Protein AF-0000000076642460 (afdb_homodimer)

Solvent-accessible surface area (backbone atoms only — not comparable to full-atom values): 40912 Å² total; per-residue (Å²): 143,87,71,84,79,83,74,80,79,85,75,82,79,79,82,74,80,77,78,74,76,72,75,75,74,73,71,76,67,70,66,66,62,70,70,81,59,60,33,63,23,40,35,44,40,30,39,28,28,36,34,50,58,43,55,70,78,63,57,32,62,46,56,52,53,49,32,53,63,4,17,26,26,53,31,24,24,25,52,51,43,44,62,60,83,51,35,66,60,31,75,63,32,73,37,44,48,28,51,62,26,35,42,27,10,22,70,55,57,60,80,91,58,55,29,55,50,64,54,48,92,34,23,33,38,27,26,24,38,64,61,54,63,59,73,46,81,63,43,74,38,79,45,57,42,77,56,54,50,66,50,22,51,52,52,46,51,52,48,55,72,76,40,90,50,39,31,36,39,39,36,29,50,49,23,33,55,23,21,39,48,17,46,70,39,55,88,87,42,84,19,40,50,22,30,80,35,92,80,16,57,21,52,53,31,46,53,48,50,30,50,48,51,41,50,50,54,53,50,30,51,71,74,69,51,44,81,40,24,29,41,34,40,33,41,57,25,9,24,34,63,29,20,27,39,32,59,65,54,67,43,10,20,23,14,38,34,30,42,32,38,52,73,39,28,61,57,38,74,38,72,59,47,44,43,26,20,50,40,35,31,50,20,56,57,56,71,40,63,58,52,50,88,57,49,38,34,42,47,65,59,53,42,46,43,74,59,52,67,86,78,61,74,92,64,61,67,42,51,51,42,47,52,49,53,39,49,39,55,51,50,50,22,52,32,58,72,44,18,84,85,40,59,55,37,44,38,48,49,52,54,48,57,73,70,40,80,46,86,80,35,51,75,52,50,54,82,46,56,25,52,68,49,40,43,52,55,39,45,50,51,42,51,52,51,51,51,52,47,50,55,58,58,66,74,102,138,88,75,90,80,82,86,86,85,90,87,77,81,79,80,81,80,75,79,76,78,73,77,75,76,75,73,75,67,72,68,68,63,70,70,81,60,62,32,62,22,39,36,43,39,30,39,28,28,36,35,50,57,42,56,70,78,64,57,31,61,44,55,51,53,48,32,53,62,4,17,25,27,53,32,25,26,25,53,52,42,43,63,61,82,50,34,65,60,32,74,62,29,73,37,45,49,26,52,62,27,33,44,28,10,22,70,55,57,61,80,91,57,54,28,56,49,65,54,46,90,34,24,33,39,26,26,25,37,63,62,54,64,58,72,47,81,61,42,73,38,78,44,58,42,76,54,54,47,65,50,22,52,52,52,46,51,52,49,55,73,76,40,88,50,40,34,36,40,39,35,29,48,50,23,33,55,23,20,39,48,18,47,69,39,56,90,85,44,84,20,39,49,22,30,81,34,92,80,15,57,21,52,53,30,46,52,49,50,30,51,49,52,41,52,50,54,52,50,31,49,72,73,69,51,44,82,42,24,29,41,33,40,33,41,57,25,9,24,34,63,28,20,28,38,30,58,64,54,67,43,10,20,24,13,38,34,30,40,32,37,54,72,40,25,62,57,38,75,38,74,59,47,46,41,27,18,51,40,36,32,49,20,56,56,56,70,40,62,57,53,51,89,57,49,37,34,43,48,66,58,51,43,44,42,75,58,53,69,86,78,62,74,91,64,60,67,43,52,52,42,48,51,49,53,37,48,40,55,50,49,50,20,52,34,59,72,43,18,84,87,40,60,56,37,45,38,48,50,51,52,47,59,71,70,40,82,47,86,80,34,50,76,53,50,53,81,45,55,27,52,67,49,39,42,53,54,40,46,52,51,42,51,53,50,49,51,52,48,50,55,59,58,66,74,102

Nearest PDB structures (foldseek):
  2rh6-assembly1_A  TM=6.569E-01  e=1.896E-11  Xanthomonas citri pv. citri str. 306
  9fvt-assembly1_D  TM=7.095E-01  e=1.670E-10  Ochrovirga pacifica
  4uop-assembly1_A  TM=6.539E-01  e=5.019E-11  Listeria monocytogenes EGD-e
  2w5r-assembly1_A  TM=6.763E-01  e=8.570E-08  Staphylococcus aureus
  2w5s-assembly1_A  TM=6.603E-01  e=2.544E-07  Staphylococcus aureus

Foldseek 3Di:
DDDDDPDDDPDDDDPPPPPPPPPPPPPPPPPVPVVLDFFQAEEEEAEAAAFLCLCPLLVLPLVVVQCQFFEKESKAFFFFFAQDCDADCVVQFQATQLVVCLQQLFLQDDHPADGLLQQFDAEEEFEQACSGVSPGPNHPYYHHHHDALLVQLVVVLVCVLVDSGRYYYGYGHQLQVLLQCLCVPDPPDPSQQACSDPPRVNSVSVNVSSVSSVVSQVSCVVSPNNASYWYKYKHSWHADRNGHQHRQDSSGGIHMMTTDYRLFDRRHYHHYHYSSQVSVQSCVSNVTDNRDDFQGGGHHPCCRRVVDPVDDDPDYLSVLVSNLQNLLVVLLVLLVVCCVVPVCSVVLSVVLVVQQCYPNNSNCLCVLGHSVSNSVSSNVSSVVSVVVSVVSVVVD/DDDPDDDDDDDPDPPDPPPPPPPPPPPPPPPVPVVLDFFQAEEEEAEAAAFLCLCPLLVLPLVVVQCQFFEKESKAFFFFFAQDCDADCVVQFQATQLVVCLQQLFLQDDHPADGLLQQFDAEEEFEQACSGVSPGPNHPYYHHHHDALLVQLVVVLVCVLVDSGRYYYGYGHQLQVQLQCLCVPDPPDPSQQACSDPPRSNSVSVNVSSVSSVVSQVSCVVSPNNASYWYKYKHSWHADRNGHQHRQDSSGGIHMMTTHYRQFDRRHYHHYHYSSQVSVQSCVSNVTDNRDDFQGGGHHPCCRRVVDPPDDDPDYLSVLVSNLQNLLVVLLVLLVVCCVVPVCSVVLSVVLVVQQCYPNNSNCLCVLGHSVSNSVSSNVSSVVSVVVSVVSVVVD

Secondary structure (DSSP, 8-state):
---------------------------------------SEEEEEEETT--TTHHHHTT-HHHHHHHHHSEEEEEEEPPP-----SSHHHHH--S-THHHHHHHTBS---TT---GGGG-SSEEEEESSSTTGGG-TT-SEEEE----HHHHHHHHHHHHHHS--SEEEEEE-HHHHHHHHHHT--TT-TTTT-TTSTT-HHHHHHHHHHHHHHHHHHHHHHTT-STTEEEEEE-SS---TTSS--SSSGGGGEEEEEEESTTPPTTEEEEEEEGGGHHHHHHHHHT---S--STTB----THHHH---TT--SS-HHHHHHHHHHHHHHHHHHHHHTTTT-THHHHHHHHHHHHS--GGGGGGGGGG-SHHHHHHHHHHHHHHHHHHHHHHHHT-/---------------------------------------SEEEEEEETT--TTHHHHTT-HHHHHHHHHSEEEEEEEPPP-----SSHHHHH--S-THHHHHHHTBS---TT---GGGG-SSEEEEESSSTTGGG-TT-SEEEE----HHHHHHHHHHHHHHS--SEEEEEE-HHHHHHHHHHT--TT-TTTT-TTSTT-HHHHHHHHHHHHHHHHHHHHHHTT-STTEEEEEE-SS---TTSS--SSSGGGGEEEEEEESTTPPTTEEEEEEEGGGHHHHHHHHHT---S--STTB----THHHH---TT--SS-HHHHHHHHHHHHHHHHHHHHHTTTT-THHHHHHHHHHHHS--GGGGGGGGGGSSHHHHHHHHHHHHHHHHHHHHHHHHT-

InterPro domains:
  IPR000917 Sulfatase, N-terminal [PF00884] (117-288)
  IPR017850 Alkaline-phosphatase-like, cor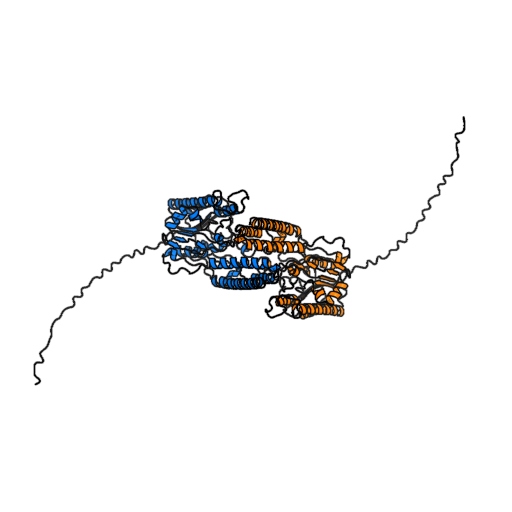e domain superfamily [G3DSA:3.40.720.10] (26-322)
  IPR017850 Alkaline-phosphatase-like, core domain superfamily [SSF53649] (43-339)
  IPR050738 Sulfatase enzyme [PTHR42693] (183-391)

pLDDT: mean 89.57, std 20.36, range [15.59, 98.94]

Radius of gyration: 39.17 Å; Cα contacts (8 Å, |Δi|>4): 1578; chains: 2; bounding box: 199×124×85 Å

Structure (mmCIF, N/CA/C/O backbone):
data_AF-0000000076642460-model_v1
#
loop_
_entity.id
_entity.type
_entity.pdbx_description
1 polymer Sulfatase
#
loop_
_atom_site.group_PDB
_atom_site.id
_atom_site.type_symbol
_atom_site.label_atom_id
_atom_site.label_alt_id
_atom_site.label_comp_id
_atom_site.label_asym_id
_atom_site.label_entity_id
_atom_site.label_seq_id
_atom_site.pdbx_PDB_ins_code
_atom_site.Cartn_x
_atom_site.Cartn_y
_atom_site.Cartn_z
_atom_site.occupancy
_atom_site.B_iso_or_equiv
_atom_site.auth_seq_id
_atom_site.auth_comp_id
_atom_site.auth_asym_id
_atom_site.auth_atom_id
_atom_site.pdbx_PDB_model_num
ATOM 1 N N . MET A 1 1 ? -97.812 50.031 40.281 1 18.73 1 MET A N 1
ATOM 2 C CA . MET A 1 1 ? -98.125 51.312 39.656 1 18.73 1 MET A CA 1
ATOM 3 C C . MET A 1 1 ? -96.875 52 39.188 1 18.73 1 MET A C 1
ATOM 5 O O . MET A 1 1 ? -95.875 52.156 39.938 1 18.73 1 MET A O 1
ATOM 9 N N . ARG A 1 2 ? -96.75 52.125 37.75 1 19.8 2 ARG A N 1
ATOM 10 C CA . ARG A 1 2 ? -96.312 52.125 36.375 1 19.8 2 ARG A CA 1
ATOM 11 C C . ARG A 1 2 ? -95.688 53.469 36.031 1 19.8 2 ARG A C 1
ATOM 13 O O . ARG A 1 2 ? -95.625 53.844 34.844 1 19.8 2 ARG A O 1
ATOM 20 N N . LEU A 1 3 ? -95.375 54.094 37.125 1 16.84 3 LEU A N 1
ATOM 21 C CA . LEU A 1 3 ? -95.188 55.531 36.906 1 16.84 3 LEU A CA 1
ATOM 22 C C . LEU A 1 3 ? -94.125 55.812 35.906 1 16.84 3 LEU A C 1
ATOM 24 O O . LEU A 1 3 ? -93.25 54.938 35.625 1 16.84 3 LEU A O 1
ATOM 28 N N . ILE A 1 4 ? -93.125 56.719 36.094 1 19.22 4 ILE A N 1
ATOM 29 C CA . ILE A 1 4 ? -93 58.031 35.469 1 19.22 4 ILE A CA 1
ATOM 30 C C . ILE A 1 4 ? -91.938 58 34.375 1 19.22 4 ILE A C 1
ATOM 32 O O . ILE A 1 4 ? -91.125 57.125 34.375 1 19.22 4 ILE A O 1
ATOM 36 N N . TYR A 1 5 ? -91.062 58.938 34.375 1 19.67 5 TYR A N 1
ATOM 37 C CA . TYR A 1 5 ? -90.812 60.062 33.5 1 19.67 5 TYR A CA 1
ATOM 38 C C . TYR A 1 5 ? -89.562 59.812 32.625 1 19.67 5 TYR A C 1
ATOM 40 O O . TYR A 1 5 ? -88.5 59.406 33.125 1 19.67 5 TYR A O 1
ATOM 48 N N . GLN A 1 6 ? -89.688 59.438 31.359 1 21.3 6 GLN A N 1
ATOM 49 C CA . GLN A 1 6 ? -89 59 30.188 1 21.3 6 GLN A CA 1
ATOM 50 C C . GLN A 1 6 ? -88 60.062 29.688 1 21.3 6 GLN A C 1
ATOM 52 O O . GLN A 1 6 ? -88.312 60.719 28.688 1 21.3 6 GLN A O 1
ATOM 57 N N . CYS A 1 7 ? -87.375 60.688 30.844 1 21.03 7 CYS A N 1
ATOM 58 C CA . CYS A 1 7 ? -86.812 61.938 30.438 1 21.03 7 CYS A CA 1
ATOM 59 C C . CYS A 1 7 ? -85.938 61.781 29.234 1 21.03 7 CYS A C 1
ATOM 61 O O . CYS A 1 7 ? -85.375 60.688 29.016 1 21.03 7 CYS A O 1
ATOM 63 N N . HIS A 1 8 ? -85.625 62.875 28.578 1 21.81 8 HIS A N 1
ATOM 64 C CA . HIS A 1 8 ? -85.312 63.594 27.328 1 21.81 8 HIS A CA 1
ATOM 65 C C . HIS A 1 8 ? -83.938 63.281 26.859 1 21.81 8 HIS A C 1
ATOM 67 O O . HIS A 1 8 ? -83.062 62.781 27.641 1 21.81 8 HIS A O 1
ATOM 73 N N . THR A 1 9 ? -83.438 64 25.906 1 23.94 9 THR A N 1
ATOM 74 C CA . THR A 1 9 ? -82.812 64.125 24.594 1 23.94 9 THR A CA 1
ATOM 75 C C . THR A 1 9 ? -81.312 64.375 24.703 1 23.94 9 THR A C 1
ATOM 77 O O . THR A 1 9 ? -80.875 65.438 25.078 1 23.94 9 THR A O 1
ATOM 80 N N . PRO A 1 10 ? -80.438 63.406 25.359 1 20.81 10 PRO A N 1
ATOM 81 C CA . PRO A 1 10 ? -79.125 63.906 25.75 1 20.81 10 PRO A CA 1
ATOM 82 C C . PRO A 1 10 ? -78.25 64.25 24.547 1 20.81 10 PRO A C 1
ATOM 84 O O . PRO A 1 10 ? -77.938 63.375 23.734 1 20.81 10 PRO A O 1
ATOM 87 N N . TYR A 1 11 ? -78.312 65.5 23.938 1 21.62 11 TYR A N 1
ATOM 88 C CA . TYR A 1 11 ? -77.75 65.938 22.688 1 21.62 11 TYR A CA 1
ATOM 89 C C . TYR A 1 11 ? -76.25 65.875 22.703 1 21.62 11 TYR A C 1
ATOM 91 O O . TYR A 1 11 ? -75.625 65.812 21.641 1 21.62 11 TYR A O 1
ATOM 99 N N . ILE A 1 12 ? -75.5 66 23.922 1 19 12 ILE A N 1
ATOM 100 C CA . ILE A 1 12 ? -74.5 67 23.828 1 19 12 ILE A CA 1
ATOM 101 C C . ILE A 1 12 ? -73.375 66.5 22.875 1 19 12 ILE A C 1
ATOM 103 O O . ILE A 1 12 ? -73.312 65.375 22.516 1 19 12 ILE A O 1
ATOM 107 N N . ALA A 1 13 ? -72 66.562 23.375 1 18.12 13 ALA A N 1
ATOM 108 C CA . ALA A 1 13 ? -70.812 67.438 23.188 1 18.12 13 ALA A CA 1
ATOM 109 C C . ALA A 1 13 ? -69.875 66.812 22.188 1 18.12 13 ALA A C 1
ATOM 111 O O . ALA A 1 13 ? -69.688 65.625 22.156 1 18.12 13 ALA A O 1
ATOM 112 N N . LYS A 1 14 ? -69.438 67.625 21.281 1 23.58 14 LYS A N 1
ATOM 113 C CA . LYS A 1 14 ? -68.5 67.75 20.141 1 23.58 14 LYS A CA 1
ATOM 114 C C . LYS A 1 14 ? -67.125 67.375 20.5 1 23.58 14 LYS A C 1
ATOM 116 O O . LYS A 1 14 ? -66.125 68.062 20.156 1 23.58 14 LYS A O 1
ATOM 121 N N . MET A 1 15 ? -66.75 66.5 21.547 1 19.06 15 MET A N 1
ATOM 122 C CA . MET A 1 15 ? -65.312 66.625 21.922 1 19.06 15 MET A CA 1
ATOM 123 C C . MET A 1 15 ? -64.438 66.25 20.75 1 19.06 15 MET A C 1
ATOM 125 O O . MET A 1 15 ? -64.5 65.125 20.25 1 19.06 15 MET A O 1
ATOM 129 N N . LYS A 1 16 ? -64.125 67.25 19.875 1 24.38 16 LYS A N 1
ATOM 130 C CA . LYS A 1 16 ? -63.188 67.188 18.734 1 24.38 16 LYS A CA 1
ATOM 131 C C . LYS A 1 16 ? -61.844 66.562 19.141 1 24.38 16 LYS A C 1
ATOM 133 O O . LYS A 1 16 ? -61.25 67 20.125 1 24.38 16 LYS A O 1
ATOM 138 N N . TYR A 1 17 ? -61.594 65.312 18.891 1 22.3 17 TYR A N 1
ATOM 139 C CA 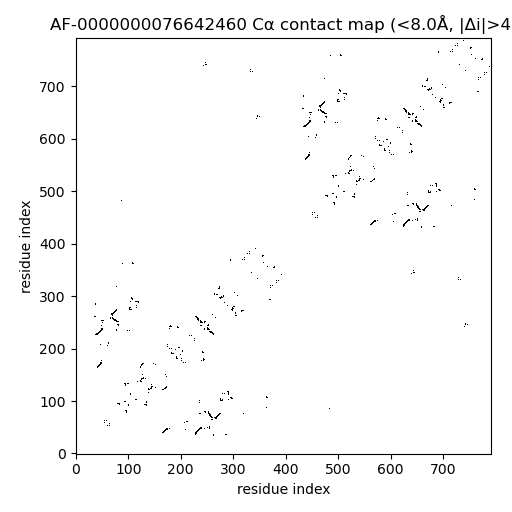. TYR A 1 17 ? -60.375 64.5 19.062 1 22.3 17 TYR A CA 1
ATOM 140 C C . TYR A 1 17 ? -59.188 65.125 18.422 1 22.3 17 TYR A C 1
ATOM 142 O O . TYR A 1 17 ? -59.188 65.5 17.234 1 22.3 17 TYR A O 1
ATOM 150 N N . ILE A 1 18 ? -58.594 66.188 19.094 1 27.05 18 ILE A N 1
ATOM 151 C CA . ILE A 1 18 ? -57.312 66.812 18.672 1 27.05 18 ILE A CA 1
ATOM 152 C C . ILE A 1 18 ? -56.312 65.688 18.297 1 27.05 18 ILE A C 1
ATOM 154 O O . ILE A 1 18 ? -56.062 64.812 19.094 1 27.05 18 ILE A O 1
ATOM 158 N N . ILE A 1 19 ? -56.125 65.5 17.016 1 29.66 19 ILE A N 1
ATOM 159 C CA . ILE A 1 19 ? -55.188 64.688 16.266 1 29.66 19 ILE A CA 1
ATOM 160 C C . ILE A 1 19 ? -53.75 65.062 16.641 1 29.66 19 ILE A C 1
ATOM 162 O O . ILE A 1 19 ? -53.281 66.188 16.359 1 29.66 19 ILE A O 1
ATOM 166 N N . VAL A 1 20 ? -53.375 64.938 17.922 1 29.2 20 VAL A N 1
ATOM 167 C CA . VAL A 1 20 ? -51.969 65.188 18.203 1 29.2 20 VAL A CA 1
ATOM 168 C C . VAL A 1 20 ? -51.094 64.375 17.25 1 29.2 20 VAL A C 1
ATOM 170 O O . VAL A 1 20 ? -51.188 63.125 17.234 1 29.2 20 VAL A O 1
ATOM 173 N N . LEU A 1 21 ? -50.75 64.938 16.188 1 31.55 21 LEU A N 1
ATOM 174 C CA . LEU A 1 21 ? -49.75 64.562 15.219 1 31.55 21 LEU A CA 1
ATOM 175 C C . LEU A 1 21 ? -48.406 64.25 15.922 1 31.55 21 LEU A C 1
ATOM 177 O O . LEU A 1 21 ? -47.75 65.188 16.391 1 31.55 21 LEU A O 1
ATOM 181 N N . PHE A 1 22 ? -48.406 63.312 16.844 1 31.34 22 PHE A N 1
ATOM 182 C CA . PHE A 1 22 ? -47.094 62.969 17.359 1 31.34 22 PHE A CA 1
ATOM 183 C C . PHE A 1 22 ? -46.125 62.688 16.219 1 31.34 22 PHE A C 1
ATOM 185 O O . PHE A 1 22 ? -46.375 61.781 15.398 1 31.34 22 PHE A O 1
ATOM 192 N N . ALA A 1 23 ? -45.406 63.688 15.734 1 33.03 23 ALA A N 1
ATOM 193 C CA . ALA A 1 23 ? -44.25 63.562 14.852 1 33.03 23 ALA A CA 1
ATOM 194 C C . ALA A 1 23 ? -43.281 62.5 15.336 1 33.03 23 ALA A C 1
ATOM 196 O O . ALA A 1 23 ? -42.656 62.625 16.375 1 33.03 23 ALA A O 1
ATOM 197 N N . ILE A 1 24 ? -43.562 61.25 15.141 1 35.78 24 ILE A N 1
ATOM 198 C CA . ILE A 1 24 ? -42.594 60.188 15.312 1 35.78 24 ILE A CA 1
ATOM 199 C C . ILE A 1 24 ? -41.312 60.531 14.609 1 35.78 24 ILE A C 1
ATOM 201 O O . ILE A 1 24 ? -41.25 60.656 13.383 1 35.78 24 ILE A O 1
ATOM 205 N N . VAL A 1 25 ? -40.531 61.438 15.156 1 35.69 25 VAL A N 1
ATOM 206 C CA . VAL A 1 25 ? -39.156 61.594 14.703 1 35.69 25 VAL A CA 1
ATOM 207 C C . VAL A 1 25 ? -38.5 60.219 14.586 1 35.69 25 VAL A C 1
ATOM 209 O O . VAL A 1 25 ? -38.281 59.531 15.586 1 35.69 25 VAL A O 1
ATOM 212 N N . PHE A 1 26 ? -38.719 59.562 13.461 1 36.09 26 PHE A N 1
ATOM 213 C CA . PHE A 1 26 ? -37.906 58.438 13.062 1 36.09 26 PHE A CA 1
ATOM 214 C C . PHE A 1 26 ? -36.438 58.75 13.195 1 36.09 26 PHE A C 1
ATOM 216 O O . PHE A 1 26 ? -35.906 59.562 12.438 1 36.09 26 PHE A O 1
ATOM 223 N N . SER A 1 27 ? -35.938 58.906 14.406 1 36.38 27 SER A N 1
ATOM 224 C CA . SER A 1 27 ? -34.5 58.844 14.5 1 36.38 27 SER A CA 1
ATOM 225 C C . SER A 1 27 ? -33.906 57.719 13.633 1 36.38 27 SER A C 1
ATOM 227 O O . SER A 1 27 ? -34.156 56.562 13.891 1 36.38 27 SER A O 1
ATOM 229 N N . PHE A 1 28 ? -33.75 58 12.344 1 37.41 28 PHE A N 1
ATOM 230 C CA . PHE A 1 28 ? -32.844 57.156 11.586 1 37.41 28 PHE A CA 1
ATOM 231 C C . PHE A 1 28 ? -31.547 56.906 12.375 1 37.41 28 PHE A C 1
ATOM 233 O O . PHE A 1 28 ? -30.688 57.781 12.438 1 37.41 28 PHE A O 1
ATOM 240 N N . ALA A 1 29 ? -31.625 56.281 13.539 1 38.66 29 ALA A N 1
ATOM 241 C CA . ALA A 1 29 ? -30.344 55.719 13.953 1 38.66 29 ALA A CA 1
ATOM 242 C C . ALA A 1 29 ? -29.594 55.125 12.758 1 38.66 29 ALA A C 1
ATOM 244 O O . ALA A 1 29 ? -30.094 54.219 12.094 1 38.66 29 ALA A O 1
ATOM 245 N N . ASN A 1 30 ? -28.859 55.969 12.117 1 37 30 ASN A N 1
ATOM 246 C CA . ASN A 1 30 ? -27.828 55.375 11.258 1 37 30 ASN A CA 1
ATOM 247 C C . ASN A 1 30 ? -27.266 54.094 11.836 1 37 30 ASN A C 1
ATOM 249 O O . ASN A 1 30 ? -26.609 54.094 12.875 1 37 30 ASN A O 1
ATOM 253 N N . GLN A 1 31 ? -28.094 53.094 11.852 1 36.28 31 GLN A N 1
ATOM 254 C CA . GLN A 1 31 ? -27.328 51.875 12 1 36.28 31 GLN A CA 1
ATOM 255 C C . GLN A 1 31 ? -26 51.938 11.258 1 36.28 31 GLN A C 1
ATOM 257 O O . GLN A 1 31 ? -25.984 52 10.023 1 36.28 31 GLN A O 1
ATOM 262 N N . VAL A 1 32 ? -25.078 52.75 11.719 1 35.44 32 VAL A N 1
ATOM 263 C CA . VAL A 1 32 ? -23.75 52.438 11.211 1 35.44 32 VAL A CA 1
ATOM 264 C C . VAL A 1 32 ? -23.641 50.938 11.008 1 35.44 32 VAL A C 1
ATOM 266 O O . VAL A 1 32 ? -23.656 50.156 11.969 1 35.44 32 VAL A O 1
ATOM 269 N N . SER A 1 33 ? -24.438 50.438 10.125 1 37.72 33 SER A N 1
ATOM 270 C CA . SER A 1 33 ? -23.922 49.125 9.711 1 37.72 33 SER A CA 1
ATOM 271 C C . SER A 1 33 ? -22.406 49.062 9.844 1 37.72 33 SER A C 1
ATOM 273 O O . SER A 1 33 ? -21.688 49.844 9.195 1 37.72 33 SER A O 1
ATOM 275 N N . MET A 1 34 ? -21.891 49.156 11.016 1 40.06 34 MET A N 1
ATOM 276 C CA . MET A 1 34 ? -20.469 48.781 10.984 1 40.06 34 MET A CA 1
ATOM 277 C C . MET A 1 34 ? -20.156 47.969 9.742 1 40.06 34 MET A C 1
ATOM 279 O O . MET A 1 34 ? -20.609 46.812 9.625 1 40.06 34 MET A O 1
ATOM 283 N N . ALA A 1 35 ? -20.188 48.438 8.641 1 45 35 ALA A N 1
ATOM 284 C CA . ALA A 1 35 ? -19.75 47.812 7.406 1 45 35 ALA A CA 1
ATOM 285 C C . ALA A 1 35 ? -18.719 46.719 7.688 1 45 35 ALA A C 1
ATOM 287 O O . ALA A 1 35 ? -17.609 47 8.148 1 45 35 ALA A O 1
ATOM 288 N N . GLN A 1 36 ? -19.094 45.625 8.273 1 54.19 36 GLN A N 1
ATOM 289 C CA . GLN A 1 36 ? -18.25 44.438 8.484 1 54.19 36 GLN A CA 1
ATOM 290 C C . GLN A 1 36 ? -17.266 44.25 7.336 1 54.19 36 GLN A C 1
ATOM 292 O O . GLN A 1 36 ? -17.656 43.875 6.23 1 54.19 36 GLN A O 1
ATOM 297 N N . ASN A 1 37 ? -16.156 45.062 7.164 1 75.75 37 ASN A N 1
ATOM 298 C CA . ASN A 1 37 ? -15.188 45.125 6.078 1 75.75 37 ASN A CA 1
ATOM 299 C C . ASN A 1 37 ? -14.422 43.812 5.965 1 75.75 37 ASN A C 1
ATOM 301 O O . ASN A 1 37 ? -13.812 43.344 6.934 1 75.75 37 ASN A O 1
ATOM 305 N N . ASN A 1 38 ? -14.648 43.062 4.93 1 89.69 38 ASN A N 1
ATOM 306 C CA . ASN A 1 38 ? -13.883 41.875 4.602 1 89.69 38 ASN A CA 1
ATOM 307 C C . ASN A 1 38 ? -12.383 42.125 4.598 1 89.69 38 ASN A C 1
ATOM 309 O O . ASN A 1 38 ? -11.953 43.25 4.305 1 89.69 38 ASN A O 1
ATOM 313 N N . PRO A 1 39 ? -11.672 41.094 5.043 1 97.19 39 PRO A N 1
ATOM 314 C CA . PRO A 1 39 ? -10.227 41.281 4.973 1 97.19 39 PRO A CA 1
ATOM 315 C C . PRO A 1 39 ? -9.734 41.594 3.561 1 97.19 39 PRO A C 1
ATOM 317 O O . PRO A 1 39 ? -10.352 41.156 2.584 1 97.19 39 PRO A O 1
ATOM 320 N N . GLU A 1 40 ? -8.695 42.375 3.529 1 97.06 40 GLU A N 1
ATOM 321 C CA . GLU A 1 40 ? -8.086 42.75 2.252 1 97.06 40 GLU A CA 1
ATOM 322 C C . GLU A 1 40 ? -7.215 41.625 1.707 1 97.06 40 GLU A C 1
ATOM 324 O O . GLU A 1 40 ? -7.031 41.5 0.493 1 97.06 40 GLU A O 1
ATOM 329 N N . ARG A 1 41 ? -6.66 40.844 2.588 1 98.25 41 ARG A N 1
ATOM 330 C CA . ARG A 1 41 ? -5.781 39.719 2.215 1 98.25 41 ARG A CA 1
ATOM 331 C C . ARG A 1 41 ? -5.816 38.625 3.264 1 98.25 41 ARG A C 1
ATOM 333 O O . ARG A 1 41 ? -6.094 38.875 4.438 1 98.25 41 ARG A O 1
ATOM 340 N N . ALA A 1 42 ? -5.574 37.406 2.834 1 98.81 42 ALA A N 1
ATOM 341 C CA . ALA A 1 42 ? -5.406 36.281 3.727 1 98.81 42 ALA A CA 1
ATOM 342 C C . ALA A 1 42 ? -3.969 35.75 3.693 1 98.81 42 ALA A C 1
ATOM 344 O O . ALA A 1 42 ? -3.355 35.688 2.627 1 98.81 42 ALA A O 1
ATOM 345 N N . ILE A 1 43 ? -3.434 35.469 4.848 1 98.94 43 ILE A N 1
ATOM 346 C CA . ILE A 1 43 ? -2.115 34.875 4.992 1 98.94 43 ILE A CA 1
ATOM 347 C C . ILE A 1 43 ? -2.238 33.531 5.75 1 98.94 43 ILE A C 1
ATOM 349 O O . ILE A 1 43 ? -2.736 33.5 6.879 1 98.94 43 ILE A O 1
ATOM 353 N N . LEU A 1 44 ? -1.896 32.5 5.109 1 98.94 44 LEU A N 1
ATOM 354 C CA . LEU A 1 44 ? -1.766 31.188 5.75 1 98.94 44 LEU A CA 1
ATOM 355 C C . LEU A 1 44 ? -0.316 30.922 6.137 1 98.94 44 LEU A C 1
ATOM 357 O O . LEU A 1 44 ? 0.527 30.672 5.273 1 98.94 44 LEU A O 1
ATOM 361 N N . PHE A 1 45 ? -0.01 31.047 7.406 1 98.94 45 PHE A N 1
ATOM 362 C CA . PHE A 1 45 ? 1.324 30.906 7.98 1 98.94 45 PHE A CA 1
ATOM 363 C C . PHE A 1 45 ? 1.5 29.562 8.656 1 98.94 45 PHE A C 1
ATOM 365 O O . PHE A 1 45 ? 0.953 29.312 9.734 1 98.94 45 PHE A O 1
ATOM 372 N N . ILE A 1 46 ? 2.326 28.703 8.047 1 98.88 46 ILE A N 1
ATOM 373 C CA . ILE A 1 46 ? 2.434 27.312 8.477 1 98.88 46 ILE A CA 1
ATOM 374 C C . ILE A 1 46 ? 3.764 27.094 9.195 1 98.88 46 ILE A C 1
ATOM 376 O O . ILE A 1 46 ? 4.828 27.375 8.648 1 98.88 46 ILE A O 1
ATOM 380 N N . ILE A 1 47 ? 3.703 26.641 10.398 1 98.94 47 ILE A N 1
ATOM 381 C CA . ILE A 1 47 ? 4.867 26.109 11.102 1 98.94 47 ILE A CA 1
ATOM 382 C C . ILE A 1 47 ? 4.852 24.594 11.047 1 98.94 47 ILE A C 1
ATOM 384 O O . ILE A 1 47 ? 4.059 23.938 11.727 1 98.94 47 ILE A O 1
ATOM 388 N N . ASP A 1 48 ? 5.703 24.031 10.227 1 98.62 48 ASP A N 1
ATOM 389 C CA . ASP A 1 48 ? 5.73 22.609 9.922 1 98.62 48 ASP A CA 1
ATOM 390 C C . ASP A 1 48 ? 5.961 21.781 11.188 1 98.62 48 ASP A C 1
ATOM 392 O O . ASP A 1 48 ? 6.895 22.047 11.945 1 98.62 48 ASP A O 1
ATOM 396 N N . GLY A 1 49 ? 5.09 20.812 11.43 1 98.56 49 GLY A N 1
ATOM 397 C CA . GLY A 1 49 ? 5.297 19.875 12.508 1 98.56 49 GLY A CA 1
ATOM 398 C C . GLY A 1 49 ? 5.191 20.5 13.883 1 98.56 49 GLY A C 1
ATOM 399 O O . GLY A 1 49 ? 5.922 20.125 14.805 1 98.56 49 GLY A O 1
ATOM 400 N N . LEU A 1 50 ? 4.371 21.516 14.023 1 98.81 50 LEU A N 1
ATOM 401 C CA . LEU A 1 50 ? 4.203 22.156 15.328 1 98.81 50 LEU A CA 1
ATOM 402 C C . LEU A 1 50 ? 3.398 21.281 16.266 1 98.81 50 LEU A C 1
ATOM 404 O O . LEU A 1 50 ? 2.201 21.062 16.062 1 98.81 50 LEU A O 1
ATOM 408 N N . HIS A 1 51 ? 4.086 20.797 17.297 1 98.75 51 HIS A N 1
ATOM 409 C CA . HIS A 1 51 ? 3.412 19.969 18.297 1 98.75 51 HIS A CA 1
ATOM 410 C C . HIS A 1 51 ? 2.291 20.734 18.984 1 98.75 51 HIS A C 1
ATOM 412 O O . HIS A 1 51 ? 2.447 21.906 19.297 1 98.75 51 HIS A O 1
ATOM 418 N N . VAL A 1 52 ? 1.258 20.078 19.312 1 98.38 52 VAL A N 1
ATOM 419 C CA . VAL A 1 52 ? 0.057 20.703 19.859 1 98.38 52 VAL A CA 1
ATOM 420 C C . VAL A 1 52 ? 0.384 21.359 21.203 1 98.38 52 VAL A C 1
ATOM 422 O O . VAL A 1 52 ? -0.214 22.375 21.562 1 98.38 52 VAL A O 1
ATOM 425 N N . GLU A 1 53 ? 1.377 20.875 21.922 1 98.19 53 GLU A N 1
ATOM 426 C CA . GLU A 1 53 ? 1.729 21.391 23.234 1 98.19 53 GLU A CA 1
ATOM 427 C C . GLU A 1 53 ? 2.834 22.438 23.156 1 98.19 53 GLU A C 1
ATOM 429 O O . GLU A 1 53 ? 3.207 23.047 24.156 1 98.19 53 GLU A O 1
ATOM 434 N N . ALA A 1 54 ? 3.34 22.688 22.047 1 98.5 54 ALA A N 1
ATOM 435 C CA . ALA A 1 54 ? 4.516 23.547 21.891 1 98.5 54 ALA A CA 1
ATOM 436 C C . ALA A 1 54 ? 4.234 24.953 22.406 1 98.5 54 ALA A C 1
ATOM 438 O O . ALA A 1 54 ? 5.059 25.531 23.109 1 98.5 54 ALA A O 1
ATOM 439 N N . PRO A 1 55 ? 3.076 25.531 22.125 1 98.12 55 PRO A N 1
ATOM 440 C CA . PRO A 1 55 ? 2.84 26.891 22.594 1 98.12 55 PRO A CA 1
ATOM 441 C C . PRO A 1 55 ? 2.955 27.016 24.109 1 98.12 55 PRO A C 1
ATOM 443 O O . PRO A 1 55 ? 3.527 28 24.609 1 98.12 55 PRO A O 1
ATOM 446 N N . ILE A 1 56 ? 2.512 26.062 24.797 1 96.69 56 ILE A N 1
ATOM 447 C CA . ILE A 1 56 ? 2.523 26.094 26.25 1 96.69 56 ILE A CA 1
ATOM 448 C C . ILE A 1 56 ? 3.898 25.672 26.766 1 96.69 56 ILE A C 1
ATOM 450 O O . ILE A 1 56 ? 4.504 26.375 27.578 1 96.69 56 ILE A O 1
ATOM 454 N N . LYS A 1 57 ? 4.449 24.594 26.266 1 97.44 57 LYS A N 1
ATOM 455 C CA . LYS A 1 57 ? 5.688 24.016 26.781 1 97.44 57 LYS A CA 1
ATOM 456 C C . LYS A 1 57 ? 6.875 24.938 26.531 1 97.44 57 LYS A C 1
ATOM 458 O O . LYS A 1 57 ? 7.809 25 27.328 1 97.44 57 LYS A O 1
ATOM 463 N N . LEU A 1 58 ? 6.785 25.609 25.422 1 97.75 58 LEU A N 1
ATOM 464 C CA . LEU A 1 58 ? 7.922 26.438 25.047 1 97.75 58 LEU A CA 1
ATOM 465 C C . LEU A 1 58 ? 7.594 27.922 25.234 1 97.75 58 LEU A C 1
ATOM 467 O O . LEU A 1 58 ? 8.383 28.797 24.859 1 97.75 58 LEU A O 1
ATOM 471 N N . GLU A 1 59 ? 6.461 28.203 25.797 1 96 59 GLU A N 1
ATOM 472 C CA . GLU A 1 59 ? 6.039 29.578 26.047 1 96 59 GLU A CA 1
ATOM 473 C C . GLU A 1 59 ? 6.262 30.469 24.828 1 96 59 GLU A C 1
ATOM 475 O O . GLU A 1 59 ? 6.926 31.5 24.922 1 96 59 GLU A O 1
ATOM 480 N N . MET A 1 60 ? 5.715 30.094 23.719 1 98.38 60 MET A N 1
ATOM 481 C CA . MET A 1 60 ? 5.84 30.859 22.469 1 98.38 60 MET A CA 1
ATOM 482 C C . MET A 1 60 ? 5.184 32.219 22.609 1 98.38 60 MET A C 1
ATOM 484 O O . MET A 1 60 ? 3.971 32.344 22.422 1 98.38 60 MET A O 1
ATOM 488 N N . PRO A 1 61 ? 5.961 33.25 22.844 1 98.44 61 PRO A N 1
ATOM 489 C CA . PRO A 1 61 ? 5.363 34.531 23.234 1 98.44 61 PRO A CA 1
ATOM 490 C C . PRO A 1 61 ? 4.547 35.188 22.094 1 98.44 61 PRO A C 1
ATOM 492 O O . PRO A 1 61 ? 3.488 35.75 22.344 1 98.44 61 PRO A O 1
ATOM 495 N N . ASN A 1 62 ? 5.031 35.125 20.875 1 98.81 62 ASN A N 1
ATOM 496 C CA . ASN A 1 62 ? 4.32 35.75 19.766 1 98.81 62 ASN A CA 1
ATOM 497 C C . ASN A 1 62 ? 3.051 34.969 19.406 1 98.81 62 ASN A C 1
ATOM 499 O O . ASN A 1 62 ? 2.002 35.594 19.172 1 98.81 62 ASN A O 1
ATOM 503 N N . PHE A 1 63 ? 3.182 33.656 19.406 1 98.75 63 PHE A N 1
ATOM 504 C CA . PHE A 1 63 ? 2.012 32.812 19.172 1 98.75 63 PHE A CA 1
ATOM 505 C C . PHE A 1 63 ? 0.95 33.062 20.234 1 98.75 63 PHE A C 1
ATOM 507 O O . PHE A 1 63 ? -0.228 33.25 19.922 1 98.75 63 PHE A O 1
ATOM 514 N N . SER A 1 64 ? 1.382 33.094 21.484 1 97.69 64 SER A N 1
ATOM 515 C CA . SER A 1 64 ? 0.475 33.281 22.609 1 97.69 64 SER A CA 1
ATOM 516 C C . SER A 1 64 ? -0.205 34.656 22.547 1 97.69 64 SER A C 1
ATOM 518 O O . SER A 1 64 ? -1.41 34.75 22.781 1 97.69 64 SER A O 1
ATOM 520 N N . LYS A 1 65 ? 0.528 35.656 22.266 1 97.94 65 LYS A N 1
ATOM 521 C CA . LYS A 1 65 ? -0.043 37 22.141 1 97.94 65 LYS A CA 1
ATOM 522 C C . LYS A 1 65 ? -1.087 37.062 21.031 1 97.94 65 LYS A C 1
ATOM 524 O O . LYS A 1 65 ? -2.176 37.594 21.219 1 97.94 65 LYS A O 1
ATOM 529 N N . LEU A 1 66 ? -0.728 36.5 19.922 1 98.38 66 LEU A N 1
ATOM 530 C CA . LEU A 1 66 ? -1.643 36.469 18.781 1 98.38 66 LEU A CA 1
ATOM 531 C C . LEU A 1 66 ? -2.918 35.719 19.125 1 98.38 66 LEU A C 1
ATOM 533 O O . LEU A 1 66 ? -4.012 36.094 18.703 1 98.38 66 LEU A O 1
ATOM 537 N N . SER A 1 67 ? -2.736 34.562 19.844 1 97 67 SER A N 1
ATOM 538 C CA . SER A 1 67 ? -3.887 33.75 20.172 1 97 67 SER A CA 1
ATOM 539 C C . SER A 1 67 ? -4.875 34.5 21.062 1 97 67 SER A C 1
ATOM 541 O O . SER A 1 67 ? -6.082 34.25 20.984 1 97 67 SER A O 1
ATOM 543 N N . LYS A 1 68 ? -4.406 35.438 21.875 1 96.12 68 LYS A N 1
ATOM 544 C CA . LYS A 1 68 ? -5.262 36.25 22.734 1 96.12 68 LYS A CA 1
ATOM 545 C C . LYS A 1 68 ? -5.992 37.312 21.953 1 96.12 68 LYS A C 1
ATOM 547 O O . LYS A 1 68 ? -7.086 37.75 22.328 1 96.12 68 LYS A O 1
ATOM 552 N N . GLN A 1 69 ? -5.414 37.719 20.859 1 96.19 69 GLN A N 1
ATOM 553 C CA . GLN A 1 69 ? -5.961 38.812 20.047 1 96.19 69 GLN A CA 1
ATOM 554 C C . GLN A 1 69 ? -6.891 38.25 18.953 1 96.19 69 GLN A C 1
ATOM 556 O O . GLN A 1 69 ? -7.648 39.031 18.344 1 96.19 69 GLN A O 1
ATOM 561 N N . GLY A 1 70 ? -6.746 37 18.703 1 96.75 70 GLY A N 1
ATOM 562 C CA . GLY A 1 70 ? -7.57 36.312 17.719 1 96.75 70 GLY A CA 1
ATOM 563 C C . GLY A 1 70 ? -8.414 35.219 18.312 1 96.75 70 GLY A C 1
ATOM 564 O O . GLY A 1 70 ? -8.906 35.344 19.438 1 96.75 70 GLY A O 1
ATOM 565 N N . SER A 1 71 ? -8.734 34.25 17.484 1 96 71 SER A N 1
ATOM 566 C CA . SER A 1 71 ? -9.438 33.031 17.906 1 96 71 SER A CA 1
ATOM 567 C C . SER A 1 71 ? -8.531 31.812 17.797 1 96 71 SER A C 1
ATOM 569 O O . SER A 1 71 ? -7.891 31.578 16.766 1 96 71 SER A O 1
ATOM 571 N N . LEU A 1 72 ? -8.516 31.062 18.922 1 96.25 72 LEU A N 1
ATOM 572 C CA . LEU A 1 72 ? -7.641 29.906 19 1 96.25 72 LEU A CA 1
ATOM 573 C C . LEU A 1 72 ? -8.438 28.609 18.859 1 96.25 72 LEU A C 1
ATOM 575 O O . LEU A 1 72 ? -9.492 28.453 19.484 1 96.25 72 LEU A O 1
ATOM 579 N N . ILE A 1 73 ? -7.996 27.734 17.984 1 96.19 73 ILE A N 1
ATOM 580 C CA . ILE A 1 73 ? -8.352 26.328 18.031 1 96.19 73 ILE A CA 1
ATOM 581 C C . ILE A 1 73 ? -7.25 25.547 18.75 1 96.19 73 ILE A C 1
ATOM 583 O O . ILE A 1 73 ? -6.141 25.406 18.219 1 96.19 73 ILE A O 1
ATOM 587 N N . GLU A 1 74 ? -7.613 25.047 19.859 1 96 74 GLU A N 1
ATOM 588 C CA . GLU A 1 74 ? -6.594 24.406 20.703 1 96 74 GLU A CA 1
ATOM 589 C C . GLU A 1 74 ? -6.012 23.172 20.016 1 96 74 GLU A C 1
ATOM 591 O O . GLU A 1 74 ? -4.797 22.953 20.062 1 96 74 GLU A O 1
ATOM 596 N N . ARG A 1 75 ? -6.918 22.406 19.453 1 96.81 75 ARG A N 1
ATOM 597 C CA . ARG A 1 75 ? -6.523 21.172 18.797 1 96.81 75 ARG A CA 1
ATOM 598 C C . ARG A 1 75 ? -7.172 21.062 17.422 1 96.81 75 ARG A C 1
ATOM 600 O O . ARG A 1 75 ? -8.352 20.719 17.297 1 96.81 75 ARG A O 1
ATOM 607 N N . THR A 1 76 ? -6.402 21.281 16.453 1 97.94 76 THR A N 1
ATOM 608 C CA . THR A 1 76 ? -6.828 20.953 15.094 1 97.94 76 THR A CA 1
ATOM 609 C C . THR A 1 76 ? -6.457 19.531 14.734 1 97.94 76 THR A C 1
ATOM 611 O O . THR A 1 76 ? -5.293 19.141 14.836 1 97.94 76 THR A O 1
ATOM 614 N N . TYR A 1 77 ? -7.465 18.75 14.406 1 98.12 77 TYR A N 1
ATOM 615 C CA . TYR A 1 77 ? -7.203 17.391 13.945 1 98.12 77 TYR A CA 1
ATOM 616 C C . TYR A 1 77 ? -6.941 17.375 12.445 1 98.12 77 TYR A C 1
ATOM 618 O O . TYR A 1 77 ? -7.805 17.766 11.648 1 98.12 77 TYR A O 1
ATOM 626 N N . GLY A 1 78 ? -5.715 17 12.086 1 98.12 78 GLY A N 1
ATOM 627 C CA . GLY A 1 78 ? -5.344 16.812 10.695 1 98.12 78 GLY A CA 1
ATOM 628 C C . GLY A 1 78 ? -5.504 15.383 10.219 1 98.12 78 GLY A C 1
ATOM 629 O O . GLY A 1 78 ? -5.656 14.469 11.031 1 98.12 78 GLY A O 1
ATOM 630 N N . ILE A 1 79 ? -5.52 15.242 8.938 1 97.5 79 ILE A N 1
ATOM 631 C CA . ILE A 1 79 ? -5.449 13.898 8.359 1 97.5 79 ILE A CA 1
ATOM 632 C C . ILE A 1 79 ? -4.102 13.266 8.695 1 97.5 79 ILE A C 1
ATOM 634 O O . ILE A 1 79 ? -3.107 13.977 8.898 1 97.5 79 ILE A O 1
ATOM 638 N N . MET A 1 80 ? -4.02 11.953 8.805 1 95.81 80 MET A N 1
ATOM 639 C CA . MET A 1 80 ? -2.77 11.273 9.117 1 95.81 80 MET A CA 1
ATOM 640 C C . MET A 1 80 ? -1.662 11.695 8.164 1 95.81 80 MET A C 1
ATOM 642 O O . MET A 1 80 ? -1.876 11.766 6.949 1 95.81 80 MET A O 1
ATOM 646 N N . PRO A 1 81 ? -0.52 12.016 8.672 1 96.56 81 PRO A N 1
ATOM 647 C CA . PRO A 1 81 ? 0.55 12.57 7.84 1 96.56 81 PRO A CA 1
ATOM 648 C C . PRO A 1 81 ? 1.322 11.492 7.078 1 96.56 81 PRO A C 1
ATOM 650 O O . PRO A 1 81 ? 2.494 11.242 7.379 1 96.56 81 PRO A O 1
ATOM 653 N N . TYR A 1 82 ? 0.696 10.961 6.094 1 93.31 82 TYR A N 1
ATOM 654 C CA . TYR A 1 82 ? 1.258 9.945 5.207 1 93.31 82 TYR A CA 1
ATOM 655 C C . TYR A 1 82 ? 1.785 10.578 3.922 1 93.31 8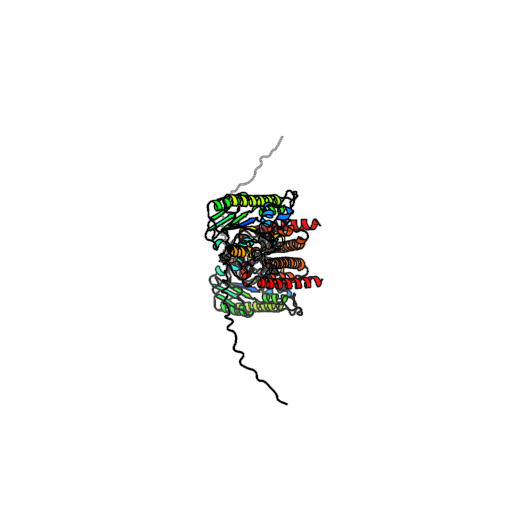2 TYR A C 1
ATOM 657 O O . TYR A 1 82 ? 1.223 11.555 3.43 1 93.31 82 TYR A O 1
ATOM 665 N N . HIS A 1 83 ? 2.955 10.141 3.512 1 91.31 83 HIS A N 1
ATOM 666 C CA . HIS A 1 83 ? 3.527 10.586 2.244 1 91.31 83 HIS A CA 1
ATOM 667 C C . HIS A 1 83 ? 3.75 9.406 1.301 1 91.31 83 HIS A C 1
ATOM 669 O O . HIS A 1 83 ? 4.855 8.867 1.224 1 91.31 83 HIS A O 1
ATOM 675 N N . PRO A 1 84 ? 2.693 9.102 0.574 1 86.69 84 PRO A N 1
ATOM 676 C CA . PRO A 1 84 ? 2.91 8.023 -0.399 1 86.69 84 PRO A CA 1
ATOM 677 C C . PRO A 1 84 ? 3.893 8.414 -1.5 1 86.69 84 PRO A C 1
ATOM 679 O O . PRO A 1 84 ? 3.738 9.469 -2.125 1 86.69 84 PRO A O 1
ATOM 682 N N . THR A 1 85 ? 4.852 7.664 -1.733 1 86.5 85 THR A N 1
ATOM 683 C CA . THR A 1 85 ? 5.812 7.969 -2.785 1 86.5 85 THR A CA 1
ATOM 684 C C . THR A 1 85 ? 5.562 7.102 -4.016 1 86.5 85 THR A C 1
ATOM 686 O O . THR A 1 85 ? 6.227 7.266 -5.043 1 86.5 85 THR A O 1
ATOM 689 N N . HIS A 1 86 ? 4.582 6.238 -3.887 1 85.12 86 HIS A N 1
ATOM 690 C CA . HIS A 1 86 ? 4.16 5.375 -4.98 1 85.12 86 HIS A CA 1
ATOM 691 C C . HIS A 1 86 ? 2.641 5.25 -5.031 1 85.12 86 HIS A C 1
ATOM 693 O O . HIS A 1 86 ? 1.954 5.602 -4.066 1 85.12 86 HIS A O 1
ATOM 699 N N . GLY A 1 87 ? 2.141 4.809 -6.18 1 84.69 87 GLY A N 1
ATOM 700 C CA . GLY A 1 87 ? 0.705 4.629 -6.316 1 84.69 87 GLY A CA 1
ATOM 701 C C . GLY A 1 87 ? 0.011 5.82 -6.945 1 84.69 87 GLY A C 1
ATOM 702 O O . GLY A 1 87 ? 0.668 6.742 -7.441 1 84.69 87 GLY A O 1
ATOM 703 N N . GLU A 1 88 ? -1.242 5.781 -6.895 1 87.62 88 GLU A N 1
ATOM 704 C CA . GLU A 1 88 ? -2.07 6.758 -7.594 1 87.62 88 GLU A CA 1
ATOM 705 C C . GLU A 1 88 ? -1.886 8.156 -7.012 1 87.62 88 GLU A C 1
ATOM 707 O O . GLU A 1 88 ? -1.836 9.141 -7.75 1 87.62 88 GLU A O 1
ATOM 712 N N . TYR A 1 89 ? -1.749 8.219 -5.742 1 91.56 89 TYR A N 1
ATOM 713 C CA . TYR A 1 89 ? -1.541 9.523 -5.117 1 91.56 89 TYR A CA 1
ATOM 714 C C . TYR A 1 89 ? -0.248 10.164 -5.605 1 91.56 89 TYR A C 1
ATOM 716 O O . TYR A 1 89 ? -0.231 11.344 -5.969 1 91.56 89 TYR A O 1
ATOM 724 N N . ALA A 1 90 ? 0.748 9.328 -5.652 1 90.88 90 ALA A N 1
ATOM 725 C CA . ALA A 1 90 ? 2.082 9.812 -5.992 1 90.88 90 ALA A CA 1
ATOM 726 C C . ALA A 1 90 ? 2.15 10.25 -7.449 1 90.88 90 ALA A C 1
ATOM 728 O O . ALA A 1 90 ? 3.045 11.008 -7.836 1 90.88 90 ALA A O 1
ATOM 729 N N . GLU A 1 91 ? 1.228 9.82 -8.211 1 87.94 91 GLU A N 1
ATOM 730 C CA . GLU A 1 91 ? 1.156 10.242 -9.602 1 87.94 91 GLU A CA 1
ATOM 731 C C . GLU A 1 91 ? 0.615 11.664 -9.719 1 87.94 91 GLU A C 1
ATOM 733 O O . GLU A 1 91 ? 0.865 12.352 -10.711 1 87.94 91 GLU A O 1
ATOM 738 N N . VAL A 1 92 ? -0.076 12.07 -8.641 1 90.75 92 VAL A N 1
ATOM 739 C CA . VAL A 1 92 ? -0.765 13.359 -8.711 1 90.75 92 VAL A CA 1
ATOM 740 C C . VAL A 1 92 ? -0.07 14.359 -7.793 1 90.75 92 VAL A C 1
ATOM 742 O O . VAL A 1 92 ? 0.037 15.547 -8.125 1 90.75 92 VAL A O 1
ATOM 745 N N . HIS A 1 93 ? 0.446 13.875 -6.715 1 93.62 93 HIS A N 1
ATOM 746 C CA . HIS A 1 93 ? 1.015 14.758 -5.711 1 93.62 93 HIS A CA 1
ATOM 747 C C . HIS A 1 93 ? 2.375 14.258 -5.238 1 93.62 93 HIS A C 1
ATOM 749 O O . HIS A 1 93 ? 2.531 13.07 -4.934 1 93.62 93 HIS A O 1
ATOM 755 N N . THR A 1 94 ? 3.254 15.18 -5.121 1 92.69 94 THR A N 1
ATOM 756 C CA . THR A 1 94 ? 4.574 14.836 -4.602 1 92.69 94 THR A CA 1
ATOM 757 C C . THR A 1 94 ? 4.746 15.336 -3.174 1 92.69 94 THR A C 1
ATOM 759 O O . THR A 1 94 ? 5.781 15.109 -2.549 1 92.69 94 THR A O 1
ATOM 762 N N . SER A 1 95 ? 3.732 16.016 -2.625 1 94.12 95 SER A N 1
ATOM 763 C CA . SER A 1 95 ? 3.75 16.469 -1.238 1 94.12 95 SER A CA 1
ATOM 764 C C . SER A 1 95 ? 3.023 15.484 -0.327 1 94.12 95 SER A C 1
ATOM 766 O O . SER A 1 95 ? 2.268 14.633 -0.801 1 94.12 95 SER A O 1
ATOM 768 N N . SER A 1 96 ? 3.309 15.609 0.955 1 93.75 96 SER A N 1
ATOM 769 C CA . SER A 1 96 ? 2.6 14.773 1.915 1 93.75 96 SER A CA 1
ATOM 770 C C . SER A 1 96 ? 1.101 15.055 1.893 1 93.75 96 SER A C 1
ATOM 772 O O . SER A 1 96 ? 0.677 16.172 1.633 1 93.75 96 SER A O 1
ATOM 774 N N . TYR A 1 97 ? 0.395 14.055 2.248 1 94.19 97 TYR A N 1
ATOM 775 C CA . TYR A 1 97 ? -1.055 13.953 2.115 1 94.19 97 TYR A CA 1
ATOM 776 C C . TYR A 1 97 ? -1.75 15.109 2.818 1 94.19 97 TYR A C 1
ATOM 778 O O . TYR A 1 97 ? -2.707 15.68 2.289 1 94.19 97 TYR A O 1
ATOM 786 N N . PRO A 1 98 ? -1.323 15.648 3.953 1 97.31 98 PRO A N 1
ATOM 787 C CA . PRO A 1 98 ? -2.01 16.75 4.645 1 97.31 98 PRO A CA 1
ATOM 788 C C . PRO A 1 98 ? -2.031 18.031 3.828 1 97.31 98 PRO A C 1
ATOM 790 O O . PRO A 1 98 ? -2.949 18.844 3.973 1 97.31 98 PRO A O 1
ATOM 793 N N . ASN A 1 99 ? -1.112 18.219 2.941 1 97.75 99 ASN A N 1
ATOM 794 C CA . ASN A 1 99 ? -0.98 19.5 2.252 1 97.75 99 ASN A CA 1
ATOM 795 C C . ASN A 1 99 ? -2.066 19.688 1.196 1 97.75 99 ASN A C 1
ATOM 797 O O . ASN A 1 99 ? -2.818 20.656 1.233 1 97.75 99 ASN A O 1
ATOM 801 N N . PRO A 1 100 ? -2.184 18.734 0.283 1 97.62 100 PRO A N 1
ATOM 802 C CA . PRO A 1 100 ? -3.316 18.922 -0.627 1 97.62 100 PRO A CA 1
ATOM 803 C C . PRO A 1 100 ? -4.664 18.875 0.09 1 97.62 100 PRO A C 1
ATOM 805 O O . PRO A 1 100 ? -5.605 19.562 -0.31 1 97.62 100 PRO A O 1
ATOM 808 N N . VAL A 1 101 ? -4.812 18.109 1.138 1 98.19 101 VAL A N 1
ATOM 809 C CA . VAL A 1 101 ? -6.059 18.031 1.894 1 98.19 101 VAL A CA 1
ATOM 810 C C . VAL A 1 101 ? -6.379 19.406 2.484 1 98.19 101 VAL A C 1
ATOM 812 O O . VAL A 1 101 ? -7.516 19.875 2.387 1 98.19 101 VAL A O 1
ATOM 815 N N . MET A 1 102 ? -5.426 20.031 3.047 1 97.94 102 MET A N 1
ATOM 816 C CA . MET A 1 102 ? -5.633 21.359 3.609 1 97.94 102 MET A CA 1
ATOM 817 C C . MET A 1 102 ? -6.035 22.359 2.521 1 97.94 102 MET A C 1
ATOM 819 O O . MET A 1 102 ? -7.055 23.031 2.641 1 97.94 102 MET A O 1
ATOM 823 N N . MET A 1 103 ? -5.32 22.391 1.415 1 98.44 103 MET A N 1
ATOM 824 C CA . MET A 1 103 ? -5.488 23.453 0.422 1 98.44 103 MET A CA 1
ATOM 825 C C . MET A 1 103 ? -6.773 23.25 -0.376 1 98.44 103 MET A C 1
ATOM 827 O O . MET A 1 103 ? -7.359 24.203 -0.871 1 98.44 103 MET A O 1
ATOM 831 N N . THR A 1 104 ? -7.188 21.984 -0.489 1 98.31 104 THR A N 1
ATOM 832 C CA . THR A 1 104 ? -8.445 21.719 -1.176 1 98.31 104 THR A CA 1
ATOM 833 C C . THR A 1 104 ? -9.625 21.859 -0.222 1 98.31 104 THR A C 1
ATOM 835 O O . THR A 1 104 ? -10.758 22.078 -0.658 1 98.31 104 THR A O 1
ATOM 838 N N . GLY A 1 105 ? -9.383 21.656 1.061 1 98.44 105 GLY A N 1
ATOM 839 C CA . GLY A 1 105 ? -10.43 21.703 2.066 1 98.44 105 GLY A CA 1
ATOM 840 C C . GLY A 1 105 ? -11.273 20.453 2.121 1 98.44 105 GLY A C 1
ATOM 841 O O . GLY A 1 105 ? -12.367 20.453 2.689 1 98.44 105 GLY A O 1
ATOM 842 N N . THR A 1 106 ? -10.812 19.359 1.464 1 98.38 106 THR A N 1
ATOM 843 C CA . THR A 1 106 ? -11.555 18.109 1.417 1 98.38 106 THR A CA 1
ATOM 844 C C . THR A 1 106 ? -10.602 16.906 1.502 1 98.38 106 THR A C 1
ATOM 846 O O . THR A 1 106 ? -9.445 17 1.093 1 98.38 106 THR A O 1
ATOM 849 N N . ILE A 1 107 ? -11.109 15.766 2.02 1 98 107 ILE A N 1
ATOM 850 C CA . ILE A 1 107 ? -10.289 14.562 2.066 1 98 107 ILE A CA 1
ATOM 851 C C . ILE A 1 107 ? -10.406 13.805 0.744 1 98 107 ILE A C 1
ATOM 853 O O . ILE A 1 107 ? -9.648 12.867 0.487 1 98 107 ILE A O 1
ATOM 857 N N . PHE A 1 108 ? -11.383 14.18 -0.049 1 97.81 108 PHE A N 1
ATOM 858 C CA . PHE A 1 108 ? -11.57 13.523 -1.34 1 97.81 108 PHE A CA 1
ATOM 859 C C . PHE A 1 108 ? -10.734 14.211 -2.416 1 97.81 108 PHE A C 1
ATOM 861 O O . PHE A 1 108 ? -11.18 15.172 -3.043 1 97.81 108 PHE A O 1
ATOM 868 N N . LEU A 1 109 ? -9.555 13.664 -2.654 1 96.44 109 LEU A N 1
ATOM 869 C CA . LEU A 1 109 ? -8.602 14.258 -3.592 1 96.44 109 LEU A CA 1
ATOM 870 C C . LEU A 1 109 ? -8.836 13.727 -5.004 1 96.44 109 LEU A C 1
ATOM 872 O O . LEU A 1 109 ? -9.141 12.547 -5.191 1 96.44 109 LEU A O 1
ATOM 876 N N . GLU A 1 110 ? -8.672 14.57 -5.93 1 93.62 110 GLU A N 1
ATOM 877 C CA . GLU A 1 110 ? -8.773 14.289 -7.359 1 93.62 110 GLU A CA 1
ATOM 878 C C . GLU A 1 110 ? -7.668 15 -8.141 1 93.62 110 GLU A C 1
ATOM 880 O O . GLU A 1 110 ? -7.078 15.969 -7.652 1 93.62 110 GLU A O 1
ATOM 885 N N . PRO A 1 111 ? -7.34 14.469 -9.336 1 91.12 111 PRO A N 1
ATOM 886 C CA . PRO A 1 111 ? -6.371 15.188 -10.164 1 91.12 111 PRO A CA 1
ATOM 887 C C . PRO A 1 111 ? -6.855 16.578 -10.57 1 91.12 111 PRO A C 1
ATOM 889 O O . PRO A 1 111 ? -8.047 16.766 -10.836 1 91.12 111 PRO A O 1
ATOM 892 N N . ASN A 1 112 ? -5.992 17.531 -10.586 1 89.88 112 ASN A N 1
ATOM 893 C CA . ASN A 1 112 ? -6.254 18.891 -11.031 1 89.88 112 ASN A CA 1
ATOM 894 C C . ASN A 1 112 ? -7.383 19.531 -10.227 1 89.88 112 ASN A C 1
ATOM 896 O O . ASN A 1 112 ? -8.211 20.25 -10.781 1 89.88 112 ASN A O 1
ATOM 900 N N . GLN A 1 113 ? -7.41 19.219 -9.078 1 93.94 113 GLN A N 1
ATOM 901 C CA . GLN A 1 113 ? -8.438 19.703 -8.172 1 93.94 113 GLN A CA 1
ATOM 902 C C . GLN A 1 113 ? -8.164 21.156 -7.762 1 93.94 113 GLN A C 1
ATOM 904 O O . GLN A 1 113 ? -7.008 21.547 -7.598 1 93.94 113 GLN A O 1
ATOM 909 N N . ARG A 1 114 ? -9.258 21.969 -7.613 1 97.62 114 ARG A N 1
ATOM 910 C CA . ARG A 1 114 ? -9.102 23.359 -7.203 1 97.62 114 ARG A CA 1
ATOM 911 C C . ARG A 1 114 ? -8.609 23.453 -5.766 1 97.62 114 ARG A C 1
ATOM 913 O O . ARG A 1 114 ? -9.016 22.672 -4.906 1 97.62 114 ARG A O 1
ATOM 920 N N . MET A 1 115 ? -7.797 24.422 -5.516 1 98.5 115 MET A N 1
ATOM 921 C CA . MET A 1 115 ? -7.281 24.766 -4.191 1 98.5 115 MET A CA 1
ATOM 922 C C . MET A 1 115 ? -7.562 26.219 -3.857 1 98.5 115 MET A C 1
ATOM 924 O O . MET A 1 115 ? -8.047 26.969 -4.703 1 98.5 115 MET A O 1
ATOM 928 N N . LEU A 1 116 ? -7.312 26.578 -2.656 1 98.75 116 LEU A N 1
ATOM 929 C CA . LEU A 1 116 ? -7.723 27.906 -2.18 1 98.75 116 LEU A CA 1
ATOM 930 C C . LEU A 1 116 ? -7.176 29 -3.086 1 98.75 116 LEU A C 1
ATOM 932 O O . LEU A 1 116 ? -7.887 29.969 -3.396 1 98.75 116 LEU A O 1
ATOM 936 N N . GLN A 1 117 ? -5.949 28.891 -3.594 1 98.62 117 GLN A N 1
ATOM 937 C CA . GLN A 1 117 ? -5.301 29.938 -4.379 1 98.62 117 GLN A CA 1
ATOM 938 C C . GLN A 1 117 ? -6.062 30.203 -5.676 1 98.62 117 GLN A C 1
ATOM 940 O O . GLN A 1 117 ? -5.98 31.297 -6.238 1 98.62 117 GLN A O 1
ATOM 945 N N . HIS A 1 118 ? -6.809 29.25 -6.059 1 98.44 118 HIS A N 1
ATOM 946 C CA . HIS A 1 118 ? -7.559 29.406 -7.301 1 98.44 118 HIS A CA 1
ATOM 947 C C . HIS A 1 118 ? -8.758 30.328 -7.109 1 98.44 118 HIS A C 1
ATOM 949 O O . HIS A 1 118 ? -9.406 30.719 -8.078 1 98.44 118 HIS A O 1
ATOM 955 N N . SER A 1 119 ? -9.047 30.672 -5.93 1 98.06 119 SER A N 1
ATOM 956 C CA . SER A 1 119 ? -10.188 31.531 -5.641 1 98.06 119 SER A CA 1
ATOM 957 C C . SER A 1 119 ? -9.758 33 -5.574 1 98.06 119 SER A C 1
ATOM 959 O O . SER A 1 119 ? -10.586 33.875 -5.336 1 98.06 119 SER A O 1
ATOM 961 N N . PHE A 1 120 ? -8.461 33.25 -5.801 1 98 120 PHE A N 1
ATOM 962 C CA . PHE A 1 120 ? -7.914 34.594 -5.703 1 98 120 PHE A CA 1
ATOM 963 C C . PHE A 1 120 ? -7.281 35.031 -7.023 1 98 120 PHE A C 1
ATOM 965 O O . PHE A 1 120 ? -6.891 34.188 -7.828 1 98 120 PHE A O 1
ATOM 972 N N . ASP A 1 121 ? -7.164 36.344 -7.23 1 95.81 121 ASP A N 1
ATOM 973 C CA . ASP A 1 121 ? -6.543 36.906 -8.438 1 95.81 121 ASP A CA 1
ATOM 974 C C . ASP A 1 121 ? -5.023 36.938 -8.297 1 95.81 121 ASP A C 1
ATOM 976 O O . ASP A 1 121 ? -4.293 36.594 -9.227 1 95.81 121 ASP A O 1
ATOM 980 N N . ASN A 1 122 ? -4.59 37.375 -7.145 1 97.44 122 ASN A N 1
ATOM 981 C CA . ASN A 1 122 ? -3.166 37.531 -6.855 1 97.44 122 ASN A CA 1
ATOM 982 C C . ASN A 1 122 ? -2.764 36.75 -5.613 1 97.44 122 ASN A C 1
ATOM 984 O O . ASN A 1 122 ? -3.211 37.031 -4.504 1 97.44 122 ASN A O 1
ATOM 988 N N . SER A 1 123 ? -1.912 35.719 -5.852 1 98.56 123 SER A N 1
ATOM 989 C CA . SER A 1 123 ? -1.53 34.875 -4.734 1 98.56 123 SER A CA 1
ATOM 990 C C . SER A 1 123 ? -0.059 34.469 -4.816 1 98.56 123 SER A C 1
ATOM 992 O O . SER A 1 123 ? 0.561 34.594 -5.875 1 98.56 123 SER A O 1
ATOM 994 N N . ALA A 1 124 ? 0.495 34.125 -3.668 1 98.88 124 ALA A N 1
ATOM 995 C CA . ALA A 1 124 ? 1.893 33.688 -3.592 1 98.88 124 ALA A CA 1
ATOM 996 C C . ALA A 1 124 ? 2.057 32.5 -2.67 1 98.88 124 ALA A C 1
ATOM 998 O O . ALA A 1 124 ? 1.22 32.25 -1.796 1 98.88 124 ALA A O 1
ATOM 999 N N . PHE A 1 125 ? 3.111 31.719 -2.9 1 98.88 125 PHE A N 1
ATOM 1000 C CA . PHE A 1 125 ? 3.504 30.594 -2.057 1 98.88 125 PHE A CA 1
ATOM 1001 C C . PHE A 1 125 ? 5.008 30.594 -1.812 1 98.88 125 PHE A C 1
ATOM 1003 O O . PHE A 1 125 ? 5.797 30.453 -2.75 1 98.88 125 PHE A O 1
ATOM 1010 N N . VAL A 1 126 ? 5.371 30.797 -0.538 1 98.88 126 VAL A N 1
ATOM 1011 C CA . VAL A 1 126 ? 6.781 30.812 -0.162 1 98.88 126 VAL A CA 1
ATOM 1012 C C . VAL A 1 126 ? 7.074 29.688 0.826 1 98.88 126 VAL A C 1
ATOM 1014 O O . VAL A 1 126 ? 6.387 29.547 1.842 1 98.88 126 VAL A O 1
ATOM 1017 N N . ALA A 1 127 ? 8.039 28.891 0.531 1 98.69 127 ALA A N 1
ATOM 1018 C CA . ALA A 1 127 ? 8.5 27.812 1.412 1 98.69 127 ALA A CA 1
ATOM 1019 C C . ALA A 1 127 ? 10.016 27.672 1.349 1 98.69 127 ALA A C 1
ATOM 1021 O O . ALA A 1 127 ? 10.625 27.844 0.289 1 98.69 127 ALA A O 1
ATOM 1022 N N . ASN A 1 128 ? 10.68 27.344 2.398 1 98.56 128 ASN A N 1
ATOM 1023 C CA . ASN A 1 128 ? 12.125 27.125 2.432 1 98.56 128 ASN A CA 1
ATOM 1024 C C . ASN A 1 128 ? 12.477 25.672 2.16 1 98.56 128 ASN A C 1
ATOM 1026 O O . ASN A 1 128 ? 13.32 25.094 2.852 1 98.56 128 ASN A O 1
ATOM 1030 N N . THR A 1 129 ? 11.789 25.031 1.237 1 97.75 129 THR A N 1
ATOM 1031 C CA . THR A 1 129 ? 11.984 23.703 0.678 1 97.75 129 THR A CA 1
ATOM 1032 C C . THR A 1 129 ? 11.289 23.578 -0.676 1 97.75 129 THR A C 1
ATOM 1034 O O . THR A 1 129 ? 10.445 24.406 -1.025 1 97.75 129 THR A O 1
ATOM 1037 N N . SER A 1 130 ? 11.641 22.625 -1.431 1 96.06 130 SER A N 1
ATOM 1038 C CA . SER A 1 130 ? 11.008 22.375 -2.723 1 96.06 130 SER A CA 1
ATOM 1039 C C . SER A 1 130 ? 9.953 21.281 -2.619 1 96.06 130 SER A C 1
ATOM 1041 O O . SER A 1 130 ? 9.414 20.828 -3.635 1 96.06 130 SER A O 1
ATOM 1043 N N . SER A 1 131 ? 9.602 20.859 -1.457 1 95.06 131 SER A N 1
ATOM 1044 C CA . SER A 1 131 ? 8.789 19.672 -1.206 1 95.06 131 SER A CA 1
ATOM 1045 C C . SER A 1 131 ? 7.34 19.891 -1.611 1 95.06 131 SER A C 1
ATOM 1047 O O . SER A 1 131 ? 6.547 18.953 -1.648 1 95.06 131 SER A O 1
ATOM 1049 N N . TYR A 1 132 ? 6.922 21.094 -1.979 1 97.19 132 TYR A N 1
ATOM 1050 C CA . TYR A 1 132 ? 5.512 21.406 -2.168 1 97.19 132 TYR A CA 1
ATOM 1051 C C . TYR A 1 132 ? 5.223 21.797 -3.615 1 97.19 132 TYR A C 1
ATOM 1053 O O . TYR A 1 132 ? 4.258 22.5 -3.896 1 97.19 132 TYR A O 1
ATOM 1061 N N . GLN A 1 133 ? 6.027 21.375 -4.48 1 95.44 133 GLN A N 1
ATOM 1062 C CA . GLN A 1 133 ? 5.918 21.719 -5.891 1 95.44 133 GLN A CA 1
ATOM 1063 C C . GLN A 1 133 ? 4.574 21.281 -6.465 1 95.44 133 GLN A C 1
ATOM 1065 O O . GLN A 1 133 ? 3.996 21.969 -7.309 1 95.44 133 GLN A O 1
ATOM 1070 N N . SER A 1 134 ? 4.023 20.203 -5.973 1 95.19 134 SER A N 1
ATOM 1071 C CA . SER A 1 134 ? 2.83 19.609 -6.57 1 95.19 134 SER A CA 1
ATOM 1072 C C . SER A 1 134 ? 1.581 20.422 -6.23 1 95.19 134 SER A C 1
ATOM 1074 O O . SER A 1 134 ? 0.516 20.203 -6.809 1 95.19 134 SER A O 1
ATOM 1076 N N . ILE A 1 135 ? 1.654 21.391 -5.312 1 97.12 135 ILE A N 1
ATOM 1077 C CA . ILE A 1 135 ? 0.46 22.156 -4.961 1 97.12 135 ILE A CA 1
ATOM 1078 C C . ILE A 1 135 ? 0.675 23.625 -5.285 1 97.12 135 ILE A C 1
ATOM 1080 O O . ILE A 1 135 ? 0.05 24.5 -4.676 1 97.12 135 ILE A O 1
ATOM 1084 N N . THR A 1 136 ? 1.535 23.922 -6.27 1 97.5 136 THR A N 1
ATOM 1085 C CA . THR A 1 136 ? 1.889 25.312 -6.562 1 97.5 136 THR A CA 1
ATOM 1086 C C . THR A 1 136 ? 1.049 25.844 -7.715 1 97.5 136 THR A C 1
ATOM 1088 O O . THR A 1 136 ? 1.029 27.062 -7.961 1 97.5 136 THR A O 1
ATOM 1091 N N . GLU A 1 137 ? 0.415 25 -8.469 1 96.44 137 GLU A N 1
ATOM 1092 C CA . GLU A 1 137 ? -0.374 25.469 -9.602 1 96.44 137 GLU A CA 1
ATOM 1093 C C . GLU A 1 137 ? -1.428 26.484 -9.148 1 96.44 137 GLU A C 1
ATOM 1095 O O . GLU A 1 137 ? -2.121 26.25 -8.148 1 96.44 137 GLU A O 1
ATOM 1100 N N . GLY A 1 138 ? -1.546 27.625 -9.805 1 97 138 GLY A N 1
ATOM 1101 C CA . GLY A 1 138 ? -2.553 28.641 -9.5 1 97 138 GLY A CA 1
ATOM 1102 C C . GLY A 1 138 ? -1.986 29.859 -8.805 1 97 138 GLY A C 1
ATOM 1103 O O . GLY A 1 138 ? -2.627 30.906 -8.773 1 97 138 GLY A O 1
ATOM 1104 N N . TYR A 1 139 ? -0.799 29.719 -8.203 1 98.38 139 TYR A N 1
ATOM 1105 C CA . TYR A 1 139 ? -0.159 30.875 -7.559 1 98.38 139 TYR A CA 1
ATOM 1106 C C . TYR A 1 139 ? 0.505 31.766 -8.594 1 98.38 139 TYR A C 1
ATOM 1108 O O . TYR A 1 139 ? 1.126 31.281 -9.539 1 98.38 139 TYR A O 1
ATOM 1116 N N . GLN A 1 140 ? 0.441 33.031 -8.383 1 97.88 140 GLN A N 1
ATOM 1117 C CA . GLN A 1 140 ? 1.116 34 -9.242 1 97.88 140 GLN A CA 1
ATOM 1118 C C . GLN A 1 140 ? 2.611 34.031 -8.945 1 97.88 140 GLN A C 1
ATOM 1120 O O . GLN A 1 140 ? 3.428 34.156 -9.859 1 97.88 140 GLN A O 1
ATOM 1125 N N . PHE A 1 141 ? 2.961 34 -7.672 1 98.25 141 PHE A N 1
ATOM 1126 C CA . PHE A 1 141 ? 4.348 34 -7.227 1 98.25 141 PHE A CA 1
ATOM 1127 C C . PHE A 1 141 ? 4.668 32.75 -6.426 1 98.25 141 PHE A C 1
ATOM 1129 O O . PHE A 1 141 ? 3.947 32.406 -5.484 1 98.25 141 PHE A O 1
ATOM 1136 N N . VAL A 1 142 ? 5.73 32.062 -6.82 1 98.69 142 VAL A N 1
ATOM 1137 C CA . VAL A 1 142 ? 6.156 30.844 -6.102 1 98.69 142 VAL A CA 1
ATOM 1138 C C . VAL A 1 142 ? 7.648 30.938 -5.801 1 98.69 142 VAL A C 1
ATOM 1140 O O . VAL A 1 142 ? 8.461 31.172 -6.699 1 98.69 142 VAL A O 1
ATOM 1143 N N . VAL A 1 143 ? 8.008 30.797 -4.555 1 98.44 143 VAL A N 1
ATOM 1144 C CA . VAL A 1 143 ? 9.398 30.703 -4.137 1 98.44 143 VAL A CA 1
ATOM 1145 C C . VAL A 1 143 ? 9.586 29.469 -3.252 1 98.44 143 VAL A C 1
ATOM 1147 O O . VAL A 1 143 ? 9.125 29.438 -2.105 1 98.44 143 VAL A O 1
ATOM 1150 N N . GLN A 1 144 ? 10.242 28.516 -3.775 1 97.62 144 GLN A N 1
ATOM 1151 C CA . GLN A 1 144 ? 10.562 27.297 -3.039 1 97.62 144 GLN A CA 1
ATOM 1152 C C . GLN A 1 144 ? 12.055 26.969 -3.133 1 97.62 144 GLN A C 1
ATOM 1154 O O . GLN A 1 144 ? 12.531 26.516 -4.176 1 97.62 144 GLN A O 1
ATOM 1159 N N . LYS A 1 145 ? 12.75 27.109 -2.078 1 97.19 145 LYS A N 1
ATOM 1160 C CA . LYS A 1 145 ? 14.188 26.891 -2.01 1 97.19 145 LYS A CA 1
ATOM 1161 C C . LYS A 1 145 ? 14.625 26.547 -0.588 1 97.19 145 LYS A C 1
ATOM 1163 O O . LYS A 1 145 ? 14.133 27.141 0.376 1 97.19 145 LYS A O 1
ATOM 1168 N N . ASP A 1 146 ? 15.578 25.656 -0.557 1 97.12 146 ASP A N 1
ATOM 1169 C CA . ASP A 1 146 ? 16.062 25.234 0.755 1 97.12 146 ASP A CA 1
ATOM 1170 C C . ASP A 1 146 ? 16.703 26.422 1.503 1 97.12 146 ASP A C 1
ATOM 1172 O O . ASP A 1 146 ? 17.422 27.219 0.913 1 97.12 146 ASP A O 1
ATOM 1176 N N . GLY A 1 147 ? 16.391 26.547 2.785 1 97.19 147 GLY A N 1
ATOM 1177 C CA . GLY A 1 147 ? 16.906 27.594 3.641 1 97.19 147 GLY A CA 1
ATOM 1178 C C . GLY A 1 147 ? 16.297 27.594 5.023 1 97.19 147 GLY A C 1
ATOM 1179 O O . GLY A 1 147 ? 15.445 26.75 5.34 1 97.19 147 GLY A O 1
ATOM 1180 N N . PRO A 1 148 ? 16.812 28.484 5.859 1 98.25 148 PRO A N 1
ATOM 1181 C CA . PRO A 1 148 ? 16.219 28.625 7.188 1 98.25 148 PRO A CA 1
ATOM 1182 C C . PRO A 1 148 ? 14.828 29.266 7.141 1 98.25 148 PRO A C 1
ATOM 1184 O O . PRO A 1 148 ? 14.43 29.797 6.105 1 98.25 148 PRO A O 1
ATOM 1187 N N . ASP A 1 149 ? 14.102 29.188 8.219 1 98.75 149 ASP A N 1
ATOM 1188 C CA . ASP A 1 149 ? 12.766 29.781 8.297 1 98.75 149 ASP A CA 1
ATOM 1189 C C . ASP A 1 149 ? 12.82 31.281 8 1 98.75 149 ASP A C 1
ATOM 1191 O O . ASP A 1 149 ? 11.883 31.844 7.426 1 98.75 149 ASP A O 1
ATOM 1195 N N . LYS A 1 150 ? 13.922 31.938 8.375 1 98.75 150 LYS A N 1
ATOM 1196 C CA . LYS A 1 150 ? 14.109 33.344 8.086 1 98.75 150 LYS A CA 1
ATOM 1197 C C . LYS A 1 150 ? 13.984 33.625 6.594 1 98.75 150 LYS A C 1
ATOM 1199 O O . LYS A 1 150 ? 13.5 34.688 6.195 1 98.75 150 LYS A O 1
ATOM 1204 N N . PHE A 1 151 ? 14.461 32.719 5.801 1 98.5 151 PHE A N 1
ATOM 1205 C CA . PHE A 1 151 ? 14.383 32.875 4.352 1 98.5 151 PHE A CA 1
ATOM 1206 C C . PHE A 1 151 ? 12.938 33.031 3.898 1 98.5 151 PHE A C 1
ATOM 1208 O O . PHE A 1 151 ? 12.617 33.938 3.143 1 98.5 151 PHE A O 1
ATOM 1215 N N . SER A 1 152 ? 12.039 32.125 4.312 1 98.69 152 SER A N 1
ATOM 1216 C CA . SER A 1 152 ? 10.625 32.156 3.936 1 98.69 152 SER A CA 1
ATOM 1217 C C . SER A 1 152 ? 9.977 33.469 4.363 1 98.69 152 SER A C 1
ATOM 1219 O O . SER A 1 152 ? 9.227 34.094 3.594 1 98.69 152 SER A O 1
ATOM 1221 N N . VAL A 1 153 ? 10.289 33.906 5.578 1 98.88 153 VAL A N 1
ATOM 1222 C CA . VAL A 1 153 ? 9.68 35.125 6.117 1 98.88 153 VAL A CA 1
ATOM 1223 C C . VAL A 1 153 ? 10.18 36.344 5.348 1 98.88 153 VAL A C 1
ATOM 1225 O O . VAL A 1 153 ? 9.391 37.188 4.945 1 98.88 153 VAL A O 1
ATOM 1228 N N . ASP A 1 154 ? 11.5 36.406 5.055 1 98.81 154 ASP A N 1
ATOM 1229 C CA . ASP A 1 154 ? 12.07 37.5 4.285 1 98.81 154 ASP A CA 1
ATOM 1230 C C . ASP A 1 154 ? 11.422 37.625 2.908 1 98.81 154 ASP A C 1
ATOM 1232 O O . ASP A 1 154 ? 11.047 38.688 2.473 1 98.81 154 ASP A O 1
ATOM 1236 N N . LYS A 1 155 ? 11.336 36.5 2.248 1 98.81 155 LYS A N 1
ATOM 1237 C CA . LYS A 1 155 ? 10.781 36.469 0.898 1 98.81 155 LYS A CA 1
ATOM 1238 C C . LYS A 1 155 ? 9.305 36.844 0.906 1 98.81 155 LYS A C 1
ATOM 1240 O O . LYS A 1 155 ? 8.836 37.594 0.029 1 98.81 155 LYS A O 1
ATOM 1245 N N . ALA A 1 156 ? 8.57 36.344 1.883 1 98.88 156 ALA A N 1
ATOM 1246 C CA . ALA A 1 156 ? 7.152 36.688 1.995 1 98.88 156 ALA A CA 1
ATOM 1247 C C . ALA A 1 156 ? 6.949 38.188 2.199 1 98.88 156 ALA A C 1
ATOM 1249 O O . ALA A 1 156 ? 6.109 38.781 1.535 1 98.88 156 ALA A O 1
ATOM 1250 N N . ILE A 1 157 ? 7.746 38.812 3.111 1 98.69 157 ILE A N 1
ATOM 1251 C CA . ILE A 1 157 ? 7.641 40.219 3.414 1 98.69 157 ILE A CA 1
ATOM 1252 C C . ILE A 1 157 ? 7.957 41.031 2.164 1 98.69 157 ILE A C 1
ATOM 1254 O O . ILE A 1 157 ? 7.258 42 1.854 1 98.69 157 ILE A O 1
ATOM 1258 N N . ARG A 1 158 ? 8.961 40.594 1.449 1 98.56 158 ARG A N 1
ATOM 1259 C CA . ARG A 1 158 ? 9.352 41.312 0.235 1 98.56 158 ARG A CA 1
ATOM 1260 C C . ARG A 1 158 ? 8.227 41.281 -0.795 1 98.56 158 ARG A C 1
ATOM 1262 O O . ARG A 1 158 ? 7.914 42.312 -1.405 1 98.56 158 ARG A O 1
ATOM 1269 N N . ILE A 1 159 ? 7.59 40.156 -0.99 1 98.69 159 ILE A N 1
ATOM 1270 C CA . ILE A 1 159 ? 6.516 40.031 -1.966 1 98.69 159 ILE A CA 1
ATOM 1271 C C . ILE A 1 159 ? 5.312 40.844 -1.527 1 98.69 159 ILE A C 1
ATOM 1273 O O . ILE A 1 159 ? 4.723 41.562 -2.334 1 98.69 159 ILE A O 1
ATOM 1277 N N . LEU A 1 160 ? 5.016 40.812 -0.266 1 98.44 160 LEU A N 1
ATOM 1278 C CA . LEU A 1 160 ? 3.881 41.531 0.266 1 98.44 160 LEU A CA 1
ATOM 1279 C C . LEU A 1 160 ? 4.117 43.062 0.153 1 98.44 160 LEU A C 1
ATOM 1281 O O . LEU A 1 160 ? 3.176 43.812 -0.071 1 98.44 160 LEU A O 1
ATOM 1285 N N . ASP A 1 161 ? 5.387 43.438 0.369 1 98.06 161 ASP A N 1
ATOM 1286 C CA . ASP A 1 161 ? 5.727 44.875 0.274 1 98.06 161 ASP A CA 1
ATOM 1287 C C . ASP A 1 161 ? 5.59 45.375 -1.161 1 98.06 161 ASP A C 1
ATOM 1289 O O . ASP A 1 161 ? 5.168 46.5 -1.388 1 98.06 161 ASP A O 1
ATOM 1293 N N . GLY A 1 162 ? 5.867 44.531 -2.111 1 97.31 162 GLY A N 1
ATOM 1294 C CA . GLY A 1 162 ? 5.914 44.938 -3.502 1 97.31 162 GLY A CA 1
ATOM 1295 C C . GLY A 1 162 ? 4.621 44.688 -4.25 1 97.31 162 GLY A C 1
ATOM 1296 O O . GLY A 1 162 ? 4.383 45.25 -5.316 1 97.31 162 GLY A O 1
ATOM 1297 N N . GLU A 1 163 ? 3.818 43.781 -3.715 1 96.62 163 GLU A N 1
ATOM 1298 C CA . GLU A 1 163 ? 2.615 43.375 -4.422 1 96.62 163 GLU A CA 1
ATOM 1299 C C . GLU A 1 163 ? 1.381 43.469 -3.533 1 96.62 163 GLU A C 1
ATOM 1301 O O . GLU A 1 163 ? 1.477 43.375 -2.309 1 96.62 163 GLU A O 1
ATOM 1306 N N . ASP A 1 164 ? 0.277 43.812 -4.121 1 96.12 164 ASP A N 1
ATOM 1307 C CA . ASP A 1 164 ? -1.005 43.75 -3.428 1 96.12 164 ASP A CA 1
ATOM 1308 C C . ASP A 1 164 ? -1.646 42.375 -3.564 1 96.12 164 ASP A C 1
ATOM 1310 O O . ASP A 1 164 ? -2.512 42.188 -4.418 1 96.12 164 ASP A O 1
ATOM 1314 N N . LEU A 1 165 ? -1.307 41.5 -2.695 1 97.94 165 LEU A N 1
ATOM 1315 C CA . LEU A 1 165 ? -1.75 40.094 -2.75 1 97.94 165 LEU A CA 1
ATOM 1316 C C . LEU A 1 165 ? -3.088 39.938 -2.037 1 97.94 165 LEU A C 1
ATOM 1318 O O . LEU A 1 165 ? -3.328 40.562 -0.999 1 97.94 165 LEU A O 1
ATOM 1322 N N . ASP A 1 166 ? -3.889 39.062 -2.607 1 97.94 166 ASP A N 1
ATOM 1323 C CA . ASP A 1 166 ? -5.113 38.625 -1.941 1 97.94 166 ASP A CA 1
ATOM 1324 C C . ASP A 1 166 ? -4.844 37.469 -0.996 1 97.94 166 ASP A C 1
ATOM 1326 O O . ASP A 1 166 ? -5.559 37.281 -0.01 1 97.94 166 ASP A O 1
ATOM 1330 N N . PHE A 1 167 ? -3.828 36.688 -1.387 1 98.75 167 PHE A N 1
ATOM 1331 C CA . PHE A 1 167 ? -3.557 35.469 -0.621 1 98.75 167 PHE A CA 1
ATOM 1332 C C . PHE A 1 167 ? -2.08 35.125 -0.698 1 98.75 167 PHE A C 1
ATOM 1334 O O . PHE A 1 167 ? -1.465 35.219 -1.762 1 98.75 167 PHE A O 1
ATOM 1341 N N . ILE A 1 168 ? -1.517 34.719 0.464 1 98.88 168 ILE A N 1
ATOM 1342 C CA . ILE A 1 168 ? -0.163 34.188 0.462 1 98.88 168 ILE A CA 1
ATOM 1343 C C . ILE A 1 168 ? -0.068 33.031 1.465 1 98.88 168 ILE A C 1
ATOM 1345 O O . ILE A 1 168 ? -0.59 33.125 2.578 1 98.88 168 ILE A O 1
ATOM 1349 N N . ARG A 1 169 ? 0.521 31.891 1.071 1 98.88 169 ARG A N 1
ATOM 1350 C CA . ARG A 1 169 ? 0.927 30.797 1.95 1 98.88 169 ARG A CA 1
ATOM 1351 C C . ARG A 1 169 ? 2.414 30.875 2.275 1 98.88 169 ARG A C 1
ATOM 1353 O O . ARG A 1 169 ? 3.25 30.969 1.373 1 98.88 169 ARG A O 1
ATOM 1360 N N . VAL A 1 170 ? 2.725 30.953 3.51 1 98.94 170 VAL A N 1
ATOM 1361 C CA . VAL A 1 170 ? 4.094 30.969 4.012 1 98.94 170 VAL A CA 1
ATOM 1362 C C . VAL A 1 170 ? 4.359 29.719 4.832 1 98.94 170 VAL A C 1
ATOM 1364 O O . VAL A 1 170 ? 3.641 29.422 5.793 1 98.94 170 VAL A O 1
ATOM 1367 N N . HIS A 1 171 ? 5.391 28.969 4.43 1 98.88 171 HIS A N 1
ATOM 1368 C CA . HIS A 1 171 ? 5.668 27.688 5.074 1 98.88 171 HIS A CA 1
ATOM 1369 C C . HIS A 1 171 ? 7.059 27.672 5.703 1 98.88 171 HIS A C 1
ATOM 1371 O O . HIS A 1 171 ? 8.062 27.844 5.008 1 98.88 171 HIS A O 1
ATOM 1377 N N . LEU A 1 172 ? 7.113 27.516 7.023 1 98.88 172 LEU A N 1
ATOM 1378 C CA . LEU A 1 172 ? 8.359 27.359 7.77 1 98.88 172 LEU A CA 1
ATOM 1379 C C . LEU A 1 172 ? 8.648 25.891 8.055 1 98.88 172 LEU A C 1
ATOM 1381 O O . LEU A 1 172 ? 7.984 25.281 8.891 1 98.88 172 LEU A O 1
ATOM 1385 N N . GLN A 1 173 ? 9.695 25.344 7.473 1 98.56 173 GLN A N 1
ATOM 1386 C CA . GLN A 1 173 ? 9.938 23.906 7.391 1 98.56 173 GLN A CA 1
ATOM 1387 C C . GLN A 1 173 ? 10.75 23.406 8.586 1 98.56 173 GLN A C 1
ATOM 1389 O O . GLN A 1 173 ? 10.75 22.219 8.891 1 98.56 173 GLN A O 1
ATOM 1394 N N . ALA A 1 174 ? 11.328 24.25 9.312 1 98.69 174 ALA A N 1
ATOM 1395 C CA . ALA A 1 174 ? 12.477 23.875 10.133 1 98.69 174 ALA A CA 1
ATOM 1396 C C . ALA A 1 174 ? 12.047 22.969 11.289 1 98.69 174 ALA A C 1
ATOM 1398 O O . ALA A 1 174 ? 12.742 22 11.609 1 98.69 174 ALA A O 1
ATOM 1399 N N . ALA A 1 175 ? 10.945 23.297 11.922 1 98.69 175 ALA A N 1
ATOM 1400 C CA . ALA A 1 175 ? 10.523 22.531 13.094 1 98.69 175 ALA A CA 1
ATOM 1401 C C . ALA A 1 175 ? 10.289 21.062 12.727 1 98.69 175 ALA A C 1
ATOM 1403 O O . ALA A 1 175 ? 10.719 20.172 13.453 1 98.69 175 ALA A O 1
ATOM 1404 N N . GLY A 1 176 ? 9.648 20.812 11.609 1 97.88 176 GLY A N 1
ATOM 1405 C CA . GLY A 1 176 ? 9.438 19.438 11.164 1 97.88 176 GLY A CA 1
ATOM 1406 C C . GLY A 1 176 ? 10.727 18.672 10.969 1 97.88 176 GLY A C 1
ATOM 1407 O O . GLY A 1 176 ? 10.867 17.547 11.445 1 97.88 176 GLY A O 1
ATOM 1408 N N . GLY A 1 177 ? 11.648 19.281 10.266 1 97.25 177 GLY A N 1
ATOM 1409 C CA . GLY A 1 177 ? 12.953 18.656 10.07 1 97.25 177 GLY A CA 1
ATOM 1410 C C . GLY A 1 177 ? 13.688 18.375 11.367 1 97.25 177 GLY A C 1
ATOM 1411 O O . GLY A 1 177 ? 14.336 17.344 11.508 1 97.25 177 GLY A O 1
ATOM 1412 N N . ALA A 1 178 ? 13.555 19.281 12.312 1 98.31 178 ALA A N 1
ATOM 1413 C CA . ALA A 1 178 ? 14.227 19.141 13.594 1 98.31 178 ALA A CA 1
ATOM 1414 C C . ALA A 1 178 ? 13.625 17.984 14.398 1 98.31 178 ALA A C 1
ATOM 1416 O O . ALA A 1 178 ? 14.336 17.297 15.141 1 98.31 178 ALA A O 1
ATOM 1417 N N . GLY A 1 179 ? 12.336 17.812 14.289 1 97.94 179 GLY A N 1
ATOM 1418 C CA . GLY A 1 179 ? 11.727 16.641 14.891 1 97.94 179 GLY A CA 1
ATOM 1419 C C . GLY A 1 179 ? 12.297 15.344 14.367 1 97.94 179 GLY A C 1
ATOM 1420 O O . GLY A 1 179 ? 12.531 14.406 15.141 1 97.94 179 GLY A O 1
ATOM 1421 N N . TYR A 1 180 ? 12.508 15.281 13.094 1 97.5 180 TYR A N 1
ATOM 1422 C CA . TYR A 1 180 ? 13.125 14.117 12.477 1 97.5 180 TYR A CA 1
ATOM 1423 C C . TYR A 1 180 ? 14.531 13.891 13.008 1 97.5 180 TYR A C 1
ATOM 1425 O O . TYR A 1 180 ? 14.938 12.75 13.242 1 97.5 180 TYR A O 1
ATOM 1433 N N . GLN A 1 181 ? 15.242 14.922 13.25 1 97.56 181 GLN A N 1
ATOM 1434 C CA . GLN A 1 181 ? 16.594 14.844 13.773 1 97.56 181 GLN A CA 1
ATOM 1435 C C . GLN A 1 181 ? 16.609 14.25 15.18 1 97.56 181 GLN A C 1
ATOM 1437 O O . GLN A 1 181 ? 17.562 13.547 15.555 1 97.56 181 GLN A O 1
ATOM 1442 N N . SER A 1 182 ? 15.562 14.555 15.938 1 97.19 182 SER A N 1
ATOM 1443 C CA . SER A 1 182 ? 15.477 13.977 17.281 1 97.19 182 SER A CA 1
ATOM 1444 C C . SER A 1 182 ? 15.289 12.469 17.203 1 97.19 182 SER A C 1
ATOM 1446 O O . SER A 1 182 ? 15.875 11.727 18 1 97.19 182 SER A O 1
ATOM 1448 N N . TYR A 1 183 ? 14.547 11.992 16.297 1 97 183 TYR A N 1
ATOM 1449 C CA . TYR A 1 183 ? 14.328 10.562 16.125 1 97 183 TYR A CA 1
ATOM 1450 C C . TYR A 1 183 ? 15.594 9.867 15.648 1 97 183 TYR A C 1
ATOM 1452 O O . TYR A 1 183 ? 15.953 8.789 16.141 1 97 183 TYR A O 1
ATOM 1460 N N . THR A 1 184 ? 16.344 10.5 14.734 1 96.81 184 THR A N 1
ATOM 1461 C CA . THR A 1 184 ? 17.469 9.852 14.086 1 96.81 184 THR A CA 1
ATOM 1462 C C . THR A 1 184 ? 18.766 10.148 14.828 1 96.81 184 THR A C 1
ATOM 1464 O O . THR A 1 184 ? 19.859 9.82 14.344 1 96.81 184 THR A O 1
ATOM 1467 N N . ALA A 1 185 ? 18.688 10.805 15.922 1 97.5 185 ALA A N 1
ATOM 1468 C CA . ALA A 1 185 ? 19.875 11.18 16.672 1 97.5 185 ALA A CA 1
ATOM 1469 C C . ALA A 1 185 ? 20.672 9.945 17.094 1 97.5 185 ALA A C 1
ATOM 1471 O O . ALA A 1 185 ? 20.094 8.859 17.25 1 97.5 185 ALA A O 1
ATOM 1472 N N . ASP A 1 186 ? 21.984 10.141 17.281 1 95.88 186 ASP A N 1
ATOM 1473 C CA . ASP A 1 186 ? 22.828 9.078 17.828 1 95.88 186 ASP A CA 1
ATOM 1474 C C . ASP A 1 186 ? 22.406 8.719 19.25 1 95.88 186 ASP A C 1
ATOM 1476 O O . ASP A 1 186 ? 21.828 9.539 19.953 1 95.88 186 ASP A O 1
ATOM 1480 N N . ASP A 1 187 ? 22.781 7.504 19.609 1 92.44 187 ASP A N 1
ATOM 1481 C CA . ASP A 1 187 ? 22.344 6.949 20.891 1 92.44 187 ASP A CA 1
ATOM 1482 C C . ASP A 1 187 ? 22.922 7.738 22.062 1 92.44 187 ASP A C 1
ATOM 1484 O O . ASP A 1 187 ? 22.359 7.734 23.156 1 92.44 187 ASP A O 1
ATOM 1488 N N . ASP A 1 188 ? 23.938 8.461 21.844 1 95.25 188 ASP A N 1
ATOM 1489 C CA . ASP A 1 188 ? 24.609 9.164 22.938 1 95.25 188 ASP A CA 1
ATOM 1490 C C . ASP A 1 188 ? 24.031 10.562 23.125 1 95.25 188 ASP A C 1
ATOM 1492 O O . ASP A 1 188 ? 24.375 11.258 24.078 1 95.25 188 ASP A O 1
ATOM 1496 N N . LYS A 1 189 ? 23.094 10.938 22.25 1 97.5 189 LYS A N 1
ATOM 1497 C CA . LYS A 1 189 ? 22.469 12.25 22.391 1 97.5 189 LYS A CA 1
ATOM 1498 C C . LYS A 1 189 ? 21.266 12.195 23.344 1 97.5 189 LYS A C 1
ATOM 1500 O O . LYS A 1 189 ? 20.406 11.32 23.203 1 97.5 189 LYS A O 1
ATOM 1505 N N . PRO A 1 190 ? 21.219 13.125 24.25 1 96.94 190 PRO A N 1
ATOM 1506 C CA . PRO A 1 190 ? 20.125 13.094 25.219 1 96.94 190 PRO A CA 1
ATOM 1507 C C . PRO A 1 190 ? 18.75 13.359 24.594 1 96.94 190 PRO A C 1
ATOM 1509 O O . PRO A 1 190 ? 17.719 13.016 25.172 1 96.94 190 PRO A O 1
ATOM 1512 N N . TYR A 1 191 ? 18.719 13.977 23.422 1 97.44 191 TYR A N 1
ATOM 1513 C CA . TYR A 1 191 ? 17.453 14.336 22.781 1 97.44 191 TYR A CA 1
ATOM 1514 C C . TYR A 1 191 ? 16.984 13.227 21.844 1 97.44 191 TYR A C 1
ATOM 1516 O O . TYR A 1 191 ? 15.977 13.375 21.156 1 97.44 191 TYR A O 1
ATOM 1524 N N . LYS A 1 192 ? 17.75 12.109 21.812 1 97.12 192 LYS A N 1
ATOM 1525 C CA . LYS A 1 192 ? 17.234 10.977 21.047 1 97.12 192 LYS A CA 1
ATOM 1526 C C . LYS A 1 192 ? 15.883 10.523 21.594 1 97.12 192 LYS A C 1
ATOM 1528 O O . LYS A 1 192 ? 15.742 10.242 22.781 1 97.12 192 LYS A O 1
ATOM 1533 N N . TYR A 1 193 ? 14.867 10.516 20.797 1 96.69 193 TYR A N 1
ATOM 1534 C CA . TYR A 1 193 ? 13.5 10.125 21.109 1 96.69 193 TYR A CA 1
ATOM 1535 C C . TYR A 1 193 ? 12.898 11.047 22.172 1 96.69 193 TYR A C 1
ATOM 1537 O O . TYR A 1 193 ? 12.055 10.617 22.969 1 96.69 193 TYR A O 1
ATOM 1545 N N . ASN A 1 194 ? 13.328 12.25 22.203 1 97.88 194 ASN A N 1
ATOM 1546 C CA . ASN A 1 194 ? 12.812 13.25 23.125 1 97.88 194 ASN A CA 1
ATOM 1547 C C . ASN A 1 194 ? 12.93 14.656 22.562 1 97.88 194 ASN A C 1
ATOM 1549 O O . ASN A 1 194 ? 13.922 15.352 22.781 1 97.88 194 ASN A O 1
ATOM 1553 N N . ILE A 1 195 ? 11.898 15.164 21.984 1 98.38 195 ILE A N 1
ATOM 1554 C CA . ILE A 1 195 ? 11.953 16.453 21.297 1 98.38 195 ILE A CA 1
ATOM 1555 C C . ILE A 1 195 ? 12.008 17.578 22.312 1 98.38 195 ILE A C 1
ATOM 1557 O O . ILE A 1 195 ? 12.344 18.719 21.969 1 98.38 195 ILE A O 1
ATOM 1561 N N . TRP A 1 196 ? 11.695 17.297 23.625 1 98.19 196 TRP A N 1
ATOM 1562 C CA . TRP A 1 196 ? 11.57 18.344 24.625 1 98.19 196 TRP A CA 1
ATOM 1563 C C . TRP A 1 196 ? 12.875 18.516 25.406 1 98.19 196 TRP A C 1
ATOM 1565 O O . TRP A 1 196 ? 12.984 19.391 26.266 1 98.19 196 TRP A O 1
ATOM 1575 N N . ASP A 1 197 ? 13.789 17.641 25.109 1 97.88 197 ASP A N 1
ATOM 1576 C CA . ASP A 1 197 ? 15.07 17.781 25.797 1 97.88 197 ASP A CA 1
ATOM 1577 C C . ASP A 1 197 ? 15.672 19.172 25.578 1 97.88 197 ASP A C 1
ATOM 1579 O O . ASP A 1 197 ? 15.469 19.781 24.531 1 97.88 197 ASP A O 1
ATOM 1583 N N . GLU A 1 198 ? 16.453 19.656 26.484 1 95.38 198 GLU A N 1
ATOM 1584 C CA . GLU A 1 198 ? 17.031 20.984 26.453 1 95.38 198 GLU A CA 1
ATOM 1585 C C . GLU A 1 198 ? 17.969 21.156 25.266 1 95.38 198 GLU A C 1
ATOM 1587 O O . GLU A 1 198 ? 18.109 22.266 24.719 1 95.38 198 GLU A O 1
ATOM 1592 N N . GLU A 1 199 ? 18.516 20.078 24.828 1 97 199 GLU A N 1
ATOM 1593 C CA . GLU A 1 199 ? 19.453 20.125 23.719 1 97 199 GLU A CA 1
ATOM 1594 C C . GLU A 1 199 ? 18.781 19.75 22.406 1 97 199 GLU A C 1
ATOM 1596 O O . GLU A 1 199 ? 19.453 19.641 21.375 1 97 199 GLU A O 1
ATOM 1601 N N . SER A 1 200 ? 17.516 19.594 22.438 1 97.69 200 SER A N 1
ATOM 1602 C CA . SER A 1 200 ? 16.797 19.156 21.234 1 97.69 200 SER A CA 1
ATOM 1603 C C . SER A 1 200 ? 16.781 20.25 20.172 1 97.69 200 SER A C 1
ATOM 1605 O O . SER A 1 200 ? 16.422 21.391 20.453 1 97.69 200 SER A O 1
ATOM 1607 N N . PRO A 1 201 ? 17.141 19.922 18.953 1 98.44 201 PRO A N 1
ATOM 1608 C CA . PRO A 1 201 ? 17.016 20.891 17.875 1 98.44 201 PRO A CA 1
ATOM 1609 C C . PRO A 1 201 ? 15.57 21.312 17.625 1 98.44 201 PRO A C 1
ATOM 1611 O O . PRO A 1 201 ? 15.32 22.375 17.047 1 98.44 201 PRO A O 1
ATOM 1614 N N . TYR A 1 202 ? 14.656 20.5 18.094 1 98.69 202 TYR A N 1
ATOM 1615 C CA . TYR A 1 202 ? 13.242 20.812 17.875 1 98.69 202 TYR A CA 1
ATOM 1616 C C . TYR A 1 202 ? 12.82 22.047 18.656 1 98.69 202 TYR A C 1
ATOM 1618 O O . TYR A 1 202 ? 12.156 22.938 18.109 1 98.69 202 TYR A O 1
ATOM 1626 N N . THR A 1 203 ? 13.18 22.141 19.922 1 98.5 203 THR A N 1
ATOM 1627 C CA . THR A 1 203 ? 12.805 23.297 20.734 1 98.5 203 THR A CA 1
ATOM 1628 C C . THR A 1 203 ? 13.391 24.578 20.156 1 98.5 203 THR A C 1
ATOM 1630 O O . THR A 1 203 ? 12.719 25.609 20.125 1 98.5 203 THR A O 1
ATOM 1633 N N . ASP A 1 204 ? 14.625 24.484 19.641 1 98.38 204 ASP A N 1
ATOM 1634 C CA . ASP A 1 204 ? 15.258 25.641 19.016 1 98.38 204 ASP A CA 1
ATOM 1635 C C . ASP A 1 204 ? 14.516 26.078 17.766 1 98.38 204 ASP A C 1
ATOM 1637 O O . ASP A 1 204 ? 14.297 27.266 17.531 1 98.38 204 ASP A O 1
ATOM 1641 N N . ALA A 1 205 ? 14.172 25.125 16.969 1 98.81 205 ALA A N 1
ATOM 1642 C CA . ALA A 1 205 ? 13.484 25.406 15.703 1 98.81 205 ALA A CA 1
ATOM 1643 C C . ALA A 1 205 ? 12.125 26.047 15.953 1 98.81 205 ALA A C 1
ATOM 1645 O O . ALA A 1 205 ? 11.727 26.969 15.25 1 98.81 205 ALA A O 1
ATOM 1646 N N . VAL A 1 206 ? 11.406 25.562 16.953 1 98.88 206 VAL A N 1
ATOM 1647 C CA . VAL A 1 206 ? 10.086 26.094 17.281 1 98.88 206 VAL A CA 1
ATOM 1648 C C . VAL A 1 206 ? 10.219 27.516 17.812 1 98.88 206 VAL A C 1
ATOM 1650 O O . VAL A 1 206 ? 9.438 28.406 17.453 1 98.88 206 VAL A O 1
ATOM 1653 N N . ARG A 1 207 ? 11.195 27.766 18.672 1 98.69 207 ARG A N 1
ATOM 1654 C CA . ARG A 1 207 ? 11.438 29.109 19.172 1 98.69 207 ARG A CA 1
ATOM 1655 C C . ARG A 1 207 ? 11.773 30.078 18.047 1 98.69 207 ARG A C 1
ATOM 1657 O O . ARG A 1 207 ? 11.305 31.219 18.031 1 98.69 207 ARG A O 1
ATOM 1664 N N . GLU A 1 208 ? 12.594 29.562 17.156 1 98.81 208 GLU A N 1
ATOM 1665 C CA . GLU A 1 208 ? 12.938 30.391 16 1 98.81 208 GLU A CA 1
ATOM 1666 C C . GLU A 1 208 ? 11.703 30.672 15.148 1 98.81 208 GLU A C 1
ATOM 1668 O O . GLU A 1 208 ? 11.523 31.781 14.656 1 98.81 208 GLU A O 1
ATOM 1673 N N . ALA A 1 209 ? 10.875 29.719 14.93 1 98.94 209 ALA A N 1
ATOM 1674 C CA . ALA A 1 209 ? 9.641 29.922 14.172 1 98.94 209 ALA A CA 1
ATOM 1675 C C . ALA A 1 209 ? 8.758 30.969 14.828 1 98.94 209 ALA A C 1
ATOM 1677 O O . ALA A 1 209 ? 8.172 31.828 14.148 1 98.94 209 ALA A O 1
ATOM 1678 N N . ASP A 1 210 ? 8.664 30.906 16.156 1 98.94 210 ASP A N 1
ATOM 1679 C CA . ASP A 1 210 ? 7.879 31.891 16.906 1 98.94 210 ASP A CA 1
ATOM 1680 C C . ASP A 1 210 ? 8.461 33.281 16.75 1 98.94 210 ASP A C 1
ATOM 1682 O O . ASP A 1 210 ? 7.727 34.25 16.562 1 98.94 210 ASP A O 1
ATOM 1686 N N . LYS A 1 211 ? 9.781 33.375 16.828 1 98.88 211 LYS A N 1
ATOM 1687 C CA . LYS A 1 211 ? 10.461 34.656 16.609 1 98.88 211 LYS A CA 1
ATOM 1688 C C . LYS A 1 211 ? 10.164 35.188 15.219 1 98.88 211 LYS A C 1
ATOM 1690 O O . LYS A 1 211 ? 9.906 36.406 15.062 1 98.88 211 LYS A O 1
ATOM 1695 N N . GLN A 1 212 ? 10.18 34.344 14.234 1 98.94 212 GLN A N 1
ATOM 1696 C CA . GLN A 1 212 ? 9.891 34.75 12.867 1 98.94 212 GLN A CA 1
ATOM 1697 C C . GLN A 1 212 ? 8.438 35.188 12.711 1 98.94 212 GLN A C 1
ATOM 1699 O O . GLN A 1 212 ? 8.141 36.094 11.938 1 98.94 212 GLN A O 1
ATOM 1704 N N . LEU A 1 213 ? 7.543 34.5 13.406 1 98.94 213 LEU A N 1
ATOM 1705 C CA . LEU A 1 213 ? 6.152 34.969 13.43 1 98.94 213 LEU A CA 1
ATOM 1706 C C . LEU A 1 213 ? 6.051 36.375 13.953 1 98.94 213 LEU A C 1
ATOM 1708 O O . LEU A 1 213 ? 5.363 37.219 13.359 1 98.94 213 LEU A O 1
ATOM 1712 N N . GLY A 1 214 ? 6.719 36.688 15.039 1 98.88 214 GLY A N 1
ATOM 1713 C CA . GLY A 1 214 ? 6.746 38.031 15.586 1 98.88 214 GLY A CA 1
ATOM 1714 C C . GLY A 1 214 ? 7.305 39.062 14.617 1 98.88 214 GLY A C 1
ATOM 1715 O O . GLY A 1 214 ? 6.738 40.125 14.453 1 98.88 214 GLY A O 1
ATOM 1716 N N . ARG A 1 215 ? 8.414 38.719 14.047 1 98.88 215 ARG A N 1
ATOM 1717 C CA . ARG A 1 215 ? 9.031 39.594 13.062 1 98.88 215 ARG A CA 1
ATOM 1718 C C . ARG A 1 215 ? 8.086 39.844 11.883 1 98.88 215 ARG A C 1
ATOM 1720 O O . ARG A 1 215 ? 7.973 40.969 11.406 1 98.88 215 ARG A O 1
ATOM 1727 N N . PHE A 1 216 ? 7.461 38.812 11.406 1 98.88 216 PHE A N 1
ATOM 1728 C CA . PHE A 1 216 ? 6.52 38.906 10.297 1 98.88 216 PHE A CA 1
ATOM 1729 C C . PHE A 1 216 ? 5.406 39.875 10.609 1 98.88 216 PHE A C 1
ATOM 1731 O O . PHE A 1 216 ? 5.09 40.75 9.789 1 98.88 216 PHE A O 1
ATOM 1738 N N . ILE A 1 217 ? 4.828 39.781 11.805 1 98.81 217 ILE A N 1
ATOM 1739 C CA . ILE A 1 217 ? 3.742 40.656 12.25 1 98.81 217 ILE A CA 1
ATOM 1740 C C . ILE A 1 217 ? 4.238 42.094 12.344 1 98.81 217 ILE A C 1
ATOM 1742 O O . ILE A 1 217 ? 3.58 43 11.867 1 98.81 217 ILE A O 1
ATOM 1746 N N . SER A 1 218 ? 5.418 42.281 12.898 1 98.75 218 SER A N 1
ATOM 1747 C CA . SER A 1 218 ? 6.004 43.594 13.031 1 98.75 218 SER A CA 1
ATOM 1748 C C . SER A 1 218 ? 6.219 44.25 11.664 1 98.75 218 SER A C 1
ATOM 1750 O O . SER A 1 218 ? 5.934 45.438 11.484 1 98.75 218 SER A O 1
ATOM 1752 N N . GLU A 1 219 ? 6.711 43.5 10.75 1 98.75 219 GLU A N 1
ATOM 1753 C CA . GLU A 1 219 ? 6.969 44.031 9.414 1 98.75 219 GLU A CA 1
ATOM 1754 C C . GLU A 1 219 ? 5.668 44.344 8.68 1 98.75 219 GLU A C 1
ATOM 1756 O O . GLU A 1 219 ? 5.594 45.344 7.941 1 98.75 219 GLU A O 1
ATOM 1761 N N . LEU A 1 220 ? 4.641 43.531 8.844 1 98.62 220 LEU A N 1
ATOM 1762 C CA . LEU A 1 220 ? 3.338 43.812 8.258 1 98.62 220 LEU A CA 1
ATOM 1763 C C . LEU A 1 220 ? 2.807 45.156 8.766 1 98.62 220 LEU A C 1
ATOM 1765 O O . LEU A 1 220 ? 2.207 45.938 8.008 1 98.62 220 LEU A O 1
ATOM 1769 N N . LYS A 1 221 ? 2.992 45.438 10.062 1 98.5 221 LYS A N 1
ATOM 1770 C CA . LYS A 1 221 ? 2.582 46.719 10.648 1 98.5 221 LYS A CA 1
ATOM 1771 C C . LYS A 1 221 ? 3.367 47.875 10.047 1 98.5 221 LYS A C 1
ATOM 1773 O O . LYS A 1 221 ? 2.789 48.906 9.688 1 98.5 221 LYS A O 1
ATOM 1778 N N . LYS A 1 222 ? 4.574 47.625 9.844 1 98.44 222 LYS A N 1
ATOM 1779 C CA . LYS A 1 222 ? 5.453 48.656 9.312 1 98.44 222 LYS A CA 1
ATOM 1780 C C . LYS A 1 222 ? 5.059 49.031 7.887 1 98.44 222 LYS A C 1
ATOM 1782 O O . LYS A 1 222 ? 5.094 50.219 7.52 1 98.44 222 LYS A O 1
ATOM 1787 N N . ILE A 1 223 ? 4.656 48.094 7.137 1 97.56 223 ILE A N 1
ATOM 1788 C CA . ILE A 1 223 ? 4.387 48.375 5.73 1 97.56 223 ILE A CA 1
ATOM 1789 C C . ILE A 1 223 ? 2.904 48.688 5.543 1 97.56 223 ILE A C 1
ATOM 1791 O O . ILE A 1 223 ? 2.422 48.781 4.414 1 97.56 223 ILE A O 1
ATOM 1795 N N . GLY A 1 224 ? 2.115 48.719 6.641 1 97.5 224 GLY A N 1
ATOM 1796 C CA . GLY A 1 224 ? 0.731 49.156 6.613 1 97.5 224 GLY A CA 1
ATOM 1797 C C . GLY A 1 224 ? -0.226 48.094 6.117 1 97.5 224 GLY A C 1
ATOM 1798 O O . GLY A 1 224 ? -1.264 48.406 5.531 1 97.5 224 GLY A O 1
ATOM 1799 N N . LYS A 1 225 ? 0.014 46.875 6.328 1 97.75 225 LYS A N 1
ATOM 1800 C CA . LYS A 1 225 ? -0.818 45.781 5.789 1 97.75 225 LYS A CA 1
ATOM 1801 C C . LYS A 1 225 ? -1.356 44.906 6.898 1 97.75 225 LYS A C 1
ATOM 1803 O O . LYS A 1 225 ? -1.914 43.844 6.633 1 97.75 225 LYS A O 1
ATOM 1808 N N . TRP A 1 226 ? -1.215 45.344 8.109 1 97.94 226 TRP A N 1
ATOM 1809 C CA . TRP A 1 226 ? -1.61 44.5 9.25 1 97.94 226 TRP A CA 1
ATOM 1810 C C . TRP A 1 226 ? -3.121 44.562 9.453 1 97.94 226 TRP A C 1
ATOM 1812 O O . TRP A 1 226 ? -3.773 43.5 9.539 1 97.94 226 TRP A O 1
ATOM 1822 N N . GLU A 1 227 ? -3.799 45.719 9.477 1 95.44 227 GLU A N 1
ATOM 1823 C CA . GLU A 1 227 ? -5.195 45.906 9.867 1 95.44 227 GLU A CA 1
ATOM 1824 C C . GLU A 1 227 ? -6.133 45.219 8.883 1 95.44 227 GLU A C 1
ATOM 1826 O O . GLU A 1 227 ? -7.172 44.656 9.281 1 95.44 227 GLU A O 1
ATOM 1831 N N . GLY A 1 228 ? -5.832 45.094 7.688 1 96.38 228 GLY A N 1
ATOM 1832 C CA . GLY A 1 228 ? -6.688 44.469 6.688 1 96.38 228 GLY A CA 1
ATOM 1833 C C . GLY A 1 228 ? -6.344 43 6.422 1 96.38 228 GLY A C 1
ATOM 1834 O O . GLY A 1 228 ? -6.891 42.406 5.5 1 96.38 228 GLY A O 1
ATOM 1835 N N . THR A 1 229 ? -5.492 42.406 7.25 1 98.25 229 THR A N 1
ATOM 1836 C CA . THR A 1 229 ? -4.996 41.062 6.992 1 98.25 229 THR A CA 1
ATOM 1837 C C . THR A 1 229 ? -5.734 40.031 7.852 1 98.25 229 THR A C 1
ATOM 1839 O O . THR A 1 229 ? -5.902 40.25 9.055 1 98.25 229 THR A O 1
ATOM 1842 N N . LEU A 1 230 ? -6.277 39 7.227 1 98.56 230 LEU A N 1
ATOM 1843 C CA . LEU A 1 230 ? -6.621 37.75 7.895 1 98.56 230 LEU A CA 1
ATOM 1844 C C . LEU A 1 230 ? -5.406 36.812 8.008 1 98.56 230 LEU A C 1
ATOM 1846 O O . LEU A 1 230 ? -4.934 36.281 7.004 1 98.56 230 LEU A O 1
ATOM 1850 N N . LEU A 1 231 ? -4.875 36.688 9.211 1 98.88 231 LEU A N 1
ATOM 1851 C CA . LEU A 1 231 ? -3.723 35.812 9.445 1 98.88 231 LEU A CA 1
ATOM 1852 C C . LEU A 1 231 ? -4.152 34.5 10.094 1 98.88 231 LEU A C 1
ATOM 1854 O O . LEU A 1 231 ? -4.758 34.531 11.172 1 98.88 231 LEU A O 1
ATOM 1858 N N . VAL A 1 232 ? -3.91 33.438 9.438 1 98.88 232 VAL A N 1
ATOM 1859 C CA . VAL A 1 232 ? -4.121 32.094 9.984 1 98.88 232 VAL A CA 1
ATOM 1860 C C . VAL A 1 232 ? -2.775 31.406 10.242 1 98.88 232 VAL A C 1
ATOM 1862 O O . VAL A 1 232 ? -1.998 31.188 9.305 1 98.88 232 VAL A O 1
ATOM 1865 N N . VAL A 1 233 ? -2.473 31.125 11.492 1 98.94 233 VAL A N 1
ATOM 1866 C CA . VAL A 1 233 ? -1.256 30.422 11.883 1 98.94 233 VAL A CA 1
ATOM 1867 C C . VAL A 1 233 ? -1.596 28.984 12.273 1 98.94 233 VAL A C 1
ATOM 1869 O O . VAL A 1 233 ? -2.436 28.766 13.148 1 98.94 233 VAL A O 1
ATOM 1872 N N . THR A 1 234 ? -0.998 28.062 11.648 1 98.88 234 THR A N 1
ATOM 1873 C CA . THR A 1 234 ? -1.318 26.656 11.875 1 98.88 234 THR A CA 1
ATOM 1874 C C . THR A 1 234 ? -0.139 25.766 11.5 1 98.88 234 THR A C 1
ATOM 1876 O O . THR A 1 234 ? 0.999 26.234 11.414 1 98.88 234 THR A O 1
ATOM 1879 N N . SER A 1 235 ? -0.341 24.484 11.453 1 98.88 235 SER A N 1
ATOM 1880 C CA . SER A 1 235 ? 0.623 23.484 10.992 1 98.88 235 SER A CA 1
ATOM 1881 C C . SER A 1 235 ? -0.001 22.547 9.977 1 98.88 235 SER A C 1
ATOM 1883 O O . SER A 1 235 ? -1.216 22.562 9.766 1 98.88 235 SER A O 1
ATOM 1885 N N . ASP A 1 236 ? 0.82 21.859 9.242 1 97.69 236 ASP A N 1
ATOM 1886 C CA . ASP A 1 236 ? 0.291 20.875 8.297 1 97.69 236 ASP A CA 1
ATOM 1887 C C . ASP A 1 236 ? 0.105 19.516 8.969 1 97.69 236 ASP A C 1
ATOM 1889 O O . ASP A 1 236 ? -0.702 18.703 8.516 1 97.69 236 ASP A O 1
ATOM 1893 N N . HIS A 1 237 ? 0.871 19.234 9.93 1 98.12 237 HIS A N 1
ATOM 1894 C CA . HIS A 1 237 ? 0.757 18.047 10.758 1 98.12 237 HIS A CA 1
ATOM 1895 C C . HIS A 1 237 ? 1.355 18.281 12.141 1 98.12 237 HIS A C 1
ATOM 1897 O O . HIS A 1 237 ? 1.901 19.344 12.414 1 98.12 237 HIS A O 1
ATOM 1903 N N . GLY A 1 238 ? 1.103 17.297 13.039 1 98.25 238 GLY A N 1
ATOM 1904 C CA . GLY A 1 238 ? 1.723 17.344 14.352 1 98.25 238 GLY A CA 1
ATOM 1905 C C . GLY A 1 238 ? 3.115 16.75 14.375 1 98.25 238 GLY A C 1
ATOM 1906 O O . GLY A 1 238 ? 3.791 16.688 13.344 1 98.25 238 GLY A O 1
ATOM 1907 N N . GLN A 1 239 ? 3.559 16.5 15.547 1 98 239 GLN A N 1
ATOM 1908 C CA . GLN A 1 239 ? 4.867 15.938 15.875 1 98 239 GLN A CA 1
ATOM 1909 C C . GLN A 1 239 ? 4.785 15.031 17.109 1 98 239 GLN A C 1
ATOM 1911 O O . GLN A 1 239 ? 4.086 15.352 18.062 1 98 239 GLN A O 1
ATOM 1916 N N . THR A 1 240 ? 5.473 13.891 17.016 1 98.31 240 THR A N 1
ATOM 1917 C CA . THR A 1 240 ? 5.488 13.062 18.219 1 98.31 240 THR A CA 1
ATOM 1918 C C . THR A 1 240 ? 6.57 13.523 19.188 1 98.31 240 THR A C 1
ATOM 1920 O O . THR A 1 240 ? 7.559 14.133 18.781 1 98.31 240 THR A O 1
ATOM 1923 N N . LYS A 1 241 ? 6.398 13.156 20.453 1 97.94 241 LYS A N 1
ATOM 1924 C CA . LYS A 1 241 ? 7.391 13.492 21.469 1 97.94 241 LYS A CA 1
ATOM 1925 C C . LYS A 1 241 ? 8.711 12.781 21.203 1 97.94 241 LYS A C 1
ATOM 1927 O O . LYS A 1 241 ? 9.773 13.281 21.578 1 97.94 241 LYS A O 1
ATOM 1932 N N . THR A 1 242 ? 8.625 11.625 20.5 1 97.56 242 THR A N 1
ATOM 1933 C CA . THR A 1 242 ? 9.828 10.859 20.219 1 97.56 242 THR A CA 1
ATOM 1934 C C . THR A 1 242 ? 10.469 11.305 18.906 1 97.56 242 THR A C 1
ATOM 1936 O O . THR A 1 242 ? 11.508 10.789 18.5 1 97.56 242 THR A O 1
ATOM 1939 N N . GLY A 1 243 ? 9.836 12.242 18.25 1 97.44 243 GLY A N 1
ATOM 1940 C CA . GLY A 1 243 ? 10.375 12.797 17.016 1 97.44 243 GLY A CA 1
ATOM 1941 C C . GLY A 1 243 ? 9.672 12.289 15.773 1 97.44 243 GLY A C 1
ATOM 1942 O O . GLY A 1 243 ? 9.18 11.156 15.758 1 97.44 243 GLY A O 1
ATOM 1943 N N . TRP A 1 244 ? 9.57 13.156 14.781 1 97 244 TRP A N 1
ATOM 1944 C CA . TRP A 1 244 ? 8.977 12.867 13.484 1 97 244 TRP A CA 1
ATOM 1945 C C . TRP A 1 244 ? 7.461 12.734 13.594 1 97 244 TRP A C 1
ATOM 1947 O O . TRP A 1 244 ? 6.859 13.188 14.562 1 97 244 TRP A O 1
ATOM 1957 N N . HIS A 1 245 ? 6.832 12.312 12.5 1 97.38 245 HIS A N 1
ATOM 1958 C CA . HIS A 1 245 ? 5.371 12.328 12.461 1 97.38 245 HIS A CA 1
ATOM 1959 C C . HIS A 1 245 ? 4.828 11.039 11.852 1 97.38 245 HIS A C 1
ATOM 1961 O O . HIS A 1 245 ? 4.121 11.07 10.844 1 97.38 245 HIS A O 1
ATOM 1967 N N . PRO A 1 246 ? 5.141 9.883 12.547 1 97 246 PRO A N 1
ATOM 1968 C CA . PRO A 1 246 ? 4.531 8.641 12.07 1 97 246 PRO A CA 1
ATOM 1969 C C . PRO A 1 246 ? 3.004 8.703 12.047 1 97 246 PRO A C 1
ATOM 1971 O O . PRO A 1 246 ? 2.412 9.625 12.617 1 97 246 PRO A O 1
ATOM 1974 N N . ILE A 1 247 ? 2.385 7.754 11.43 1 95.38 247 ILE A N 1
ATOM 1975 C CA . ILE A 1 247 ? 0.999 7.898 11 1 95.38 247 ILE A CA 1
ATOM 1976 C C . ILE A 1 247 ? 0.063 7.59 12.164 1 95.38 247 ILE A C 1
ATOM 1978 O O . ILE A 1 247 ? -1.037 8.141 12.25 1 95.38 247 ILE A O 1
ATOM 1982 N N . LEU A 1 248 ? 0.402 6.805 13.109 1 95.56 248 LEU A N 1
ATOM 1983 C CA . LEU A 1 248 ? -0.577 6.23 14.031 1 95.56 248 LEU A CA 1
ATOM 1984 C C . LEU A 1 248 ? -0.723 7.09 15.281 1 95.56 248 LEU A C 1
ATOM 1986 O O . LEU A 1 248 ? -1.839 7.34 15.742 1 95.56 248 LEU A O 1
ATOM 1990 N N . PRO A 1 249 ? 0.357 7.625 15.859 1 97.19 249 PRO A N 1
ATOM 1991 C CA . PRO A 1 249 ? 0.191 8.383 17.094 1 97.19 249 PRO A CA 1
ATOM 1992 C C . PRO A 1 249 ? -0.662 9.641 16.922 1 97.19 249 PRO A C 1
ATOM 1994 O O . PRO A 1 249 ? -0.506 10.352 15.922 1 97.19 249 PRO A O 1
ATOM 1997 N N . GLU A 1 250 ? -1.444 9.914 17.906 1 97 250 GLU A N 1
ATOM 1998 C CA . GLU A 1 250 ? -2.365 11.047 17.797 1 97 250 GLU A CA 1
ATOM 1999 C C . GLU A 1 250 ? -1.609 12.367 17.766 1 97 250 GLU A C 1
ATOM 2001 O O . GLU A 1 250 ? -2.055 13.328 17.141 1 97 250 GLU A O 1
ATOM 2006 N N . GLU A 1 251 ? -0.449 12.383 18.344 1 97.69 251 GLU A N 1
ATOM 2007 C CA . GLU A 1 251 ? 0.371 13.594 18.359 1 97.69 251 GLU A CA 1
ATOM 2008 C C . GLU A 1 251 ? 0.746 14.016 16.938 1 97.69 251 GLU A C 1
ATOM 2010 O O . GLU A 1 251 ? 0.941 15.195 16.656 1 97.69 251 GLU A O 1
ATOM 2015 N N . SER A 1 252 ? 0.784 13.039 16.031 1 98.19 252 SER A N 1
ATOM 2016 C CA . SER A 1 252 ? 1.222 13.289 14.664 1 98.19 252 SER A CA 1
ATOM 2017 C C . SER A 1 252 ? 0.167 14.062 13.883 1 98.19 252 SER A C 1
ATOM 2019 O O . SER A 1 252 ? 0.46 14.625 12.82 1 98.19 252 SER A O 1
ATOM 2021 N N . TRP A 1 253 ? -1.092 14.047 14.367 1 98 253 TRP A N 1
ATOM 2022 C CA . TRP A 1 253 ? -2.129 14.656 13.539 1 98 253 TRP A CA 1
ATOM 2023 C C . TRP A 1 253 ? -2.984 15.617 14.359 1 98 253 TRP A C 1
ATOM 2025 O O . TRP A 1 253 ? -4.191 15.727 14.141 1 98 253 TRP A O 1
ATOM 2035 N N . GLN A 1 254 ? -2.344 16.234 15.391 1 98.06 254 GLN A N 1
ATOM 2036 C CA . GLN A 1 254 ? -2.918 17.328 16.156 1 98.06 254 GLN A CA 1
ATOM 2037 C C . GLN A 1 254 ? -1.979 18.531 16.203 1 98.06 254 GLN A C 1
ATOM 2039 O O . GLN A 1 254 ? -0.765 18.375 16.344 1 98.06 254 GLN A O 1
ATOM 2044 N N . PHE A 1 255 ? -2.516 19.688 16.016 1 98.69 255 PHE A N 1
ATOM 2045 C CA . PHE A 1 255 ? -1.738 20.922 16.062 1 98.69 255 PHE A CA 1
ATOM 2046 C C . PHE A 1 255 ? -2.637 22.125 16.375 1 98.69 255 PHE A C 1
ATOM 2048 O O . PHE A 1 255 ? -3.857 22.031 16.219 1 98.69 255 PHE A O 1
ATOM 2055 N N . PRO A 1 256 ? -2.086 23.25 16.844 1 98.69 256 PRO A N 1
ATOM 2056 C CA . PRO A 1 256 ? -2.887 24.438 17.125 1 98.69 256 PRO A CA 1
ATOM 2057 C C . PRO A 1 256 ? -3.105 25.312 15.898 1 98.69 256 PRO A C 1
ATOM 2059 O O . PRO A 1 256 ? -2.32 25.25 14.945 1 98.69 256 PRO A O 1
ATOM 2062 N N . THR A 1 257 ? -4.199 26.062 15.93 1 98.69 257 THR A N 1
ATOM 2063 C CA . THR A 1 257 ? -4.5 26.984 14.844 1 98.69 257 THR A CA 1
ATOM 2064 C C . THR A 1 257 ? -5.039 28.297 15.398 1 98.69 257 THR A C 1
ATOM 2066 O O . THR A 1 257 ? -5.859 28.312 16.312 1 98.69 257 THR A O 1
ATOM 2069 N N . ILE A 1 258 ? -4.543 29.422 14.883 1 98.62 258 ILE A N 1
ATOM 2070 C CA . ILE A 1 258 ? -5.035 30.75 15.227 1 98.62 258 ILE A CA 1
ATOM 2071 C C . ILE A 1 258 ? -5.633 31.422 13.992 1 98.62 258 ILE A C 1
ATOM 2073 O O . ILE A 1 258 ? -5.055 31.359 12.906 1 98.62 258 ILE A O 1
ATOM 2077 N N . PHE A 1 259 ? -6.797 31.969 14.172 1 98.44 259 PHE A N 1
ATOM 2078 C CA . PHE A 1 259 ? -7.332 32.969 13.242 1 98.44 259 PHE A CA 1
ATOM 2079 C C . PHE A 1 259 ? -7.258 34.375 13.836 1 98.44 259 PHE A C 1
ATOM 2081 O O . PHE A 1 259 ? -7.625 34.562 14.992 1 98.44 259 PHE A O 1
ATOM 2088 N N . TYR A 1 260 ? -6.742 35.281 13.039 1 98 260 TYR A N 1
ATOM 2089 C CA . TYR A 1 260 ? -6.703 36.688 13.445 1 98 260 TYR A CA 1
ATOM 2090 C C . TYR A 1 260 ? -7.062 37.594 12.273 1 98 260 TYR A C 1
ATOM 2092 O O . TYR A 1 260 ? -6.629 37.375 11.148 1 98 260 TYR A O 1
ATOM 2100 N N . GLY A 1 261 ? -7.789 38.625 12.594 1 97.44 261 GLY A N 1
ATOM 2101 C CA . GLY A 1 261 ? -8.07 39.656 11.578 1 97.44 261 GLY A CA 1
ATOM 2102 C C . GLY A 1 261 ? -9.508 40.125 11.602 1 97.44 261 GLY A C 1
ATOM 2103 O O . GLY A 1 261 ? -10.25 39.812 12.539 1 97.44 261 GLY A O 1
ATOM 2104 N N . PRO A 1 262 ? -9.938 40.906 10.555 1 95.56 262 PRO A N 1
ATOM 2105 C CA . PRO A 1 262 ? -11.305 41.406 10.477 1 95.56 262 PRO A CA 1
ATOM 2106 C C . PRO A 1 262 ? -12.352 40.312 10.547 1 95.56 262 PRO A C 1
ATOM 2108 O O . PRO A 1 262 ? -12.164 39.25 9.961 1 95.56 262 PRO A O 1
ATOM 2111 N N . ASN A 1 263 ? -13.383 40.531 11.398 1 92.81 263 ASN A N 1
ATOM 2112 C CA . ASN A 1 263 ? -14.555 39.656 11.508 1 92.81 263 ASN A CA 1
ATOM 2113 C C . ASN A 1 263 ? -14.25 38.375 12.281 1 92.81 263 ASN A C 1
ATOM 2115 O O . ASN A 1 263 ? -15.102 37.5 12.391 1 92.81 263 ASN A O 1
ATOM 2119 N N . VAL A 1 264 ? -12.984 38.25 12.812 1 95.25 264 VAL A N 1
ATOM 2120 C CA . VAL A 1 264 ? -12.664 37.156 13.727 1 95.25 264 VAL A CA 1
ATOM 2121 C C . VAL A 1 264 ? -12.914 37.594 15.164 1 95.25 264 VAL A C 1
ATOM 2123 O O . VAL A 1 264 ? -12.523 38.688 15.57 1 95.25 264 VAL A O 1
ATOM 2126 N N . LYS A 1 265 ? -13.555 36.812 15.836 1 92.88 265 LYS A N 1
ATOM 2127 C CA . LYS A 1 265 ? -13.852 37.125 17.234 1 92.88 265 LYS A CA 1
ATOM 2128 C C . LYS A 1 265 ? -12.586 37.094 18.078 1 92.88 265 LYS A C 1
ATOM 2130 O O . LYS A 1 265 ? -11.852 36.125 18.094 1 92.88 265 LYS A O 1
ATOM 2135 N N . GLU A 1 266 ? -12.383 38.156 18.781 1 93.38 266 GLU A N 1
ATOM 2136 C CA . GLU A 1 266 ? -11.211 38.25 19.641 1 93.38 266 GLU A CA 1
ATOM 2137 C C . GLU A 1 266 ? -11.383 37.438 20.922 1 93.38 266 GLU A C 1
ATOM 2139 O O . GLU A 1 266 ? -12.461 37.469 21.531 1 93.38 266 GLU A O 1
ATOM 2144 N N . GLY A 1 267 ? -10.328 36.719 21.281 1 91 267 GLY A N 1
ATOM 2145 C CA . GLY A 1 267 ? -10.281 36.062 22.562 1 91 267 GLY A CA 1
ATOM 2146 C C . GLY A 1 267 ? -11.117 34.781 22.609 1 91 267 GLY A C 1
ATOM 2147 O O . GLY A 1 267 ? -11.406 34.25 23.688 1 91 267 GLY A O 1
ATOM 2148 N N . SER A 1 268 ? -11.539 34.344 21.484 1 89.94 268 SER A N 1
ATOM 2149 C CA . SER A 1 268 ? -12.328 33.094 21.438 1 89.94 268 SER A CA 1
ATOM 2150 C C . SER A 1 268 ? -11.438 31.875 21.359 1 89.94 268 SER A C 1
ATOM 2152 O O . SER A 1 268 ? -10.328 31.938 20.812 1 89.94 268 SER A O 1
ATOM 2154 N N . THR A 1 269 ? -11.922 30.797 21.984 1 92.12 269 THR A N 1
ATOM 2155 C CA . THR A 1 269 ? -11.18 29.531 21.938 1 92.12 269 THR A CA 1
ATOM 2156 C C . THR A 1 269 ? -12.117 28.375 21.609 1 92.12 269 THR A C 1
ATOM 2158 O O . THR A 1 269 ? -13.164 28.219 22.234 1 92.12 269 THR A O 1
ATOM 2161 N N . LEU A 1 270 ? -11.773 27.672 20.609 1 91.56 270 LEU A N 1
ATOM 2162 C CA . LEU A 1 270 ? -12.398 26.391 20.312 1 91.56 270 LEU A CA 1
ATOM 2163 C C . LEU A 1 270 ? -11.516 25.234 20.781 1 91.56 270 LEU A C 1
ATOM 2165 O O . LEU A 1 270 ? -10.297 25.266 20.609 1 91.56 270 LEU A O 1
ATOM 2169 N N . GLU A 1 271 ? -12.172 24.25 21.359 1 92.19 271 GLU A N 1
ATOM 2170 C CA . GLU A 1 271 ? -11.414 23.109 21.844 1 92.19 271 GLU A CA 1
ATOM 2171 C C . GLU A 1 271 ? -10.797 22.312 20.703 1 92.19 271 GLU A C 1
ATOM 2173 O O . GLU A 1 271 ? -9.672 21.812 20.812 1 92.19 271 GLU A O 1
ATOM 2178 N N . TRP A 1 272 ? -11.586 22.188 19.688 1 94.19 272 TRP A N 1
ATOM 2179 C CA . TRP A 1 272 ? -11.062 21.422 18.562 1 94.19 272 TRP A CA 1
ATOM 2180 C C . TRP A 1 272 ? -11.672 21.891 17.25 1 94.19 272 TRP A C 1
ATOM 2182 O O . TRP A 1 272 ? -12.68 22.609 17.25 1 94.19 272 TRP A O 1
ATOM 2192 N N . GLY A 1 273 ? -11.086 21.609 16.141 1 95.19 273 GLY A N 1
ATOM 2193 C CA . GLY A 1 273 ? -11.523 21.703 14.766 1 95.19 273 GLY A CA 1
ATOM 2194 C C . GLY A 1 273 ? -10.828 20.719 13.844 1 95.19 273 GLY A C 1
ATOM 2195 O O . GLY A 1 273 ? -9.90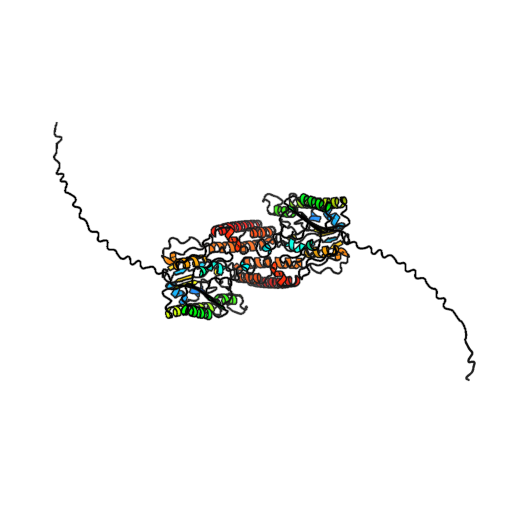6 20.031 14.258 1 95.19 273 GLY A O 1
ATOM 2196 N N . ASP A 1 274 ? -11.352 20.625 12.617 1 97.56 274 ASP A N 1
ATOM 2197 C CA . ASP A 1 274 ? -10.719 19.766 11.617 1 97.56 274 ASP A CA 1
ATOM 2198 C C . ASP A 1 274 ? -9.875 20.594 10.641 1 97.56 274 ASP A C 1
ATOM 2200 O O . ASP A 1 274 ? -10.266 21.703 10.266 1 97.56 274 ASP A O 1
ATOM 2204 N N . GLN A 1 275 ? -8.773 20 10.273 1 98.44 275 GLN A N 1
ATOM 2205 C CA . GLN A 1 275 ? -7.891 20.625 9.305 1 98.44 275 GLN A CA 1
ATOM 2206 C C . GLN A 1 275 ? -8.664 21.062 8.062 1 98.44 275 GLN A C 1
ATOM 2208 O O . GLN A 1 275 ? -8.383 22.109 7.48 1 98.44 275 GLN A O 1
ATOM 2213 N N . ILE A 1 276 ? -9.625 20.312 7.617 1 98.31 276 ILE A N 1
ATOM 2214 C CA . ILE A 1 276 ? -10.391 20.562 6.398 1 98.31 276 ILE A CA 1
ATOM 2215 C C . ILE A 1 276 ? -11.328 21.75 6.617 1 98.31 276 ILE A C 1
ATOM 2217 O O . ILE A 1 276 ? -11.914 22.266 5.664 1 98.31 276 ILE A O 1
ATOM 2221 N N . ASP A 1 277 ? -11.516 22.25 7.828 1 96.75 277 ASP A N 1
ATOM 2222 C CA . ASP A 1 277 ? -12.383 23.391 8.125 1 96.75 277 ASP A CA 1
ATOM 2223 C C . ASP A 1 277 ? -11.68 24.719 7.812 1 96.75 277 ASP A C 1
ATOM 2225 O O . ASP A 1 277 ? -12.336 25.75 7.695 1 96.75 277 ASP A O 1
ATOM 2229 N N . ILE A 1 278 ? -10.406 24.672 7.691 1 98.19 278 ILE A N 1
ATOM 2230 C CA . ILE A 1 278 ? -9.602 25.891 7.625 1 98.19 278 ILE A CA 1
ATOM 2231 C C . ILE A 1 278 ? -9.906 26.641 6.332 1 98.19 278 ILE A C 1
ATOM 2233 O O . ILE A 1 278 ? -10.234 27.828 6.355 1 98.19 278 ILE A O 1
ATOM 2237 N N . ILE A 1 279 ? -9.883 25.922 5.234 1 98.56 279 ILE A N 1
ATOM 2238 C CA . ILE A 1 279 ? -9.977 26.562 3.93 1 98.56 279 ILE A CA 1
ATOM 2239 C C . ILE A 1 279 ? -11.406 27.078 3.717 1 98.56 279 ILE A C 1
ATOM 2241 O O . ILE A 1 279 ? -11.602 28.219 3.314 1 98.56 279 ILE A O 1
ATOM 2245 N N . PRO A 1 280 ? -12.461 26.344 4.031 1 97.69 280 PRO A N 1
ATOM 2246 C CA . PRO A 1 280 ? -13.805 26.922 3.924 1 97.69 280 PRO A CA 1
ATOM 2247 C C . PRO A 1 280 ? -13.992 28.156 4.809 1 97.69 280 PRO A C 1
ATOM 2249 O O . PRO A 1 280 ? -14.695 29.094 4.426 1 97.69 280 PRO A O 1
ATOM 2252 N N . THR A 1 281 ? -13.406 28.156 5.961 1 96.94 281 THR A N 1
ATOM 2253 C CA . THR A 1 281 ? -13.516 29.281 6.875 1 96.94 281 THR A CA 1
ATOM 2254 C C . THR A 1 281 ? -12.797 30.5 6.305 1 96.94 281 THR A C 1
ATOM 2256 O O . THR A 1 281 ? -13.344 31.609 6.324 1 96.94 281 THR A O 1
ATOM 2259 N N . ILE A 1 282 ? -11.625 30.297 5.742 1 98.44 282 ILE A N 1
ATOM 2260 C CA . ILE A 1 282 ? -10.898 31.391 5.098 1 98.44 282 ILE A CA 1
ATOM 2261 C C . ILE A 1 282 ? -11.719 31.938 3.93 1 98.44 282 ILE A C 1
ATOM 2263 O O . ILE A 1 282 ? -11.883 33.156 3.795 1 98.44 282 ILE A O 1
ATOM 2267 N N . ALA A 1 283 ? -12.172 31.016 3.1 1 98.19 283 ALA A N 1
ATOM 2268 C CA . ALA A 1 283 ? -12.953 31.438 1.936 1 98.19 283 ALA A CA 1
ATOM 2269 C C . ALA A 1 283 ? -14.164 32.25 2.354 1 98.19 283 ALA A C 1
ATOM 2271 O O . ALA A 1 283 ? -14.469 33.281 1.729 1 98.19 283 ALA A O 1
ATOM 2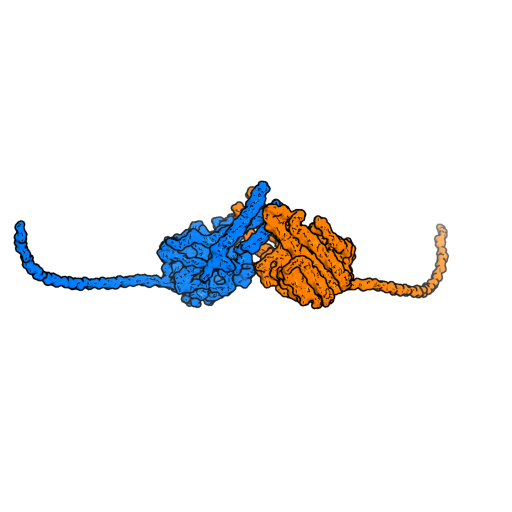272 N N . HIS A 1 284 ? -14.82 31.844 3.355 1 96.5 284 HIS A N 1
ATOM 2273 C CA . HIS A 1 284 ? -15.977 32.562 3.867 1 96.5 284 HIS A CA 1
ATOM 2274 C C . HIS A 1 284 ? -15.594 33.969 4.328 1 96.5 284 HIS A C 1
ATOM 2276 O O . HIS A 1 284 ? -16.234 34.938 3.951 1 96.5 284 HIS A O 1
ATOM 2282 N N . LEU A 1 285 ? -14.562 34.094 5.109 1 96.81 285 LEU A N 1
ATOM 2283 C CA . LEU A 1 285 ? -14.125 35.344 5.66 1 96.81 285 LEU A CA 1
ATOM 2284 C C . LEU A 1 285 ? -13.672 36.312 4.555 1 96.81 285 LEU A C 1
ATOM 2286 O O . LEU A 1 285 ? -13.875 37.531 4.645 1 96.81 285 LEU A O 1
ATOM 2290 N N . MET A 1 286 ? -13.102 35.719 3.492 1 97.75 286 MET A N 1
ATOM 2291 C CA . MET A 1 286 ? -12.562 36.5 2.389 1 97.75 286 MET A CA 1
ATOM 2292 C C . MET A 1 286 ? -13.633 36.781 1.338 1 97.75 286 MET A C 1
ATOM 2294 O O . MET A 1 286 ? -13.398 37.5 0.373 1 97.75 286 MET A O 1
ATOM 2298 N N . ASP A 1 287 ? -14.766 36.188 1.542 1 96.69 287 ASP A N 1
ATOM 2299 C CA . ASP A 1 287 ? -15.883 36.312 0.612 1 96.69 287 ASP A CA 1
ATOM 2300 C C . ASP A 1 287 ? -15.492 35.844 -0.789 1 96.69 287 ASP A C 1
ATOM 2302 O O . ASP A 1 287 ? -15.664 36.594 -1.764 1 96.69 287 ASP A O 1
ATOM 2306 N N . VAL A 1 288 ? -14.898 34.719 -0.825 1 97.75 288 VAL A N 1
ATOM 2307 C CA . VAL A 1 288 ? -14.57 34.062 -2.092 1 97.75 288 VAL A CA 1
ATOM 2308 C C . VAL A 1 288 ? -15.18 32.688 -2.137 1 97.75 288 VAL A C 1
ATOM 2310 O O . VAL A 1 288 ? -15.68 32.188 -1.123 1 97.75 288 VAL A O 1
ATOM 2313 N N . GLN A 1 289 ? -15.148 32.062 -3.236 1 96.94 289 GLN A N 1
ATOM 2314 C CA . GLN A 1 289 ? -15.742 30.75 -3.418 1 96.94 289 GLN A CA 1
ATOM 2315 C C . GLN A 1 289 ? -14.891 29.672 -2.75 1 96.94 289 GLN A C 1
ATOM 2317 O O . GLN A 1 289 ? -13.664 29.688 -2.844 1 96.94 289 GLN A O 1
ATOM 2322 N N . ILE A 1 290 ? -15.555 28.797 -2.053 1 97.44 290 ILE A N 1
ATOM 2323 C CA . ILE A 1 290 ? -14.883 27.609 -1.553 1 97.44 290 ILE A CA 1
ATOM 2324 C C . ILE A 1 290 ? -14.406 26.75 -2.727 1 97.44 290 ILE A C 1
ATOM 2326 O O . ILE A 1 290 ? -15.141 26.547 -3.695 1 97.44 290 ILE A O 1
ATOM 2330 N N . PRO A 1 291 ? -13.203 26.234 -2.672 1 98.06 291 PRO A N 1
ATOM 2331 C CA . PRO A 1 291 ? -12.68 25.547 -3.855 1 98.06 291 PRO A CA 1
ATOM 2332 C C . PRO A 1 291 ? -13.398 24.234 -4.137 1 98.06 291 PRO A C 1
ATOM 2334 O O . PRO A 1 291 ? -13.516 23.828 -5.297 1 98.06 291 PRO A O 1
ATOM 2337 N N . ASN A 1 292 ? -13.828 23.562 -3.1 1 97.62 292 ASN A N 1
ATOM 2338 C CA . ASN A 1 292 ? -14.531 22.281 -3.25 1 97.62 292 ASN A CA 1
ATOM 2339 C C . ASN A 1 292 ? -15.727 22.188 -2.312 1 97.62 292 ASN A C 1
ATOM 2341 O O . ASN A 1 292 ? -15.672 22.672 -1.176 1 97.62 292 ASN A O 1
ATOM 2345 N N . ALA A 1 293 ? -16.766 21.594 -2.846 1 96.25 293 ALA A N 1
ATOM 2346 C CA . ALA A 1 293 ? -17.984 21.406 -2.059 1 96.25 293 ALA A CA 1
ATOM 2347 C C . ALA A 1 293 ? -18.531 19.984 -2.25 1 96.25 293 ALA A C 1
ATOM 2349 O O . ALA A 1 293 ? -19.562 19.797 -2.893 1 96.25 293 ALA A O 1
ATOM 2350 N N . ASP A 1 294 ? -17.906 19.016 -1.709 1 96.69 294 ASP A N 1
ATOM 2351 C CA . ASP A 1 294 ? -18.297 17.609 -1.8 1 96.69 294 ASP A CA 1
ATOM 2352 C C . ASP A 1 294 ? -18.484 17 -0.412 1 96.69 294 ASP A C 1
ATOM 2354 O O . ASP A 1 294 ? -18.516 17.719 0.588 1 96.69 294 ASP A O 1
ATOM 2358 N N . GLY A 1 295 ? -18.734 15.734 -0.354 1 97 295 GLY A N 1
ATOM 2359 C CA . GLY A 1 295 ? -19.016 15.055 0.899 1 97 295 GLY A CA 1
ATOM 2360 C C . GLY A 1 295 ? -17.812 14.938 1.803 1 97 295 GLY A C 1
ATOM 2361 O O . GLY A 1 295 ? -17.922 14.516 2.955 1 97 295 GLY A O 1
ATOM 2362 N N . GLY A 1 296 ? -16.656 15.32 1.316 1 97.81 296 GLY A N 1
ATOM 2363 C CA . GLY A 1 296 ? -15.422 15.281 2.084 1 97.81 296 GLY A CA 1
ATOM 2364 C C . GLY A 1 296 ? -14.969 16.641 2.562 1 97.81 296 GLY A C 1
ATOM 2365 O O . GLY A 1 296 ? -13.969 16.766 3.27 1 97.81 296 GLY A O 1
ATOM 2366 N N . THR A 1 297 ? -15.672 17.688 2.244 1 97.62 297 THR A N 1
ATOM 2367 C CA . THR A 1 297 ? -15.297 19.062 2.514 1 97.62 297 THR A CA 1
ATOM 2368 C C . THR A 1 297 ? -15.57 19.422 3.975 1 97.62 297 THR A C 1
ATOM 2370 O O . THR A 1 297 ? -16.547 18.953 4.562 1 97.62 297 THR A O 1
ATOM 2373 N N . GLY A 1 298 ? -14.68 20.25 4.555 1 96.62 298 GLY A N 1
ATOM 2374 C CA . GLY A 1 298 ? -14.836 20.734 5.914 1 96.62 298 GLY A CA 1
ATOM 2375 C C . GLY A 1 298 ? -15.953 21.75 6.066 1 96.62 298 GLY A C 1
ATOM 2376 O O . GLY A 1 298 ? -16.672 22.047 5.102 1 96.62 298 GLY A O 1
ATOM 2377 N N . ARG A 1 299 ? -16.109 22.219 7.23 1 93.5 299 ARG A N 1
ATOM 2378 C CA . ARG A 1 299 ? -17.156 23.156 7.59 1 93.5 299 ARG A CA 1
ATOM 2379 C C . ARG A 1 299 ? -16.594 24.562 7.777 1 93.5 299 ARG A C 1
ATOM 2381 O O . ARG A 1 299 ? -15.398 24.734 8.008 1 93.5 299 ARG A O 1
ATOM 2388 N N . ILE A 1 300 ? -17.516 25.516 7.664 1 94 300 ILE A N 1
ATOM 2389 C CA . ILE A 1 300 ? -17.156 26.859 8.086 1 94 300 ILE A CA 1
ATOM 2390 C C . ILE A 1 300 ? -17.281 26.969 9.609 1 94 300 ILE A C 1
ATOM 2392 O O . ILE A 1 300 ? -18.312 26.625 10.18 1 94 300 ILE A O 1
ATOM 2396 N N . LEU A 1 301 ? -16.219 27.406 10.25 1 92.31 301 LEU A N 1
ATOM 2397 C CA . LEU A 1 301 ? -16.219 27.547 11.703 1 92.31 301 LEU A CA 1
ATOM 2398 C C . LEU A 1 301 ? -16.797 28.891 12.117 1 92.31 301 LEU A C 1
ATOM 2400 O O . LEU A 1 301 ? -16.062 29.781 12.547 1 92.31 301 LEU A O 1
ATOM 2404 N N . TYR A 1 302 ? -18.062 28.984 12.148 1 89.12 302 TYR A N 1
ATOM 2405 C CA . TYR A 1 302 ? -18.781 30.234 12.438 1 89.12 302 TYR A CA 1
ATOM 2406 C C . TYR A 1 302 ? -18.516 30.672 13.875 1 89.12 302 TYR A C 1
ATOM 2408 O O . TYR A 1 302 ? -18.578 31.875 14.18 1 89.12 302 TYR A O 1
ATOM 2416 N N . ASN A 1 303 ? -18.203 29.734 14.695 1 85.62 303 ASN A N 1
ATOM 2417 C CA . ASN A 1 303 ? -17.922 30.047 16.094 1 85.62 303 ASN A CA 1
ATOM 2418 C C . ASN A 1 303 ? -16.75 31.031 16.219 1 85.62 303 ASN A C 1
ATOM 2420 O O . ASN A 1 303 ? -16.703 31.828 17.156 1 85.62 303 ASN A O 1
ATOM 2424 N N . LEU A 1 304 ? -15.859 30.969 15.289 1 88 304 LEU A N 1
ATOM 2425 C CA . LEU A 1 304 ? -14.695 31.844 15.305 1 88 304 LEU A CA 1
ATOM 2426 C C . LEU A 1 304 ? -15.07 33.25 14.844 1 88 304 LEU A C 1
ATOM 2428 O O . LEU A 1 304 ? -14.312 34.188 15.047 1 88 304 LEU A O 1
ATOM 2432 N N . ILE A 1 305 ? -16.219 33.344 14.227 1 83.12 305 ILE A N 1
ATOM 2433 C CA . ILE A 1 305 ? -16.656 34.594 13.609 1 83.12 305 ILE A CA 1
ATOM 2434 C C . ILE A 1 305 ? -17.703 35.281 14.5 1 83.12 305 ILE A C 1
ATOM 2436 O O . ILE A 1 305 ? -17.547 36.438 14.852 1 83.12 305 ILE A O 1
ATOM 2440 N N . THR A 1 306 ? -18.812 34.562 14.844 1 75.62 306 THR A N 1
ATOM 2441 C CA . THR A 1 306 ? -19.938 35.125 15.57 1 75.62 306 THR A CA 1
ATOM 2442 C C . THR A 1 306 ? -19.797 34.906 17.062 1 75.62 306 THR A C 1
ATOM 2444 O O . THR A 1 306 ? -20.453 35.562 17.875 1 75.62 306 THR A O 1
ATOM 2447 N N . GLY A 1 307 ? -18.875 34.094 17.438 1 67.06 307 GLY A N 1
ATOM 2448 C CA . GLY A 1 307 ? -18.734 33.719 18.828 1 67.06 307 GLY A CA 1
ATOM 2449 C C . GLY A 1 307 ? -19.828 32.781 19.297 1 67.06 307 GLY A C 1
ATOM 2450 O O . GLY A 1 307 ? -19.812 32.312 20.453 1 67.06 307 GLY A O 1
ATOM 2451 N N . GLU A 1 308 ? -20.844 32.562 18.531 1 62.28 308 GLU A N 1
ATOM 2452 C CA . GLU A 1 308 ? -21.922 31.672 18.984 1 62.28 308 GLU A CA 1
ATOM 2453 C C . GLU A 1 308 ? -21.531 30.203 18.891 1 62.28 308 GLU A C 1
ATOM 2455 O O . GLU A 1 308 ? -20.953 29.766 17.906 1 62.28 308 GLU A O 1
ATOM 2460 N N . SER A 1 309 ? -21.469 29.531 20.062 1 58.28 309 SER A N 1
ATOM 2461 C CA . SER A 1 309 ? -21.047 28.141 20.203 1 58.28 309 SER A CA 1
ATOM 2462 C C . SER A 1 309 ? -22.109 27.188 19.656 1 58.28 309 SER A C 1
ATOM 2464 O O . SER A 1 309 ? -21.875 25.984 19.531 1 58.28 309 SER A O 1
ATOM 2466 N N . ASN A 1 310 ? -23.297 27.547 19.344 1 52.97 310 ASN A N 1
ATOM 2467 C CA . ASN A 1 310 ? -24.469 26.672 19.281 1 52.97 310 ASN A CA 1
ATOM 2468 C C . ASN A 1 310 ? -24.344 25.672 18.141 1 52.97 310 ASN A C 1
ATOM 2470 O O . ASN A 1 310 ? -25.078 24.672 18.109 1 52.97 310 ASN A O 1
ATOM 2474 N N . ASN A 1 311 ? -23.438 25.875 17.203 1 55.5 311 ASN A N 1
ATOM 2475 C CA . ASN A 1 311 ? -23.531 24.938 16.094 1 55.5 311 ASN A CA 1
ATOM 2476 C C . ASN A 1 311 ? -22.234 24.156 15.914 1 55.5 311 ASN A C 1
ATOM 2478 O O . ASN A 1 311 ? -21.891 23.766 14.797 1 55.5 311 ASN A O 1
ATOM 2482 N N . SER A 1 312 ? -21.641 23.875 17.078 1 60.09 312 SER A N 1
ATOM 2483 C CA . SER A 1 312 ? -20.406 23.141 16.906 1 60.09 312 SER A CA 1
ATOM 2484 C C . SER A 1 312 ? -20.672 21.641 16.734 1 60.09 312 SER A C 1
ATOM 2486 O O . SER A 1 312 ? -21.5 21.078 17.438 1 60.09 312 SER A O 1
ATOM 2488 N N . PRO A 1 313 ? -20.156 21.109 15.625 1 64.38 313 PRO A N 1
ATOM 2489 C CA . PRO A 1 313 ? -20.344 19.656 15.5 1 64.38 313 PRO A CA 1
ATOM 2490 C C . PRO A 1 313 ? -19.953 18.906 16.766 1 64.38 313 PRO A C 1
ATOM 2492 O O . PRO A 1 313 ? -19.125 19.375 17.547 1 64.38 313 PRO A O 1
ATOM 2495 N N . SER A 1 314 ? -20.688 17.891 16.953 1 68.25 314 SER A N 1
ATOM 2496 C CA . SER A 1 314 ? -20.531 17.109 18.172 1 68.25 314 SER A CA 1
ATOM 2497 C C . SER A 1 314 ? -19.266 16.281 18.156 1 68.25 314 SER A C 1
ATOM 2499 O O . SER A 1 314 ? -18.766 15.859 19.203 1 68.25 314 SER A O 1
ATOM 2501 N N . SER A 1 315 ? -18.781 16.141 16.906 1 80.88 315 SER A N 1
ATOM 2502 C CA . SER A 1 315 ? -17.578 15.297 16.891 1 80.88 315 SER A CA 1
ATOM 2503 C C . SER A 1 315 ? -16.703 15.602 15.688 1 80.88 315 SER A C 1
ATOM 2505 O O . SER A 1 315 ? -17.172 16.172 14.703 1 80.88 315 SER A O 1
ATOM 2507 N N . SER A 1 316 ? -15.492 15.398 15.867 1 89.75 316 SER A N 1
ATOM 2508 C CA . SER A 1 316 ? -14.539 15.539 14.773 1 89.75 316 SER A CA 1
ATOM 2509 C C . SER A 1 316 ? -14.617 14.352 13.812 1 89.75 316 SER A C 1
ATOM 2511 O O . SER A 1 316 ? -14.492 13.203 14.234 1 89.75 316 SER A O 1
ATOM 2513 N N . ARG A 1 317 ? -14.781 14.648 12.578 1 94.44 317 ARG A N 1
ATOM 2514 C CA . ARG A 1 317 ? -14.836 13.609 11.555 1 94.44 317 ARG A CA 1
ATOM 2515 C C . ARG A 1 317 ? -13.445 13.062 11.25 1 94.44 317 ARG A C 1
ATOM 2517 O O . ARG A 1 317 ? -13.281 11.859 11.031 1 94.44 317 ARG A O 1
ATOM 2524 N N . LEU A 1 318 ? -12.422 13.93 11.289 1 97.06 318 LEU A N 1
ATOM 2525 C CA . LEU A 1 318 ? -11.055 13.5 11.008 1 97.06 318 LEU A CA 1
ATOM 2526 C C . LEU A 1 318 ? -10.477 12.711 12.172 1 97.06 318 LEU A C 1
ATOM 2528 O O . LEU A 1 318 ? -9.727 11.75 11.969 1 97.06 318 LEU A O 1
ATOM 2532 N N . LEU A 1 319 ? -10.828 13.156 13.375 1 97.12 319 LEU A N 1
ATOM 2533 C CA . LEU A 1 319 ? -10.406 12.367 14.539 1 97.12 319 LEU A CA 1
ATOM 2534 C C . LEU A 1 319 ? -10.938 10.945 14.453 1 97.12 319 LEU A C 1
ATOM 2536 O O . LEU A 1 319 ? -10.195 9.984 14.656 1 97.12 319 LEU A O 1
ATOM 2540 N N . LYS A 1 320 ? -12.211 10.859 14.188 1 97 320 LYS A N 1
ATOM 2541 C CA . LYS A 1 320 ? -12.828 9.547 14.047 1 97 320 LYS A CA 1
ATOM 2542 C C . LYS A 1 320 ? -12.156 8.734 12.938 1 97 320 LYS A C 1
ATOM 2544 O O . LYS A 1 320 ? -11.836 7.562 13.125 1 97 320 LYS A O 1
ATOM 2549 N N . PHE A 1 321 ? -11.953 9.312 11.828 1 97.81 321 PHE A N 1
ATOM 2550 C CA . PHE A 1 321 ? -11.32 8.648 10.688 1 97.81 321 PHE A CA 1
ATOM 2551 C C . PHE A 1 321 ? -9.945 8.117 11.062 1 97.81 321 PHE A C 1
ATOM 2553 O O . PHE A 1 321 ? -9.641 6.941 10.828 1 97.81 321 PHE A O 1
ATOM 2560 N N . ASN A 1 322 ? -9.133 8.984 11.609 1 97.94 322 ASN A N 1
ATOM 2561 C CA . ASN A 1 322 ? -7.773 8.617 12 1 97.94 322 ASN A CA 1
ATOM 2562 C C . ASN A 1 322 ? -7.766 7.469 13 1 97.94 322 ASN A C 1
ATOM 2564 O O . ASN A 1 322 ? -6.941 6.559 12.906 1 97.94 322 ASN A O 1
ATOM 2568 N N . ARG A 1 323 ? -8.648 7.559 13.969 1 97.88 323 ARG A N 1
ATOM 2569 C CA . ARG A 1 323 ? -8.695 6.527 15 1 97.88 323 ARG A CA 1
ATOM 2570 C C . ARG A 1 323 ? -9.125 5.188 14.414 1 97.88 323 ARG A C 1
ATOM 2572 O O . ARG A 1 323 ? -8.633 4.137 14.836 1 97.88 323 ARG A O 1
ATOM 2579 N N . ILE A 1 324 ? -10.07 5.195 13.477 1 98.38 324 ILE A N 1
ATOM 2580 C CA . ILE A 1 324 ? -10.469 3.967 12.797 1 98.38 324 ILE A CA 1
ATOM 2581 C C . ILE A 1 324 ? -9.273 3.381 12.047 1 98.38 324 ILE A C 1
ATOM 2583 O O . ILE A 1 324 ? -9.016 2.178 12.125 1 98.38 324 ILE A O 1
ATOM 2587 N N . LEU A 1 325 ? -8.516 4.188 11.336 1 97.94 325 LEU A N 1
ATOM 2588 C CA . LEU A 1 325 ? -7.32 3.75 10.617 1 97.94 325 LEU A CA 1
ATOM 2589 C C . LEU A 1 325 ? -6.293 3.162 11.57 1 97.94 325 LEU A C 1
ATOM 2591 O O . LEU A 1 325 ? -5.703 2.117 11.289 1 97.94 325 LEU A O 1
ATOM 2595 N N . ALA A 1 326 ? -6.082 3.859 12.68 1 97.56 326 ALA A N 1
ATOM 2596 C CA . ALA A 1 326 ? -5.129 3.381 13.672 1 97.56 326 ALA A CA 1
ATOM 2597 C C . ALA A 1 326 ? -5.535 2.012 14.211 1 97.56 326 ALA A C 1
ATOM 2599 O O . ALA A 1 326 ? -4.699 1.118 14.352 1 97.56 326 ALA A O 1
ATOM 2600 N N . ARG A 1 327 ? -6.789 1.861 14.523 1 97.81 327 ARG A N 1
ATOM 2601 C CA . ARG A 1 327 ? -7.289 0.58 15.016 1 97.81 327 ARG A CA 1
ATOM 2602 C C . ARG A 1 327 ? -7.121 -0.511 13.961 1 97.81 327 ARG A C 1
ATOM 2604 O O . ARG A 1 327 ? -6.766 -1.646 14.281 1 97.81 327 ARG A O 1
ATOM 2611 N N . TYR A 1 328 ? -7.383 -0.194 12.758 1 98.56 328 TYR A N 1
ATOM 2612 C CA . TYR A 1 328 ? -7.191 -1.144 11.664 1 98.56 328 TYR A CA 1
ATOM 2613 C C . TYR A 1 328 ? -5.766 -1.679 11.648 1 98.56 328 TYR A C 1
ATOM 2615 O O . TYR A 1 328 ? -5.551 -2.893 11.633 1 98.56 328 TYR A O 1
ATOM 2623 N N . PHE A 1 329 ? -4.797 -0.786 11.688 1 97.94 329 PHE A N 1
ATOM 2624 C CA . PHE A 1 329 ? -3.396 -1.19 11.617 1 97.94 329 PHE A CA 1
ATOM 2625 C C . PHE A 1 329 ? -3.008 -2.012 12.844 1 97.94 329 PHE A C 1
ATOM 2627 O O . PHE A 1 329 ? -2.252 -2.979 12.734 1 97.94 329 PHE A O 1
ATOM 2634 N N . THR A 1 330 ? -3.545 -1.609 13.977 1 97.5 330 THR A N 1
ATOM 2635 C CA . THR A 1 330 ? -3.221 -2.314 15.211 1 97.5 330 THR A CA 1
ATOM 2636 C C . THR A 1 330 ? -3.801 -3.727 15.195 1 97.5 330 THR A C 1
ATOM 2638 O O . THR A 1 330 ? -3.102 -4.691 15.508 1 97.5 330 THR A O 1
ATOM 2641 N N . ILE A 1 331 ? -5.043 -3.857 14.828 1 98.31 331 ILE A N 1
ATOM 2642 C CA . ILE A 1 331 ? -5.695 -5.16 14.797 1 98.31 331 ILE A CA 1
ATOM 2643 C C . ILE A 1 331 ? -5.051 -6.039 13.727 1 98.31 331 ILE A C 1
ATOM 2645 O O . ILE A 1 331 ? -4.828 -7.23 13.945 1 98.31 331 ILE A O 1
ATOM 2649 N N . ARG A 1 332 ? -4.781 -5.469 12.578 1 98.44 332 ARG A N 1
ATOM 2650 C CA . ARG A 1 332 ? -4.078 -6.199 11.531 1 98.44 332 ARG A CA 1
ATOM 2651 C C . ARG A 1 332 ? -2.756 -6.762 12.039 1 98.44 332 ARG A C 1
ATOM 2653 O O . ARG A 1 332 ? -2.426 -7.922 11.781 1 98.44 332 ARG A O 1
ATOM 2660 N N . ALA A 1 333 ? -1.997 -5.922 12.742 1 98.38 333 ALA A N 1
ATOM 2661 C CA . ALA A 1 333 ? -0.723 -6.352 13.305 1 98.38 333 ALA A CA 1
ATOM 2662 C C . ALA A 1 333 ? -0.923 -7.504 14.289 1 98.38 333 ALA A C 1
ATOM 2664 O O . ALA A 1 333 ? -0.175 -8.484 14.266 1 98.38 333 ALA A O 1
ATOM 2665 N N . LYS A 1 334 ? -1.9 -7.379 15.102 1 98.12 334 LYS A N 1
ATOM 2666 C CA . LYS A 1 334 ? -2.189 -8.43 16.078 1 98.12 334 LYS A CA 1
ATOM 2667 C C . LYS A 1 334 ? -2.609 -9.727 15.375 1 98.12 334 LYS A C 1
ATOM 2669 O O . LYS A 1 334 ? -2.223 -10.82 15.789 1 98.12 334 LYS A O 1
ATOM 2674 N N . MET A 1 335 ? -3.389 -9.617 14.344 1 98.31 335 MET A N 1
ATOM 2675 C CA . MET A 1 335 ? -3.781 -10.797 13.578 1 98.31 335 MET A CA 1
ATOM 2676 C C . MET A 1 335 ? -2.561 -11.492 12.992 1 98.31 335 MET A C 1
ATOM 2678 O O . MET A 1 335 ? -2.449 -12.719 13.062 1 98.31 335 MET A O 1
ATOM 2682 N N . LEU A 1 336 ? -1.634 -10.766 12.461 1 98 336 LEU A N 1
ATOM 2683 C CA . LEU A 1 336 ? -0.439 -11.336 11.859 1 98 336 LEU A CA 1
ATOM 2684 C C . LEU A 1 336 ? 0.438 -12.008 12.914 1 98 336 LEU A C 1
ATOM 2686 O O . LEU A 1 336 ? 0.964 -13.102 12.688 1 98 336 LEU A O 1
ATOM 2690 N N . THR A 1 337 ? 0.539 -11.383 14.086 1 96.88 337 THR A N 1
ATOM 2691 C CA . THR A 1 337 ? 1.391 -11.945 15.125 1 96.88 337 THR A CA 1
ATOM 2692 C C . THR A 1 337 ? 0.752 -13.188 15.734 1 96.88 337 THR A C 1
ATOM 2694 O O . THR A 1 337 ? 1.444 -14.031 16.312 1 96.88 337 THR A O 1
ATOM 2697 N N . ASN A 1 338 ? -0.535 -13.352 15.586 1 96.81 338 ASN A N 1
ATOM 2698 C CA . ASN A 1 338 ? -1.23 -14.523 16.109 1 96.81 338 ASN A CA 1
ATOM 2699 C C . ASN A 1 338 ? -1.454 -15.578 15.031 1 96.81 338 ASN A C 1
ATOM 2701 O O . ASN A 1 338 ? -2.006 -16.641 15.305 1 96.81 338 ASN A O 1
ATOM 2705 N N . SER A 1 339 ? -0.996 -15.328 13.844 1 96.25 339 SER A N 1
ATOM 2706 C CA . SER A 1 339 ? -1.297 -16.203 12.719 1 96.25 339 SER A CA 1
ATOM 2707 C C . SER A 1 339 ? -0.51 -17.516 12.812 1 96.25 339 SER A C 1
ATOM 2709 O O . SER A 1 339 ? -0.862 -18.5 12.164 1 96.25 339 SER A O 1
ATOM 2711 N N . SER A 1 340 ? 0.588 -17.547 13.555 1 94.38 340 SER A N 1
ATOM 2712 C CA . SER A 1 340 ? 1.312 -18.797 13.75 1 94.38 340 SER A CA 1
ATOM 2713 C C . SER A 1 340 ? 0.45 -19.828 14.477 1 94.38 340 SER A C 1
ATOM 2715 O O . SER A 1 340 ? 0.49 -21.016 14.156 1 94.38 340 SER A O 1
ATOM 2717 N N . LYS A 1 341 ? -0.344 -19.391 15.453 1 95.38 341 LYS A N 1
ATOM 2718 C CA . LYS A 1 341 ? -1.237 -20.25 16.219 1 95.38 341 LYS A CA 1
ATOM 2719 C C . LYS A 1 341 ? -2.562 -20.453 15.484 1 95.38 341 LYS A C 1
ATOM 2721 O O . LYS A 1 341 ? -3.191 -21.5 15.609 1 95.38 341 LYS A O 1
ATOM 2726 N N . HIS A 1 342 ? -2.936 -19.453 14.781 1 96.12 342 HIS A N 1
ATOM 2727 C CA . HIS A 1 342 ? -4.195 -19.469 14.039 1 96.12 342 HIS A CA 1
ATOM 2728 C C . HIS A 1 342 ? -3.984 -19.078 12.578 1 96.12 342 HIS A C 1
ATOM 2730 O O . HIS A 1 342 ? -4.328 -17.969 12.18 1 96.12 342 HIS A O 1
ATOM 2736 N N . PRO A 1 343 ? -3.656 -19.984 11.727 1 96.19 343 PRO A N 1
ATOM 2737 C CA . PRO A 1 343 ? -3.168 -19.688 10.375 1 96.19 343 PRO A CA 1
ATOM 2738 C C . PRO A 1 343 ? -4.227 -19.031 9.5 1 96.19 343 PRO A C 1
ATOM 2740 O O . PRO A 1 343 ? -3.891 -18.281 8.57 1 96.19 343 PRO A O 1
ATOM 2743 N N . TYR A 1 344 ? -5.527 -19.25 9.75 1 96.38 344 TYR A N 1
ATOM 2744 C CA . TYR A 1 344 ? -6.586 -18.688 8.922 1 96.38 344 TYR A CA 1
ATOM 2745 C C . TYR A 1 344 ? -6.602 -17.156 9.023 1 96.38 344 TYR A C 1
ATOM 2747 O O . TYR A 1 344 ? -7.195 -16.484 8.188 1 96.38 344 TYR A O 1
ATOM 2755 N N . LEU A 1 345 ? -5.914 -16.562 10.047 1 97.69 345 LEU A N 1
ATOM 2756 C CA . LEU A 1 345 ? -5.871 -15.117 10.227 1 97.69 345 LEU A CA 1
ATOM 2757 C C . LEU A 1 345 ? -5.105 -14.453 9.086 1 97.69 345 LEU A C 1
ATOM 2759 O O . LEU A 1 345 ? -5.348 -13.289 8.766 1 97.69 345 LEU A O 1
ATOM 2763 N N . ASN A 1 346 ? -4.199 -15.203 8.469 1 97.5 346 ASN A N 1
ATOM 2764 C CA . ASN A 1 346 ? -3.539 -14.672 7.285 1 97.5 346 ASN A CA 1
ATOM 2765 C C . ASN A 1 346 ? -4.539 -14.375 6.172 1 97.5 346 ASN A C 1
ATOM 2767 O O . ASN A 1 346 ? -4.449 -13.344 5.508 1 97.5 346 ASN A O 1
ATOM 2771 N N . SER A 1 347 ? -5.488 -15.273 5.957 1 97 347 SER A N 1
ATOM 2772 C CA . SER A 1 347 ? -6.531 -15.078 4.953 1 97 347 SER A CA 1
ATOM 2773 C C . SER A 1 347 ? -7.465 -13.938 5.34 1 97 347 SER A C 1
ATOM 2775 O O . SER A 1 347 ? -7.887 -13.156 4.48 1 97 347 SER A O 1
ATOM 2777 N N . SER A 1 348 ? -7.699 -13.844 6.641 1 97.25 348 SER A N 1
ATOM 2778 C CA . SER A 1 348 ? -8.547 -12.766 7.133 1 97.25 348 SER A CA 1
ATOM 2779 C C . SER A 1 348 ? -7.934 -11.398 6.844 1 97.25 348 SER A C 1
ATOM 2781 O O . SER A 1 348 ? -8.617 -10.492 6.375 1 97.25 348 SER A O 1
ATOM 2783 N N . VAL A 1 349 ? -6.652 -11.305 7.125 1 97.38 349 VAL A N 1
ATOM 2784 C CA . VAL A 1 349 ? -5.945 -10.055 6.875 1 97.38 349 VAL A CA 1
ATOM 2785 C C . VAL A 1 349 ? -6.059 -9.68 5.398 1 97.38 349 VAL A C 1
ATOM 2787 O O . VAL A 1 349 ? -6.34 -8.523 5.066 1 97.38 349 VAL A O 1
ATOM 2790 N N . MET A 1 350 ? -5.871 -10.633 4.539 1 96.19 350 MET A N 1
ATOM 2791 C CA . MET A 1 350 ? -5.965 -10.383 3.102 1 96.19 350 MET A CA 1
ATOM 2792 C C . MET A 1 350 ? -7.383 -9.977 2.711 1 96.19 350 MET A C 1
ATOM 2794 O O . MET A 1 350 ? -7.574 -9.039 1.929 1 96.19 350 MET A O 1
ATOM 2798 N N . LEU A 1 351 ? -8.406 -10.633 3.211 1 95.94 351 LEU A N 1
ATOM 2799 C CA . LEU A 1 351 ? -9.805 -10.344 2.898 1 95.94 351 LEU A CA 1
ATOM 2800 C C . LEU A 1 351 ? -10.164 -8.914 3.303 1 95.94 351 LEU A C 1
ATOM 2802 O O . LEU A 1 351 ? -10.703 -8.156 2.494 1 95.94 351 LEU A O 1
ATOM 2806 N N . TYR A 1 352 ? -9.844 -8.562 4.512 1 96.94 352 TYR A N 1
ATOM 2807 C CA . TYR A 1 352 ? -10.273 -7.277 5.047 1 96.94 352 TYR A CA 1
ATOM 2808 C C . TYR A 1 352 ? -9.469 -6.133 4.441 1 96.94 352 TYR A C 1
ATOM 2810 O O . TYR A 1 352 ? -9.969 -5.012 4.324 1 96.94 352 TYR A O 1
ATOM 2818 N N . GLU A 1 353 ? -8.219 -6.395 4.09 1 95 353 GLU A N 1
ATOM 2819 C CA . GLU A 1 353 ? -7.449 -5.383 3.367 1 95 353 GLU A CA 1
ATOM 2820 C C . GLU A 1 353 ? -8.141 -4.988 2.064 1 95 353 GLU A C 1
ATOM 2822 O O . GLU A 1 353 ? -8.102 -3.826 1.659 1 95 353 GLU A O 1
ATOM 2827 N N . ARG A 1 354 ? -8.797 -5.91 1.43 1 92.5 354 ARG A N 1
ATOM 2828 C CA . ARG A 1 354 ? -9.5 -5.66 0.176 1 92.5 354 ARG A CA 1
ATOM 2829 C C . ARG A 1 354 ? -10.758 -4.82 0.408 1 92.5 354 ARG A C 1
ATOM 2831 O O . ARG A 1 354 ? -11.156 -4.043 -0.459 1 92.5 354 ARG A O 1
ATOM 2838 N N . GLU A 1 355 ? -11.305 -5.012 1.547 1 95.81 355 GLU A N 1
ATOM 2839 C CA . GLU A 1 355 ? -12.57 -4.359 1.838 1 95.81 355 GLU A CA 1
ATOM 2840 C C . GLU A 1 355 ? -12.359 -2.982 2.461 1 95.81 355 GLU A C 1
ATOM 2842 O O . GLU A 1 355 ? -13.203 -2.096 2.334 1 95.81 355 GLU A O 1
ATOM 2847 N N . PHE A 1 356 ? -11.266 -2.822 3.16 1 97.75 356 PHE A N 1
ATOM 2848 C CA . PHE A 1 356 ? -10.992 -1.612 3.924 1 97.75 356 PHE A CA 1
ATOM 2849 C C . PHE A 1 356 ? -10.516 -0.491 3.008 1 97.75 356 PHE A C 1
ATOM 2851 O O . PHE A 1 356 ? -9.648 -0.702 2.156 1 97.75 356 PHE A O 1
ATOM 2858 N N . TYR A 1 357 ? -11.133 0.688 3.1 1 97.38 357 TYR A N 1
ATOM 2859 C CA . TYR A 1 357 ? -10.648 1.874 2.4 1 97.38 357 TYR A CA 1
ATOM 2860 C C . TYR A 1 357 ? -9.523 2.543 3.176 1 97.38 357 TYR A C 1
ATOM 2862 O O . TYR A 1 357 ? -9.734 3.562 3.836 1 97.38 357 TYR A O 1
ATOM 2870 N N . GLY A 1 358 ? -8.352 1.976 2.979 1 94.62 358 GLY A N 1
ATOM 2871 C CA . GLY A 1 358 ? -7.18 2.426 3.707 1 94.62 358 GLY A CA 1
ATOM 2872 C C . GLY A 1 358 ? -6.32 3.398 2.918 1 94.62 358 GLY A C 1
ATOM 2873 O O . GLY A 1 358 ? -6.82 4.09 2.029 1 94.62 358 GLY A O 1
ATOM 2874 N N . LEU A 1 359 ? -5.039 3.51 3.311 1 92.19 359 LEU A N 1
ATOM 2875 C CA . LEU A 1 359 ? -4.105 4.488 2.76 1 92.19 359 LEU A CA 1
ATOM 2876 C C . LEU A 1 359 ? -3.688 4.105 1.345 1 92.19 359 LEU A C 1
ATOM 2878 O O . LEU A 1 359 ? -3.189 4.945 0.592 1 92.19 359 LEU A O 1
ATOM 2882 N N . ASN A 1 360 ? -3.922 2.877 1.008 1 88.62 360 ASN A N 1
ATOM 2883 C CA . ASN A 1 360 ? -3.605 2.428 -0.344 1 88.62 360 ASN A CA 1
ATOM 2884 C C . ASN A 1 360 ? -4.703 2.809 -1.333 1 88.62 360 ASN A C 1
ATOM 2886 O O . ASN A 1 360 ? -4.551 2.617 -2.541 1 88.62 360 ASN A O 1
ATOM 2890 N N . ARG A 1 361 ? -5.812 3.396 -0.864 1 92.31 361 ARG A N 1
ATOM 2891 C CA . ARG A 1 361 ? -6.973 3.695 -1.698 1 92.31 361 ARG A CA 1
ATOM 2892 C C . ARG A 1 361 ? -7.402 5.148 -1.536 1 92.31 361 ARG A C 1
ATOM 2894 O O . ARG A 1 361 ? -8.594 5.457 -1.592 1 92.31 361 ARG A O 1
ATOM 2901 N N . ILE A 1 362 ? -6.48 6.016 -1.258 1 93.88 362 ILE A N 1
ATOM 2902 C CA . ILE A 1 362 ? -6.781 7.414 -0.974 1 93.88 362 ILE A CA 1
ATOM 2903 C C . ILE A 1 362 ? -7.641 7.996 -2.096 1 93.88 362 ILE A C 1
ATOM 2905 O O . ILE A 1 362 ? -8.641 8.664 -1.836 1 93.88 362 ILE A O 1
ATOM 2909 N N . MET A 1 363 ? -7.305 7.66 -3.336 1 92.56 363 MET A N 1
ATOM 2910 C CA . MET A 1 363 ? -7.977 8.266 -4.488 1 92.56 363 MET A CA 1
ATOM 2911 C C . MET A 1 363 ? -9.352 7.637 -4.707 1 92.56 363 MET A C 1
ATOM 2913 O O . MET A 1 363 ? -10.133 8.125 -5.523 1 92.56 363 MET A O 1
ATOM 2917 N N . ASP A 1 364 ? -9.727 6.559 -3.922 1 94.06 364 ASP A N 1
ATOM 2918 C CA . ASP A 1 364 ? -11 5.863 -4.066 1 94.06 364 ASP A CA 1
ATOM 2919 C C . ASP A 1 364 ? -11.961 6.246 -2.943 1 94.06 364 ASP A C 1
ATOM 2921 O O . ASP A 1 364 ? -13.109 5.797 -2.924 1 94.06 364 ASP A O 1
ATOM 2925 N N . TRP A 1 365 ? -11.523 7.047 -2.012 1 96.88 365 TRP A N 1
ATOM 2926 C CA . TRP A 1 365 ? -12.328 7.328 -0.831 1 96.88 365 TRP A CA 1
ATOM 2927 C C . TRP A 1 365 ? -13.656 7.973 -1.219 1 96.88 365 TRP A C 1
ATOM 2929 O O . TRP A 1 365 ? -14.68 7.734 -0.579 1 96.88 365 TRP A O 1
ATOM 2939 N N . ASN A 1 366 ? -13.602 8.742 -2.27 1 96.75 366 ASN A N 1
ATOM 2940 C CA . ASN A 1 366 ? -14.805 9.445 -2.699 1 96.75 366 ASN A CA 1
ATOM 2941 C C . ASN A 1 366 ? -15.883 8.477 -3.168 1 96.75 366 ASN A C 1
ATOM 2943 O O . ASN A 1 366 ? -17.047 8.867 -3.311 1 96.75 366 ASN A O 1
ATOM 2947 N N . ASN A 1 367 ? -15.57 7.207 -3.48 1 96.12 367 ASN A N 1
ATOM 2948 C CA . ASN A 1 367 ? -16.562 6.191 -3.824 1 96.12 367 ASN A CA 1
ATOM 2949 C C . ASN A 1 367 ? -17.609 6.031 -2.721 1 96.12 367 ASN A C 1
ATOM 2951 O O . ASN A 1 367 ? -18.719 5.59 -2.98 1 96.12 367 ASN A O 1
ATOM 2955 N N . LEU A 1 368 ? -17.219 6.461 -1.495 1 97.62 368 LEU A N 1
ATOM 2956 C CA . LEU A 1 368 ? -18.141 6.312 -0.368 1 97.62 368 LEU A CA 1
ATOM 2957 C C . LEU A 1 368 ? -18.922 7.602 -0.123 1 97.62 368 LEU A C 1
ATOM 2959 O O . LEU A 1 368 ? -19.688 7.695 0.837 1 97.62 368 LEU A O 1
ATOM 2963 N N . LYS A 1 369 ? -18.719 8.664 -0.877 1 97.25 369 LYS A N 1
ATOM 2964 C CA . LYS A 1 369 ? -19.562 9.844 -1.088 1 97.25 369 LYS A CA 1
ATOM 2965 C C . LYS A 1 369 ? -19.406 10.852 0.047 1 97.25 369 LYS A C 1
ATOM 2967 O O . LYS A 1 369 ? -19.562 12.055 -0.157 1 97.25 369 LYS A O 1
ATOM 2972 N N . SER A 1 370 ? -19.188 10.391 1.306 1 97.75 370 SER A N 1
ATOM 2973 C CA . SER A 1 370 ? -18.984 11.32 2.418 1 97.75 370 SER A CA 1
ATOM 2974 C C . SER A 1 370 ? -18.016 10.75 3.441 1 97.75 370 SER A C 1
ATOM 2976 O O . SER A 1 370 ? -17.797 9.539 3.502 1 97.75 370 SER A O 1
ATOM 2978 N N . ILE A 1 371 ? -17.484 11.617 4.246 1 97.44 371 ILE A N 1
ATOM 2979 C CA . ILE A 1 371 ? -16.594 11.188 5.312 1 97.44 371 ILE A CA 1
ATOM 2980 C C . ILE A 1 371 ? -17.328 10.273 6.281 1 97.44 371 ILE A C 1
ATOM 2982 O O . ILE A 1 371 ? -16.781 9.266 6.738 1 97.44 371 ILE A O 1
ATOM 2986 N N . ASP A 1 372 ? -18.578 10.641 6.582 1 96.69 372 ASP A N 1
ATOM 2987 C CA . ASP A 1 372 ? -19.375 9.836 7.516 1 96.69 372 ASP A CA 1
ATOM 2988 C C . ASP A 1 372 ? -19.594 8.43 6.969 1 96.69 372 ASP A C 1
ATOM 2990 O O . ASP A 1 372 ? -19.469 7.441 7.703 1 96.69 372 ASP A O 1
ATOM 2994 N N . SER A 1 373 ? -19.906 8.336 5.668 1 98.25 373 SER A N 1
ATOM 2995 C CA . SER A 1 373 ? -20.094 7.031 5.039 1 98.25 373 SER A CA 1
ATOM 2996 C C . SER A 1 373 ? -18.797 6.246 5.004 1 98.25 373 SER A C 1
ATOM 2998 O O . SER A 1 373 ? -18.781 5.035 5.242 1 98.25 373 SER A O 1
ATOM 3000 N N . LEU A 1 374 ? -17.719 6.93 4.695 1 98.44 374 LEU A N 1
ATOM 3001 C CA . LEU A 1 374 ? -16.391 6.32 4.703 1 98.44 374 LEU A CA 1
ATOM 3002 C C . LEU A 1 374 ? -16.062 5.773 6.086 1 98.44 374 LEU A C 1
ATOM 3004 O O . LEU A 1 374 ? -15.633 4.625 6.219 1 98.44 374 LEU A O 1
ATOM 3008 N N . ASN A 1 375 ? -16.281 6.566 7.156 1 98.31 375 ASN A N 1
ATOM 3009 C CA . ASN A 1 375 ? -16.031 6.152 8.531 1 98.31 375 ASN A CA 1
ATOM 3010 C C . ASN A 1 375 ? -16.891 4.953 8.922 1 98.31 375 ASN A C 1
ATOM 3012 O O . ASN A 1 375 ? -16.406 4.004 9.531 1 98.31 375 ASN A O 1
ATOM 3016 N N . ASN A 1 376 ? -18.109 5.031 8.547 1 98.44 376 ASN A N 1
ATOM 3017 C CA . ASN A 1 376 ? -19.031 3.945 8.891 1 98.44 376 ASN A CA 1
ATOM 3018 C C . ASN A 1 376 ? -18.609 2.633 8.234 1 98.44 376 ASN A C 1
ATOM 3020 O O . ASN A 1 376 ? -18.594 1.587 8.883 1 98.44 376 ASN A O 1
ATOM 3024 N N . HIS A 1 377 ? -18.281 2.68 6.965 1 98.75 377 HIS A N 1
ATOM 3025 C CA . HIS A 1 377 ? -17.844 1.494 6.242 1 98.75 377 HIS A CA 1
ATOM 3026 C C . HIS A 1 377 ? -16.594 0.895 6.895 1 98.75 377 HIS A C 1
ATOM 3028 O O . HIS A 1 377 ? -16.562 -0.299 7.203 1 98.75 377 HIS A O 1
ATOM 3034 N N . ASN A 1 378 ? -15.625 1.684 7.094 1 98.81 378 ASN A N 1
ATOM 3035 C CA . ASN A 1 378 ? -14.352 1.225 7.645 1 98.81 378 ASN A CA 1
ATOM 3036 C C . ASN A 1 378 ? -14.516 0.723 9.078 1 98.81 378 ASN A C 1
ATOM 3038 O O . ASN A 1 378 ? -13.852 -0.232 9.477 1 98.81 378 ASN A O 1
ATOM 3042 N N . GLU A 1 379 ? -15.375 1.385 9.844 1 98.69 379 GLU A N 1
ATOM 3043 C CA . GLU A 1 379 ? -15.641 0.942 11.211 1 98.69 379 GLU A CA 1
ATOM 3044 C C . GLU A 1 379 ? -16.203 -0.477 11.234 1 98.69 379 GLU A C 1
ATOM 3046 O O . GLU A 1 379 ? -15.82 -1.287 12.086 1 98.69 379 GLU A O 1
ATOM 3051 N N . GLN A 1 380 ? -17.047 -0.765 10.312 1 98.75 380 GLN A N 1
ATOM 3052 C CA . GLN A 1 380 ? -17.625 -2.102 10.219 1 98.75 380 GLN A CA 1
ATOM 3053 C C . GLN A 1 380 ? -16.562 -3.148 9.938 1 98.75 380 GLN A C 1
ATOM 3055 O O . GLN A 1 380 ? -16.578 -4.234 10.516 1 98.75 380 GLN A O 1
ATOM 3060 N N . ILE A 1 381 ? -15.648 -2.854 9.055 1 98.69 381 ILE A N 1
ATOM 3061 C CA . ILE A 1 381 ? -14.562 -3.775 8.727 1 98.69 381 ILE A CA 1
ATOM 3062 C C . ILE A 1 381 ? -13.688 -4.008 9.953 1 98.69 381 ILE A C 1
ATOM 3064 O O . ILE A 1 381 ? -13.352 -5.152 10.273 1 98.69 381 ILE A O 1
ATOM 3068 N N . VAL A 1 382 ? -13.359 -2.938 10.656 1 98.75 382 VAL A N 1
ATOM 3069 C CA . VAL A 1 382 ? -12.508 -3.031 11.844 1 98.75 382 VAL A CA 1
ATOM 3070 C C . VAL A 1 382 ? -13.211 -3.873 12.914 1 98.75 382 VAL A C 1
ATOM 3072 O O . VAL A 1 382 ? -12.57 -4.688 13.586 1 98.75 382 VAL A O 1
ATOM 3075 N N . ASP A 1 383 ? -14.5 -3.689 13.062 1 98.56 383 ASP A N 1
ATOM 3076 C CA . ASP A 1 383 ? -15.266 -4.461 14.031 1 98.56 383 ASP A CA 1
ATOM 3077 C C . ASP A 1 383 ? -15.25 -5.949 13.688 1 98.56 383 ASP A C 1
ATOM 3079 O O . ASP A 1 383 ? -15.109 -6.797 14.57 1 98.56 383 ASP A O 1
ATOM 3083 N N . LYS A 1 384 ? -15.391 -6.273 12.406 1 98 384 LYS A N 1
ATOM 3084 C CA . LYS A 1 384 ? -15.305 -7.664 11.961 1 98 384 LYS A CA 1
ATOM 3085 C C . LYS A 1 384 ? -13.93 -8.258 12.266 1 98 384 LYS A C 1
ATOM 3087 O O . LYS A 1 384 ? -13.836 -9.383 12.75 1 98 384 LYS A O 1
ATOM 3092 N N . MET A 1 385 ? -12.914 -7.5 12.008 1 98.44 385 MET A N 1
ATOM 3093 C CA . MET A 1 385 ? -11.547 -7.941 12.281 1 98.44 385 MET A CA 1
ATOM 3094 C C . MET A 1 385 ? -11.352 -8.227 13.766 1 98.44 385 MET A C 1
ATOM 3096 O O . MET A 1 385 ? -10.789 -9.258 14.133 1 98.44 385 MET A O 1
ATOM 3100 N N . LYS A 1 386 ? -11.805 -7.27 14.547 1 98.12 386 LYS A N 1
ATOM 3101 C CA . LYS A 1 386 ? -11.68 -7.414 16 1 98.12 386 LYS A CA 1
ATOM 3102 C C . LYS A 1 386 ? -12.398 -8.664 16.484 1 98.12 386 LYS A C 1
ATOM 3104 O O . LYS A 1 386 ? -11.867 -9.414 17.312 1 98.12 386 LYS A O 1
ATOM 3109 N N . LYS A 1 387 ? -13.57 -8.836 16.016 1 97 387 LYS A N 1
ATOM 3110 C CA . LYS A 1 387 ? -14.352 -10.008 16.406 1 97 387 LYS A CA 1
ATOM 3111 C C . LYS A 1 387 ? -13.625 -11.297 16.031 1 97 387 LYS A C 1
ATOM 3113 O O . LYS A 1 387 ? -13.539 -12.219 16.844 1 97 387 LYS A O 1
ATOM 3118 N N . GLU A 1 388 ? -13.102 -11.375 14.875 1 96.12 388 GLU A N 1
ATOM 3119 C CA . GLU A 1 388 ? -12.391 -12.562 14.414 1 96.12 388 GLU A CA 1
ATOM 3120 C C . GLU A 1 388 ? -11.133 -12.812 15.242 1 96.12 388 GLU A C 1
ATOM 3122 O O . GLU A 1 388 ? -10.836 -13.945 15.609 1 96.12 388 GLU A O 1
ATOM 3127 N N . LEU A 1 389 ? -10.414 -11.773 15.492 1 97.62 389 LEU A N 1
ATOM 3128 C CA . LEU A 1 389 ? -9.219 -11.883 16.312 1 97.62 389 LEU A CA 1
ATOM 3129 C C . LEU A 1 389 ? -9.562 -12.391 17.719 1 97.62 389 LEU A C 1
ATOM 3131 O O . LEU A 1 389 ? -8.906 -13.297 18.234 1 97.62 389 LEU A O 1
ATOM 3135 N N . ASN A 1 390 ? -10.594 -11.812 18.312 1 97 390 ASN A N 1
ATOM 3136 C CA . ASN A 1 390 ? -11.023 -12.219 19.656 1 97 390 ASN A CA 1
ATOM 3137 C C . ASN A 1 390 ? -11.445 -13.688 19.672 1 97 390 ASN A C 1
ATOM 3139 O O . ASN A 1 390 ? -11.117 -14.414 20.609 1 97 390 ASN A O 1
ATOM 3143 N N . ASN A 1 391 ? -12.156 -14.094 18.672 1 93.81 391 ASN A N 1
ATOM 3144 C CA . ASN A 1 391 ? -12.555 -15.5 18.562 1 93.81 391 ASN A CA 1
ATOM 3145 C C . ASN A 1 391 ? -11.344 -16.422 18.5 1 93.81 391 ASN A C 1
ATOM 3147 O O . ASN A 1 391 ? -11.344 -17.5 19.109 1 93.81 391 ASN A O 1
ATOM 3151 N N . ALA A 1 392 ? -10.336 -16 17.781 1 93.81 392 ALA A N 1
ATOM 3152 C CA . ALA A 1 392 ? -9.117 -16.797 17.672 1 93.81 392 ALA A CA 1
ATOM 3153 C C . ALA A 1 392 ? -8.406 -16.922 19.016 1 93.81 392 ALA A C 1
ATOM 3155 O O . ALA A 1 392 ? -8.008 -18.016 19.422 1 93.81 392 ALA A O 1
ATOM 3156 N N . ILE A 1 393 ? -8.266 -15.867 19.75 1 91.69 393 ILE A N 1
ATOM 3157 C CA . ILE A 1 393 ? -7.496 -15.812 20.984 1 91.69 393 ILE A CA 1
ATOM 3158 C C . ILE A 1 393 ? -8.266 -16.5 22.094 1 91.69 393 ILE A C 1
ATOM 3160 O O . ILE A 1 393 ? -7.676 -17.156 22.953 1 91.69 393 ILE A O 1
ATOM 3164 N N . HIS A 1 394 ? -9.562 -16.375 22.203 1 87.75 394 HIS A N 1
ATOM 3165 C CA . HIS A 1 394 ? -10.359 -16.984 23.25 1 87.75 394 HIS A CA 1
ATOM 3166 C C . HIS A 1 394 ? -10.43 -18.5 23.078 1 87.75 394 HIS A C 1
ATOM 3168 O O . HIS A 1 394 ? -10.688 -19.234 24.031 1 87.75 394 HIS A O 1
ATOM 3174 N N . GLN A 1 395 ? -10.266 -19 21.922 1 74.38 395 GLN A N 1
ATOM 3175 C CA . GLN A 1 395 ? -10.234 -20.438 21.656 1 74.38 395 GLN A CA 1
ATOM 3176 C C . GLN A 1 395 ? -8.969 -21.078 22.234 1 74.38 395 GLN A C 1
ATOM 3178 O O . GLN A 1 395 ? -8.875 -22.297 22.328 1 74.38 395 GLN A O 1
ATOM 3183 N N . GLU A 1 396 ? -8.023 -20.281 22.781 1 61.19 396 GLU A N 1
ATOM 3184 C CA . GLU A 1 396 ? -6.824 -20.797 23.422 1 61.19 396 GLU A CA 1
ATOM 3185 C C . GLU A 1 396 ? -7.082 -21.094 24.906 1 61.19 396 GLU A C 1
ATOM 3187 O O . GLU A 1 396 ? -7.789 -20.344 25.578 1 61.19 396 GLU A O 1
ATOM 3192 N N . MET B 1 1 ? 100.312 -53.906 -13.727 1 18.16 1 MET B N 1
ATOM 3193 C CA . MET B 1 1 ? 100.438 -54.625 -14.992 1 18.16 1 MET B CA 1
ATOM 3194 C C . MET B 1 1 ? 99.312 -54.25 -15.938 1 18.16 1 MET B C 1
ATOM 3196 O O . MET B 1 1 ? 99.5 -53.875 -17.094 1 18.16 1 MET B O 1
ATOM 3200 N N . ARG B 1 2 ? 98.125 -55.062 -16.047 1 16.06 2 ARG B N 1
ATOM 3201 C CA . ARG B 1 2 ? 97.75 -55.719 -17.281 1 16.06 2 ARG B CA 1
ATOM 3202 C C . ARG B 1 2 ? 96.812 -54.844 -18.141 1 16.06 2 ARG B C 1
ATOM 3204 O O . ARG B 1 2 ? 97.125 -54.594 -19.297 1 16.06 2 ARG B O 1
ATOM 3211 N N . LEU B 1 3 ? 95.312 -55.156 -18.281 1 15.59 3 LEU B N 1
ATOM 3212 C CA . LEU B 1 3 ? 94.625 -55.938 -19.281 1 15.59 3 LEU B CA 1
ATOM 3213 C C . LEU B 1 3 ? 93.562 -55.062 -19.969 1 15.59 3 LEU B C 1
ATOM 3215 O O . LEU B 1 3 ? 92.375 -55.469 -20.094 1 15.59 3 LEU B O 1
ATOM 3219 N N . ILE B 1 4 ? 93.438 -53.75 -19.875 1 21.27 4 ILE B N 1
ATOM 3220 C CA . ILE B 1 4 ? 92.062 -53.219 -19.891 1 21.27 4 ILE B CA 1
ATOM 3221 C C . ILE B 1 4 ? 91.5 -53.312 -21.312 1 21.27 4 ILE B C 1
ATOM 3223 O O . ILE B 1 4 ? 92 -52.656 -22.234 1 21.27 4 ILE B O 1
ATOM 3227 N N . TYR B 1 5 ? 90.688 -54.375 -21.609 1 18.05 5 TYR B N 1
ATOM 3228 C CA . TYR B 1 5 ? 90.375 -55 -22.875 1 18.05 5 TYR B CA 1
ATOM 3229 C C . TYR B 1 5 ? 89.438 -54.094 -23.672 1 18.05 5 TYR B C 1
ATOM 3231 O O . TYR B 1 5 ? 88.688 -53.281 -23.109 1 18.05 5 TYR B O 1
ATOM 3239 N N . GLN B 1 6 ? 89.375 -54 -25.109 1 19.11 6 GLN B N 1
ATOM 3240 C CA . GLN B 1 6 ? 89.25 -53.344 -26.406 1 19.11 6 GLN B CA 1
ATOM 3241 C C . GLN B 1 6 ? 87.875 -53.5 -26.984 1 19.11 6 GLN B C 1
ATOM 3243 O O . GLN B 1 6 ? 87.562 -52.969 -28.047 1 19.11 6 GLN B O 1
ATOM 3248 N N . CYS B 1 7 ? 86.75 -54.219 -26.25 1 19.16 7 CYS B N 1
ATOM 3249 C CA . CYS B 1 7 ? 86.125 -55.125 -27.219 1 19.16 7 CYS B CA 1
ATOM 3250 C C . CYS B 1 7 ? 85.312 -54.312 -28.25 1 19.16 7 CYS B C 1
ATOM 3252 O O . CYS B 1 7 ? 85.062 -53.125 -28.031 1 19.16 7 CYS B O 1
ATOM 3254 N N . HIS B 1 8 ? 84.188 -55 -29.172 1 19.38 8 HIS B N 1
ATOM 3255 C CA . HIS B 1 8 ? 83.875 -55.438 -30.531 1 19.38 8 HIS B CA 1
ATOM 3256 C C . HIS B 1 8 ? 82.625 -54.719 -31.047 1 19.38 8 HIS B C 1
ATOM 3258 O O . HIS B 1 8 ? 82.312 -54.812 -32.25 1 19.38 8 HIS B O 1
ATOM 3264 N N . THR B 1 9 ? 81.625 -53.938 -30.344 1 21.89 9 THR B N 1
ATOM 3265 C CA . THR B 1 9 ? 80.25 -54.406 -30.484 1 21.89 9 THR B CA 1
ATOM 3266 C C . THR B 1 9 ? 79.688 -54.031 -31.875 1 21.89 9 THR B C 1
ATOM 3268 O O . THR B 1 9 ? 80.125 -53.094 -32.5 1 21.89 9 THR B O 1
ATOM 3271 N N . PRO B 1 10 ? 78.25 -54.594 -32.219 1 21.47 10 PRO B N 1
ATOM 3272 C CA . PRO B 1 10 ? 77.438 -55.094 -33.344 1 21.47 10 PRO B CA 1
ATOM 3273 C C . PRO B 1 10 ? 76.938 -54 -34.281 1 21.47 10 PRO B C 1
ATOM 3275 O O . PRO B 1 10 ? 76.938 -52.812 -33.875 1 21.47 10 PRO B O 1
ATOM 3278 N N . TYR B 1 11 ? 76.188 -54.562 -35.438 1 22.73 11 TYR B N 1
ATOM 3279 C CA . TYR B 1 11 ? 75.812 -54.312 -36.812 1 22.73 11 TYR B CA 1
ATOM 3280 C C . TYR B 1 11 ? 74.562 -53.406 -36.844 1 22.73 11 TYR B C 1
ATOM 3282 O O . TYR B 1 11 ? 73.625 -53.625 -36.125 1 22.73 11 TYR B O 1
ATOM 3290 N N . ILE B 1 12 ? 74.562 -52.219 -37.469 1 23.72 12 ILE B N 1
ATOM 3291 C CA . ILE B 1 12 ? 73.75 -50.969 -37.469 1 23.72 12 ILE B CA 1
ATOM 3292 C C . ILE B 1 12 ? 72.625 -51.094 -38.469 1 23.72 12 ILE B C 1
ATOM 3294 O O . ILE B 1 12 ? 72 -50.094 -38.812 1 23.72 12 ILE B O 1
ATOM 3298 N N . ALA B 1 13 ? 72.125 -52.375 -38.969 1 21.27 13 ALA B N 1
ATOM 3299 C CA . ALA B 1 13 ? 71.562 -52.094 -40.281 1 21.27 13 ALA B CA 1
ATOM 3300 C C . ALA B 1 13 ? 70.312 -51.25 -40.156 1 21.27 13 ALA B C 1
ATOM 3302 O O . ALA B 1 13 ? 69.5 -51.5 -39.25 1 21.27 13 ALA B O 1
ATOM 3303 N N . LYS B 1 14 ? 70.125 -50.25 -41.031 1 25.09 14 LYS B N 1
ATOM 3304 C CA . LYS B 1 14 ? 69.25 -49.125 -41.312 1 25.09 14 LYS B CA 1
ATOM 3305 C C . LYS B 1 14 ? 67.938 -49.594 -41.906 1 25.09 14 LYS B C 1
ATOM 3307 O O . LYS B 1 14 ? 67.812 -49.781 -43.094 1 25.09 14 LYS B O 1
ATOM 3312 N N . MET B 1 15 ? 67.312 -50.812 -41.375 1 18.86 15 MET B N 1
ATOM 3313 C CA . MET B 1 15 ? 66.188 -51.25 -42.156 1 18.86 15 MET B CA 1
ATOM 3314 C C . MET B 1 15 ? 65.125 -50.125 -42.281 1 18.86 15 MET B C 1
ATOM 3316 O O . MET B 1 15 ? 64.812 -49.5 -41.281 1 18.86 15 MET B O 1
ATOM 3320 N N . LYS B 1 16 ? 64.875 -49.688 -43.594 1 26.08 16 LYS B N 1
ATOM 3321 C CA . LYS B 1 16 ? 63.938 -48.75 -44.219 1 26.08 16 LYS B CA 1
ATOM 3322 C C . LYS B 1 16 ? 62.5 -49.062 -43.844 1 26.08 16 LYS B C 1
ATOM 3324 O O . LYS B 1 16 ? 62.094 -50.219 -43.844 1 26.08 16 LYS B O 1
ATOM 3329 N N . TYR B 1 17 ? 61.812 -48.219 -43.062 1 22.5 17 TYR B N 1
ATOM 3330 C CA . TYR B 1 17 ? 60.5 -48.031 -42.469 1 22.5 17 TYR B CA 1
ATOM 3331 C C . TYR B 1 17 ? 59.406 -48.031 -43.531 1 22.5 17 TYR B C 1
ATOM 3333 O O . TYR B 1 17 ? 59.375 -47.125 -44.406 1 22.5 17 TYR B O 1
ATOM 3341 N N . ILE B 1 18 ? 59.281 -49.156 -44.281 1 27.89 18 ILE B N 1
ATOM 3342 C CA . ILE B 1 18 ? 58.188 -49.094 -45.25 1 27.89 18 ILE B CA 1
ATOM 3343 C C . ILE B 1 18 ? 56.906 -48.656 -44.531 1 27.89 18 ILE B C 1
ATOM 3345 O O . ILE B 1 18 ? 56.562 -49.156 -43.469 1 27.89 18 ILE B O 1
ATOM 3349 N N . ILE B 1 19 ? 56.312 -47.594 -45.062 1 29.66 19 ILE B N 1
ATOM 3350 C CA . ILE B 1 19 ? 55.156 -46.719 -44.844 1 29.66 19 ILE B CA 1
ATOM 3351 C C . ILE B 1 19 ? 53.875 -47.5 -45.062 1 29.66 19 ILE B C 1
ATOM 3353 O O . ILE B 1 19 ? 53.594 -47.906 -46.219 1 29.66 19 ILE B O 1
ATOM 3357 N N . VAL B 1 20 ? 53.625 -48.594 -44.312 1 28.98 20 VAL B N 1
ATOM 3358 C CA . VAL B 1 20 ? 52.344 -49.219 -44.469 1 28.98 20 VAL B CA 1
ATOM 3359 C C . VAL B 1 20 ? 51.219 -48.188 -44.312 1 28.98 20 VAL B C 1
ATOM 3361 O O . VAL B 1 20 ? 51.125 -47.531 -43.25 1 28.98 20 VAL B O 1
ATOM 3364 N N . LEU B 1 21 ? 50.75 -47.688 -45.375 1 32.38 21 LEU B N 1
ATOM 3365 C CA . LEU B 1 21 ? 49.594 -46.844 -45.594 1 32.38 21 LEU B CA 1
ATOM 3366 C C . LEU B 1 21 ? 48.312 -47.5 -45.031 1 32.38 21 LEU B C 1
ATOM 3368 O O . LEU B 1 21 ? 47.844 -48.5 -45.594 1 32.38 21 LEU B O 1
ATOM 3372 N N . PHE B 1 22 ? 48.25 -47.719 -43.719 1 31.23 22 PHE B N 1
ATOM 3373 C CA . PHE B 1 22 ? 47 -48.219 -43.156 1 31.23 22 PHE B CA 1
ATOM 3374 C C . PHE B 1 22 ? 45.844 -47.312 -43.562 1 31.23 22 PHE B C 1
ATOM 3376 O O . PHE B 1 22 ? 45.844 -46.125 -43.281 1 31.23 22 PHE B O 1
ATOM 3383 N N . ALA B 1 23 ? 45.156 -47.656 -44.656 1 33.88 23 ALA B N 1
ATOM 3384 C CA . ALA B 1 23 ? 43.875 -47.094 -45.062 1 33.88 23 ALA B CA 1
ATOM 3385 C C . ALA B 1 23 ? 42.875 -47.062 -43.906 1 33.88 23 ALA B C 1
ATOM 3387 O O . ALA B 1 23 ? 42.438 -48.125 -43.438 1 33.88 23 ALA B O 1
ATOM 3388 N N . ILE B 1 24 ? 42.969 -46.125 -43.031 1 35.69 24 ILE B N 1
ATOM 3389 C CA . ILE B 1 24 ? 41.969 -45.844 -42 1 35.69 24 ILE B CA 1
ATOM 3390 C C . ILE B 1 24 ? 40.594 -45.719 -42.625 1 35.69 24 ILE B C 1
ATOM 3392 O O . ILE B 1 24 ? 40.344 -44.812 -43.438 1 35.69 24 ILE B O 1
ATOM 3396 N N . VAL B 1 25 ? 39.938 -46.844 -42.938 1 36.91 25 VAL B N 1
ATOM 3397 C CA . VAL B 1 25 ? 38.531 -46.844 -43.25 1 36.91 25 VAL B CA 1
ATOM 3398 C C . VAL B 1 25 ? 37.75 -46 -42.219 1 36.91 25 VAL B C 1
ATOM 3400 O O . VAL B 1 25 ? 37.688 -46.375 -41.031 1 36.91 25 VAL B O 1
ATOM 3403 N N . PHE B 1 26 ? 37.75 -44.688 -42.375 1 36.22 26 PHE B N 1
ATOM 3404 C CA . PHE B 1 26 ? 36.844 -43.812 -41.656 1 36.22 26 PHE B CA 1
ATOM 3405 C C . PHE B 1 26 ? 35.406 -44.344 -41.719 1 36.22 26 PHE B C 1
ATOM 3407 O O . PHE B 1 26 ? 34.781 -44.312 -42.812 1 36.22 26 PHE B O 1
ATOM 3414 N N . SER B 1 27 ? 35.094 -45.406 -41.062 1 37.09 27 SER B N 1
ATOM 3415 C CA . SER B 1 27 ? 33.656 -45.688 -40.844 1 37.09 27 SER B CA 1
ATOM 3416 C C . SER B 1 27 ? 32.906 -44.438 -40.469 1 37.09 27 SER B C 1
ATOM 3418 O O . SER B 1 27 ? 33.156 -43.844 -39.406 1 37.09 27 SER B O 1
ATOM 3420 N N . PHE B 1 28 ? 32.469 -43.656 -41.438 1 38.25 28 PHE B N 1
ATOM 3421 C CA . PHE B 1 28 ? 31.406 -42.688 -41.219 1 38.25 28 PHE B CA 1
ATOM 3422 C C . PHE B 1 28 ? 30.266 -43.312 -40.406 1 38.25 28 PHE B C 1
ATOM 3424 O O . PHE B 1 28 ? 29.438 -44.062 -40.938 1 38.25 28 PHE B O 1
ATOM 3431 N N . ALA B 1 29 ? 30.531 -43.781 -39.156 1 39.31 29 ALA B N 1
ATOM 3432 C CA . ALA B 1 29 ? 29.328 -43.938 -38.344 1 39.31 29 ALA B CA 1
ATOM 3433 C C . ALA B 1 29 ? 28.375 -42.781 -38.531 1 39.31 29 ALA B C 1
ATOM 3435 O O . ALA B 1 29 ? 28.719 -41.625 -38.281 1 39.31 29 ALA B O 1
ATOM 3436 N N . ASN B 1 30 ? 27.484 -42.906 -39.469 1 37.16 30 ASN B N 1
ATOM 3437 C CA . ASN B 1 30 ? 26.312 -42.062 -39.438 1 37.16 30 ASN B CA 1
ATOM 3438 C C . ASN B 1 30 ? 25.859 -41.75 -38.031 1 37.16 30 ASN B C 1
ATOM 3440 O O . ASN B 1 30 ? 25.391 -42.625 -37.312 1 37.16 30 ASN B O 1
ATOM 3444 N N . GLN B 1 31 ? 26.656 -41.031 -37.312 1 36.78 31 GLN B N 1
ATOM 3445 C CA . GLN B 1 31 ? 25.953 -40.469 -36.156 1 36.78 31 GLN B CA 1
ATOM 3446 C C . GLN B 1 31 ? 24.5 -40.125 -36.5 1 36.78 31 GLN B C 1
ATOM 3448 O O . GLN B 1 31 ? 24.266 -39.219 -37.312 1 36.78 31 GLN B O 1
ATOM 3453 N N . VAL B 1 32 ? 23.641 -41.094 -36.719 1 36.72 32 VAL B N 1
ATOM 3454 C CA . VAL B 1 32 ? 22.25 -40.688 -36.625 1 36.72 32 VAL B CA 1
ATOM 3455 C C . VAL B 1 32 ? 22.109 -39.562 -35.594 1 36.72 32 VAL B C 1
ATOM 3457 O O . VAL B 1 32 ? 22.328 -39.781 -34.406 1 36.72 32 VAL B O 1
ATOM 3460 N N . SER B 1 33 ? 22.719 -38.469 -35.906 1 37.84 33 SER B N 1
ATOM 3461 C CA . SER B 1 33 ? 22.172 -37.375 -35.094 1 37.84 33 SER B CA 1
ATOM 3462 C C . SER B 1 33 ? 20.703 -37.625 -34.75 1 37.84 33 SER B C 1
ATOM 3464 O O . SER B 1 33 ? 19.859 -37.719 -35.656 1 37.84 33 SER B O 1
ATOM 3466 N N . MET B 1 34 ? 20.406 -38.625 -34 1 39.75 34 MET B N 1
ATOM 3467 C CA . MET B 1 34 ? 19.031 -38.531 -33.531 1 39.75 34 MET B CA 1
ATOM 3468 C C . MET B 1 34 ? 18.516 -37.094 -33.625 1 39.75 34 MET B C 1
ATOM 3470 O O . MET B 1 34 ? 18.984 -36.219 -32.906 1 39.75 34 MET B O 1
ATOM 3474 N N . ALA B 1 35 ? 18.312 -36.562 -34.688 1 44.66 35 ALA B N 1
ATOM 3475 C CA . ALA B 1 35 ? 17.703 -35.25 -34.906 1 44.66 35 ALA B CA 1
ATOM 3476 C C . ALA B 1 35 ? 16.797 -34.875 -33.75 1 44.66 35 ALA B C 1
ATOM 3478 O O . ALA B 1 35 ? 15.773 -35.531 -33.5 1 44.66 35 ALA B O 1
ATOM 3479 N N . GLN B 1 36 ? 17.312 -34.562 -32.594 1 54.12 36 GLN B N 1
ATOM 3480 C CA . GLN B 1 36 ? 16.578 -34.062 -31.438 1 54.12 36 GLN B CA 1
ATOM 3481 C C . GLN B 1 36 ? 15.43 -33.156 -31.859 1 54.12 36 GLN B C 1
ATOM 3483 O O . GLN B 1 36 ? 15.656 -32.031 -32.312 1 54.12 36 GLN B O 1
ATOM 3488 N N . ASN B 1 37 ? 14.266 -33.656 -32.438 1 75.69 37 ASN B N 1
ATOM 3489 C CA . ASN B 1 37 ? 13.125 -32.938 -32.969 1 75.69 37 ASN B CA 1
ATOM 3490 C C . ASN B 1 37 ? 12.445 -32.062 -31.938 1 75.69 37 ASN B C 1
ATOM 3492 O O . ASN B 1 37 ? 12.039 -32.531 -30.875 1 75.69 37 ASN B O 1
ATOM 3496 N N . ASN B 1 38 ? 12.555 -30.781 -32.062 1 89.75 38 ASN B N 1
ATOM 3497 C CA . ASN B 1 38 ? 11.836 -29.812 -31.234 1 89.75 38 ASN B CA 1
ATOM 3498 C C . ASN B 1 38 ? 10.336 -30.094 -31.219 1 89.75 38 ASN B C 1
ATOM 3500 O O . ASN B 1 38 ? 9.789 -30.625 -32.188 1 89.75 38 ASN B O 1
ATOM 3504 N N . PRO B 1 39 ? 9.773 -29.812 -30.031 1 97.12 39 PRO B N 1
ATOM 3505 C CA . PRO B 1 39 ? 8.32 -30 -30 1 97.12 39 PRO B CA 1
ATOM 3506 C C . PRO B 1 39 ? 7.598 -29.156 -31.047 1 97.12 39 PRO B C 1
ATOM 3508 O O . PRO B 1 39 ? 8.094 -28.094 -31.438 1 97.12 39 PRO B O 1
ATOM 3511 N N . GLU B 1 40 ? 6.504 -29.703 -31.5 1 97 40 GLU B N 1
ATOM 3512 C CA . GLU B 1 40 ? 5.684 -29.016 -32.5 1 97 40 GLU B CA 1
ATOM 3513 C C . GLU B 1 40 ? 4.816 -27.938 -31.844 1 97 40 GLU B C 1
ATOM 3515 O O . GLU B 1 40 ? 4.457 -26.953 -32.5 1 97 40 GLU B O 1
ATOM 3520 N N . ARG B 1 41 ? 4.465 -28.141 -30.609 1 98.25 41 ARG B N 1
ATOM 3521 C CA . ARG B 1 41 ? 3.619 -27.203 -29.875 1 98.25 41 ARG B CA 1
ATOM 3522 C C . ARG B 1 41 ? 3.893 -27.281 -28.375 1 98.25 41 ARG B C 1
ATOM 3524 O O . ARG B 1 41 ? 4.316 -28.328 -27.875 1 98.25 41 ARG B O 1
ATOM 3531 N N . ALA B 1 42 ? 3.686 -26.188 -27.688 1 98.81 42 ALA B N 1
ATOM 3532 C CA . ALA B 1 42 ? 3.738 -26.141 -26.234 1 98.81 42 ALA B CA 1
ATOM 3533 C C . ALA B 1 42 ? 2.354 -25.891 -25.641 1 98.81 42 ALA B C 1
ATOM 3535 O O . ALA B 1 42 ? 1.59 -25.078 -26.156 1 98.81 42 ALA B O 1
ATOM 3536 N N . ILE B 1 43 ? 2.023 -26.625 -24.609 1 98.94 43 ILE B N 1
ATOM 3537 C CA . ILE B 1 43 ? 0.79 -26.438 -23.859 1 98.94 43 ILE B CA 1
ATOM 3538 C C . ILE B 1 43 ? 1.121 -26.156 -22.391 1 98.94 43 ILE B C 1
ATOM 3540 O O . ILE B 1 43 ? 1.784 -26.953 -21.734 1 98.94 43 ILE B O 1
ATOM 3544 N N . LEU B 1 44 ? 0.767 -25.016 -21.953 1 98.94 44 LEU B N 1
ATOM 3545 C CA . LEU B 1 44 ? 0.832 -24.656 -20.531 1 98.94 44 LEU B CA 1
ATOM 3546 C C . LEU B 1 44 ? -0.516 -24.891 -19.859 1 98.94 44 LEU B C 1
ATOM 3548 O O . LEU B 1 44 ? -1.464 -24.125 -20.078 1 98.94 44 LEU B O 1
ATOM 3552 N N . PHE B 1 45 ? -0.642 -25.953 -19.094 1 98.94 45 PHE B N 1
ATOM 3553 C CA . PHE B 1 45 ? -1.859 -26.406 -18.438 1 98.94 45 PHE B CA 1
ATOM 3554 C C . PHE B 1 45 ? -1.831 -26.047 -16.953 1 98.94 45 PHE B C 1
ATOM 3556 O O . PHE B 1 45 ? -1.105 -26.672 -16.172 1 98.94 45 PHE B O 1
ATOM 3563 N N . ILE B 1 46 ? -2.66 -25.109 -16.547 1 98.88 46 ILE B N 1
ATOM 3564 C CA . ILE B 1 46 ? -2.598 -24.547 -15.211 1 98.88 46 ILE B CA 1
ATOM 3565 C C . ILE B 1 46 ? -3.783 -25.031 -14.383 1 98.88 46 ILE B C 1
ATOM 3567 O O . ILE B 1 46 ? -4.938 -24.875 -14.789 1 98.88 46 ILE B O 1
ATOM 3571 N N . ILE B 1 47 ? -3.521 -25.641 -13.305 1 98.94 47 ILE B N 1
ATOM 3572 C CA . ILE B 1 47 ? -4.52 -25.922 -12.273 1 98.94 47 ILE B CA 1
ATOM 3573 C C . ILE B 1 47 ? -4.41 -24.891 -11.156 1 98.94 47 ILE B C 1
ATOM 3575 O O . ILE B 1 47 ? -3.473 -24.938 -10.352 1 98.94 47 ILE B O 1
ATOM 3579 N N . ASP B 1 48 ? -5.336 -24 -11.109 1 98.62 48 ASP B N 1
ATOM 3580 C CA . ASP B 1 48 ? -5.312 -22.844 -10.219 1 98.62 48 ASP B CA 1
ATOM 3581 C C . ASP B 1 48 ? -5.281 -23.281 -8.758 1 98.62 48 ASP B C 1
ATOM 3583 O O . ASP B 1 48 ? -6.098 -24.109 -8.328 1 98.62 48 ASP B O 1
ATOM 3587 N N . GLY B 1 49 ? -4.324 -22.766 -8 1 98.56 49 GLY B N 1
ATOM 3588 C CA . GLY B 1 49 ? -4.293 -23 -6.566 1 98.56 49 GLY B CA 1
ATOM 3589 C C . GLY B 1 49 ? -4.02 -24.438 -6.195 1 98.56 49 GLY B C 1
ATOM 3590 O O . GLY B 1 49 ? -4.57 -24.953 -5.219 1 98.56 49 GLY B O 1
ATOM 3591 N N . LEU B 1 50 ? -3.264 -25.141 -7.008 1 98.81 50 LEU B N 1
ATOM 3592 C CA . LEU B 1 50 ? -2.943 -26.531 -6.699 1 98.81 50 LEU B CA 1
ATOM 3593 C C . LEU B 1 50 ? -1.939 -26.625 -5.551 1 98.81 50 LEU B C 1
ATOM 3595 O O . LEU B 1 50 ? -0.778 -26.234 -5.711 1 98.81 50 LEU B O 1
ATOM 3599 N N . HIS B 1 51 ? -2.42 -27.141 -4.434 1 98.75 51 HIS B N 1
ATOM 3600 C CA . HIS B 1 51 ? -1.545 -27.312 -3.277 1 98.75 51 HIS B CA 1
ATOM 3601 C C . HIS B 1 51 ? -0.388 -28.25 -3.6 1 98.75 51 HIS B C 1
ATOM 3603 O O . HIS B 1 51 ? -0.576 -29.266 -4.27 1 98.75 51 HIS B O 1
ATOM 3609 N N . VAL B 1 52 ? 0.732 -28 -3.061 1 98.38 52 VAL B N 1
ATOM 3610 C CA . VAL B 1 52 ? 1.956 -28.734 -3.365 1 98.38 52 VAL B CA 1
ATOM 3611 C C . VAL B 1 52 ? 1.793 -30.188 -2.971 1 98.38 52 VAL B C 1
ATOM 3613 O O . VAL B 1 52 ? 2.367 -31.078 -3.607 1 98.38 52 VAL B O 1
ATOM 3616 N N . GLU B 1 53 ? 0.965 -30.5 -1.996 1 98.19 53 GLU B N 1
ATOM 3617 C CA . GLU B 1 53 ? 0.787 -31.859 -1.497 1 98.19 53 GLU B CA 1
ATOM 3618 C C . GLU B 1 53 ? -0.39 -32.562 -2.182 1 98.19 53 GLU B C 1
ATOM 3620 O O . GLU B 1 53 ? -0.646 -33.75 -1.945 1 98.19 53 GLU B O 1
ATOM 3625 N N . ALA B 1 54 ? -1.083 -31.922 -2.992 1 98.5 54 ALA B N 1
ATOM 3626 C CA . ALA B 1 54 ? -2.322 -32.438 -3.559 1 98.5 54 ALA B CA 1
ATOM 3627 C C . ALA B 1 54 ? -2.064 -33.719 -4.344 1 98.5 54 ALA B C 1
ATOM 3629 O O . ALA B 1 54 ? -2.807 -34.688 -4.211 1 98.5 54 ALA B O 1
ATOM 3630 N N . PRO B 1 55 ? -1.02 -33.781 -5.141 1 98.12 55 PRO B N 1
ATOM 3631 C CA . PRO B 1 55 ? -0.807 -35 -5.918 1 98.12 55 PRO B CA 1
ATOM 3632 C C . PRO B 1 55 ? -0.694 -36.25 -5.039 1 98.12 55 PRO B C 1
ATOM 3634 O O . PRO B 1 55 ? -1.245 -37.312 -5.375 1 98.12 55 PRO B O 1
ATOM 3637 N N . ILE B 1 56 ? -0.077 -36.125 -3.934 1 96.69 56 ILE B N 1
ATOM 3638 C CA . ILE B 1 56 ? 0.135 -37.25 -3.043 1 96.69 56 ILE B CA 1
ATOM 3639 C C . ILE B 1 56 ? -1.109 -37.469 -2.186 1 96.69 56 ILE B C 1
ATOM 3641 O O . ILE B 1 56 ? -1.628 -38.594 -2.109 1 96.69 56 ILE B O 1
ATOM 3645 N N . LYS B 1 57 ? -1.651 -36.438 -1.598 1 97.44 57 LYS B N 1
ATOM 3646 C CA . LYS B 1 57 ? -2.752 -36.531 -0.644 1 97.44 57 LYS B CA 1
ATOM 3647 C C . LYS B 1 57 ? -4.027 -37.031 -1.324 1 97.44 57 LYS B C 1
ATOM 3649 O O . LYS B 1 57 ? -4.828 -37.719 -0.712 1 97.44 57 LYS B O 1
ATOM 3654 N N . LEU B 1 58 ? -4.168 -36.625 -2.541 1 97.75 58 LEU B N 1
ATOM 3655 C CA . LEU B 1 58 ? -5.402 -36.969 -3.234 1 97.75 58 LEU B CA 1
ATOM 3656 C C . LEU B 1 58 ? -5.152 -38.031 -4.289 1 97.75 58 LEU B C 1
ATOM 3658 O O . LEU B 1 58 ? -6.051 -38.375 -5.062 1 97.75 58 LEU B O 1
ATOM 3662 N N . GLU B 1 59 ? -3.961 -38.562 -4.32 1 95.94 59 GLU B N 1
ATOM 3663 C CA . GLU B 1 59 ? -3.6 -39.594 -5.266 1 95.94 59 GLU B CA 1
ATOM 3664 C C . GLU B 1 59 ? -4.074 -39.281 -6.676 1 95.94 59 GLU B C 1
ATOM 3666 O O . GLU B 1 59 ? -4.777 -40.062 -7.305 1 95.94 59 GLU B O 1
ATOM 3671 N N . MET B 1 60 ? -3.688 -38.156 -7.188 1 98.38 60 MET B N 1
ATOM 3672 C CA . MET B 1 60 ? -4.059 -37.688 -8.531 1 98.38 60 MET B CA 1
ATOM 3673 C C . MET B 1 60 ? -3.486 -38.625 -9.586 1 98.38 60 MET B C 1
ATOM 3675 O O . MET B 1 60 ? -2.334 -38.5 -10 1 98.38 60 MET B O 1
ATOM 3679 N N . PRO B 1 61 ? -4.293 -39.562 -10.094 1 98.44 61 PRO B N 1
ATOM 3680 C CA . PRO B 1 61 ? -3.734 -40.625 -10.922 1 98.44 61 PRO B CA 1
ATOM 3681 C C . PRO B 1 61 ? -3.15 -40.125 -12.234 1 98.44 61 PRO B C 1
ATOM 3683 O O . PRO B 1 61 ? -2.109 -40.625 -12.688 1 98.44 61 PRO B O 1
ATOM 3686 N N . ASN B 1 62 ? -3.812 -39.188 -12.898 1 98.75 62 ASN B N 1
ATOM 3687 C CA . ASN B 1 62 ? -3.33 -38.719 -14.188 1 98.75 62 ASN B CA 1
ATOM 3688 C C . ASN B 1 62 ? -2.08 -37.844 -14.031 1 98.75 62 ASN B C 1
ATOM 3690 O O . ASN B 1 62 ? -1.124 -38 -14.797 1 98.75 62 ASN B O 1
ATOM 3694 N N . PHE B 1 63 ? -2.123 -37 -13.008 1 98.75 63 PHE B N 1
ATOM 3695 C CA . PHE B 1 63 ? -0.947 -36.188 -12.695 1 98.75 63 PHE B CA 1
ATOM 3696 C C . PHE B 1 63 ? 0.247 -37.062 -12.375 1 98.75 63 PHE B C 1
ATOM 3698 O O . PHE B 1 63 ? 1.344 -36.875 -12.898 1 98.75 63 PHE B O 1
ATOM 3705 N N . SER B 1 64 ? 0.018 -38.062 -11.539 1 97.69 64 SER B N 1
ATOM 3706 C CA . SER B 1 64 ? 1.073 -38.969 -11.109 1 97.69 64 SER B CA 1
ATOM 3707 C C . SER B 1 64 ? 1.637 -39.75 -12.289 1 97.69 64 SER B C 1
ATOM 3709 O O . SER B 1 64 ? 2.854 -39.938 -12.406 1 97.69 64 SER B O 1
ATOM 3711 N N . LYS B 1 65 ? 0.807 -40.281 -13.125 1 97.94 65 LYS B N 1
ATOM 3712 C CA . LYS B 1 65 ? 1.255 -41 -14.312 1 97.94 65 LYS B CA 1
ATOM 3713 C C . LYS B 1 65 ? 2.105 -40.125 -15.211 1 97.94 65 LYS B C 1
ATOM 3715 O O . LYS B 1 65 ? 3.17 -40.531 -15.68 1 97.94 65 LYS B O 1
ATOM 3720 N N . LEU B 1 66 ? 1.617 -38.938 -15.43 1 98.38 66 LEU B N 1
ATOM 3721 C CA . LEU B 1 66 ? 2.344 -38 -16.281 1 98.38 66 LEU B CA 1
ATOM 3722 C C . LEU B 1 66 ? 3.707 -37.656 -15.68 1 98.38 66 LEU B C 1
ATOM 3724 O O . LEU B 1 66 ? 4.691 -37.531 -16.406 1 98.38 66 LEU B O 1
ATOM 3728 N N . SER B 1 67 ? 3.717 -37.469 -14.344 1 97 67 SER B N 1
ATOM 3729 C CA . SER B 1 67 ? 4.961 -37.125 -13.68 1 97 67 SER B CA 1
ATOM 3730 C C . SER B 1 67 ? 6.02 -38.188 -13.844 1 97 67 SER B C 1
ATOM 3732 O O . SER B 1 67 ? 7.215 -37.906 -13.906 1 97 67 SER B O 1
ATOM 3734 N N . LYS B 1 68 ? 5.625 -39.469 -13.977 1 96.06 68 LYS B N 1
ATOM 3735 C CA . LYS B 1 68 ? 6.539 -40.562 -14.172 1 96.06 68 LYS B CA 1
ATOM 3736 C C . LYS B 1 68 ? 7.062 -40.625 -15.602 1 96.06 68 LYS B C 1
ATOM 3738 O O . LYS B 1 68 ? 8.172 -41.094 -15.852 1 96.06 68 LYS B O 1
ATOM 3743 N N . GLN B 1 69 ? 6.297 -40.094 -16.516 1 96.12 69 GLN B N 1
ATOM 3744 C CA . GLN B 1 69 ? 6.633 -40.125 -17.922 1 96.12 69 GLN B CA 1
ATOM 3745 C C . GLN B 1 69 ? 7.422 -38.906 -18.344 1 96.12 69 GLN B C 1
ATOM 3747 O O . GLN B 1 69 ? 8.008 -38.844 -19.422 1 96.12 69 GLN B O 1
ATOM 3752 N N . GLY B 1 70 ? 7.34 -37.906 -17.531 1 96.69 70 GLY B N 1
ATOM 3753 C CA . GLY B 1 70 ? 8.047 -36.656 -17.766 1 96.69 70 GLY B CA 1
ATOM 3754 C C . GLY B 1 70 ? 9.055 -36.312 -16.688 1 96.69 70 GLY B C 1
ATOM 3755 O O . GLY B 1 70 ? 9.703 -37.219 -16.141 1 96.69 70 GLY B O 1
ATOM 3756 N N . SER B 1 71 ? 9.297 -35.031 -16.5 1 96 71 SER B N 1
ATOM 3757 C CA . SER B 1 71 ? 10.133 -34.531 -15.43 1 96 71 SER B CA 1
ATOM 3758 C C . SER B 1 71 ? 9.312 -33.719 -14.422 1 96 71 SER B C 1
ATOM 3760 O O . SER B 1 71 ? 8.539 -32.844 -14.805 1 96 71 SER B O 1
ATOM 3762 N N . LEU B 1 72 ? 9.516 -34.094 -13.148 1 96.25 72 LEU B N 1
ATOM 3763 C CA . LEU B 1 72 ? 8.742 -33.469 -12.078 1 96.25 72 LEU B CA 1
ATOM 3764 C C . LEU B 1 72 ? 9.602 -32.469 -11.305 1 96.25 72 LEU B C 1
ATOM 3766 O O . LEU B 1 72 ? 10.75 -32.781 -10.961 1 96.25 72 LEU B O 1
ATOM 3770 N N . ILE B 1 73 ? 9.109 -31.281 -11.141 1 96.25 73 ILE B N 1
ATOM 3771 C CA . ILE B 1 73 ? 9.562 -30.375 -10.094 1 96.25 73 ILE B CA 1
ATOM 3772 C C . ILE B 1 73 ? 8.641 -30.484 -8.875 1 96.25 73 ILE B C 1
ATOM 3774 O O . ILE B 1 73 ? 7.48 -30.078 -8.93 1 96.25 73 ILE B O 1
ATOM 3778 N N . GLU B 1 74 ? 9.203 -30.984 -7.836 1 96.06 74 GLU B N 1
ATOM 3779 C CA . GLU B 1 74 ? 8.367 -31.281 -6.676 1 96.06 74 GLU B CA 1
ATOM 3780 C C . GLU B 1 74 ? 7.781 -30.016 -6.074 1 96.06 74 GLU B C 1
ATOM 3782 O O . GLU B 1 74 ? 6.609 -29.984 -5.699 1 96.06 74 GLU B O 1
ATOM 3787 N N . ARG B 1 75 ? 8.641 -29.031 -5.977 1 96.88 75 ARG B N 1
ATOM 3788 C CA . ARG B 1 75 ? 8.234 -27.75 -5.398 1 96.88 75 ARG B CA 1
ATOM 3789 C C . ARG B 1 75 ? 8.672 -26.578 -6.289 1 96.88 75 ARG B C 1
ATOM 3791 O O . ARG B 1 75 ? 9.844 -26.203 -6.289 1 96.88 75 ARG B O 1
ATOM 3798 N N . THR B 1 76 ? 7.754 -26.062 -6.949 1 97.94 76 THR B N 1
ATOM 3799 C CA . THR B 1 76 ? 7.984 -24.797 -7.633 1 97.94 76 THR B CA 1
ATOM 3800 C C . THR B 1 76 ? 7.664 -23.609 -6.715 1 97.94 76 THR B C 1
ATOM 3802 O O . THR B 1 76 ? 6.559 -23.531 -6.176 1 97.94 76 THR B O 1
ATOM 3805 N N . TYR B 1 77 ? 8.656 -22.797 -6.48 1 98.12 77 TYR B N 1
ATOM 3806 C CA . TYR B 1 77 ? 8.422 -21.594 -5.703 1 98.12 77 TYR B CA 1
ATOM 3807 C C . TYR B 1 77 ? 7.934 -20.453 -6.598 1 98.12 77 TYR B C 1
ATOM 3809 O O . TYR B 1 77 ? 8.633 -20.047 -7.523 1 98.12 77 TYR B O 1
ATOM 3817 N N . GLY B 1 78 ? 6.699 -20.047 -6.344 1 98.19 78 GLY B N 1
ATOM 3818 C CA . GLY B 1 78 ? 6.129 -18.891 -7.027 1 98.19 78 GLY B CA 1
ATOM 3819 C C . GLY B 1 78 ? 6.312 -17.594 -6.266 1 98.19 78 GLY B C 1
ATOM 3820 O O . GLY B 1 78 ? 6.656 -17.609 -5.082 1 98.19 78 GLY B O 1
ATOM 3821 N N . ILE B 1 79 ? 6.137 -16.516 -6.969 1 97.62 79 ILE B N 1
ATOM 3822 C CA . ILE B 1 79 ? 6.078 -15.227 -6.301 1 97.62 79 ILE B CA 1
ATOM 3823 C C . ILE B 1 79 ? 4.848 -15.164 -5.398 1 97.62 79 ILE B C 1
ATOM 3825 O O . ILE B 1 79 ? 3.846 -15.836 -5.66 1 97.62 79 ILE B O 1
ATOM 3829 N N . MET B 1 80 ? 4.887 -14.406 -4.312 1 95.88 80 MET B N 1
ATOM 3830 C CA . MET B 1 80 ? 3.748 -14.297 -3.406 1 95.88 80 MET B CA 1
ATOM 3831 C C . MET B 1 80 ? 2.48 -13.922 -4.168 1 95.88 80 MET B C 1
ATOM 3833 O O . MET B 1 80 ? 2.502 -13.023 -5.012 1 95.88 80 MET B O 1
ATOM 3837 N N . PRO B 1 81 ? 1.407 -14.594 -3.91 1 96.62 81 PRO B N 1
ATOM 3838 C CA . PRO B 1 81 ? 0.186 -14.391 -4.695 1 96.62 81 PRO B CA 1
ATOM 3839 C C . PRO B 1 81 ? -0.613 -13.172 -4.238 1 96.62 81 PRO B C 1
ATOM 3841 O O . PRO B 1 81 ? -1.702 -13.32 -3.676 1 96.62 81 PRO B O 1
ATOM 3844 N N . TYR B 1 82 ? -0.111 -12.031 -4.562 1 93.5 82 TYR B N 1
ATOM 3845 C CA . TYR B 1 82 ? -0.733 -10.742 -4.266 1 93.5 82 TYR B CA 1
ATOM 3846 C C . TYR B 1 82 ? -1.495 -10.219 -5.477 1 93.5 82 TYR B C 1
ATOM 3848 O O . TYR B 1 82 ? -1.084 -10.43 -6.617 1 93.5 82 TYR B O 1
ATOM 3856 N N . HIS B 1 83 ? -2.682 -9.711 -5.215 1 91.44 83 HIS B N 1
ATOM 3857 C CA . HIS B 1 83 ? -3.473 -9.078 -6.262 1 91.44 83 HIS B CA 1
ATOM 3858 C C . HIS B 1 83 ? -3.74 -7.609 -5.934 1 91.44 83 HIS B C 1
ATOM 3860 O O . HIS B 1 83 ? -4.801 -7.273 -5.398 1 91.44 83 HIS B O 1
ATOM 3866 N N . PRO B 1 84 ? -2.783 -6.789 -6.328 1 87.12 84 PRO B N 1
ATOM 3867 C CA . PRO B 1 84 ? -3.053 -5.367 -6.098 1 87.12 84 PRO B CA 1
ATOM 3868 C C . PRO B 1 84 ? -4.215 -4.848 -6.941 1 87.12 84 PRO B C 1
ATOM 3870 O O . PRO B 1 84 ? -4.238 -5.043 -8.156 1 87.12 84 PRO B O 1
ATOM 3873 N N . THR B 1 85 ? -5.133 -4.238 -6.367 1 87.06 85 THR B N 1
ATOM 3874 C CA . THR B 1 85 ? -6.266 -3.701 -7.113 1 87.06 85 THR B CA 1
ATOM 3875 C C . THR B 1 85 ? -6.141 -2.188 -7.266 1 87.06 85 THR B C 1
ATOM 3877 O O . THR B 1 85 ? -6.965 -1.558 -7.934 1 87.06 85 THR B O 1
ATOM 3880 N N . HIS B 1 86 ? -5.098 -1.658 -6.672 1 85.31 86 HIS B N 1
ATOM 3881 C CA . HIS B 1 86 ? -4.785 -0.237 -6.77 1 85.31 86 HIS B CA 1
ATOM 3882 C C . HIS B 1 86 ? -3.287 -0.012 -6.941 1 85.31 86 HIS B C 1
ATOM 3884 O O . HIS B 1 86 ? -2.488 -0.924 -6.719 1 85.31 86 HIS B O 1
ATOM 3890 N N . GLY B 1 87 ? -2.941 1.177 -7.398 1 84.94 87 GLY B N 1
ATOM 3891 C CA . GLY B 1 87 ? -1.534 1.499 -7.574 1 84.94 87 GLY B CA 1
ATOM 3892 C C . GLY B 1 87 ? -1.038 1.255 -8.984 1 84.94 87 GLY B C 1
ATOM 3893 O O . GLY B 1 87 ? -1.832 0.991 -9.891 1 84.94 87 GLY B O 1
ATOM 3894 N N . GLU B 1 88 ? 0.201 1.322 -9.125 1 87.69 88 GLU B N 1
ATOM 3895 C CA . GLU B 1 88 ? 0.833 1.28 -10.438 1 87.69 88 GLU B CA 1
ATOM 3896 C C . GLU B 1 88 ? 0.637 -0.08 -11.102 1 87.69 88 GLU B C 1
ATOM 3898 O O . GLU B 1 88 ? 0.402 -0.16 -12.312 1 87.69 88 GLU B O 1
ATOM 3903 N N . TYR B 1 89 ? 0.699 -1.1 -10.328 1 91.75 89 TYR B N 1
ATOM 3904 C CA . TYR B 1 89 ? 0.494 -2.432 -10.883 1 91.75 89 TYR B CA 1
ATOM 3905 C C . TYR B 1 89 ? -0.904 -2.568 -11.477 1 91.75 89 TYR B C 1
ATOM 3907 O O . TYR B 1 89 ? -1.067 -3.053 -12.594 1 91.75 89 TYR B O 1
ATOM 3915 N N . ALA B 1 90 ? -1.831 -2.064 -10.711 1 91 90 ALA B N 1
ATOM 3916 C CA . ALA B 1 90 ? -3.234 -2.215 -11.086 1 91 90 ALA B CA 1
ATOM 3917 C C . ALA B 1 90 ? -3.561 -1.397 -12.328 1 91 90 ALA B C 1
ATOM 3919 O O . ALA B 1 90 ? -4.555 -1.661 -13.008 1 91 90 ALA B O 1
ATOM 3920 N N . GLU B 1 91 ? -2.738 -0.469 -12.625 1 88.06 91 GLU B N 1
ATOM 3921 C CA . GLU B 1 91 ? -2.916 0.319 -13.836 1 88.06 91 GLU B CA 1
ATOM 3922 C C . GLU B 1 91 ? -2.51 -0.475 -15.078 1 88.06 91 GLU B C 1
ATOM 3924 O O . GLU B 1 91 ? -2.963 -0.181 -16.188 1 88.06 91 GLU B O 1
ATOM 3929 N N . VAL B 1 92 ? -1.7 -1.502 -14.812 1 90.88 92 VAL B N 1
ATOM 3930 C CA . VAL B 1 92 ? -1.13 -2.232 -15.945 1 90.88 92 VAL B CA 1
ATOM 3931 C C . VAL B 1 92 ? -1.744 -3.627 -16.016 1 90.88 92 VAL B C 1
ATOM 3933 O O . VAL B 1 92 ? -1.988 -4.148 -17.109 1 90.88 92 VAL B O 1
ATOM 3936 N N . HIS B 1 93 ? -2.047 -4.16 -14.875 1 93.81 93 HIS B N 1
ATOM 3937 C CA . HIS B 1 93 ? -2.516 -5.543 -14.828 1 93.81 93 HIS B CA 1
ATOM 3938 C C . HIS B 1 93 ? -3.744 -5.676 -13.93 1 93.81 93 HIS B C 1
ATOM 3940 O O . HIS B 1 93 ? -3.758 -5.164 -12.812 1 93.81 93 HIS B O 1
ATOM 3946 N N . THR B 1 94 ? -4.664 -6.422 -14.422 1 92.88 94 THR B N 1
ATOM 3947 C CA . THR B 1 94 ? -5.855 -6.691 -13.625 1 92.88 94 THR B CA 1
ATOM 3948 C C . THR B 1 94 ? -5.84 -8.125 -13.094 1 92.88 94 THR B C 1
ATOM 3950 O O . THR B 1 94 ? -6.758 -8.531 -12.383 1 92.88 94 THR B O 1
ATOM 3953 N N . SER B 1 95 ? -4.801 -8.891 -13.43 1 94.25 95 SER B N 1
ATOM 3954 C CA . SER B 1 95 ? -4.625 -10.242 -12.906 1 94.25 95 SER B CA 1
ATOM 3955 C C . SER B 1 95 ? -3.695 -10.25 -11.695 1 94.25 95 SER B C 1
ATOM 3957 O O . SER B 1 95 ? -2.953 -9.297 -11.469 1 94.25 95 SER B O 1
ATOM 3959 N N . SER B 1 96 ? -3.814 -11.32 -10.93 1 94 96 SER B N 1
ATOM 3960 C CA . SER B 1 96 ? -2.91 -11.461 -9.797 1 94 96 SER B CA 1
ATOM 3961 C C . SER B 1 96 ? -1.455 -11.523 -10.25 1 94 96 SER B C 1
ATOM 3963 O O . SER B 1 96 ? -1.159 -12.031 -11.336 1 94 96 SER B O 1
ATOM 3965 N N . TYR B 1 97 ? -0.633 -11.094 -9.375 1 94.31 97 TYR B N 1
ATOM 3966 C CA . TYR B 1 97 ? 0.781 -10.82 -9.602 1 94.31 97 TYR B CA 1
ATOM 3967 C C . TYR B 1 97 ? 1.495 -12.047 -10.148 1 94.31 97 TYR B C 1
ATOM 3969 O O . TYR B 1 97 ? 2.309 -11.945 -11.07 1 94.31 97 TYR B O 1
ATOM 3977 N N . PRO B 1 98 ? 1.212 -13.289 -9.773 1 97.44 98 PRO B N 1
ATOM 3978 C CA . PRO B 1 98 ? 1.921 -14.469 -10.273 1 97.44 98 PRO B CA 1
ATOM 3979 C C . PRO B 1 98 ? 1.721 -14.68 -11.773 1 97.44 98 PRO B C 1
ATOM 3981 O O . PRO B 1 98 ? 2.588 -15.25 -12.438 1 97.44 98 PRO B O 1
ATOM 3984 N N . ASN B 1 99 ? 0.673 -14.203 -12.336 1 97.81 99 ASN B N 1
ATOM 3985 C CA . ASN B 1 99 ? 0.344 -14.508 -13.719 1 97.81 99 ASN B CA 1
ATOM 3986 C C . ASN B 1 99 ? 1.237 -13.75 -14.695 1 97.81 99 ASN B C 1
ATOM 3988 O O . ASN B 1 99 ? 1.918 -14.352 -15.523 1 97.81 99 ASN B O 1
ATOM 3992 N N . PRO B 1 100 ? 1.269 -12.438 -14.562 1 97.69 100 PRO B N 1
ATOM 3993 C CA . PRO B 1 100 ? 2.23 -11.781 -15.453 1 97.69 100 PRO B CA 1
ATOM 3994 C C . PRO B 1 100 ? 3.672 -12.195 -15.172 1 97.69 100 PRO B C 1
ATOM 3996 O O . PRO B 1 100 ? 4.488 -12.273 -16.094 1 97.69 100 PRO B O 1
ATOM 3999 N N . VAL B 1 101 ? 4.039 -12.484 -13.953 1 98.19 101 VAL B N 1
ATOM 4000 C CA . VAL B 1 101 ? 5.387 -12.922 -13.617 1 98.19 101 VAL B CA 1
ATOM 4001 C C . VAL B 1 101 ? 5.699 -14.234 -14.336 1 98.19 101 VAL B C 1
ATOM 4003 O O . VAL B 1 101 ? 6.766 -14.383 -14.938 1 98.19 101 VAL B O 1
ATOM 4006 N N . MET B 1 102 ? 4.797 -15.141 -14.305 1 97.94 102 MET B N 1
ATOM 4007 C CA . MET B 1 102 ? 4.992 -16.406 -14.992 1 97.94 102 MET B CA 1
ATOM 4008 C C . MET B 1 102 ? 5.148 -16.188 -16.5 1 97.94 102 MET B C 1
ATOM 4010 O O . MET B 1 102 ? 6.129 -16.641 -17.094 1 97.94 102 MET B O 1
ATOM 4014 N N . MET B 1 103 ? 4.27 -15.43 -17.109 1 98.44 103 MET B N 1
ATOM 4015 C CA . MET B 1 103 ? 4.207 -15.344 -18.562 1 98.44 103 MET B CA 1
ATOM 4016 C C . MET B 1 103 ? 5.363 -14.508 -19.109 1 98.44 103 MET B C 1
ATOM 4018 O O . MET B 1 103 ? 5.797 -14.711 -20.25 1 98.44 103 MET B O 1
ATOM 4022 N N . THR B 1 104 ? 5.844 -13.586 -18.297 1 98.38 104 THR B N 1
ATOM 4023 C CA . THR B 1 104 ? 6.996 -12.797 -18.703 1 98.38 104 THR B CA 1
ATOM 4024 C C . THR B 1 104 ? 8.297 -13.531 -18.406 1 98.38 104 THR B C 1
ATOM 4026 O O . THR B 1 104 ? 9.336 -13.25 -19.016 1 98.38 104 THR B O 1
ATOM 4029 N N . GLY B 1 105 ? 8.266 -14.398 -17.406 1 98.44 105 GLY B N 1
ATOM 4030 C CA . GLY B 1 105 ? 9.453 -15.117 -16.984 1 98.44 105 GLY B CA 1
ATOM 4031 C C . GLY B 1 105 ? 10.383 -14.289 -16.109 1 98.44 105 GLY B C 1
ATOM 4032 O O . GLY B 1 105 ? 11.547 -14.641 -15.93 1 98.44 105 GLY B O 1
ATOM 4033 N N . THR B 1 106 ? 9.906 -13.109 -15.625 1 98.44 106 THR B N 1
ATOM 4034 C CA . THR B 1 106 ? 10.719 -12.203 -14.812 1 98.44 106 THR B CA 1
ATOM 4035 C C . THR B 1 106 ? 9.883 -11.57 -13.711 1 98.44 106 THR B C 1
ATOM 4037 O O . THR B 1 106 ? 8.672 -11.398 -13.859 1 98.44 106 THR B O 1
ATOM 4040 N N . ILE B 1 107 ? 10.547 -11.188 -12.586 1 98 107 ILE B N 1
ATOM 4041 C CA . ILE B 1 107 ? 9.828 -10.5 -11.516 1 98 107 ILE B CA 1
ATOM 4042 C C . ILE B 1 107 ? 9.797 -9 -11.797 1 98 107 ILE B C 1
ATOM 4044 O O . ILE B 1 107 ? 9.078 -8.25 -11.133 1 98 107 ILE B O 1
ATOM 4048 N N . PHE B 1 108 ? 10.602 -8.578 -12.727 1 97.88 108 PHE B N 1
ATOM 4049 C CA . PHE B 1 108 ? 10.641 -7.16 -13.078 1 97.88 108 PHE B CA 1
ATOM 4050 C C . PHE B 1 108 ? 9.602 -6.84 -14.141 1 97.88 108 PHE B C 1
ATOM 4052 O O . PHE B 1 108 ? 9.883 -6.941 -15.336 1 97.88 108 PHE B O 1
ATOM 4059 N N . LEU B 1 109 ? 8.438 -6.398 -13.695 1 96.56 109 LEU B N 1
ATOM 4060 C CA . LEU B 1 109 ? 7.32 -6.133 -14.594 1 96.56 109 LEU B CA 1
ATOM 4061 C C . LEU B 1 109 ? 7.371 -4.707 -15.125 1 96.56 109 LEU B C 1
ATOM 4063 O O . LEU B 1 109 ? 7.727 -3.779 -14.391 1 96.56 109 LEU B O 1
ATOM 4067 N N . GLU B 1 110 ? 7 -4.562 -16.312 1 93.69 110 GLU B N 1
ATOM 4068 C CA . GLU B 1 110 ? 6.898 -3.287 -17.016 1 93.69 110 GLU B CA 1
ATOM 4069 C C . GLU B 1 110 ? 5.641 -3.234 -17.891 1 93.69 110 GLU B C 1
ATOM 4071 O O . GLU B 1 110 ? 5.066 -4.273 -18.219 1 93.69 110 GLU B O 1
ATOM 4076 N N . PRO B 1 111 ? 5.168 -2.016 -18.203 1 91.12 111 PRO B N 1
ATOM 4077 C CA . PRO B 1 111 ? 4.035 -1.922 -19.109 1 91.12 111 PRO B CA 1
ATOM 4078 C C . PRO B 1 111 ? 4.352 -2.48 -20.5 1 91.12 111 PRO B C 1
ATOM 4080 O O . PRO B 1 111 ? 5.469 -2.318 -21 1 91.12 111 PRO B O 1
ATOM 4083 N N . ASN B 1 112 ? 3.43 -3.133 -21.094 1 89.94 112 ASN B N 1
ATOM 4084 C CA . ASN B 1 112 ? 3.518 -3.664 -22.453 1 89.94 112 ASN B CA 1
ATOM 4085 C C . ASN B 1 112 ? 4.711 -4.605 -22.609 1 89.94 112 ASN B C 1
ATOM 4087 O O . ASN B 1 112 ? 5.387 -4.59 -23.641 1 89.94 112 ASN B O 1
ATOM 4091 N N . GLN B 1 113 ? 4.934 -5.262 -21.641 1 93.94 113 GLN B N 1
ATOM 4092 C CA . GLN B 1 113 ? 6.051 -6.195 -21.609 1 93.94 113 GLN B CA 1
ATOM 4093 C C . GLN B 1 113 ? 5.738 -7.457 -22.422 1 93.94 113 GLN B C 1
ATOM 4095 O O . GLN B 1 113 ? 4.598 -7.918 -22.438 1 93.94 113 GLN B O 1
ATOM 4100 N N . ARG B 1 114 ? 6.785 -8.023 -23.109 1 97.62 114 ARG B N 1
ATOM 4101 C CA . ARG B 1 114 ? 6.598 -9.25 -23.875 1 97.62 114 ARG B CA 1
ATOM 4102 C C . ARG B 1 114 ? 6.324 -10.438 -22.969 1 97.62 114 ARG B C 1
ATOM 4104 O O . ARG B 1 114 ? 6.918 -10.555 -21.891 1 97.62 114 ARG B O 1
ATOM 4111 N N . MET B 1 115 ? 5.5 -11.305 -23.422 1 98.5 115 MET B N 1
ATOM 4112 C CA . MET B 1 115 ? 5.172 -12.57 -22.766 1 98.5 115 MET B CA 1
ATOM 4113 C C . MET B 1 115 ? 5.398 -13.75 -23.703 1 98.5 115 MET B C 1
ATOM 4115 O O . MET B 1 115 ? 5.691 -13.555 -24.891 1 98.5 115 MET B O 1
ATOM 4119 N N . LEU B 1 116 ? 5.316 -14.914 -23.188 1 98.75 116 LEU B N 1
ATOM 4120 C CA . LEU B 1 116 ? 5.699 -16.094 -23.953 1 98.75 116 LEU B CA 1
ATOM 4121 C C . LEU B 1 116 ? 4.945 -16.156 -25.281 1 98.75 116 LEU B C 1
ATOM 4123 O O . LEU B 1 116 ? 5.527 -16.484 -26.312 1 98.75 116 LEU B O 1
ATOM 4127 N N . GLN B 1 117 ? 3.66 -15.781 -25.312 1 98.62 117 GLN B N 1
ATOM 4128 C CA . GLN B 1 117 ? 2.828 -15.906 -26.516 1 98.62 117 GLN B CA 1
ATOM 4129 C C . GLN B 1 117 ? 3.355 -15.039 -27.641 1 98.62 117 GLN B C 1
ATOM 4131 O O . GLN B 1 117 ? 3.109 -15.32 -28.828 1 98.62 117 GLN B O 1
ATOM 4136 N N . HIS B 1 118 ? 4.102 -14.078 -27.281 1 98.44 118 HIS B N 1
ATOM 4137 C CA . HIS B 1 118 ? 4.641 -13.18 -28.297 1 98.44 118 HIS B CA 1
ATOM 4138 C C . HIS B 1 118 ? 5.785 -13.836 -29.062 1 98.44 118 HIS B C 1
ATOM 4140 O O . HIS B 1 118 ? 6.238 -13.297 -30.078 1 98.44 118 HIS B O 1
ATOM 4146 N N . SER B 1 119 ? 6.223 -14.93 -28.625 1 98.06 119 SER B N 1
ATOM 4147 C CA . SER B 1 119 ? 7.324 -15.633 -29.281 1 98.06 119 SER B CA 1
ATOM 4148 C C . SER B 1 119 ? 6.809 -16.656 -30.297 1 98.06 119 SER B C 1
ATOM 4150 O O . SER B 1 119 ? 7.598 -17.344 -30.938 1 98.06 119 SER B O 1
ATOM 4152 N N . PHE B 1 120 ? 5.48 -16.734 -30.422 1 98 120 PHE B N 1
ATOM 4153 C CA . PHE B 1 120 ? 4.863 -17.719 -31.297 1 98 120 PHE B CA 1
ATOM 4154 C C . PHE B 1 120 ? 4 -17.047 -32.344 1 98 120 PHE B C 1
ATOM 4156 O O . PHE B 1 120 ? 3.551 -15.914 -32.156 1 98 120 PHE B O 1
ATOM 4163 N N . ASP B 1 121 ? 3.752 -17.75 -33.469 1 95.94 121 ASP B N 1
ATOM 4164 C CA . ASP B 1 121 ? 2.912 -17.234 -34.562 1 95.94 121 ASP B CA 1
ATOM 4165 C C . ASP B 1 121 ? 1.435 -17.5 -34.281 1 95.94 121 ASP B C 1
ATOM 4167 O O . ASP B 1 121 ? 0.592 -16.625 -34.469 1 95.94 121 ASP B O 1
ATOM 4171 N N . ASN B 1 122 ? 1.159 -18.672 -33.812 1 97.44 122 ASN B N 1
ATOM 4172 C CA . ASN B 1 122 ? -0.207 -19.094 -33.531 1 97.44 122 ASN B CA 1
ATOM 4173 C C . ASN B 1 122 ? -0.359 -19.562 -32.062 1 97.44 122 ASN B C 1
ATOM 4175 O O . ASN B 1 122 ? 0.224 -20.578 -31.672 1 97.44 122 ASN B O 1
ATOM 4179 N N . SER B 1 123 ? -1.151 -18.781 -31.328 1 98.56 123 SER B N 1
ATOM 4180 C CA . SER B 1 123 ? -1.293 -19.109 -29.906 1 98.56 123 SER B CA 1
ATOM 4181 C C . SER B 1 123 ? -2.727 -18.891 -29.422 1 98.56 123 SER B C 1
ATOM 4183 O O . SER B 1 123 ? -3.508 -18.203 -30.094 1 98.56 123 SER B O 1
ATOM 4185 N N . ALA B 1 124 ? -3.074 -19.562 -28.344 1 98.88 124 ALA B N 1
ATOM 4186 C CA . ALA B 1 124 ? -4.41 -19.453 -27.766 1 98.88 124 ALA B CA 1
ATOM 4187 C C . ALA B 1 124 ? -4.344 -19.391 -26.25 1 98.88 124 ALA B C 1
ATOM 4189 O O . ALA B 1 124 ? -3.371 -19.844 -25.641 1 98.88 124 ALA B O 1
ATOM 4190 N N . PHE B 1 125 ? -5.359 -18.781 -25.641 1 98.88 125 PHE B N 1
ATOM 4191 C CA . PHE B 1 125 ? -5.535 -18.734 -24.203 1 98.88 125 PHE B CA 1
ATOM 4192 C C . PHE B 1 125 ? -6.98 -19.031 -23.812 1 98.88 125 PHE B C 1
ATOM 4194 O O . PHE B 1 125 ? -7.891 -18.281 -24.188 1 98.88 125 PHE B O 1
ATOM 4201 N N . VAL B 1 126 ? -7.152 -20.141 -23.094 1 98.88 126 VAL B N 1
ATOM 4202 C CA . VAL B 1 126 ? -8.484 -20.547 -22.656 1 98.88 126 VAL B CA 1
ATOM 4203 C C . VAL B 1 126 ? -8.539 -20.594 -21.141 1 98.88 126 VAL B C 1
ATOM 4205 O O . VAL B 1 126 ? -7.695 -21.219 -20.5 1 98.88 126 VAL B O 1
ATOM 4208 N N . ALA B 1 127 ? -9.477 -19.938 -20.562 1 98.75 127 ALA B N 1
ATOM 4209 C CA . ALA B 1 127 ? -9.719 -19.938 -19.109 1 98.75 127 ALA B CA 1
ATOM 4210 C C . ALA B 1 127 ? -11.211 -19.906 -18.812 1 98.75 127 ALA B C 1
ATOM 4212 O O . ALA B 1 127 ? -11.984 -19.266 -19.516 1 98.75 127 ALA B O 1
ATOM 4213 N N . ASN B 1 128 ? -11.688 -20.547 -17.797 1 98.56 128 ASN B N 1
ATOM 4214 C CA . ASN B 1 128 ? -13.086 -20.531 -17.391 1 98.56 128 ASN B CA 1
ATOM 4215 C C . ASN B 1 128 ? -13.375 -19.406 -16.391 1 98.56 128 ASN B C 1
ATOM 4217 O O . ASN B 1 128 ? -14.055 -19.625 -15.391 1 98.56 128 ASN B O 1
ATOM 4221 N N . THR B 1 129 ? -12.781 -18.25 -16.609 1 97.81 129 THR B N 1
ATOM 4222 C CA . THR B 1 129 ? -12.961 -16.984 -15.914 1 97.81 129 THR B CA 1
ATOM 4223 C C . THR B 1 129 ? -12.477 -15.82 -16.781 1 97.81 129 THR B C 1
ATOM 4225 O O . THR B 1 129 ? -11.75 -16.031 -17.766 1 97.81 129 THR B O 1
ATOM 4228 N N . SER B 1 130 ? -12.867 -14.656 -16.469 1 96.12 130 SER B N 1
ATOM 4229 C CA . SER B 1 130 ? -12.422 -13.469 -17.203 1 96.12 130 SER B CA 1
ATOM 4230 C C . SER B 1 130 ? -11.289 -12.766 -16.453 1 96.12 130 SER B C 1
ATOM 4232 O O . SER B 1 130 ? -10.883 -11.664 -16.844 1 96.12 130 SER B O 1
ATOM 4234 N N . SER B 1 131 ? -10.742 -13.352 -15.461 1 95.19 131 SER B N 1
ATOM 4235 C CA . SER B 1 131 ? -9.812 -12.727 -14.523 1 95.19 131 SER B CA 1
ATOM 4236 C C . SER B 1 131 ? -8.461 -12.461 -15.172 1 95.19 131 SER B C 1
ATOM 4238 O O . SER B 1 131 ? -7.609 -11.781 -14.594 1 95.19 131 SER B O 1
ATOM 4240 N N . TYR B 1 132 ? -8.195 -12.922 -16.391 1 97.31 132 TYR B N 1
ATOM 4241 C CA . TYR B 1 132 ? -6.859 -12.883 -16.969 1 97.31 132 TYR B CA 1
ATOM 4242 C C . TYR B 1 132 ? -6.828 -12 -18.219 1 97.31 132 TYR B C 1
ATOM 4244 O O . TYR B 1 132 ? -5.977 -12.18 -19.078 1 97.31 132 TYR B O 1
ATOM 4252 N N . GLN B 1 133 ? -7.727 -11.125 -18.297 1 95.56 133 GLN B N 1
ATOM 4253 C CA . GLN B 1 133 ? -7.859 -10.273 -19.469 1 95.56 133 GLN B CA 1
ATOM 4254 C C . GLN B 1 133 ? -6.594 -9.453 -19.703 1 95.56 133 GLN B C 1
ATOM 4256 O O . GLN B 1 133 ? -6.207 -9.211 -20.859 1 95.56 133 GLN B O 1
ATOM 4261 N N . SER B 1 134 ? -5.898 -9.102 -18.656 1 95.44 134 SER B N 1
ATOM 4262 C CA . SER B 1 134 ? -4.77 -8.18 -18.766 1 95.44 134 SER B CA 1
ATOM 4263 C C . SER B 1 134 ? -3.549 -8.867 -19.359 1 95.44 134 SER B C 1
ATOM 4265 O O . SER B 1 134 ? -2.568 -8.211 -19.719 1 95.44 134 SER B O 1
ATOM 4267 N N . 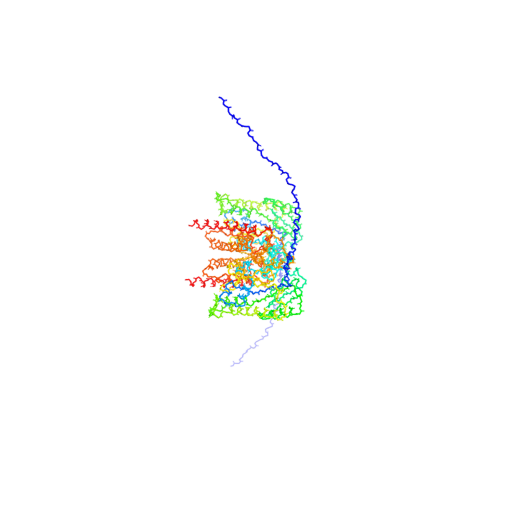ILE B 1 135 ? -3.555 -10.195 -19.516 1 97.19 135 ILE B N 1
ATOM 4268 C CA . ILE B 1 135 ? -2.379 -10.867 -20.062 1 97.19 135 ILE B CA 1
ATOM 4269 C C . ILE B 1 135 ? -2.748 -11.586 -21.359 1 97.19 135 ILE B C 1
ATOM 4271 O O . ILE B 1 135 ? -2.105 -12.57 -21.734 1 97.19 135 ILE B O 1
ATOM 4275 N N . THR B 1 136 ? -3.762 -11.094 -22.078 1 97.5 136 THR B N 1
ATOM 4276 C CA . THR B 1 136 ? -4.254 -11.789 -23.25 1 97.5 136 THR B CA 1
ATOM 4277 C C . THR B 1 136 ? -3.641 -11.203 -24.531 1 97.5 136 THR B C 1
ATOM 4279 O O . THR B 1 136 ? -3.742 -11.797 -25.594 1 97.5 136 THR B O 1
ATOM 4282 N N . GLU B 1 137 ? -3.08 -10.023 -24.453 1 96.44 137 GLU B N 1
ATOM 4283 C CA . GLU B 1 137 ? -2.512 -9.422 -25.656 1 96.44 137 GLU B CA 1
ATOM 4284 C C . GLU B 1 137 ? -1.476 -10.336 -26.297 1 96.44 137 GLU B C 1
ATOM 4286 O O . GLU B 1 137 ? -0.623 -10.898 -25.609 1 96.44 137 GLU B O 1
ATOM 4291 N N . GLY B 1 138 ? -1.544 -10.57 -27.609 1 97.06 138 GLY B N 1
ATOM 4292 C CA . GLY B 1 138 ? -0.576 -11.383 -28.328 1 97.06 138 GLY B CA 1
ATOM 4293 C C . GLY B 1 138 ? -1.116 -12.734 -28.734 1 97.06 138 GLY B C 1
ATOM 4294 O O . GLY B 1 138 ? -0.554 -13.398 -29.609 1 97.06 138 GLY B O 1
ATOM 4295 N N . TYR B 1 139 ? -2.18 -13.188 -28.062 1 98.38 139 TYR B N 1
ATOM 4296 C CA . TYR B 1 139 ? -2.793 -14.461 -28.438 1 98.38 139 TYR B CA 1
ATOM 4297 C C . TYR B 1 139 ? -3.67 -14.305 -29.672 1 98.38 139 TYR B C 1
ATOM 4299 O O . TYR B 1 139 ? -4.391 -13.312 -29.812 1 98.38 139 TYR B O 1
ATOM 4307 N N . GLN B 1 140 ? -3.666 -15.281 -30.5 1 97.88 140 GLN B N 1
ATOM 4308 C CA . GLN B 1 140 ? -4.535 -15.297 -31.672 1 97.88 140 GLN B CA 1
ATOM 4309 C C . GLN B 1 140 ? -5.965 -15.664 -31.297 1 97.88 140 GLN B C 1
ATOM 4311 O O . GLN B 1 140 ? -6.922 -15.102 -31.828 1 97.88 140 GLN B O 1
ATOM 4316 N N . PHE B 1 141 ? -6.109 -16.625 -30.391 1 98.25 141 PHE B N 1
ATOM 4317 C CA . PHE B 1 141 ? -7.41 -17.062 -29.906 1 98.25 141 PHE B CA 1
ATOM 4318 C C . PHE B 1 141 ? -7.508 -16.891 -28.391 1 98.25 141 PHE B C 1
ATOM 4320 O O . PHE B 1 141 ? -6.629 -17.328 -27.656 1 98.25 141 PHE B O 1
ATOM 4327 N N . VAL B 1 142 ? -8.562 -16.219 -27.953 1 98.69 142 VAL B N 1
ATOM 4328 C CA . VAL B 1 142 ? -8.781 -16.031 -26.531 1 98.69 142 VAL B CA 1
ATOM 4329 C C . VAL B 1 142 ? -10.211 -16.422 -26.172 1 98.69 142 VAL B C 1
ATOM 4331 O O . VAL B 1 142 ? -11.164 -15.945 -26.797 1 98.69 142 VAL B O 1
ATOM 4334 N N . VAL B 1 143 ? -10.367 -17.297 -25.234 1 98.5 143 VAL B N 1
ATOM 4335 C CA . VAL B 1 143 ? -11.664 -17.641 -24.672 1 98.5 143 VAL B CA 1
ATOM 4336 C C . VAL B 1 143 ? -11.617 -17.531 -23.141 1 98.5 143 VAL B C 1
ATOM 4338 O O . VAL B 1 143 ? -10.984 -18.359 -22.469 1 98.5 143 VAL B O 1
ATOM 4341 N N . GLN B 1 144 ? -12.289 -16.578 -22.656 1 97.62 144 GLN B N 1
ATOM 4342 C CA . GLN B 1 144 ? -12.398 -16.375 -21.203 1 97.62 144 GLN B CA 1
ATOM 4343 C C . GLN B 1 144 ? -13.859 -16.203 -20.797 1 97.62 144 GLN B C 1
ATOM 4345 O O . GLN B 1 144 ? -14.453 -15.148 -21.031 1 97.62 144 GLN B O 1
ATOM 4350 N N . LYS B 1 145 ? -14.391 -17.141 -20.141 1 97.25 145 LYS B N 1
ATOM 4351 C CA . LYS B 1 145 ? -15.781 -17.141 -19.703 1 97.25 145 LYS B CA 1
ATOM 4352 C C . LYS B 1 145 ? -15.969 -18.047 -18.484 1 97.25 145 LYS B C 1
ATOM 4354 O O . LYS B 1 145 ? -15.367 -19.109 -18.391 1 97.25 145 LYS B O 1
ATOM 4359 N N . ASP B 1 146 ? -16.844 -17.562 -17.641 1 97.12 146 ASP B N 1
ATOM 4360 C CA . ASP B 1 146 ? -17.094 -18.328 -16.422 1 97.12 146 ASP B CA 1
ATOM 4361 C C . ASP B 1 146 ? -17.672 -19.703 -16.734 1 97.12 146 ASP B C 1
ATOM 4363 O O . ASP B 1 146 ? -18.547 -19.812 -17.609 1 97.12 146 ASP B O 1
ATOM 4367 N N . GLY B 1 147 ? -17.172 -20.719 -16.078 1 97.25 147 GLY B N 1
ATOM 4368 C CA . GLY B 1 147 ? -17.641 -22.078 -16.25 1 97.25 147 GLY B CA 1
ATOM 4369 C C . GLY B 1 147 ? -16.812 -23.094 -15.477 1 97.25 147 GLY B C 1
ATOM 4370 O O . GLY B 1 147 ? -15.867 -22.734 -14.773 1 97.25 147 GLY B O 1
ATOM 4371 N N . PRO B 1 148 ? -17.266 -24.344 -15.523 1 98.25 148 PRO B N 1
ATOM 4372 C CA . PRO B 1 148 ? -16.484 -25.406 -14.883 1 98.25 148 PRO B CA 1
ATOM 4373 C C . PRO B 1 148 ? -15.172 -25.688 -15.617 1 98.25 148 PRO B C 1
ATOM 4375 O O . PRO B 1 148 ? -14.977 -25.219 -16.75 1 98.25 148 PRO B O 1
ATOM 4378 N N . ASP B 1 149 ? -14.273 -26.406 -14.992 1 98.81 149 ASP B N 1
ATOM 4379 C CA . ASP B 1 149 ? -12.992 -26.75 -15.602 1 98.81 149 ASP B CA 1
ATOM 4380 C C . ASP B 1 149 ? -13.195 -27.5 -16.922 1 98.81 149 ASP B C 1
ATOM 4382 O O . ASP B 1 149 ? -12.406 -27.344 -17.844 1 98.81 149 ASP B O 1
ATOM 4386 N N . LYS B 1 150 ? -14.273 -28.281 -17.016 1 98.75 150 LYS B N 1
ATOM 4387 C CA . LYS B 1 150 ? -14.609 -29 -18.234 1 98.75 150 LYS B CA 1
ATOM 4388 C C . LYS B 1 150 ? -14.734 -28.031 -19.422 1 98.75 150 LYS B C 1
ATOM 4390 O O . LYS B 1 150 ? -14.391 -28.375 -20.547 1 98.75 150 LYS B O 1
ATOM 4395 N N . PHE B 1 151 ? -15.25 -26.891 -19.172 1 98.44 151 PHE B N 1
ATOM 4396 C CA . PHE B 1 151 ? -15.414 -25.875 -20.203 1 98.44 151 PHE B CA 1
ATOM 4397 C C . PHE B 1 151 ? -14.062 -25.516 -20.828 1 98.44 151 PHE B C 1
ATOM 4399 O O . PHE B 1 151 ? -13.93 -25.516 -22.062 1 98.44 151 PHE B O 1
ATOM 4406 N N . SER B 1 152 ? -13.062 -25.188 -20.016 1 98.69 152 SER B N 1
ATOM 4407 C CA . SER B 1 152 ? -11.734 -24.828 -20.5 1 98.69 152 SER B CA 1
ATOM 4408 C C . SER B 1 152 ? -11.125 -25.953 -21.328 1 98.69 152 SER B C 1
ATOM 4410 O O . SER B 1 152 ? -10.555 -25.703 -22.391 1 98.69 152 SER B O 1
ATOM 4412 N N . VAL B 1 153 ? -11.273 -27.172 -20.844 1 98.88 153 VAL B N 1
ATOM 4413 C CA . VAL B 1 153 ? -10.672 -28.328 -21.516 1 98.88 153 VAL B CA 1
ATOM 4414 C C . VAL B 1 153 ? -11.375 -28.562 -22.844 1 98.88 153 VAL B C 1
ATOM 4416 O O . VAL B 1 153 ? -10.727 -28.75 -23.875 1 98.88 153 VAL B O 1
ATOM 4419 N N . ASP B 1 154 ? -12.727 -28.469 -22.875 1 98.81 154 ASP B N 1
ATOM 4420 C CA . ASP B 1 154 ? -13.484 -28.641 -24.109 1 98.81 154 ASP B CA 1
ATOM 4421 C C . ASP B 1 154 ? -13.062 -27.609 -25.156 1 98.81 154 ASP B C 1
ATOM 4423 O O . ASP B 1 154 ? -12.836 -27.953 -26.312 1 98.81 154 ASP B O 1
ATOM 4427 N N . LYS B 1 155 ? -13 -26.375 -24.734 1 98.81 155 LYS B N 1
ATOM 4428 C CA . LYS B 1 155 ? -12.664 -25.312 -25.672 1 98.81 155 LYS B CA 1
ATOM 4429 C C . LYS B 1 155 ? -11.234 -25.453 -26.172 1 98.81 155 LYS B C 1
ATOM 4431 O O . LYS B 1 155 ? -10.961 -25.219 -27.359 1 98.81 155 LYS B O 1
ATOM 4436 N N . ALA B 1 156 ? -10.32 -25.812 -25.281 1 98.88 156 ALA B N 1
ATOM 4437 C CA . ALA B 1 156 ? -8.93 -26 -25.688 1 98.88 156 ALA B CA 1
ATOM 4438 C C . ALA B 1 156 ? -8.805 -27.109 -26.719 1 98.88 156 ALA B C 1
ATOM 4440 O O . ALA B 1 156 ? -8.133 -26.938 -27.734 1 98.88 156 ALA B O 1
ATOM 4441 N N . ILE B 1 157 ? -9.492 -28.266 -26.5 1 98.69 157 ILE B N 1
ATOM 4442 C CA . ILE B 1 157 ? -9.445 -29.406 -27.406 1 98.69 157 ILE B CA 1
ATOM 4443 C C . ILE B 1 157 ? -10.008 -29 -28.766 1 98.69 157 ILE B C 1
ATOM 4445 O O . ILE B 1 157 ? -9.438 -29.344 -29.812 1 98.69 157 ILE B O 1
ATOM 4449 N N . ARG B 1 158 ? -11.086 -28.25 -28.734 1 98.56 158 ARG B N 1
ATOM 4450 C CA . ARG B 1 158 ? -11.703 -27.828 -29.969 1 98.56 158 ARG B CA 1
ATOM 4451 C C . ARG B 1 158 ? -10.758 -26.938 -30.781 1 98.56 158 ARG B C 1
ATOM 4453 O O . ARG B 1 158 ? -10.617 -27.125 -32 1 98.56 158 ARG B O 1
ATOM 4460 N N . ILE B 1 159 ? -10.086 -26.016 -30.156 1 98.69 159 ILE B N 1
ATOM 4461 C CA . ILE B 1 159 ? -9.164 -25.109 -30.828 1 98.69 159 ILE B CA 1
ATOM 4462 C C . ILE B 1 159 ? -7.973 -25.891 -31.375 1 98.69 159 ILE B C 1
ATOM 4464 O O . ILE B 1 159 ? -7.57 -25.703 -32.531 1 98.69 159 ILE B O 1
ATOM 4468 N N . LEU B 1 160 ? -7.469 -26.781 -30.578 1 98.44 160 LEU B N 1
ATOM 4469 C CA . LEU B 1 160 ? -6.32 -27.594 -30.984 1 98.44 160 LEU B CA 1
ATOM 4470 C C . LEU B 1 160 ? -6.676 -28.484 -32.156 1 98.44 160 LEU B C 1
ATOM 4472 O O . LEU B 1 160 ? -5.836 -28.734 -33.031 1 98.44 160 LEU B O 1
ATOM 4476 N N . ASP B 1 161 ? -7.922 -29 -32.125 1 98.06 161 ASP B N 1
ATOM 4477 C CA . ASP B 1 161 ? -8.375 -29.875 -33.219 1 98.06 161 ASP B CA 1
ATOM 4478 C C . ASP B 1 161 ? -8.5 -29.094 -34.531 1 98.06 161 ASP B C 1
ATOM 4480 O O . ASP B 1 161 ? -8.195 -29.625 -35.594 1 98.06 161 ASP B O 1
ATOM 4484 N N . GLY B 1 162 ? -8.867 -27.859 -34.438 1 97.31 162 GLY B N 1
ATOM 4485 C CA . GLY B 1 162 ? -9.156 -27.078 -35.625 1 97.31 162 GLY B CA 1
ATOM 4486 C C . GLY B 1 162 ? -7.98 -26.234 -36.094 1 97.31 162 GLY B C 1
ATOM 4487 O O . GLY B 1 162 ? -7.957 -25.766 -37.25 1 97.31 162 GLY B O 1
ATOM 4488 N N . GLU B 1 163 ? -7.035 -26.016 -35.219 1 96.69 163 GLU B N 1
ATOM 4489 C CA . GLU B 1 163 ? -5.93 -25.109 -35.531 1 96.69 163 GLU B CA 1
ATOM 4490 C C . GLU B 1 163 ? -4.582 -25.766 -35.25 1 96.69 163 GLU B C 1
ATOM 4492 O O . GLU B 1 163 ? -4.477 -26.625 -34.375 1 96.69 163 GLU B O 1
ATOM 4497 N N . ASP B 1 164 ? -3.611 -25.453 -36.031 1 96.12 164 ASP B N 1
ATOM 4498 C CA . ASP B 1 164 ? -2.236 -25.859 -35.75 1 96.12 164 ASP B CA 1
ATOM 4499 C C . ASP B 1 164 ? -1.527 -24.812 -34.906 1 96.12 164 ASP B C 1
ATOM 4501 O O . ASP B 1 164 ? -0.803 -23.953 -35.406 1 96.12 164 ASP B O 1
ATOM 4505 N N . LEU B 1 165 ? -1.666 -24.938 -33.625 1 97.94 165 LEU B N 1
ATOM 4506 C CA . LEU B 1 165 ? -1.14 -23.969 -32.688 1 97.94 165 LEU B CA 1
ATOM 4507 C C . LEU B 1 165 ? 0.302 -24.297 -32.312 1 97.94 165 LEU B C 1
ATOM 4509 O O . LEU B 1 165 ? 0.656 -25.469 -32.156 1 97.94 165 LEU B O 1
ATOM 4513 N N . ASP B 1 166 ? 1.063 -23.234 -32.125 1 97.94 166 ASP B N 1
ATOM 4514 C CA . ASP B 1 166 ? 2.404 -23.375 -31.562 1 97.94 166 ASP B CA 1
ATOM 4515 C C . ASP B 1 166 ? 2.361 -23.359 -30.031 1 97.94 166 ASP B C 1
ATOM 4517 O O . ASP B 1 166 ? 3.232 -23.938 -29.375 1 97.94 166 ASP B O 1
ATOM 4521 N N . PHE B 1 167 ? 1.36 -22.641 -29.531 1 98.75 167 PHE B N 1
ATOM 4522 C CA . PHE B 1 167 ? 1.295 -22.469 -28.078 1 98.75 167 PHE B CA 1
ATOM 4523 C C . PHE B 1 167 ? -0.146 -22.281 -27.625 1 98.75 167 PHE B C 1
ATOM 4525 O O . PHE B 1 167 ? -0.923 -21.578 -28.281 1 98.75 167 PHE B O 1
ATOM 4532 N N . ILE B 1 168 ? -0.492 -22.953 -26.516 1 98.88 168 ILE B N 1
ATOM 4533 C CA . ILE B 1 168 ? -1.786 -22.688 -25.891 1 98.88 168 ILE B CA 1
ATOM 4534 C C . ILE B 1 168 ? -1.641 -22.719 -24.359 1 98.88 168 ILE B C 1
ATOM 4536 O O . ILE B 1 168 ? -0.957 -23.594 -23.812 1 98.88 168 ILE B O 1
ATOM 4540 N N . ARG B 1 169 ? -2.195 -21.734 -23.656 1 98.88 169 ARG B N 1
ATOM 4541 C CA . ARG B 1 169 ? -2.383 -21.719 -22.203 1 98.88 169 ARG B CA 1
ATOM 4542 C C . ARG B 1 169 ? -3.805 -22.125 -21.844 1 98.88 169 ARG B C 1
ATOM 4544 O O . ARG B 1 169 ? -4.773 -21.547 -22.344 1 98.88 169 ARG B O 1
ATOM 4551 N N . VAL B 1 170 ? -3.928 -23.141 -21.062 1 98.94 170 VAL B N 1
ATOM 4552 C CA . VAL B 1 170 ? -5.203 -23.625 -20.562 1 98.94 170 VAL B CA 1
ATOM 4553 C C . VAL B 1 170 ? -5.25 -23.453 -19.047 1 98.94 170 VAL B C 1
ATOM 4555 O O . VAL B 1 170 ? -4.371 -23.953 -18.328 1 98.94 170 VAL B O 1
ATOM 4558 N N . HIS B 1 171 ? -6.27 -22.75 -18.562 1 98.88 171 HIS B N 1
ATOM 4559 C CA . HIS B 1 171 ? -6.352 -22.422 -17.141 1 98.88 171 HIS B CA 1
ATOM 4560 C C . HIS B 1 171 ? -7.621 -23 -16.531 1 98.88 171 HIS B C 1
ATOM 4562 O O . HIS B 1 171 ? -8.727 -22.656 -16.953 1 98.88 171 HIS B O 1
ATOM 4568 N N . LEU B 1 172 ? -7.469 -23.906 -15.562 1 98.88 172 LEU B N 1
ATOM 4569 C CA . LEU B 1 172 ? -8.57 -24.453 -14.789 1 98.88 172 LEU B CA 1
ATOM 4570 C C . LEU B 1 172 ? -8.703 -23.75 -13.445 1 98.88 172 LEU B C 1
ATOM 4572 O O . LEU B 1 172 ? -7.871 -23.938 -12.555 1 98.88 172 LEU B O 1
ATOM 4576 N N . GLN B 1 173 ? -9.781 -23.031 -13.227 1 98.5 173 GLN B N 1
ATOM 4577 C CA . GLN B 1 173 ? -9.922 -22.062 -12.148 1 98.5 173 GLN B CA 1
ATOM 4578 C C . GLN B 1 173 ? -10.508 -22.703 -10.898 1 98.5 173 GLN B C 1
ATOM 4580 O O . GLN B 1 173 ? -10.375 -22.172 -9.797 1 98.5 173 GLN B O 1
ATOM 4585 N N . ALA B 1 174 ? -11.039 -23.844 -10.992 1 98.69 174 ALA B N 1
ATOM 4586 C CA . ALA B 1 174 ? -12.016 -24.312 -10.016 1 98.69 174 ALA B CA 1
ATOM 4587 C C . ALA B 1 174 ? -11.352 -24.562 -8.664 1 98.69 174 ALA B C 1
ATOM 4589 O O . ALA B 1 174 ? -11.914 -24.234 -7.613 1 98.69 174 ALA B O 1
ATOM 4590 N N . ALA B 1 175 ? -10.18 -25.188 -8.68 1 98.69 175 ALA B N 1
ATOM 4591 C CA . ALA B 1 175 ? -9.531 -25.547 -7.422 1 98.69 175 ALA B CA 1
ATOM 4592 C C . ALA B 1 175 ? -9.25 -24.312 -6.574 1 98.69 175 ALA B C 1
ATOM 4594 O O . ALA B 1 175 ? -9.5 -24.312 -5.367 1 98.69 175 ALA B O 1
ATOM 4595 N N . GLY B 1 176 ? -8.773 -23.25 -7.18 1 97.88 176 GLY B N 1
ATOM 4596 C CA . GLY B 1 176 ? -8.539 -22 -6.457 1 97.88 176 GLY B CA 1
ATOM 4597 C C . GLY B 1 176 ? -9.789 -21.453 -5.797 1 97.88 176 GLY B C 1
ATOM 4598 O O . GLY B 1 176 ? -9.766 -21.094 -4.617 1 97.88 176 GLY B O 1
ATOM 4599 N N . GLY B 1 177 ? -10.852 -21.375 -6.562 1 97.25 177 GLY B N 1
ATOM 4600 C CA . GLY B 1 177 ? -12.125 -20.922 -6.02 1 97.25 177 GLY B CA 1
ATOM 4601 C C . GLY B 1 177 ? -12.625 -21.781 -4.875 1 97.25 177 GLY B C 1
ATOM 4602 O O . GLY B 1 177 ? -13.172 -21.266 -3.896 1 97.25 177 GLY B O 1
ATOM 4603 N N . ALA B 1 178 ? -12.422 -23.078 -4.988 1 98.31 178 ALA B N 1
ATOM 4604 C CA . ALA B 1 178 ? -12.867 -24 -3.957 1 98.31 178 ALA B CA 1
ATOM 4605 C C . ALA B 1 178 ? -12.07 -23.828 -2.67 1 98.31 178 ALA B C 1
ATOM 4607 O O . ALA B 1 178 ? -12.609 -24 -1.571 1 98.31 178 ALA B O 1
ATOM 4608 N N . GLY B 1 179 ? -10.805 -23.547 -2.814 1 97.88 179 GLY B N 1
ATOM 4609 C CA . GLY B 1 179 ? -10.023 -23.203 -1.634 1 97.88 179 GLY B CA 1
ATOM 4610 C C . GLY B 1 179 ? -10.57 -22 -0.885 1 97.88 179 GLY B C 1
ATOM 4611 O O . GLY B 1 179 ? -10.625 -22 0.347 1 97.88 179 GLY B O 1
ATOM 4612 N N . TYR B 1 180 ? -10.977 -21.016 -1.615 1 97.56 180 TYR B N 1
ATOM 4613 C CA . TYR B 1 180 ? -11.594 -19.828 -1.028 1 97.56 180 TYR B CA 1
ATOM 4614 C C . TYR B 1 180 ? -12.883 -20.188 -0.303 1 97.56 180 TYR B C 1
ATOM 4616 O O . TYR B 1 180 ? -13.172 -19.656 0.771 1 97.56 180 TYR B O 1
ATOM 4624 N N . GLN B 1 181 ? -13.625 -21.094 -0.828 1 97.56 181 GLN B N 1
ATOM 4625 C CA . GLN B 1 181 ? -14.883 -21.531 -0.227 1 97.56 181 GLN B CA 1
ATOM 4626 C C . GLN B 1 181 ? -14.641 -22.203 1.116 1 97.56 181 GLN B C 1
ATOM 4628 O O . GLN B 1 181 ? -15.461 -22.109 2.029 1 97.56 181 GLN B O 1
ATOM 4633 N N . SER B 1 182 ? -13.508 -22.922 1.204 1 97.19 182 SER B N 1
ATOM 4634 C CA . SER B 1 182 ? -13.18 -23.547 2.477 1 97.19 182 SER B CA 1
ATOM 4635 C C . SER B 1 182 ? -12.898 -22.5 3.555 1 97.19 182 SER B C 1
ATOM 4637 O O . SER B 1 182 ? -13.305 -22.672 4.707 1 97.19 182 SER B O 1
ATOM 4639 N N . TYR B 1 183 ? -12.273 -21.453 3.23 1 96.94 183 TYR B N 1
ATOM 4640 C CA . TYR B 1 183 ? -11.977 -20.391 4.176 1 96.94 183 TYR B CA 1
ATOM 4641 C C . TYR B 1 183 ? -13.258 -19.656 4.59 1 96.94 183 TYR B C 1
ATOM 4643 O O . TYR B 1 183 ? -13.453 -19.375 5.773 1 96.94 183 TYR B O 1
ATOM 4651 N N . THR B 1 184 ? -14.172 -19.438 3.641 1 96.81 184 THR B N 1
ATOM 4652 C CA . THR B 1 184 ? -15.336 -18.609 3.895 1 96.81 184 THR B CA 1
ATOM 4653 C C . THR B 1 184 ? -16.531 -19.453 4.34 1 96.81 184 THR B C 1
ATOM 4655 O O . THR B 1 184 ? -17.641 -18.953 4.445 1 96.81 184 THR B O 1
ATOM 4658 N N . ALA B 1 185 ? -16.328 -20.703 4.508 1 97.56 185 ALA B N 1
ATOM 4659 C CA . ALA B 1 185 ? -17.422 -21.609 4.879 1 97.56 185 ALA B CA 1
ATOM 4660 C C . ALA B 1 185 ? -18.031 -21.188 6.215 1 97.56 185 ALA B C 1
ATOM 4662 O O . ALA B 1 185 ? -17.375 -20.562 7.047 1 97.56 185 ALA B O 1
ATOM 4663 N N . ASP B 1 186 ? -19.312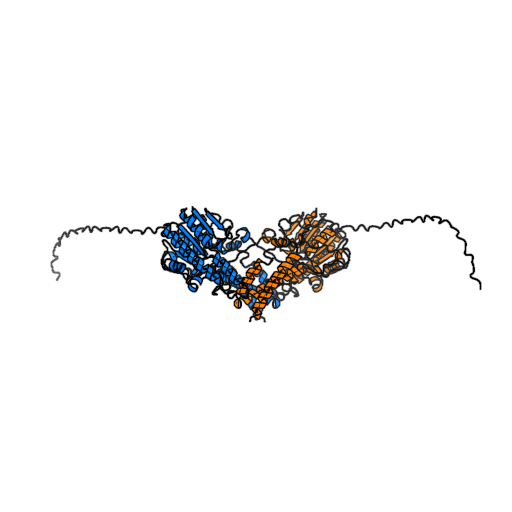 -21.547 6.379 1 95.94 186 ASP B N 1
ATOM 4664 C CA . ASP B 1 186 ? -19.984 -21.344 7.66 1 95.94 186 ASP B CA 1
ATOM 4665 C C . ASP B 1 186 ? -19.312 -22.156 8.766 1 95.94 186 ASP B C 1
ATOM 4667 O O . ASP B 1 186 ? -18.688 -23.188 8.5 1 95.94 186 ASP B O 1
ATOM 4671 N N . ASP B 1 187 ? -19.547 -21.672 9.977 1 92.44 187 ASP B N 1
ATOM 4672 C CA . ASP B 1 187 ? -18.875 -22.266 11.133 1 92.44 187 ASP B CA 1
ATOM 4673 C C . ASP B 1 187 ? -19.328 -23.703 11.359 1 92.44 187 ASP B C 1
ATOM 4675 O O . ASP B 1 187 ? -18.594 -24.5 11.969 1 92.44 187 ASP B O 1
ATOM 4679 N N . ASP B 1 188 ? -20.406 -24.078 10.836 1 95.19 188 ASP B N 1
ATOM 4680 C CA . ASP B 1 188 ? -20.953 -25.406 11.094 1 95.19 188 ASP B CA 1
ATOM 4681 C C . ASP B 1 188 ? -20.453 -26.406 10.062 1 95.19 188 ASP B C 1
ATOM 4683 O O . ASP B 1 188 ? -20.703 -27.609 10.188 1 95.19 188 ASP B O 1
ATOM 4687 N N . LYS B 1 189 ? -19.703 -25.922 9.078 1 97.5 189 LYS B N 1
ATOM 4688 C CA . LYS B 1 189 ? -19.156 -26.828 8.07 1 97.5 189 LYS B CA 1
ATOM 4689 C C . LYS B 1 189 ? -17.828 -27.422 8.523 1 97.5 189 LYS B C 1
ATOM 4691 O O . LYS B 1 189 ? -16.938 -26.703 8.969 1 97.5 189 LYS B O 1
ATOM 4696 N N . PRO B 1 190 ? -17.688 -28.719 8.414 1 96.94 190 PRO B N 1
ATOM 4697 C CA . PRO B 1 190 ? -16.469 -29.359 8.883 1 96.94 190 PRO B CA 1
ATOM 4698 C C . PRO B 1 190 ? -15.234 -28.953 8.07 1 96.94 190 PRO B C 1
ATOM 4700 O O . PRO B 1 190 ? -14.102 -29.094 8.547 1 96.94 190 PRO B O 1
ATOM 4703 N N . TYR B 1 191 ? -15.43 -28.453 6.852 1 97.5 191 TYR B N 1
ATOM 4704 C CA . TYR B 1 191 ? -14.305 -28.109 5.984 1 97.5 191 TYR B CA 1
ATOM 4705 C C . TYR B 1 191 ? -13.922 -26.641 6.156 1 97.5 191 TYR B C 1
ATOM 4707 O O . TYR B 1 191 ? -13.039 -26.141 5.453 1 97.5 191 TYR B O 1
ATOM 4715 N N . LYS B 1 192 ? -14.594 -25.953 7.098 1 97.12 192 LYS B N 1
ATOM 4716 C CA . LYS B 1 192 ? -14.117 -24.609 7.402 1 97.12 192 LYS B CA 1
ATOM 4717 C C . LYS B 1 192 ? -12.672 -24.625 7.883 1 97.12 192 LYS B C 1
ATOM 4719 O O . LYS B 1 192 ? -12.328 -25.359 8.82 1 97.12 192 LYS B O 1
ATOM 4724 N N . TYR B 1 193 ? -11.797 -23.938 7.238 1 96.69 193 TYR B N 1
ATOM 4725 C CA . TYR B 1 193 ? -10.367 -23.812 7.523 1 96.69 193 TYR B CA 1
ATOM 4726 C C . TYR B 1 193 ? -9.68 -25.172 7.391 1 96.69 193 TYR B C 1
ATOM 4728 O O . TYR B 1 193 ? -8.695 -25.438 8.086 1 96.69 193 TYR B O 1
ATOM 4736 N N . ASN B 1 194 ? -10.188 -26.016 6.566 1 97.94 194 ASN B N 1
ATOM 4737 C CA . ASN B 1 194 ? -9.602 -27.328 6.316 1 97.94 194 ASN B CA 1
ATOM 4738 C C . ASN B 1 194 ? -9.898 -27.812 4.898 1 97.94 194 ASN B C 1
ATOM 4740 O O . ASN B 1 194 ? -10.898 -28.5 4.664 1 97.94 194 ASN B O 1
ATOM 4744 N N . ILE B 1 195 ? -9.008 -27.625 4 1 98.38 195 ILE B N 1
ATOM 4745 C CA . ILE B 1 195 ? -9.258 -27.938 2.598 1 98.38 195 ILE B CA 1
ATOM 4746 C C . ILE B 1 195 ? -9.227 -29.438 2.383 1 98.38 195 ILE B C 1
ATOM 4748 O O . ILE B 1 195 ? -9.695 -29.938 1.354 1 98.38 195 ILE B O 1
ATOM 4752 N N . TRP B 1 196 ? -8.703 -30.234 3.377 1 98.19 196 TRP B N 1
ATOM 4753 C CA . TRP B 1 196 ? -8.5 -31.672 3.201 1 98.19 196 TRP B CA 1
ATOM 4754 C C . TRP B 1 196 ? -9.672 -32.469 3.766 1 98.19 196 TRP B C 1
ATOM 4756 O O . TRP B 1 196 ? -9.711 -33.688 3.648 1 98.19 196 TRP B O 1
ATOM 4766 N N . ASP B 1 197 ? -10.555 -31.75 4.375 1 97.81 197 ASP B N 1
ATOM 4767 C CA . ASP B 1 197 ? -11.727 -32.438 4.906 1 97.81 197 ASP B CA 1
ATOM 4768 C C . ASP B 1 197 ? -12.445 -33.219 3.807 1 97.81 197 ASP B C 1
ATOM 4770 O O . ASP B 1 197 ? -12.445 -32.812 2.646 1 97.81 197 ASP B O 1
ATOM 4774 N N . GLU B 1 198 ? -13.117 -34.281 4.145 1 95.25 198 GLU B N 1
ATOM 4775 C CA . GLU B 1 198 ? -13.781 -35.188 3.193 1 95.25 198 GLU B CA 1
ATOM 4776 C C . GLU B 1 198 ? -14.898 -34.438 2.449 1 95.25 198 GLU B C 1
ATOM 4778 O O . GLU B 1 198 ? -15.195 -34.781 1.296 1 95.25 198 GLU B O 1
ATOM 4783 N N . GLU B 1 199 ? -15.422 -33.469 3.08 1 96.94 199 GLU B N 1
ATOM 4784 C CA . GLU B 1 199 ? -16.531 -32.719 2.484 1 96.94 199 GLU B CA 1
ATOM 4785 C C . GLU B 1 199 ? -16.047 -31.422 1.833 1 96.94 199 GLU B C 1
ATOM 4787 O O . GLU B 1 199 ? -16.859 -30.609 1.374 1 96.94 199 GLU B O 1
ATOM 4792 N N . SER B 1 200 ? -14.789 -31.266 1.778 1 97.69 200 SER B N 1
ATOM 4793 C CA . SER B 1 200 ? -14.227 -30.016 1.242 1 97.69 200 SER B CA 1
ATOM 4794 C C . SER B 1 200 ? -14.461 -29.922 -0.261 1 97.69 200 SER B C 1
ATOM 4796 O O . SER B 1 200 ? -14.141 -30.844 -1.009 1 97.69 200 SER B O 1
ATOM 4798 N N . PRO B 1 201 ? -14.977 -28.797 -0.728 1 98.44 201 PRO B N 1
ATOM 4799 C CA . PRO B 1 201 ? -15.078 -28.594 -2.174 1 98.44 201 PRO B CA 1
ATOM 4800 C C . PRO B 1 201 ? -13.719 -28.562 -2.869 1 98.44 201 PRO B C 1
ATOM 4802 O O . PRO B 1 201 ? -13.641 -28.781 -4.078 1 98.44 201 PRO B O 1
ATOM 4805 N N . TYR B 1 202 ? -12.695 -28.328 -2.102 1 98.69 202 TYR B N 1
ATOM 4806 C CA . TYR B 1 202 ? -11.359 -28.25 -2.684 1 98.69 202 TYR B CA 1
ATOM 4807 C C . TYR B 1 202 ? -10.906 -29.625 -3.197 1 98.69 202 TYR B C 1
ATOM 4809 O O . TYR B 1 202 ? -10.406 -29.734 -4.32 1 98.69 202 TYR B O 1
ATOM 4817 N N . THR B 1 203 ? -11.07 -30.656 -2.412 1 98.5 203 THR B N 1
ATOM 4818 C CA . THR B 1 203 ? -10.648 -32 -2.826 1 98.5 203 THR B CA 1
ATOM 4819 C C . THR B 1 203 ? -11.406 -32.438 -4.074 1 98.5 203 THR B C 1
ATOM 4821 O O . THR B 1 203 ? -10.82 -33.031 -4.984 1 98.5 203 THR B O 1
ATOM 4824 N N . ASP B 1 204 ? -12.688 -32.062 -4.129 1 98.31 204 ASP B N 1
ATOM 4825 C CA . ASP B 1 204 ? -13.492 -32.406 -5.301 1 98.31 204 ASP B CA 1
ATOM 4826 C C . ASP B 1 204 ? -12.984 -31.672 -6.539 1 98.31 204 ASP B C 1
ATOM 4828 O O . ASP B 1 204 ? -12.883 -32.25 -7.621 1 98.31 204 ASP B O 1
ATOM 4832 N N . ALA B 1 205 ? -12.703 -30.422 -6.383 1 98.81 205 ALA B N 1
ATOM 4833 C CA . ALA B 1 205 ? -12.25 -29.609 -7.496 1 98.81 205 ALA B CA 1
ATOM 4834 C C . ALA B 1 205 ? -10.906 -30.109 -8.031 1 98.81 205 ALA B C 1
ATOM 4836 O O . ALA B 1 205 ? -10.695 -30.156 -9.25 1 98.81 205 ALA B O 1
ATOM 4837 N N . VAL B 1 206 ? -10.016 -30.5 -7.133 1 98.88 206 VAL B N 1
ATOM 4838 C CA . VAL B 1 206 ? -8.703 -30.984 -7.539 1 98.88 206 VAL B CA 1
ATOM 4839 C C . VAL B 1 206 ? -8.852 -32.312 -8.258 1 98.88 206 VAL B C 1
ATOM 4841 O O . VAL B 1 206 ? -8.203 -32.562 -9.281 1 98.88 206 VAL B O 1
ATOM 4844 N N . ARG B 1 207 ? -9.695 -33.219 -7.762 1 98.69 207 ARG B N 1
ATOM 4845 C CA . ARG B 1 207 ? -9.953 -34.5 -8.43 1 98.69 207 ARG B CA 1
ATOM 4846 C C . ARG B 1 207 ? -10.523 -34.281 -9.82 1 98.69 207 ARG B C 1
ATOM 4848 O O . ARG B 1 207 ? -10.141 -34.969 -10.773 1 98.69 207 ARG B O 1
ATOM 4855 N N . GLU B 1 208 ? -11.43 -33.344 -9.867 1 98.81 208 GLU B N 1
ATOM 4856 C CA . GLU B 1 208 ? -12.008 -33.031 -11.172 1 98.81 208 GLU B CA 1
ATOM 4857 C C . GLU B 1 208 ? -10.945 -32.469 -12.117 1 98.81 208 GLU B C 1
ATOM 4859 O O . GLU B 1 208 ? -10.922 -32.812 -13.305 1 98.81 208 GLU B O 1
ATOM 4864 N N . ALA B 1 209 ? -10.102 -31.609 -11.664 1 98.94 209 ALA B N 1
ATOM 4865 C CA . ALA B 1 209 ? -9.023 -31.078 -12.484 1 98.94 209 ALA B CA 1
ATOM 4866 C C . ALA B 1 209 ? -8.117 -32.188 -13 1 98.94 209 ALA B C 1
ATOM 4868 O O . ALA B 1 209 ? -7.715 -32.188 -14.172 1 98.94 209 ALA B O 1
ATOM 4869 N N . ASP B 1 210 ? -7.816 -33.156 -12.125 1 98.94 210 ASP B N 1
ATOM 4870 C CA . ASP B 1 210 ? -6.996 -34.281 -12.523 1 98.94 210 ASP B CA 1
ATOM 4871 C C . ASP B 1 210 ? -7.699 -35.125 -13.594 1 98.94 210 ASP B C 1
ATOM 4873 O O . ASP B 1 210 ? -7.07 -35.531 -14.562 1 98.94 210 ASP B O 1
ATOM 4877 N N . LYS B 1 211 ? -8.992 -35.344 -13.398 1 98.88 211 LYS B N 1
ATOM 4878 C CA . LYS B 1 211 ? -9.781 -36.062 -14.406 1 98.88 211 LYS B CA 1
ATOM 4879 C C . LYS B 1 211 ? -9.742 -35.312 -15.75 1 98.88 211 LYS B C 1
ATOM 4881 O O . LYS B 1 211 ? -9.594 -35.969 -16.797 1 98.88 211 LYS B O 1
ATOM 4886 N N . GLN B 1 212 ? -9.852 -34.031 -15.719 1 98.94 212 GLN B N 1
ATOM 4887 C CA . GLN B 1 212 ? -9.812 -33.219 -16.938 1 98.94 212 GLN B CA 1
ATOM 4888 C C . GLN B 1 212 ? -8.438 -33.281 -17.594 1 98.94 212 GLN B C 1
ATOM 4890 O O . GLN B 1 212 ? -8.328 -33.25 -18.828 1 98.94 212 GLN B O 1
ATOM 4895 N N . LEU B 1 213 ? -7.395 -33.312 -16.781 1 98.94 213 LEU B N 1
ATOM 4896 C CA . LEU B 1 213 ? -6.055 -33.5 -17.312 1 98.94 213 LEU B CA 1
ATOM 4897 C C . LEU B 1 213 ? -5.973 -34.812 -18.078 1 98.94 213 LEU B C 1
ATOM 4899 O O . LEU B 1 213 ? -5.449 -34.844 -19.203 1 98.94 213 LEU B O 1
ATOM 4903 N N . GLY B 1 214 ? -6.484 -35.875 -17.516 1 98.88 214 GLY B N 1
ATOM 4904 C CA . GLY B 1 214 ? -6.52 -37.188 -18.188 1 98.88 214 GLY B CA 1
ATOM 4905 C C . GLY B 1 214 ? -7.293 -37.125 -19.5 1 98.88 214 GLY B C 1
ATOM 4906 O O . GLY B 1 214 ? -6.832 -37.656 -20.516 1 98.88 214 GLY B O 1
ATOM 4907 N N . ARG B 1 215 ? -8.453 -36.562 -19.438 1 98.88 215 ARG B N 1
ATOM 4908 C CA . ARG B 1 215 ? -9.273 -36.438 -20.625 1 98.88 215 ARG B CA 1
ATOM 4909 C C . ARG B 1 215 ? -8.547 -35.656 -21.703 1 98.88 215 ARG B C 1
ATOM 4911 O O . ARG B 1 215 ? -8.586 -36 -22.891 1 98.88 215 ARG B O 1
ATOM 4918 N N . PHE B 1 216 ? -7.934 -34.562 -21.312 1 98.88 216 PHE B N 1
ATOM 4919 C CA . PHE B 1 216 ? -7.184 -33.688 -22.234 1 98.88 216 PHE B CA 1
ATOM 4920 C C . PHE B 1 216 ? -6.109 -34.5 -22.953 1 98.88 216 PHE B C 1
ATOM 4922 O O . PHE B 1 216 ? -5.992 -34.406 -24.188 1 98.88 216 PHE B O 1
ATOM 4929 N N . ILE B 1 217 ? -5.336 -35.281 -22.203 1 98.81 217 ILE B N 1
ATOM 4930 C CA . ILE B 1 217 ? -4.262 -36.125 -22.75 1 98.81 217 ILE B CA 1
ATOM 4931 C C . ILE B 1 217 ? -4.84 -37.156 -23.719 1 98.81 217 ILE B C 1
ATOM 4933 O O . ILE B 1 217 ? -4.328 -37.344 -24.828 1 98.81 217 ILE B O 1
ATOM 4937 N N . SER B 1 218 ? -5.93 -37.781 -23.312 1 98.75 218 SER B N 1
ATOM 4938 C CA . SER B 1 218 ? -6.582 -38.781 -24.156 1 98.75 218 SER B CA 1
ATOM 4939 C C . SER B 1 218 ? -7.047 -38.188 -25.469 1 98.75 218 SER B C 1
ATOM 4941 O O . SER B 1 218 ? -6.871 -38.781 -26.531 1 98.75 218 SER B O 1
ATOM 4943 N N . GLU B 1 219 ? -7.625 -37.031 -25.422 1 98.75 219 GLU B N 1
ATOM 4944 C CA . GLU B 1 219 ? -8.125 -36.375 -26.625 1 98.75 219 GLU B CA 1
ATOM 4945 C C . GLU B 1 219 ? -6.98 -35.938 -27.531 1 98.75 219 GLU B C 1
ATOM 4947 O O . GLU B 1 219 ? -7.09 -36 -28.75 1 98.75 219 GLU B O 1
ATOM 4952 N N . LEU B 1 220 ? -5.891 -35.438 -26.969 1 98.62 220 LEU B N 1
ATOM 4953 C CA . LEU B 1 220 ? -4.715 -35.094 -27.766 1 98.62 220 LEU B CA 1
ATOM 4954 C C . LEU B 1 220 ? -4.207 -36.312 -28.531 1 98.62 220 LEU B C 1
ATOM 4956 O O . LEU B 1 220 ? -3.791 -36.188 -29.688 1 98.62 220 LEU B O 1
ATOM 4960 N N . LYS B 1 221 ? -4.211 -37.5 -27.891 1 98.44 221 LYS B N 1
ATOM 4961 C CA . LYS B 1 221 ? -3.805 -38.719 -28.562 1 98.44 221 LYS B CA 1
ATOM 4962 C C . LYS B 1 221 ? -4.754 -39.062 -29.703 1 98.44 221 LYS B C 1
ATOM 4964 O O . LYS B 1 221 ? -4.312 -39.406 -30.797 1 98.44 221 LYS B O 1
ATOM 4969 N N . LYS B 1 222 ? -5.961 -38.844 -29.469 1 98.44 222 LYS B N 1
ATOM 4970 C CA . LYS B 1 222 ? -6.984 -39.188 -30.469 1 98.44 222 LYS B CA 1
ATOM 4971 C C . LYS B 1 222 ? -6.844 -38.312 -31.703 1 98.44 222 LYS B C 1
ATOM 4973 O O . LYS B 1 222 ? -7.012 -38.781 -32.812 1 98.44 222 LYS B O 1
ATOM 4978 N N . ILE B 1 223 ? -6.5 -37.094 -31.516 1 97.56 223 ILE B N 1
ATOM 4979 C CA . ILE B 1 223 ? -6.465 -36.188 -32.656 1 97.56 223 ILE B CA 1
ATOM 4980 C C . ILE B 1 223 ? -5.059 -36.125 -33.25 1 97.56 223 ILE B C 1
ATOM 4982 O O . ILE B 1 223 ? -4.766 -35.312 -34.094 1 97.56 223 ILE B O 1
ATOM 4986 N N . GLY B 1 224 ? -4.102 -36.938 -32.688 1 97.5 224 GLY B N 1
ATOM 4987 C CA . GLY B 1 224 ? -2.773 -37.094 -33.25 1 97.5 224 GLY B CA 1
ATOM 4988 C C . GLY B 1 224 ? -1.828 -35.969 -32.906 1 97.5 224 GLY B C 1
ATOM 4989 O O . GLY B 1 224 ? -0.918 -35.656 -33.688 1 97.5 224 GLY B O 1
ATOM 4990 N N . LYS B 1 225 ? -1.949 -35.344 -31.812 1 97.81 225 LYS B N 1
ATOM 4991 C CA . LYS B 1 225 ? -1.136 -34.188 -31.469 1 97.81 225 LYS B CA 1
ATOM 4992 C C . LYS B 1 225 ? -0.371 -34.438 -30.172 1 97.81 225 LYS B C 1
ATOM 4994 O O . LYS B 1 225 ? 0.219 -33.5 -29.609 1 97.81 225 LYS B O 1
ATOM 4999 N N . TRP B 1 226 ? -0.363 -35.625 -29.703 1 97.94 226 TRP B N 1
ATOM 5000 C CA . TRP B 1 226 ? 0.262 -35.938 -28.422 1 97.94 226 TRP B CA 1
ATOM 5001 C C . TRP B 1 226 ? 1.779 -36 -28.562 1 97.94 226 TRP B C 1
ATOM 5003 O O . TRP B 1 226 ? 2.508 -35.344 -27.812 1 97.94 226 TRP B O 1
ATOM 5013 N N . GLU B 1 227 ? 2.373 -36.719 -29.531 1 95.44 227 GLU B N 1
ATOM 5014 C CA . GLU B 1 227 ? 3.795 -37.031 -29.641 1 95.44 227 GLU B CA 1
ATOM 5015 C C . GLU B 1 227 ? 4.617 -35.781 -29.875 1 95.44 227 GLU B C 1
ATOM 5017 O O . GLU B 1 227 ? 5.738 -35.656 -29.359 1 95.44 227 GLU B O 1
ATOM 5022 N N . GLY B 1 228 ? 4.156 -34.812 -30.5 1 96.31 228 GLY B N 1
ATOM 5023 C CA . GLY B 1 228 ? 4.891 -33.594 -30.781 1 96.31 228 GLY B CA 1
ATOM 5024 C C . GLY B 1 228 ? 4.613 -32.469 -29.797 1 96.31 228 GLY B C 1
ATOM 5025 O O . GLY B 1 228 ? 5.047 -31.344 -30 1 96.31 228 GLY B O 1
ATOM 5026 N N . THR B 1 229 ? 3.939 -32.781 -28.688 1 98.25 229 THR B N 1
ATOM 5027 C CA . THR B 1 229 ? 3.504 -31.75 -27.75 1 98.25 229 THR B CA 1
ATOM 5028 C C . THR B 1 229 ? 4.438 -31.688 -26.531 1 98.25 229 THR B C 1
ATOM 5030 O O . THR B 1 229 ? 4.789 -32.719 -25.969 1 98.25 229 THR B O 1
ATOM 5033 N N . LEU B 1 230 ? 4.945 -30.5 -26.219 1 98.56 230 LEU B N 1
ATOM 5034 C CA . LEU B 1 230 ? 5.48 -30.172 -24.891 1 98.56 230 LEU B CA 1
ATOM 5035 C C . LEU B 1 230 ? 4.367 -29.75 -23.938 1 98.56 230 LEU B C 1
ATOM 5037 O O . LEU B 1 230 ? 3.787 -28.672 -24.094 1 98.56 230 LEU B O 1
ATOM 5041 N N . LEU B 1 231 ? 4.023 -30.609 -23 1 98.88 231 LEU B N 1
ATOM 5042 C CA . LEU B 1 231 ? 2.988 -30.328 -22.016 1 98.88 231 LEU B CA 1
ATOM 5043 C C . LEU B 1 231 ? 3.605 -29.938 -20.672 1 98.88 231 LEU B C 1
ATOM 5045 O O . LEU B 1 231 ? 4.371 -30.703 -20.094 1 98.88 231 LEU B O 1
ATOM 5049 N N . VAL B 1 232 ? 3.352 -28.75 -20.219 1 98.88 232 VAL B N 1
ATOM 5050 C CA . VAL B 1 232 ? 3.74 -28.281 -18.891 1 98.88 232 VAL B CA 1
ATOM 5051 C C . VAL B 1 232 ? 2.5 -28.141 -18.016 1 98.88 232 VAL B C 1
ATOM 5053 O O . VAL B 1 232 ? 1.607 -27.344 -18.312 1 98.88 232 VAL B O 1
ATOM 5056 N N . VAL B 1 233 ? 2.41 -28.938 -16.969 1 98.94 233 VAL B N 1
ATOM 5057 C CA . VAL B 1 233 ? 1.322 -28.875 -15.992 1 98.94 233 VAL B CA 1
ATOM 5058 C C . VAL B 1 233 ? 1.819 -28.219 -14.711 1 98.94 233 VAL B C 1
ATOM 5060 O O . VAL B 1 233 ? 2.795 -28.672 -14.109 1 98.94 233 VAL B O 1
ATOM 5063 N N . THR B 1 234 ? 1.205 -27.188 -14.305 1 98.88 234 THR B N 1
ATOM 5064 C CA . THR B 1 234 ? 1.654 -26.422 -13.141 1 98.88 234 THR B CA 1
ATOM 5065 C C . THR B 1 234 ? 0.496 -25.641 -12.523 1 98.88 234 THR B C 1
ATOM 5067 O O . THR B 1 234 ? -0.67 -25.969 -12.758 1 98.88 234 THR B O 1
ATOM 5070 N N . SER B 1 235 ? 0.784 -24.766 -11.617 1 98.88 235 SER B N 1
ATOM 5071 C CA . SER B 1 235 ? -0.167 -23.844 -11 1 98.88 235 SER B CA 1
ATOM 5072 C C . SER B 1 235 ? 0.354 -22.406 -11.023 1 98.88 235 SER B C 1
ATOM 5074 O O . SER B 1 235 ? 1.519 -22.172 -11.352 1 98.88 235 SER B O 1
ATOM 5076 N N . ASP B 1 236 ? -0.518 -21.469 -10.828 1 97.69 236 ASP B N 1
ATOM 5077 C CA . ASP B 1 236 ? -0.072 -20.078 -10.758 1 97.69 236 ASP B CA 1
ATOM 5078 C C . ASP B 1 236 ? 0.312 -19.703 -9.328 1 97.69 236 ASP B C 1
ATOM 5080 O O . ASP B 1 236 ? 1.095 -18.781 -9.117 1 97.69 236 ASP B O 1
ATOM 5084 N N . HIS B 1 237 ? -0.284 -20.312 -8.391 1 98.12 237 HIS B N 1
ATOM 5085 C CA . HIS B 1 237 ? 0.041 -20.156 -6.977 1 98.12 237 HIS B CA 1
ATOM 5086 C C . HIS B 1 237 ? -0.347 -21.406 -6.188 1 98.12 237 HIS B C 1
ATOM 5088 O O . HIS B 1 237 ? -0.923 -22.344 -6.746 1 98.12 237 HIS B O 1
ATOM 5094 N N . GLY B 1 238 ? 0.113 -21.438 -4.918 1 98.31 238 GLY B N 1
ATOM 5095 C CA . GLY B 1 238 ? -0.3 -22.516 -4.031 1 98.31 238 GLY B CA 1
ATOM 5096 C C . GLY B 1 238 ? -1.627 -22.234 -3.346 1 98.31 238 GLY B C 1
ATOM 5097 O O . GLY B 1 238 ? -2.449 -21.469 -3.852 1 98.31 238 GLY B O 1
ATOM 5098 N N . GLN B 1 239 ? -1.866 -23 -2.348 1 97.94 239 GLN B N 1
ATOM 5099 C CA . GLN B 1 239 ? -3.064 -22.984 -1.516 1 97.94 239 GLN B CA 1
ATOM 5100 C C . GLN B 1 239 ? -2.73 -23.328 -0.065 1 97.94 239 GLN B C 1
ATOM 5102 O O . GLN B 1 239 ? -1.91 -24.203 0.2 1 97.94 239 GLN B O 1
ATOM 5107 N N . THR B 1 240 ? -3.34 -22.578 0.858 1 98.31 240 THR B N 1
ATOM 5108 C CA . THR B 1 240 ? -3.111 -22.953 2.25 1 98.31 240 THR B CA 1
ATOM 5109 C C . THR B 1 240 ? -4.066 -24.062 2.672 1 98.31 240 THR B C 1
ATOM 5111 O O . THR B 1 240 ? -5.148 -24.219 2.1 1 98.31 240 THR B O 1
ATOM 5114 N N . LYS B 1 241 ? -3.68 -24.766 3.721 1 97.94 241 LYS B N 1
ATOM 5115 C CA . LYS B 1 241 ? -4.523 -25.828 4.262 1 97.94 241 LYS B CA 1
ATOM 5116 C C . LYS B 1 241 ? -5.82 -25.266 4.832 1 97.94 241 LYS B C 1
ATOM 5118 O O . LYS B 1 241 ? -6.848 -25.953 4.852 1 97.94 241 LYS B O 1
ATOM 5123 N N . THR B 1 242 ? -5.754 -23.984 5.262 1 97.56 242 THR B N 1
ATOM 5124 C CA . THR B 1 242 ? -6.934 -23.359 5.855 1 97.56 242 THR B CA 1
ATOM 5125 C C . THR B 1 242 ? -7.793 -22.703 4.777 1 97.56 242 THR B C 1
ATOM 5127 O O . THR B 1 242 ? -8.844 -22.125 5.078 1 97.56 242 THR B O 1
ATOM 5130 N N . GLY B 1 243 ? -7.344 -22.75 3.555 1 97.44 243 GLY B N 1
ATOM 5131 C CA . GLY B 1 243 ? -8.102 -22.219 2.434 1 97.44 243 GLY B CA 1
ATOM 5132 C C . GLY B 1 243 ? -7.562 -20.891 1.936 1 97.44 243 GLY B C 1
ATOM 5133 O O . GLY B 1 243 ? -7.012 -20.109 2.711 1 97.44 243 GLY B O 1
ATOM 5134 N N . TRP B 1 244 ? -7.668 -20.703 0.627 1 97.06 244 TRP B N 1
ATOM 5135 C CA . TRP B 1 244 ? -7.266 -19.484 -0.059 1 97.06 244 TRP B CA 1
ATOM 5136 C C . TRP B 1 244 ? -5.746 -19.359 -0.116 1 97.06 244 TRP B C 1
ATOM 5138 O O . TRP B 1 244 ? -5.031 -20.359 0.051 1 97.06 244 TRP B O 1
ATOM 5148 N N . HIS B 1 245 ? -5.27 -18.219 -0.585 1 97.38 245 HIS B N 1
ATOM 5149 C CA . HIS B 1 245 ? -3.838 -18.094 -0.84 1 97.38 245 HIS B CA 1
ATOM 5150 C C . HIS B 1 245 ? -3.303 -16.766 -0.331 1 97.38 245 HIS B C 1
ATOM 5152 O O . HIS B 1 245 ? -2.775 -15.961 -1.107 1 97.38 245 HIS B O 1
ATOM 5158 N N . PRO B 1 246 ? -3.418 -16.562 1.027 1 97 246 PRO B N 1
ATOM 5159 C CA . PRO B 1 246 ? -2.803 -15.352 1.576 1 97 246 PRO B CA 1
ATOM 5160 C C . PRO B 1 246 ? -1.308 -15.258 1.275 1 97 246 PRO B C 1
ATOM 5162 O O . PRO B 1 246 ? -0.703 -16.234 0.837 1 97 246 PRO B O 1
ATOM 5165 N N . ILE B 1 247 ? -0.724 -14.141 1.514 1 95.38 247 ILE B N 1
ATOM 5166 C CA . ILE B 1 247 ? 0.565 -13.805 0.921 1 95.38 247 ILE B CA 1
ATOM 5167 C C . ILE B 1 247 ? 1.69 -14.422 1.747 1 95.38 247 ILE B C 1
ATOM 5169 O O . ILE B 1 247 ? 2.75 -14.758 1.212 1 95.38 247 ILE B O 1
ATOM 5173 N N . LEU B 1 248 ? 1.562 -14.656 2.994 1 95.56 248 LEU B N 1
ATOM 5174 C CA . LEU B 1 248 ? 2.709 -14.914 3.859 1 95.56 248 LEU B CA 1
ATOM 5175 C C . LEU B 1 248 ? 2.986 -16.406 3.973 1 95.56 248 LEU B C 1
ATOM 5177 O O . LEU B 1 248 ? 4.141 -16.828 3.904 1 95.56 248 LEU B O 1
ATOM 5181 N N . PRO B 1 249 ? 1.974 -17.266 4.094 1 97.19 249 PRO B N 1
ATOM 5182 C CA . PRO B 1 249 ? 2.275 -18.688 4.277 1 97.19 249 PRO B CA 1
ATOM 5183 C C . PRO B 1 249 ? 2.994 -19.312 3.078 1 97.19 249 PRO B C 1
ATOM 5185 O O . PRO B 1 249 ? 2.635 -19.031 1.931 1 97.19 249 PRO B O 1
ATOM 5188 N N . GLU B 1 250 ? 3.891 -20.188 3.369 1 97 250 GLU B N 1
ATOM 5189 C CA . GLU B 1 250 ? 4.703 -20.781 2.311 1 97 250 GLU B CA 1
ATOM 5190 C C . GLU B 1 250 ? 3.857 -21.656 1.401 1 97 250 GLU B C 1
ATOM 5192 O O . GLU B 1 250 ? 4.133 -21.766 0.204 1 97 250 GLU B O 1
ATOM 5197 N N . GLU B 1 251 ? 2.809 -22.188 1.932 1 97.69 251 GLU B N 1
ATOM 5198 C CA . GLU B 1 251 ? 1.917 -23.031 1.143 1 97.69 251 GLU B CA 1
ATOM 5199 C C . GLU B 1 251 ? 1.299 -22.25 -0.014 1 97.69 251 GLU B C 1
ATOM 5201 O O . GLU B 1 251 ? 0.98 -22.828 -1.058 1 97.69 251 GLU B O 1
ATOM 5206 N N . SER B 1 252 ? 1.192 -20.938 0.158 1 98.19 252 SER B N 1
ATOM 5207 C CA . SER B 1 252 ? 0.532 -20.094 -0.83 1 98.19 252 SER B CA 1
ATOM 5208 C C . SER B 1 252 ? 1.396 -19.922 -2.074 1 98.19 252 SER B C 1
ATOM 5210 O O . SER B 1 252 ? 0.905 -19.5 -3.123 1 98.19 252 SER B O 1
ATOM 5212 N N . TRP B 1 253 ? 2.715 -20.188 -1.951 1 98.06 253 TRP B N 1
ATOM 5213 C CA . TRP B 1 253 ? 3.566 -19.875 -3.096 1 98.06 253 TRP B CA 1
ATOM 5214 C C . TRP B 1 253 ? 4.465 -21.062 -3.439 1 98.06 253 TRP B C 1
ATOM 5216 O O . TRP B 1 253 ? 5.609 -20.875 -3.855 1 98.06 253 TRP B O 1
ATOM 5226 N N . GLN B 1 254 ? 3.953 -22.281 -3.16 1 98.06 254 GLN B N 1
ATOM 5227 C CA . GLN B 1 254 ? 4.562 -23.531 -3.592 1 98.06 254 GLN B CA 1
ATOM 5228 C C . GLN B 1 254 ? 3.555 -24.406 -4.336 1 98.06 254 GLN B C 1
ATOM 5230 O O . GLN B 1 254 ? 2.393 -24.5 -3.934 1 98.06 254 GLN B O 1
ATOM 5235 N N . PHE B 1 255 ? 3.973 -24.984 -5.418 1 98.69 255 PHE B N 1
ATOM 5236 C CA . PHE B 1 255 ? 3.127 -25.875 -6.203 1 98.69 255 PHE B CA 1
ATOM 5237 C C . PHE B 1 255 ? 3.973 -26.812 -7.059 1 98.69 255 PHE B C 1
ATOM 5239 O O . PHE B 1 255 ? 5.16 -26.562 -7.281 1 98.69 255 PHE B O 1
ATOM 5246 N N . PRO B 1 256 ? 3.416 -27.938 -7.527 1 98.69 256 PRO B N 1
ATOM 5247 C CA . PRO B 1 256 ? 4.164 -28.875 -8.383 1 98.69 256 PRO B CA 1
ATOM 5248 C C . PRO B 1 256 ? 4.129 -28.469 -9.859 1 98.69 256 PRO B C 1
ATOM 5250 O O . PRO B 1 256 ? 3.215 -27.766 -10.289 1 98.69 256 PRO B O 1
ATOM 5253 N N . THR B 1 257 ? 5.156 -28.906 -10.57 1 98.69 257 THR B N 1
ATOM 5254 C CA . THR B 1 257 ? 5.219 -28.656 -12.008 1 98.69 257 THR B CA 1
ATOM 5255 C C . THR B 1 257 ? 5.742 -29.891 -12.742 1 98.69 257 THR B C 1
ATOM 5257 O O . THR B 1 257 ? 6.691 -30.531 -12.289 1 98.69 257 THR B O 1
ATOM 5260 N N . ILE B 1 258 ? 5.098 -30.266 -13.844 1 98.56 258 ILE B N 1
ATOM 5261 C CA . ILE B 1 258 ? 5.543 -31.344 -14.711 1 98.56 258 ILE B CA 1
ATOM 5262 C C . ILE B 1 258 ? 5.891 -30.797 -16.094 1 98.56 258 ILE B C 1
ATOM 5264 O O . ILE B 1 258 ? 5.16 -29.969 -16.641 1 98.56 258 ILE B O 1
ATOM 5268 N N . PHE B 1 259 ? 7.027 -31.203 -16.562 1 98.38 259 PHE B N 1
ATOM 5269 C CA . PHE B 1 259 ? 7.34 -31.094 -17.984 1 98.38 259 PHE B CA 1
ATOM 5270 C C . PHE B 1 259 ? 7.258 -32.469 -18.672 1 98.38 259 PHE B C 1
ATOM 5272 O O . PHE B 1 259 ? 7.781 -33.438 -18.156 1 98.38 259 PHE B O 1
ATOM 5279 N N . TYR B 1 260 ? 6.57 -32.469 -19.797 1 98 260 TYR B N 1
ATOM 5280 C CA . TYR B 1 260 ? 6.492 -33.688 -20.594 1 98 260 TYR B CA 1
ATOM 5281 C C . TYR B 1 260 ? 6.598 -33.375 -22.078 1 98 260 TYR B C 1
ATOM 5283 O O . TYR B 1 260 ? 6 -32.406 -22.562 1 98 260 TYR B O 1
ATOM 5291 N N . GLY B 1 261 ? 7.293 -34.25 -22.781 1 97.38 261 GLY B N 1
ATOM 5292 C CA . GLY B 1 261 ? 7.344 -34.094 -24.234 1 97.38 261 GLY B CA 1
ATOM 5293 C C . GLY B 1 261 ? 8.727 -34.312 -24.797 1 97.38 261 GLY B C 1
ATOM 5294 O O . GLY B 1 261 ? 9.633 -34.781 -24.094 1 97.38 261 GLY B O 1
ATOM 5295 N N . PRO B 1 262 ? 8.93 -34 -26.141 1 95.56 262 PRO B N 1
ATOM 5296 C CA . PRO B 1 262 ? 10.234 -34.188 -26.781 1 95.56 262 PRO B CA 1
ATOM 5297 C C . PRO B 1 262 ? 11.352 -33.438 -26.062 1 95.56 262 PRO B C 1
ATOM 5299 O O . PRO B 1 262 ? 11.156 -32.312 -25.594 1 95.56 262 PRO B O 1
ATOM 5302 N N . ASN B 1 263 ? 12.484 -34.125 -25.828 1 92.75 263 ASN B N 1
ATOM 5303 C CA . ASN B 1 263 ? 13.719 -33.562 -25.297 1 92.75 263 ASN B CA 1
ATOM 5304 C C . ASN B 1 263 ? 13.633 -33.375 -23.781 1 92.75 263 ASN B C 1
ATOM 5306 O O . ASN B 1 263 ? 14.555 -32.844 -23.172 1 92.75 263 ASN B O 1
ATOM 5310 N N . VAL B 1 264 ? 12.469 -33.781 -23.172 1 95.19 264 VAL B N 1
ATOM 5311 C CA . VAL B 1 264 ? 12.367 -33.781 -21.703 1 95.19 264 VAL B CA 1
ATOM 5312 C C . VAL B 1 264 ? 12.812 -35.156 -21.172 1 95.19 264 VAL B C 1
ATOM 5314 O O . VAL B 1 264 ? 12.414 -36.188 -21.703 1 95.19 264 VAL B O 1
ATOM 5317 N N . LYS B 1 265 ? 13.602 -35.094 -20.234 1 92.81 265 LYS B N 1
ATOM 5318 C CA . LYS B 1 265 ? 14.086 -36.312 -19.641 1 92.81 265 LYS B CA 1
ATOM 5319 C C . LYS B 1 265 ? 12.969 -37.062 -18.906 1 92.81 265 LYS B C 1
ATOM 5321 O O . LYS B 1 265 ? 12.32 -36.469 -18.031 1 92.81 265 LYS B O 1
ATOM 5326 N N . GLU B 1 266 ? 12.805 -38.281 -19.219 1 93.31 266 GLU B N 1
ATOM 5327 C CA . GLU B 1 266 ? 11.773 -39.094 -18.578 1 93.31 266 GLU B CA 1
ATOM 5328 C C . GLU B 1 266 ? 12.203 -39.531 -17.188 1 93.31 266 GLU B C 1
ATOM 5330 O O . GLU B 1 266 ? 13.352 -39.906 -16.984 1 93.31 266 GLU B O 1
ATOM 5335 N N . GLY B 1 267 ? 11.258 -39.406 -16.234 1 90.94 267 GLY B N 1
ATOM 5336 C CA . GLY B 1 267 ? 11.461 -39.969 -14.898 1 90.94 267 GLY B CA 1
ATOM 5337 C C . GLY B 1 267 ? 12.383 -39.125 -14.039 1 90.94 267 GLY B C 1
ATOM 5338 O O . GLY B 1 267 ? 12.883 -39.594 -13.016 1 90.94 267 GLY B O 1
ATOM 5339 N N . SER B 1 268 ? 12.656 -37.938 -14.469 1 89.94 268 SER B N 1
ATOM 5340 C CA . SER B 1 268 ? 13.516 -37.062 -13.688 1 89.94 268 SER B CA 1
ATOM 5341 C C . SER B 1 268 ? 12.711 -36.25 -12.672 1 89.94 268 SER B C 1
ATOM 5343 O O . SER B 1 268 ? 11.531 -35.969 -12.891 1 89.94 268 SER B O 1
ATOM 5345 N N . THR B 1 269 ? 13.352 -36 -11.531 1 92.19 269 THR B N 1
ATOM 5346 C CA . THR B 1 269 ? 12.711 -35.219 -10.484 1 92.19 269 THR B CA 1
ATOM 5347 C C . THR B 1 269 ? 13.672 -34.156 -9.953 1 92.19 269 THR B C 1
ATOM 5349 O O . THR B 1 269 ? 14.812 -34.438 -9.609 1 92.19 269 THR B O 1
ATOM 5352 N N . LEU B 1 270 ? 13.234 -32.969 -10.008 1 91.56 270 LEU B N 1
ATOM 5353 C CA . LEU B 1 270 ? 13.898 -31.859 -9.32 1 91.56 270 LEU B CA 1
ATOM 5354 C C . LEU B 1 270 ? 13.188 -31.531 -8.008 1 91.56 270 LEU B C 1
ATOM 5356 O O . LEU B 1 270 ? 11.953 -31.5 -7.957 1 91.56 270 LEU B O 1
ATOM 5360 N N . GLU B 1 271 ? 13.984 -31.281 -6.996 1 92.31 271 GLU B N 1
ATOM 5361 C CA . GLU B 1 271 ? 13.398 -30.969 -5.695 1 92.31 271 GLU B CA 1
ATOM 5362 C C . GLU B 1 271 ? 12.664 -29.641 -5.727 1 92.31 271 GLU B C 1
ATOM 5364 O O . GLU B 1 271 ? 11.609 -29.484 -5.105 1 92.31 271 GLU B O 1
ATOM 5369 N N . TRP B 1 272 ? 13.297 -28.734 -6.387 1 94.31 272 TRP B N 1
ATOM 5370 C CA . TRP B 1 272 ? 12.656 -27.422 -6.434 1 94.31 272 TRP B CA 1
ATOM 5371 C C . TRP B 1 272 ? 13.023 -26.688 -7.715 1 94.31 272 TRP B C 1
ATOM 5373 O O . TRP B 1 272 ? 13.969 -27.062 -8.406 1 94.31 272 TRP B O 1
ATOM 5383 N N . GLY B 1 273 ? 12.289 -25.703 -8.102 1 95.25 273 GLY B N 1
ATOM 5384 C CA . GLY B 1 273 ? 12.508 -24.688 -9.125 1 95.25 273 GLY B CA 1
ATOM 5385 C C . GLY B 1 273 ? 11.75 -23.406 -8.852 1 95.25 273 GLY B C 1
ATOM 5386 O O . GLY B 1 273 ? 10.953 -23.328 -7.918 1 95.25 273 GLY B O 1
ATOM 5387 N N . ASP B 1 274 ? 12.07 -22.359 -9.633 1 97.56 274 ASP B N 1
ATOM 5388 C CA . ASP B 1 274 ? 11.352 -21.094 -9.516 1 97.56 274 ASP B CA 1
ATOM 5389 C C . ASP B 1 274 ? 10.32 -20.953 -10.625 1 97.56 274 ASP B C 1
ATOM 5391 O O . ASP B 1 274 ? 10.562 -21.344 -11.766 1 97.56 274 ASP B O 1
ATOM 5395 N N . GLN B 1 275 ? 9.219 -20.359 -10.234 1 98.44 275 GLN B N 1
ATOM 5396 C CA . GLN B 1 275 ? 8.156 -20.094 -11.203 1 98.44 275 GLN B CA 1
ATOM 5397 C C . GLN B 1 275 ? 8.695 -19.375 -12.43 1 98.44 275 GLN B C 1
ATOM 5399 O O . GLN B 1 275 ? 8.258 -19.641 -13.555 1 98.44 275 GLN B O 1
ATOM 5404 N N . ILE B 1 276 ? 9.617 -18.484 -12.289 1 98.38 276 ILE B N 1
ATOM 5405 C CA . ILE B 1 276 ? 10.164 -17.672 -13.367 1 98.38 276 ILE B CA 1
ATOM 5406 C C . ILE B 1 276 ? 11.039 -18.531 -14.273 1 98.38 276 ILE B C 1
ATOM 5408 O O . ILE B 1 276 ? 11.43 -18.094 -15.359 1 98.38 276 ILE B O 1
ATOM 5412 N N . ASP B 1 277 ? 11.383 -19.766 -13.914 1 96.75 277 ASP B N 1
ATOM 5413 C CA . ASP B 1 277 ? 12.203 -20.672 -14.727 1 96.75 277 ASP B CA 1
ATOM 5414 C C . ASP B 1 277 ? 11.367 -21.328 -15.82 1 96.75 277 ASP B C 1
ATOM 5416 O O . ASP B 1 277 ? 11.914 -21.875 -16.781 1 96.75 277 ASP B O 1
ATOM 5420 N N . ILE B 1 278 ? 10.094 -21.297 -15.672 1 98.19 278 ILE B N 1
ATOM 5421 C CA . ILE B 1 278 ? 9.211 -22.094 -16.516 1 98.19 278 ILE B CA 1
ATOM 5422 C C . ILE B 1 278 ? 9.258 -21.578 -17.953 1 98.19 278 ILE B C 1
ATOM 5424 O O . ILE B 1 278 ? 9.508 -22.344 -18.891 1 98.19 278 ILE B O 1
ATOM 5428 N N . ILE B 1 279 ? 9.109 -20.281 -18.094 1 98.56 279 ILE B N 1
ATOM 5429 C CA . ILE B 1 279 ? 8.961 -19.703 -19.438 1 98.56 279 ILE B CA 1
ATOM 5430 C C . ILE B 1 279 ? 10.297 -19.766 -20.172 1 98.56 279 ILE B C 1
ATOM 5432 O O . ILE B 1 279 ? 10.352 -20.188 -21.328 1 98.56 279 ILE B O 1
ATOM 5436 N N . PRO B 1 280 ? 11.438 -19.453 -19.578 1 97.69 280 PRO B N 1
ATOM 5437 C CA . PRO B 1 280 ? 12.703 -19.641 -20.281 1 97.69 280 PRO B CA 1
ATOM 5438 C C . PRO B 1 280 ? 12.938 -21.094 -20.688 1 97.69 280 PRO B C 1
ATOM 5440 O O . PRO B 1 280 ? 13.5 -21.359 -21.75 1 97.69 280 PRO B O 1
ATOM 5443 N N . THR B 1 281 ? 12.547 -22.016 -19.875 1 96.94 281 THR B N 1
ATOM 5444 C CA . THR B 1 281 ? 12.711 -23.438 -20.172 1 96.94 281 THR B CA 1
ATOM 5445 C C . THR B 1 281 ? 11.836 -23.844 -21.344 1 96.94 281 THR B C 1
ATOM 5447 O O . THR B 1 281 ? 12.289 -24.531 -22.266 1 96.94 281 THR B O 1
ATOM 5450 N N . ILE B 1 282 ? 10.602 -23.375 -21.375 1 98.38 282 ILE B N 1
ATOM 5451 C CA . ILE B 1 282 ? 9.711 -23.641 -22.5 1 98.38 282 ILE B CA 1
ATOM 5452 C C . ILE B 1 282 ? 10.297 -23.047 -23.781 1 98.38 282 ILE B C 1
ATOM 5454 O O . ILE B 1 282 ? 10.359 -23.719 -24.812 1 98.38 282 ILE B O 1
ATOM 5458 N N . ALA B 1 283 ? 10.68 -21.781 -23.672 1 98.19 283 ALA B N 1
ATOM 5459 C CA . ALA B 1 283 ? 11.234 -21.109 -24.844 1 98.19 283 ALA B CA 1
ATOM 5460 C C . ALA B 1 283 ? 12.43 -21.875 -25.406 1 98.19 283 ALA B C 1
ATOM 5462 O O . ALA B 1 283 ? 12.57 -22.047 -26.625 1 98.19 283 ALA B O 1
ATOM 5463 N N . HIS B 1 284 ? 13.266 -22.328 -24.547 1 96.44 284 HIS B N 1
ATOM 5464 C CA . HIS B 1 284 ? 14.438 -23.094 -24.953 1 96.44 284 HIS B CA 1
ATOM 5465 C C . HIS B 1 284 ? 14.031 -24.375 -25.672 1 96.44 284 HIS B C 1
ATOM 5467 O O . HIS B 1 284 ? 14.547 -24.672 -26.75 1 96.44 284 HIS B O 1
ATOM 5473 N N . LEU B 1 285 ? 13.133 -25.109 -25.109 1 96.75 285 LEU B N 1
ATOM 5474 C CA . LEU B 1 285 ? 12.695 -26.391 -25.656 1 96.75 285 LEU B CA 1
ATOM 5475 C C . LEU B 1 285 ? 12.016 -26.188 -27 1 96.75 285 LEU B C 1
ATOM 5477 O O . LEU B 1 285 ? 12.148 -27.031 -27.906 1 96.75 285 LEU B O 1
ATOM 5481 N N . MET B 1 286 ? 11.312 -25.047 -27.141 1 97.69 286 MET B N 1
ATOM 5482 C CA . MET B 1 286 ? 10.555 -24.766 -28.359 1 97.69 286 MET B CA 1
ATOM 5483 C C . MET B 1 286 ? 11.43 -24.062 -29.391 1 97.69 286 MET B C 1
ATOM 5485 O O . MET B 1 286 ? 10.992 -23.812 -30.516 1 97.69 286 MET B O 1
ATOM 5489 N N . ASP B 1 287 ? 12.625 -23.75 -28.984 1 96.69 287 ASP B N 1
ATOM 5490 C CA . ASP B 1 287 ? 13.57 -23.047 -29.844 1 96.69 287 ASP B CA 1
ATOM 5491 C C . ASP B 1 287 ? 13 -21.703 -30.312 1 96.69 287 ASP B C 1
ATOM 5493 O O . ASP B 1 287 ? 12.969 -21.422 -31.516 1 96.69 287 ASP B O 1
ATOM 5497 N N . VAL B 1 288 ? 12.484 -20.984 -29.375 1 97.75 288 VAL B N 1
ATOM 5498 C CA . VAL B 1 288 ? 12.016 -19.625 -29.641 1 97.75 288 VAL B CA 1
ATOM 5499 C C . VAL B 1 288 ? 12.711 -18.656 -28.703 1 97.75 288 VAL B C 1
ATOM 5501 O O . VAL B 1 288 ? 13.383 -19.062 -27.75 1 97.75 288 VAL B O 1
ATOM 5504 N N . GLN B 1 289 ? 12.547 -17.422 -28.938 1 96.94 289 GLN B N 1
ATOM 5505 C CA . GLN B 1 289 ? 13.195 -16.391 -28.141 1 96.94 289 GLN B CA 1
ATOM 5506 C C . GLN B 1 289 ? 12.539 -16.266 -26.766 1 96.94 289 GLN B C 1
ATOM 5508 O O . GLN B 1 289 ? 11.312 -16.297 -26.656 1 96.94 289 GLN B O 1
ATOM 5513 N N . ILE B 1 290 ? 13.367 -16.188 -25.766 1 97.38 290 ILE B N 1
ATOM 5514 C CA . ILE B 1 290 ? 12.867 -15.852 -24.438 1 97.38 290 ILE B CA 1
ATOM 5515 C C . ILE B 1 290 ? 12.281 -14.438 -24.453 1 97.38 290 ILE B C 1
ATOM 5517 O O . ILE B 1 290 ? 12.867 -13.523 -25.016 1 97.38 290 ILE B O 1
ATOM 5521 N N . PRO B 1 291 ? 11.141 -14.25 -23.844 1 98 291 PRO B N 1
ATOM 5522 C CA . PRO B 1 291 ? 10.492 -12.945 -24 1 98 291 PRO B CA 1
ATOM 5523 C C . PRO B 1 291 ? 11.25 -11.828 -23.281 1 98 291 PRO B C 1
ATOM 5525 O O . PRO B 1 291 ? 11.211 -10.672 -23.719 1 98 291 PRO B O 1
ATOM 5528 N N . ASN B 1 292 ? 11.875 -12.141 -22.172 1 97.62 292 ASN B N 1
ATOM 5529 C CA . ASN B 1 292 ? 12.633 -11.156 -21.422 1 97.62 292 ASN B CA 1
ATOM 5530 C C . ASN B 1 292 ? 13.961 -11.727 -20.938 1 97.62 292 ASN B C 1
ATOM 5532 O O . ASN B 1 292 ? 14.047 -12.898 -20.562 1 97.62 292 ASN B O 1
ATOM 5536 N N . ALA B 1 293 ? 14.945 -10.867 -20.969 1 96.12 293 ALA B N 1
ATOM 5537 C CA . ALA B 1 293 ? 16.281 -11.25 -20.516 1 96.12 293 ALA B CA 1
ATOM 5538 C C . ALA B 1 293 ? 16.891 -10.156 -19.641 1 96.12 293 ALA B C 1
ATOM 5540 O O . ALA B 1 293 ? 17.844 -9.484 -20.062 1 96.12 293 ALA B O 1
ATOM 5541 N N . ASP B 1 294 ? 16.422 -9.969 -18.469 1 96.69 294 ASP B N 1
ATOM 5542 C CA . ASP B 1 294 ? 16.891 -8.961 -17.516 1 96.69 294 ASP B CA 1
ATOM 5543 C C . ASP B 1 294 ? 17.328 -9.609 -16.203 1 96.69 294 ASP B C 1
ATOM 5545 O O . ASP B 1 294 ? 17.469 -10.828 -16.125 1 96.69 294 ASP B O 1
ATOM 5549 N N . GLY B 1 295 ? 17.688 -8.812 -15.25 1 97 295 GLY B N 1
ATOM 5550 C CA . GLY B 1 295 ? 18.203 -9.297 -13.984 1 97 295 GLY B CA 1
ATOM 5551 C C . GLY B 1 295 ? 17.156 -10 -13.141 1 97 295 GLY B C 1
ATOM 5552 O O . GLY B 1 295 ? 17.484 -10.594 -12.109 1 97 295 GLY B O 1
ATOM 5553 N N . GLY B 1 296 ? 15.93 -9.961 -13.555 1 97.75 296 GLY B N 1
ATOM 5554 C CA . GLY B 1 296 ? 14.836 -10.609 -12.844 1 97.75 296 GLY B CA 1
ATOM 5555 C C . GLY B 1 296 ? 14.359 -11.891 -13.516 1 97.75 296 GLY B C 1
ATOM 5556 O O . GLY B 1 296 ? 13.477 -12.57 -13 1 97.75 296 GLY B O 1
ATOM 5557 N N . THR B 1 297 ? 14.922 -12.258 -14.609 1 97.62 297 THR B N 1
ATOM 5558 C CA . THR B 1 297 ? 14.5 -13.391 -15.43 1 97.62 297 THR B CA 1
ATOM 5559 C C . THR B 1 297 ? 14.961 -14.711 -14.82 1 97.62 297 THR B C 1
ATOM 5561 O O . THR B 1 297 ? 16.047 -14.781 -14.242 1 97.62 297 THR B O 1
ATOM 5564 N N . GLY B 1 298 ? 14.125 -15.758 -14.961 1 96.69 298 GLY B N 1
ATOM 5565 C CA . GLY B 1 298 ? 14.453 -17.094 -14.492 1 96.69 298 GLY B CA 1
ATOM 5566 C C . GLY B 1 298 ? 15.508 -17.781 -15.344 1 96.69 298 GLY B C 1
ATOM 5567 O O . GLY B 1 298 ? 16.031 -17.188 -16.281 1 96.69 298 GLY B O 1
ATOM 5568 N N . ARG B 1 299 ? 15.805 -18.953 -14.984 1 93.5 299 ARG B N 1
ATOM 5569 C CA . ARG B 1 299 ? 16.828 -19.766 -15.633 1 93.5 299 ARG B CA 1
ATOM 5570 C C . ARG B 1 299 ? 16.219 -20.859 -16.5 1 93.5 299 ARG B C 1
ATOM 5572 O O . ARG B 1 299 ? 15.055 -21.219 -16.297 1 93.5 299 ARG B O 1
ATOM 5579 N N . ILE B 1 300 ? 17.031 -21.312 -17.438 1 94 300 ILE B N 1
ATOM 5580 C CA . ILE B 1 300 ? 16.656 -22.531 -18.141 1 94 300 ILE B CA 1
ATOM 5581 C C . ILE B 1 300 ? 17.016 -23.75 -17.281 1 94 300 ILE B C 1
ATOM 5583 O O . ILE B 1 300 ? 18.141 -23.891 -16.828 1 94 300 ILE B O 1
ATOM 5587 N N . LEU B 1 301 ? 16.047 -24.594 -17.031 1 92.25 301 LEU B N 1
ATOM 5588 C CA . LEU B 1 301 ? 16.25 -25.797 -16.234 1 92.25 301 LEU B CA 1
ATOM 5589 C C . LEU B 1 301 ? 16.797 -26.938 -17.078 1 92.25 301 LEU B C 1
ATOM 5591 O O . LEU B 1 301 ? 16.078 -27.891 -17.375 1 92.25 301 LEU B O 1
ATOM 5595 N N . TYR B 1 302 ? 18.031 -26.922 -17.328 1 89.06 302 TYR B N 1
ATOM 5596 C CA . TYR B 1 302 ? 18.688 -27.891 -18.188 1 89.06 302 TYR B CA 1
ATOM 5597 C C . TYR B 1 302 ? 18.625 -29.297 -17.594 1 89.06 302 TYR B C 1
ATOM 5599 O O . TYR B 1 302 ? 18.656 -30.281 -18.312 1 89.06 302 TYR B O 1
ATOM 5607 N N . ASN B 1 303 ? 18.516 -29.328 -16.297 1 85.62 303 ASN B N 1
ATOM 5608 C CA . ASN B 1 303 ? 18.422 -30.625 -15.625 1 85.62 303 ASN B CA 1
ATOM 5609 C C . ASN B 1 303 ? 17.234 -31.438 -16.109 1 85.62 303 ASN B C 1
ATOM 5611 O O . ASN B 1 303 ? 17.266 -32.656 -16.109 1 85.62 303 ASN B O 1
ATOM 5615 N N . LEU B 1 304 ? 16.203 -30.75 -16.516 1 88.06 304 LEU B N 1
ATOM 5616 C CA . LEU B 1 304 ? 15 -31.406 -17 1 88.06 304 LEU B CA 1
ATOM 5617 C C . LEU B 1 304 ? 15.195 -31.938 -18.422 1 88.06 304 LEU B C 1
ATOM 5619 O O . LEU B 1 304 ? 14.406 -32.75 -18.891 1 88.06 304 LEU B O 1
ATOM 5623 N N . ILE B 1 305 ? 16.234 -31.438 -19.062 1 83.06 305 ILE B N 1
ATOM 5624 C CA . ILE B 1 305 ? 16.484 -31.734 -20.469 1 83.06 305 ILE B CA 1
ATOM 5625 C C . ILE B 1 305 ? 17.594 -32.781 -20.594 1 83.06 305 ILE B C 1
ATOM 5627 O O . ILE B 1 305 ? 17.406 -33.812 -21.234 1 83.06 305 ILE B O 1
ATOM 5631 N N . THR B 1 306 ? 18.797 -32.5 -20.031 1 74.31 306 THR B N 1
ATOM 5632 C CA . THR B 1 306 ? 19.984 -33.344 -20.188 1 74.31 306 THR B CA 1
ATOM 5633 C C . THR B 1 306 ? 20.094 -34.344 -19.031 1 74.31 306 THR B C 1
ATOM 5635 O O . THR B 1 306 ? 20.812 -35.344 -19.141 1 74.31 306 THR B O 1
ATOM 5638 N N . GLY B 1 307 ? 19.297 -34.188 -18.062 1 66.44 307 GLY B N 1
ATOM 5639 C CA . GLY B 1 307 ? 19.406 -35 -16.859 1 66.44 307 GLY B CA 1
ATOM 5640 C C . GLY B 1 307 ? 20.625 -34.656 -16.016 1 66.44 307 GLY B C 1
ATOM 5641 O O . GLY B 1 307 ? 20.859 -35.281 -14.977 1 66.44 307 GLY B O 1
ATOM 5642 N N . GLU B 1 308 ? 21.516 -33.844 -16.516 1 61.38 308 GLU B N 1
ATOM 5643 C CA . GLU B 1 308 ? 22.719 -33.562 -15.742 1 61.38 308 GLU B CA 1
ATOM 5644 C C . GLU B 1 308 ? 22.422 -32.594 -14.602 1 61.38 308 GLU B C 1
ATOM 5646 O O . GLU B 1 308 ? 21.719 -31.578 -14.805 1 61.38 308 GLU B O 1
ATOM 5651 N N . SER B 1 309 ? 22.578 -33.031 -13.344 1 57.5 309 SER B N 1
ATOM 5652 C CA . SER B 1 309 ? 22.297 -32.281 -12.125 1 57.5 309 SER B CA 1
ATOM 5653 C C . SER B 1 309 ? 23.328 -31.188 -11.906 1 57.5 309 SER B C 1
ATOM 5655 O O . SER B 1 309 ? 23.156 -30.344 -11.023 1 57.5 309 SER B O 1
ATOM 5657 N N . ASN B 1 310 ? 24.406 -31.062 -12.578 1 53.09 310 ASN B N 1
ATOM 5658 C CA . ASN B 1 310 ? 25.609 -30.375 -12.125 1 53.09 310 ASN B CA 1
ATOM 5659 C C . ASN B 1 310 ? 25.391 -28.875 -12.016 1 53.09 310 ASN B C 1
ATOM 5661 O O . ASN B 1 310 ? 26.156 -28.172 -11.359 1 53.09 310 ASN B O 1
ATOM 5665 N N . ASN B 1 311 ? 24.359 -28.328 -12.641 1 55.34 311 ASN B N 1
ATOM 5666 C CA . ASN B 1 311 ? 24.359 -26.875 -12.602 1 55.34 311 ASN B CA 1
ATOM 5667 C C . ASN B 1 311 ? 23.094 -26.328 -11.922 1 55.34 311 ASN B C 1
ATOM 5669 O O . ASN B 1 311 ? 22.609 -25.25 -12.281 1 55.34 311 ASN B O 1
ATOM 5673 N N . SER B 1 312 ? 22.703 -27.078 -10.898 1 59.75 312 SER B N 1
ATOM 5674 C CA . SER B 1 312 ? 21.5 -26.562 -10.25 1 59.75 312 SER B CA 1
ATOM 5675 C C . SER B 1 312 ? 21.844 -25.438 -9.266 1 59.75 312 SER B C 1
ATOM 5677 O O . SER B 1 312 ? 22.797 -25.562 -8.492 1 59.75 312 SER B O 1
ATOM 5679 N N . PRO B 1 313 ? 21.203 -24.281 -9.484 1 64.38 313 PRO B N 1
ATOM 5680 C CA . PRO B 1 313 ? 21.484 -23.25 -8.492 1 64.38 313 PRO B CA 1
ATOM 5681 C C . PRO B 1 313 ? 21.328 -23.75 -7.059 1 64.38 313 PRO B C 1
ATOM 5683 O O . PRO B 1 313 ? 20.578 -24.719 -6.809 1 64.38 313 PRO B O 1
ATOM 5686 N N . SER B 1 314 ? 22.156 -23.219 -6.27 1 68.25 314 SER B N 1
ATOM 5687 C CA . SER B 1 314 ? 22.25 -23.656 -4.883 1 68.25 314 SER B CA 1
ATOM 5688 C C . SER B 1 314 ? 21.047 -23.203 -4.07 1 68.25 314 SER B C 1
ATOM 5690 O O . SER B 1 314 ? 20.75 -23.766 -3.014 1 68.25 314 SER B O 1
ATOM 5692 N N . SER B 1 315 ? 20.375 -22.188 -4.668 1 80.81 315 SER B N 1
ATOM 5693 C CA . SER B 1 315 ? 19.25 -21.734 -3.852 1 80.81 315 SER B CA 1
ATOM 5694 C C . SER B 1 315 ? 18.188 -21.062 -4.711 1 80.81 315 SER B C 1
ATOM 5696 O O . SER B 1 315 ? 18.453 -20.641 -5.836 1 80.81 315 SER B O 1
ATOM 5698 N N . SER B 1 316 ? 17.031 -21.172 -4.262 1 89.69 316 SER B N 1
ATOM 5699 C CA . SER B 1 316 ? 15.906 -20.5 -4.91 1 89.69 316 SER B CA 1
ATOM 5700 C C . SER B 1 316 ? 15.922 -19 -4.625 1 89.69 316 SER B C 1
ATOM 5702 O O . SER B 1 316 ? 15.953 -18.578 -3.465 1 89.69 316 SER B O 1
ATOM 5704 N N . ARG B 1 317 ? 15.875 -18.234 -5.652 1 94.31 317 ARG B N 1
ATOM 5705 C CA . ARG B 1 317 ? 15.844 -16.781 -5.516 1 94.31 317 ARG B CA 1
ATOM 5706 C C . ARG B 1 317 ? 14.461 -16.297 -5.078 1 94.31 317 ARG B C 1
ATOM 5708 O O . ARG B 1 317 ? 14.352 -15.367 -4.281 1 94.31 317 ARG B O 1
ATOM 5715 N N . LEU B 1 318 ? 13.391 -16.969 -5.559 1 97.06 318 LEU B N 1
ATOM 5716 C CA . LEU B 1 318 ? 12.039 -16.578 -5.207 1 97.06 318 LEU B CA 1
ATOM 5717 C C . LEU B 1 318 ? 11.703 -16.984 -3.777 1 97.06 318 LEU B C 1
ATOM 5719 O O . LEU B 1 318 ? 11.008 -16.266 -3.062 1 97.06 318 LEU B O 1
ATOM 5723 N N . LEU B 1 319 ? 12.203 -18.156 -3.4 1 97.12 319 LEU B N 1
ATOM 5724 C CA . LEU B 1 319 ? 12.031 -18.562 -2.01 1 97.12 319 LEU B CA 1
ATOM 5725 C C . LEU B 1 319 ? 12.641 -17.531 -1.063 1 97.12 319 LEU B C 1
ATOM 5727 O O . LEU B 1 319 ? 12.008 -17.125 -0.09 1 97.12 319 LEU B O 1
ATOM 5731 N N . LYS B 1 320 ? 13.859 -17.203 -1.363 1 97 320 LYS B N 1
ATOM 5732 C CA . LYS B 1 320 ? 14.539 -16.203 -0.546 1 97 320 LYS B CA 1
ATOM 5733 C C . LYS B 1 320 ? 13.766 -14.883 -0.532 1 9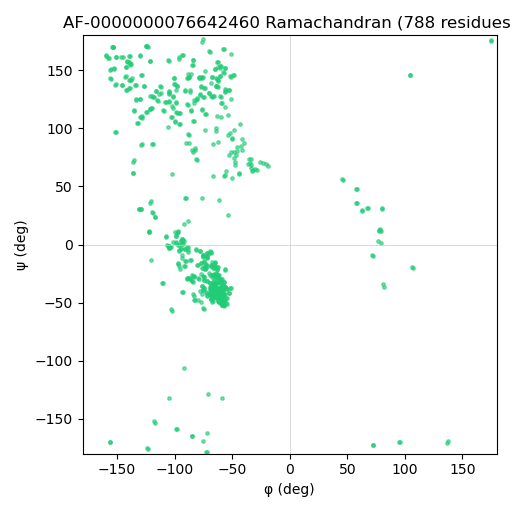7 320 LYS B C 1
ATOM 5735 O O . LYS B 1 320 ? 13.562 -14.289 0.529 1 97 320 LYS B O 1
ATOM 5740 N N . PHE B 1 321 ? 13.352 -14.422 -1.637 1 97.81 321 PHE B N 1
ATOM 5741 C CA . PHE B 1 321 ? 12.602 -13.18 -1.756 1 97.81 321 PHE B CA 1
ATOM 5742 C C . PHE B 1 321 ? 11.344 -13.219 -0.902 1 97.81 321 PHE B C 1
ATOM 5744 O O . PHE B 1 321 ? 11.094 -12.305 -0.112 1 97.81 321 PHE B O 1
ATOM 5751 N N . ASN B 1 322 ? 10.555 -14.25 -1.091 1 98 322 ASN B N 1
ATOM 5752 C CA . ASN B 1 322 ? 9.297 -14.398 -0.358 1 98 322 ASN B CA 1
ATOM 5753 C C . ASN B 1 322 ? 9.531 -14.43 1.149 1 98 322 ASN B C 1
ATOM 5755 O O . ASN B 1 322 ? 8.773 -13.828 1.91 1 98 322 ASN B O 1
ATOM 5759 N N . ARG B 1 323 ? 10.547 -15.148 1.555 1 97.88 323 ARG B N 1
ATOM 5760 C CA . ARG B 1 323 ? 10.82 -15.266 2.982 1 97.88 323 ARG B CA 1
ATOM 5761 C C . ARG B 1 323 ? 11.25 -13.922 3.57 1 97.88 323 ARG B C 1
ATOM 5763 O O . ARG B 1 323 ? 10.906 -13.602 4.711 1 97.88 323 ARG B O 1
ATOM 5770 N N . ILE B 1 324 ? 12.047 -13.148 2.832 1 98.38 324 ILE B N 1
ATOM 5771 C CA . ILE B 1 324 ? 12.422 -11.812 3.275 1 98.38 324 ILE B CA 1
ATOM 5772 C C . ILE B 1 324 ? 11.172 -10.953 3.432 1 98.38 324 ILE B C 1
ATOM 5774 O O . ILE B 1 324 ? 11.016 -10.258 4.438 1 98.38 324 ILE B O 1
ATOM 5778 N N . LEU B 1 325 ? 10.242 -10.984 2.484 1 98 325 LEU B N 1
ATOM 5779 C CA . LEU B 1 325 ? 8.992 -10.242 2.549 1 98 325 LEU B CA 1
ATOM 5780 C C . LEU B 1 325 ? 8.164 -10.664 3.76 1 98 325 LEU B C 1
ATOM 5782 O O . LEU B 1 325 ? 7.617 -9.82 4.473 1 98 325 LEU B O 1
ATOM 5786 N N . ALA B 1 326 ? 8.078 -11.969 3.955 1 97.56 326 ALA B N 1
ATOM 5787 C CA . ALA B 1 326 ? 7.328 -12.492 5.094 1 97.56 326 ALA B CA 1
ATOM 5788 C C . ALA B 1 326 ? 7.91 -11.992 6.41 1 97.56 326 ALA B C 1
ATOM 5790 O O . ALA B 1 326 ? 7.172 -11.578 7.309 1 97.56 326 ALA B O 1
ATOM 5791 N N . ARG B 1 327 ? 9.211 -12.039 6.535 1 97.81 327 ARG B N 1
ATOM 5792 C CA . ARG B 1 327 ? 9.867 -11.547 7.742 1 97.81 327 ARG B CA 1
ATOM 5793 C C . ARG B 1 327 ? 9.617 -10.055 7.934 1 97.81 327 ARG B C 1
ATOM 5795 O O . ARG B 1 327 ? 9.398 -9.594 9.055 1 97.81 327 ARG B O 1
ATOM 5802 N N . TYR B 1 328 ? 9.672 -9.312 6.891 1 98.56 328 TYR B N 1
ATOM 5803 C CA . TYR B 1 328 ? 9.383 -7.887 6.957 1 98.56 328 TYR B CA 1
ATOM 5804 C C . TYR B 1 328 ? 8.016 -7.629 7.574 1 98.56 328 TYR B C 1
ATOM 5806 O O . TYR B 1 328 ? 7.891 -6.852 8.523 1 98.56 328 TYR B O 1
ATOM 5814 N N . PHE B 1 329 ? 6.992 -8.305 7.059 1 97.94 329 PHE B N 1
ATOM 5815 C CA . PHE B 1 329 ? 5.629 -8.094 7.535 1 97.94 329 PHE B CA 1
ATOM 5816 C C . PHE B 1 329 ? 5.492 -8.523 8.992 1 97.94 329 PHE B C 1
ATOM 5818 O O . PHE B 1 329 ? 4.797 -7.871 9.773 1 97.94 329 PHE B O 1
ATOM 5825 N N . THR B 1 330 ? 6.172 -9.602 9.328 1 97.5 330 THR B N 1
ATOM 5826 C CA . THR B 1 330 ? 6.09 -10.109 10.695 1 97.5 330 THR B CA 1
ATOM 5827 C C . THR B 1 330 ? 6.762 -9.148 11.672 1 97.5 330 THR B C 1
ATOM 5829 O O . THR B 1 330 ? 6.191 -8.812 12.711 1 97.5 330 THR B O 1
ATOM 5832 N N . ILE B 1 331 ? 7.941 -8.688 11.344 1 98.31 331 ILE B N 1
ATOM 5833 C CA . ILE B 1 331 ? 8.68 -7.781 12.219 1 98.31 331 ILE B CA 1
ATOM 5834 C C . ILE B 1 331 ? 7.941 -6.445 12.305 1 98.31 331 ILE B C 1
ATOM 5836 O O . ILE B 1 331 ? 7.836 -5.855 13.383 1 98.31 331 ILE B O 1
ATOM 5840 N N . ARG B 1 332 ? 7.453 -5.957 11.195 1 98.44 332 ARG B N 1
ATOM 5841 C CA . ARG B 1 332 ? 6.648 -4.738 11.195 1 98.44 332 ARG B CA 1
ATOM 5842 C C . ARG B 1 332 ? 5.465 -4.863 12.148 1 98.44 332 ARG B C 1
ATOM 5844 O O . ARG B 1 332 ? 5.184 -3.941 12.922 1 98.44 332 ARG B O 1
ATOM 5851 N N . ALA B 1 333 ? 4.77 -5.992 12.07 1 98.44 333 ALA B N 1
ATOM 5852 C CA . ALA B 1 333 ? 3.633 -6.238 12.953 1 98.44 333 ALA B CA 1
ATOM 5853 C C . ALA B 1 333 ? 4.062 -6.227 14.414 1 98.44 333 ALA B C 1
ATOM 5855 O O . ALA B 1 333 ? 3.391 -5.629 15.258 1 98.44 333 ALA B O 1
ATOM 5856 N N . LYS B 1 334 ? 5.141 -6.859 14.688 1 98.19 334 LYS B N 1
ATOM 5857 C CA . LYS B 1 334 ? 5.648 -6.895 16.047 1 98.19 334 LYS B CA 1
ATOM 5858 C C . LYS B 1 334 ? 6.051 -5.5 16.531 1 98.19 334 LYS B C 1
ATOM 5860 O O . LYS B 1 334 ? 5.812 -5.141 17.688 1 98.19 334 LYS B O 1
ATOM 5865 N N . MET B 1 335 ? 6.652 -4.73 15.672 1 98.38 335 MET B N 1
ATOM 5866 C CA . MET B 1 335 ? 7.008 -3.359 16.031 1 98.38 335 MET B CA 1
ATOM 5867 C C . MET B 1 335 ? 5.766 -2.549 16.375 1 98.38 335 MET B C 1
ATOM 5869 O O . MET B 1 335 ? 5.754 -1.82 17.375 1 98.38 335 MET B O 1
ATOM 5873 N N . LEU B 1 336 ? 4.719 -2.689 15.625 1 98 336 LEU B N 1
ATOM 5874 C CA . LEU B 1 336 ? 3.488 -1.941 15.859 1 98 336 LEU B CA 1
ATOM 5875 C C . LEU B 1 336 ? 2.832 -2.377 17.172 1 98 336 LEU B C 1
ATOM 5877 O O . LEU B 1 336 ? 2.354 -1.538 17.938 1 98 336 LEU B O 1
ATOM 5881 N N . THR B 1 337 ? 2.873 -3.672 17.453 1 96.88 337 THR B N 1
ATOM 5882 C CA . THR B 1 337 ? 2.232 -4.16 18.672 1 96.88 337 THR B CA 1
ATOM 5883 C C . THR B 1 337 ? 3.043 -3.771 19.906 1 96.88 337 THR B C 1
ATOM 5885 O O . THR B 1 337 ? 2.51 -3.725 21.016 1 96.88 337 THR B O 1
ATOM 5888 N N . ASN B 1 338 ? 4.301 -3.463 19.734 1 96.81 338 ASN B N 1
ATOM 5889 C CA . ASN B 1 338 ? 5.148 -3.057 20.859 1 96.81 338 ASN B CA 1
ATOM 5890 C C . ASN B 1 338 ? 5.281 -1.538 20.938 1 96.81 338 ASN B C 1
ATOM 5892 O O . ASN B 1 338 ? 5.949 -1.014 21.828 1 96.81 338 ASN B O 1
ATOM 5896 N N . SER B 1 339 ? 4.621 -0.827 20.062 1 96.31 339 SER B N 1
ATOM 5897 C CA . SER B 1 339 ? 4.809 0.617 19.969 1 96.31 339 SER B CA 1
ATOM 5898 C C . SER B 1 339 ? 4.148 1.335 21.141 1 96.31 339 SER B C 1
ATOM 5900 O O . SER B 1 339 ? 4.469 2.488 21.438 1 96.31 339 SER B O 1
ATOM 5902 N N . SER B 1 340 ? 3.178 0.718 21.812 1 94.38 340 SER B N 1
ATOM 5903 C CA . SER B 1 340 ? 2.59 1.328 23 1 94.38 340 SER B CA 1
ATOM 5904 C C . SER B 1 340 ? 3.627 1.499 24.109 1 94.38 340 SER B C 1
ATOM 5906 O O . SER B 1 340 ? 3.631 2.512 24.812 1 94.38 340 SER B O 1
ATOM 5908 N N . LYS B 1 341 ? 4.527 0.524 24.266 1 95.44 341 LYS B N 1
ATOM 5909 C CA . LYS B 1 341 ? 5.586 0.564 25.266 1 95.44 341 LYS B CA 1
ATOM 5910 C C . LYS B 1 341 ? 6.797 1.339 24.75 1 95.44 341 LYS B C 1
ATOM 5912 O O . LYS B 1 341 ? 7.516 1.97 25.531 1 95.44 341 LYS B O 1
ATOM 5917 N N . HIS B 1 342 ? 6.988 1.259 23.484 1 96.19 342 HIS B N 1
ATOM 5918 C CA . HIS B 1 342 ? 8.117 1.918 22.844 1 96.19 342 HIS B CA 1
ATOM 5919 C C . HIS B 1 342 ? 7.656 2.762 21.656 1 96.19 342 HIS B C 1
ATOM 5921 O O . HIS B 1 342 ? 7.852 2.375 20.5 1 96.19 342 HIS B O 1
ATOM 5927 N N . PRO B 1 343 ? 7.258 3.975 21.859 1 96.25 343 PRO B N 1
ATOM 5928 C CA . PRO B 1 343 ? 6.547 4.777 20.859 1 96.25 343 PRO B CA 1
ATOM 5929 C C . PRO B 1 343 ? 7.41 5.098 19.641 1 96.25 343 PRO B C 1
ATOM 5931 O O . PRO B 1 343 ? 6.887 5.301 18.547 1 96.25 343 PRO B O 1
ATOM 5934 N N . TYR B 1 344 ? 8.742 5.148 19.766 1 96.44 344 TYR B N 1
ATOM 5935 C CA . TYR B 1 344 ? 9.617 5.484 18.656 1 96.44 344 TYR B CA 1
ATOM 5936 C C . TYR B 1 344 ? 9.539 4.426 17.562 1 96.44 344 TYR B C 1
ATOM 5938 O O . TYR B 1 344 ? 9.945 4.668 16.422 1 96.44 344 TYR B O 1
ATOM 5946 N N . LEU B 1 345 ? 8.984 3.215 17.859 1 97.69 345 LEU B N 1
ATOM 5947 C CA . LEU B 1 345 ? 8.859 2.145 16.875 1 97.69 345 LEU B CA 1
ATOM 5948 C C . LEU B 1 345 ? 7.887 2.529 15.773 1 97.69 345 LEU B C 1
ATOM 5950 O O . LEU B 1 345 ? 7.992 2.037 14.641 1 97.69 345 LEU B O 1
ATOM 5954 N N . ASN B 1 346 ? 6.957 3.416 16.094 1 97.5 346 ASN B N 1
ATOM 5955 C CA . ASN B 1 346 ? 6.086 3.932 15.039 1 97.5 346 ASN B CA 1
ATOM 5956 C C . ASN B 1 346 ? 6.883 4.656 13.953 1 97.5 346 ASN B C 1
ATOM 5958 O O . ASN B 1 346 ? 6.617 4.484 12.766 1 97.5 346 ASN B O 1
ATOM 5962 N N . SER B 1 347 ? 7.844 5.461 14.359 1 97.06 347 SER B N 1
ATOM 5963 C CA . SER B 1 347 ? 8.703 6.172 13.422 1 97.06 347 SER B CA 1
ATOM 5964 C C . SER B 1 347 ? 9.602 5.211 12.648 1 97.06 347 SER B C 1
ATOM 5966 O O . SER B 1 347 ? 9.828 5.387 11.453 1 97.06 347 SER B O 1
ATOM 5968 N N . SER B 1 348 ? 10.023 4.176 13.367 1 97.31 348 SER B N 1
ATOM 5969 C CA . SER B 1 348 ? 10.859 3.164 12.727 1 97.31 348 SER B CA 1
ATOM 5970 C C . SER B 1 348 ? 10.109 2.459 11.602 1 97.31 348 SER B C 1
ATOM 5972 O O . SER B 1 348 ? 10.648 2.273 10.508 1 97.31 348 SER B O 1
ATOM 5974 N N . VAL B 1 349 ? 8.891 2.094 11.898 1 97.38 349 VAL B N 1
ATOM 5975 C CA . VAL B 1 349 ? 8.062 1.423 10.898 1 97.38 349 VAL B CA 1
ATOM 5976 C C . VAL B 1 349 ? 7.926 2.309 9.656 1 97.38 349 VAL B C 1
ATOM 5978 O O . VAL B 1 349 ? 8.07 1.838 8.531 1 97.38 349 VAL B O 1
ATOM 5981 N N . MET B 1 350 ? 7.672 3.568 9.859 1 96.19 350 MET B N 1
ATOM 5982 C CA . MET B 1 350 ? 7.527 4.5 8.75 1 96.19 350 MET B CA 1
ATOM 5983 C C . MET B 1 350 ? 8.836 4.637 7.977 1 96.19 350 MET B C 1
ATOM 5985 O O . MET B 1 350 ? 8.836 4.637 6.742 1 96.19 350 MET B O 1
ATOM 5989 N N . LEU B 1 351 ? 9.969 4.758 8.641 1 96 351 LEU B N 1
ATOM 5990 C CA . LEU B 1 351 ? 11.281 4.906 8.008 1 96 351 LEU B CA 1
ATOM 5991 C C . LEU B 1 351 ? 11.594 3.703 7.129 1 96 351 LEU B C 1
ATOM 5993 O O . LEU B 1 351 ? 11.945 3.861 5.957 1 96 351 LEU B O 1
ATOM 5997 N N . TYR B 1 352 ? 11.43 2.535 7.676 1 96.94 352 TYR B N 1
ATOM 5998 C CA . TYR B 1 352 ? 11.852 1.329 6.969 1 96.94 352 TYR B CA 1
ATOM 5999 C C . TYR B 1 352 ? 10.883 0.991 5.844 1 96.94 352 TYR B C 1
ATOM 6001 O O . TYR B 1 352 ? 11.266 0.385 4.84 1 96.94 352 TYR B O 1
ATOM 6009 N N . GLU B 1 353 ? 9.609 1.332 6.004 1 94.94 353 GLU B N 1
ATOM 6010 C CA . GLU B 1 353 ? 8.672 1.171 4.898 1 94.94 353 GLU B CA 1
ATOM 6011 C C . GLU B 1 353 ? 9.125 1.957 3.672 1 94.94 353 GLU B C 1
ATOM 6013 O O . GLU B 1 353 ? 8.938 1.512 2.537 1 94.94 353 GLU B O 1
ATOM 6018 N N . ARG B 1 354 ? 9.742 3.088 3.883 1 92.44 354 ARG B N 1
ATOM 6019 C CA . ARG B 1 354 ? 10.227 3.928 2.793 1 92.44 354 ARG B CA 1
ATOM 6020 C C . ARG B 1 354 ? 11.438 3.297 2.109 1 92.44 354 ARG B C 1
ATOM 6022 O O . ARG B 1 354 ? 11.641 3.467 0.905 1 92.44 354 ARG B O 1
ATOM 6029 N N . GLU B 1 355 ? 12.164 2.6 2.891 1 95.75 355 GLU B N 1
ATOM 6030 C CA . GLU B 1 355 ? 13.414 2.047 2.381 1 95.75 355 GLU B CA 1
ATOM 6031 C C . GLU B 1 355 ? 13.195 0.67 1.757 1 95.75 355 GLU B C 1
ATOM 6033 O O . GLU B 1 355 ? 13.938 0.26 0.868 1 95.75 355 GLU B O 1
ATOM 6038 N N . PHE B 1 356 ? 12.227 -0.049 2.244 1 97.75 356 PHE B N 1
ATOM 6039 C CA . PHE B 1 356 ? 11.984 -1.43 1.847 1 97.75 356 PHE B CA 1
ATOM 6040 C C . PHE B 1 356 ? 11.289 -1.489 0.489 1 97.75 356 PHE B C 1
ATOM 6042 O O . PHE B 1 356 ? 10.32 -0.768 0.248 1 97.75 356 PHE B O 1
ATOM 6049 N N . TYR B 1 357 ? 11.82 -2.283 -0.444 1 97.31 357 TYR B N 1
ATOM 6050 C CA . TYR B 1 357 ? 11.148 -2.551 -1.711 1 97.31 357 TYR B CA 1
ATOM 6051 C C . TYR B 1 357 ? 10.109 -3.652 -1.556 1 97.31 357 TYR B C 1
ATOM 6053 O O . TYR B 1 357 ? 10.352 -4.801 -1.935 1 97.31 357 TYR B O 1
ATOM 6061 N N . GLY B 1 358 ? 8.969 -3.211 -1.088 1 94.62 358 GLY B N 1
ATOM 6062 C CA . GLY B 1 358 ? 7.895 -4.141 -0.786 1 94.62 358 GLY B CA 1
ATOM 6063 C C . GLY B 1 358 ? 6.859 -4.23 -1.89 1 94.62 358 GLY B C 1
ATOM 6064 O O . GLY B 1 358 ? 7.16 -3.965 -3.055 1 94.62 358 GLY B O 1
ATOM 6065 N N . LEU B 1 359 ? 5.641 -4.699 -1.528 1 92.19 359 LEU B N 1
ATOM 6066 C CA . LEU B 1 359 ? 4.562 -4.98 -2.473 1 92.19 359 LEU B CA 1
ATOM 6067 C C . LEU B 1 359 ? 3.961 -3.688 -3.014 1 92.19 359 LEU B C 1
ATOM 6069 O O . LEU B 1 359 ? 3.295 -3.695 -4.051 1 92.19 359 LEU B O 1
ATOM 6073 N N . ASN B 1 360 ? 4.227 -2.625 -2.324 1 88.62 360 ASN B N 1
ATOM 6074 C CA . ASN B 1 360 ? 3.738 -1.332 -2.791 1 88.62 360 ASN B CA 1
ATOM 6075 C C . ASN B 1 360 ? 4.645 -0.746 -3.869 1 88.62 360 ASN B C 1
ATOM 6077 O O . ASN B 1 360 ? 4.328 0.289 -4.457 1 88.62 360 ASN B O 1
ATOM 6081 N N . ARG B 1 361 ? 5.762 -1.393 -4.191 1 92.44 361 ARG B N 1
ATOM 6082 C CA . ARG B 1 361 ? 6.754 -0.866 -5.117 1 92.44 361 ARG B CA 1
ATOM 6083 C C . ARG B 1 361 ? 7.102 -1.895 -6.191 1 92.44 361 ARG B C 1
ATOM 6085 O O . ARG B 1 361 ? 8.242 -1.96 -6.648 1 92.44 361 ARG B O 1
ATOM 6092 N N . ILE B 1 362 ? 6.18 -2.732 -6.539 1 94.06 362 ILE B N 1
ATOM 6093 C CA . ILE B 1 362 ? 6.418 -3.83 -7.469 1 94.06 362 ILE B CA 1
ATOM 6094 C C . ILE B 1 362 ? 7.051 -3.291 -8.75 1 94.06 362 ILE B C 1
ATOM 6096 O O . ILE B 1 362 ? 8.031 -3.848 -9.25 1 94.06 362 ILE B O 1
ATOM 6100 N N . MET B 1 363 ? 6.559 -2.16 -9.234 1 92.75 363 MET B N 1
ATOM 6101 C CA . MET B 1 363 ? 7 -1.628 -10.523 1 92.75 363 MET B CA 1
ATOM 6102 C C . MET B 1 363 ? 8.359 -0.957 -10.398 1 92.75 363 MET B C 1
ATOM 6104 O O . MET B 1 363 ? 8.977 -0.596 -11.398 1 92.75 363 MET B O 1
ATOM 6108 N N . ASP B 1 364 ? 8.922 -0.835 -9.141 1 94.19 364 ASP B N 1
ATOM 6109 C CA . ASP B 1 364 ? 10.203 -0.185 -8.898 1 94.19 364 ASP B CA 1
ATOM 6110 C C . ASP B 1 364 ? 11.297 -1.215 -8.617 1 94.19 364 ASP B C 1
ATOM 6112 O O . ASP B 1 364 ? 12.461 -0.856 -8.438 1 94.19 364 ASP B O 1
ATOM 6116 N N . TRP B 1 365 ? 10.945 -2.471 -8.578 1 97 365 TRP B N 1
ATOM 6117 C CA . TRP B 1 365 ? 11.906 -3.49 -8.172 1 97 365 TRP B CA 1
ATOM 6118 C C . TRP B 1 365 ? 13.102 -3.52 -9.109 1 97 365 TRP B C 1
ATOM 6120 O O . TRP B 1 365 ? 14.234 -3.777 -8.68 1 97 365 TRP B O 1
ATOM 6130 N N . ASN B 1 366 ? 12.836 -3.223 -10.352 1 96.81 366 ASN B N 1
ATOM 6131 C CA . ASN B 1 366 ? 13.906 -3.27 -11.344 1 96.81 366 ASN B CA 1
ATOM 6132 C C . ASN B 1 366 ? 14.969 -2.211 -11.07 1 96.81 366 ASN B C 1
ATOM 6134 O O . ASN B 1 366 ? 16.062 -2.27 -11.633 1 96.81 366 ASN B O 1
ATOM 6138 N N . ASN B 1 367 ? 14.703 -1.173 -10.25 1 96.19 367 ASN B N 1
ATOM 6139 C CA . ASN B 1 367 ? 15.703 -0.187 -9.852 1 96.19 367 ASN B CA 1
ATOM 6140 C C . ASN B 1 367 ? 16.906 -0.848 -9.195 1 96.19 367 ASN B C 1
ATOM 6142 O O . ASN B 1 367 ? 18 -0.285 -9.188 1 96.19 367 ASN B O 1
ATOM 6146 N N . LEU B 1 368 ? 16.703 -2.084 -8.688 1 97.69 368 LEU B N 1
ATOM 6147 C CA . LEU B 1 368 ? 17.781 -2.777 -8 1 97.69 368 LEU B CA 1
ATOM 6148 C C . LEU B 1 368 ? 18.5 -3.742 -8.945 1 97.69 368 LEU B C 1
ATOM 6150 O O . LEU B 1 368 ? 19.391 -4.477 -8.523 1 97.69 368 LEU B O 1
ATOM 6154 N N . LYS B 1 369 ? 18.125 -3.871 -10.203 1 97.31 369 LYS B N 1
ATOM 6155 C CA . LYS B 1 369 ? 18.844 -4.41 -11.352 1 97.31 369 LYS B CA 1
ATOM 6156 C C . LYS B 1 369 ? 18.766 -5.934 -11.383 1 97.31 369 LYS B C 1
ATOM 6158 O O . LYS B 1 369 ? 18.812 -6.543 -12.453 1 97.31 369 LYS B O 1
ATOM 6163 N N . SER B 1 370 ? 18.797 -6.609 -10.211 1 97.75 370 SER B N 1
ATOM 6164 C CA . SER B 1 370 ? 18.703 -8.07 -10.18 1 97.75 370 SER B CA 1
ATOM 6165 C C . SER B 1 370 ? 17.922 -8.547 -8.961 1 97.75 370 SER B C 1
ATOM 6167 O O . SER B 1 370 ? 17.812 -7.824 -7.965 1 97.75 370 SER B O 1
ATOM 6169 N N . ILE B 1 371 ? 17.469 -9.758 -9.023 1 97.44 371 ILE B N 1
ATOM 6170 C CA . ILE B 1 371 ? 16.781 -10.352 -7.895 1 97.44 371 ILE B CA 1
ATOM 6171 C C . ILE B 1 371 ? 17.719 -10.453 -6.699 1 97.44 371 ILE B C 1
ATOM 6173 O O . ILE B 1 371 ? 17.328 -10.188 -5.559 1 97.44 371 ILE B O 1
ATOM 6177 N N . ASP B 1 372 ? 18.969 -10.82 -6.969 1 96.69 372 ASP B N 1
ATOM 6178 C CA . ASP B 1 372 ? 19.953 -10.953 -5.891 1 96.69 372 ASP B CA 1
ATOM 6179 C C . ASP B 1 372 ? 20.188 -9.617 -5.195 1 96.69 372 ASP B C 1
ATOM 6181 O O . ASP B 1 372 ? 20.25 -9.547 -3.967 1 96.69 372 ASP B O 1
ATOM 6185 N N . SER B 1 373 ? 20.312 -8.547 -6 1 98.25 373 SER B N 1
ATOM 6186 C CA . SER B 1 373 ? 20.5 -7.215 -5.434 1 98.25 373 SER B CA 1
ATOM 6187 C C . SER B 1 373 ? 19.266 -6.77 -4.66 1 98.25 373 SER B C 1
ATOM 6189 O O . SER B 1 373 ? 19.375 -6.168 -3.59 1 98.25 373 SER B O 1
ATOM 6191 N N . LEU B 1 374 ? 18.109 -7.051 -5.211 1 98.5 374 LEU B N 1
ATOM 6192 C CA . LEU B 1 374 ? 16.844 -6.758 -4.543 1 98.5 374 LEU B CA 1
ATOM 6193 C C . LEU B 1 374 ? 16.766 -7.48 -3.201 1 98.5 374 LEU B C 1
ATOM 6195 O O . LEU B 1 374 ? 16.453 -6.863 -2.18 1 98.5 374 LEU B O 1
ATOM 6199 N N . ASN B 1 375 ? 17.094 -8.789 -3.162 1 98.38 375 ASN B N 1
ATOM 6200 C CA . ASN B 1 375 ? 17.094 -9.586 -1.94 1 98.38 375 ASN B CA 1
ATOM 6201 C C . ASN B 1 375 ? 18.094 -9.047 -0.916 1 98.38 375 ASN B C 1
ATOM 6203 O O . ASN B 1 375 ? 17.766 -8.938 0.269 1 98.38 375 ASN B O 1
ATOM 6207 N N . ASN B 1 376 ? 19.234 -8.727 -1.397 1 98.44 376 ASN B N 1
ATOM 6208 C CA . ASN B 1 376 ? 20.266 -8.227 -0.496 1 98.44 376 ASN B CA 1
ATOM 6209 C C . ASN B 1 376 ? 19.844 -6.906 0.152 1 98.44 376 ASN B C 1
ATOM 6211 O O . ASN B 1 376 ? 20 -6.727 1.361 1 98.44 376 ASN B O 1
ATOM 6215 N N . HIS B 1 377 ? 19.328 -5.992 -0.63 1 98.75 377 HIS B N 1
ATOM 6216 C CA . HIS B 1 377 ? 18.859 -4.711 -0.115 1 98.75 377 HIS B CA 1
ATOM 6217 C C . HIS B 1 377 ? 17.766 -4.902 0.941 1 98.75 377 HIS B C 1
ATOM 6219 O O . HIS B 1 377 ? 17.875 -4.371 2.047 1 98.75 377 HIS B O 1
ATOM 6225 N N . ASN B 1 378 ? 16.797 -5.637 0.615 1 98.81 378 ASN B N 1
ATOM 6226 C CA . ASN B 1 378 ? 15.656 -5.848 1.509 1 98.81 378 ASN B CA 1
ATOM 6227 C C . ASN B 1 378 ? 16.062 -6.602 2.77 1 98.81 378 ASN B C 1
ATOM 6229 O O . ASN B 1 378 ? 15.547 -6.34 3.854 1 98.81 378 ASN B O 1
ATOM 6233 N N . GLU B 1 379 ? 16.984 -7.555 2.625 1 98.69 379 GLU B N 1
ATOM 6234 C CA . GLU B 1 379 ? 17.5 -8.289 3.783 1 98.69 379 GLU B CA 1
ATOM 6235 C C . GLU B 1 379 ? 18.156 -7.348 4.789 1 98.69 379 GLU B C 1
ATOM 6237 O O . GLU B 1 379 ? 17.969 -7.496 5.996 1 98.69 379 GLU B O 1
ATOM 6242 N N . GLN B 1 380 ? 18.875 -6.406 4.289 1 98.75 380 GLN B N 1
ATOM 6243 C CA . GLN B 1 380 ? 19.531 -5.434 5.16 1 98.75 380 GLN B CA 1
ATOM 6244 C C . GLN B 1 380 ? 18.5 -4.617 5.941 1 98.75 380 GLN B C 1
ATOM 6246 O O . GLN B 1 380 ? 18.688 -4.355 7.133 1 98.75 380 GLN B O 1
ATOM 6251 N N . ILE B 1 381 ? 17.453 -4.203 5.305 1 98.69 381 ILE B N 1
ATOM 6252 C CA . ILE B 1 381 ? 16.406 -3.432 5.961 1 98.69 381 ILE B CA 1
ATOM 6253 C C . ILE B 1 381 ? 15.742 -4.277 7.047 1 98.69 381 ILE B C 1
ATOM 6255 O O . ILE B 1 381 ? 15.547 -3.809 8.172 1 98.69 381 ILE B O 1
ATOM 6259 N N . VAL B 1 382 ? 15.438 -5.523 6.727 1 98.75 382 VAL B N 1
ATOM 6260 C CA . VAL B 1 382 ? 14.797 -6.422 7.676 1 98.75 382 VAL B CA 1
ATOM 6261 C C . VAL B 1 382 ? 15.703 -6.641 8.883 1 98.75 382 VAL B C 1
ATOM 6263 O O . VAL B 1 382 ? 15.242 -6.668 10.023 1 98.75 382 VAL B O 1
ATOM 6266 N N . ASP B 1 383 ? 16.984 -6.777 8.648 1 98.56 383 ASP B N 1
ATOM 6267 C CA . ASP B 1 383 ? 17.953 -6.961 9.727 1 98.56 383 ASP B CA 1
ATOM 6268 C C . ASP B 1 383 ? 17.984 -5.742 10.648 1 98.56 383 ASP B C 1
ATOM 6270 O O . ASP B 1 383 ? 18.047 -5.879 11.867 1 98.56 383 ASP B O 1
ATOM 6274 N N . LYS B 1 384 ? 17.953 -4.551 10.062 1 98 384 LYS B N 1
ATOM 6275 C CA . LYS B 1 384 ? 17.906 -3.324 10.852 1 98 384 LYS B CA 1
ATOM 6276 C C . LYS B 1 384 ? 16.641 -3.273 11.703 1 98 384 LYS B C 1
ATOM 6278 O O . LYS B 1 384 ? 16.688 -2.916 12.883 1 98 384 LYS B O 1
ATOM 6283 N N . MET B 1 385 ? 15.539 -3.631 11.125 1 98.44 385 MET B N 1
ATOM 6284 C CA . MET B 1 385 ? 14.266 -3.65 11.836 1 98.44 385 MET B CA 1
ATOM 6285 C C . MET B 1 385 ? 14.32 -4.609 13.023 1 98.44 385 MET B C 1
ATOM 6287 O O . MET B 1 385 ? 13.891 -4.266 14.125 1 98.44 385 MET B O 1
ATOM 6291 N N . LYS B 1 386 ? 14.805 -5.797 12.719 1 98.12 386 LYS B N 1
ATOM 6292 C CA . LYS B 1 386 ? 14.914 -6.816 13.766 1 98.12 386 LYS B CA 1
ATOM 6293 C C . LYS B 1 386 ? 15.789 -6.332 14.914 1 98.12 386 LYS B C 1
ATOM 6295 O O . LYS B 1 386 ? 15.445 -6.512 16.078 1 98.12 386 LYS B O 1
ATOM 6300 N N . LYS B 1 387 ? 16.891 -5.777 14.562 1 97 387 LYS B N 1
ATOM 6301 C CA . LYS B 1 387 ? 17.797 -5.258 15.578 1 97 387 LYS B CA 1
ATOM 6302 C C . LYS B 1 387 ? 17.125 -4.195 16.438 1 97 387 LYS B C 1
ATOM 6304 O O . LYS B 1 387 ? 17.219 -4.223 17.656 1 97 387 LYS B O 1
ATOM 6309 N N . GLU B 1 388 ? 16.438 -3.299 15.852 1 96.12 388 GLU B N 1
ATOM 6310 C CA . GLU B 1 388 ? 15.758 -2.232 16.578 1 96.12 388 GLU B CA 1
ATOM 6311 C C . GLU B 1 388 ? 14.656 -2.791 17.469 1 96.12 388 GLU B C 1
ATOM 6313 O O . GLU B 1 388 ? 14.508 -2.357 18.625 1 96.12 388 GLU B O 1
ATOM 6318 N N . LEU B 1 389 ? 13.906 -3.699 16.953 1 97.62 389 LEU B N 1
ATOM 6319 C CA . LEU B 1 389 ? 12.859 -4.344 17.734 1 97.62 389 LEU B CA 1
ATOM 6320 C C . LEU B 1 389 ? 13.453 -5.051 18.953 1 97.62 389 LEU B C 1
ATOM 6322 O O . LEU B 1 389 ? 12.953 -4.91 20.062 1 97.62 389 LEU B O 1
ATOM 6326 N N . ASN B 1 390 ? 14.523 -5.816 18.734 1 96.94 390 ASN B N 1
ATOM 6327 C CA . ASN B 1 390 ? 15.18 -6.535 19.828 1 96.94 390 ASN B CA 1
ATOM 6328 C C . ASN B 1 390 ? 15.711 -5.578 20.891 1 96.94 390 ASN B C 1
ATOM 6330 O O . ASN B 1 390 ? 15.586 -5.848 22.078 1 96.94 390 ASN B O 1
ATOM 6334 N N . ASN B 1 391 ? 16.281 -4.5 20.453 1 93.81 391 ASN B N 1
ATOM 6335 C CA . ASN B 1 391 ? 16.75 -3.49 21.391 1 93.81 391 ASN B CA 1
ATOM 6336 C C . ASN B 1 391 ? 15.617 -2.938 22.25 1 93.81 391 ASN B C 1
ATOM 6338 O O . ASN B 1 391 ? 15.797 -2.691 23.438 1 93.81 391 ASN B O 1
ATOM 6342 N N . ALA B 1 392 ? 14.484 -2.734 21.641 1 93.75 392 ALA B N 1
ATOM 6343 C CA . ALA B 1 392 ? 13.32 -2.217 22.359 1 93.75 392 ALA B CA 1
ATOM 6344 C C . ALA B 1 392 ? 12.836 -3.217 23.406 1 93.75 392 ALA B C 1
ATOM 6346 O O . ALA B 1 392 ? 12.586 -2.852 24.547 1 93.75 392 ALA B O 1
ATOM 6347 N N . ILE B 1 393 ? 12.742 -4.457 23.078 1 91.69 393 ILE B N 1
ATOM 6348 C CA . ILE B 1 393 ? 12.164 -5.488 23.938 1 91.69 393 ILE B CA 1
ATOM 6349 C C . ILE B 1 393 ? 13.148 -5.84 25.047 1 91.69 393 ILE B C 1
ATOM 6351 O O . ILE B 1 393 ? 12.742 -6.109 26.188 1 91.69 393 ILE B O 1
ATOM 6355 N N . HIS B 1 394 ? 14.438 -5.914 24.812 1 87.75 394 HIS B N 1
ATOM 6356 C CA . HIS B 1 394 ? 15.43 -6.258 25.812 1 87.75 394 HIS B CA 1
ATOM 6357 C C . HIS B 1 394 ? 15.57 -5.141 26.844 1 87.75 394 HIS B C 1
ATOM 6359 O O . HIS B 1 394 ? 16.031 -5.379 27.969 1 87.75 394 HIS B O 1
ATOM 6365 N N . GLN B 1 395 ? 15.281 -3.943 26.531 1 74.38 395 GLN B N 1
ATOM 6366 C CA . GLN B 1 395 ? 15.305 -2.824 27.453 1 74.38 395 GLN B CA 1
ATOM 6367 C C . GLN B 1 395 ? 14.195 -2.945 28.5 1 74.38 395 GLN B C 1
ATOM 6369 O O . GLN B 1 395 ? 14.195 -2.234 29.5 1 74.38 395 GLN B O 1
ATOM 6374 N N . GLU B 1 396 ? 13.281 -3.941 28.391 1 60.16 396 GLU B N 1
ATOM 6375 C CA . GLU B 1 396 ? 12.25 -4.195 29.391 1 60.16 396 GLU B CA 1
ATOM 6376 C C . GLU B 1 396 ? 12.758 -5.121 30.484 1 60.16 396 GLU B C 1
ATOM 6378 O O . GLU B 1 396 ? 13.5 -6.066 30.219 1 60.16 396 GLU B O 1
#

Organism: NCBI:txid1194090

Sequence (792 aa):
MRLIYQCHTPYIAKMKYIIVLFAIVFSFANQVSMAQNNPERAILFIIDGLHVEAPIKLEMPNFSKLSKQGSLIERTYGIMPYHPTHGEYAEVHTSSYPNPVMMTGTIFLEPNQRMLQHSFDNSAFVANTSSYQSITEGYQFVVQKDGPDKFSVDKAIRILDGEDLDFIRVHLQAAGGAGYQSYTADDDKPYKYNIWDEESPYTDAVREADKQLGRFISELKKIGKWEGTLLVVTSDHGQTKTGWHPILPEESWQFPTIFYGPNVKEGSTLEWGDQIDIIPTIAHLMDVQIPNADGGTGRILYNLITGESNNSPSSSRLLKFNRILARYFTIRAKMLTNSSKHPYLNSSVMLYEREFYGLNRIMDWNNLKSIDSLNNHNEQIVDKMKKELNNAIHQEMRLIYQCHTPYIAKMKYIIVLFAIVFSFANQVSMAQNNPERAILFIIDGLHVEAPIKLEMPNFSKLSKQGSLIERTYGIMPYHPTHGEYAEVHTSSYPNPVMMTGTIFLEPNQRMLQHSFDNSAFVANTSSYQSITEGYQFVVQKDGPDKFSVDKAIRILDGEDLDFIRVHLQAAGGAGYQSYTADDDKPYKYNIWDEESPYTDAVREADKQLGRFISELKKIGKWEGTLLVVTSDHGQTKTGWHPILPEESWQFPTIFYGPNVKEGSTLEWGDQIDIIPTIAHLMDVQIPNADGGTGRILYNLITGESNNSPSSSRLLKFNRILARYFTIRAKMLTNSSKHPYLNSSVMLYEREFYGLNRIMDWNNLKSIDSLNNHNEQIVDKMKKELNNAIHQE